Protein 6ZE6 (pdb70)

Solvent-accessible surface area: 39640 Å² total; per-residue (Å²): 146,53,14,0,0,0,1,12,0,12,18,6,0,0,0,0,0,0,22,0,3,70,1,112,182,2,43,0,10,0,2,11,12,1,55,68,9,216,31,49,74,10,2,24,9,1,6,27,33,18,23,161,75,24,64,71,92,67,13,80,8,31,81,0,77,4,0,78,100,52,78,16,104,4,56,33,21,24,0,0,0,9,32,2,0,11,39,33,2,32,1,8,0,0,0,104,38,0,0,60,8,0,16,94,14,44,4,105,50,10,31,13,121,36,0,37,77,42,2,53,75,1,1,30,16,31,72,17,21,32,5,3,15,55,34,9,73,7,69,69,38,39,84,27,3,0,184,111,9,16,0,42,0,3,6,9,16,10,6,2,27,0,5,89,30,0,14,57,0,0,52,87,25,39,0,54,83,18,129,5,2,0,41,3,39,0,18,0,0,5,9,8,0,9,3,0,45,7,145,63,2,16,4,6,1,0,42,93,6,0,35,58,122,9,53,108,56,119,12,9,71,36,45,31,48,44,25,16,11,100,3,32,43,163,61,99,66,3,30,0,0,12,34,15,30,35,113,34,41,165,81,97,52,77,25,78,11,85,73,5,0,0,0,7,35,26,5,14,19,0,0,32,10,0,0,10,7,0,0,0,23,145,151,27,0,96,119,50,61,13,105,54,43,7,48,0,32,4,0,0,31,12,1,6,6,1,7,18,0,68,0,36,9,83,45,130,92,46,46,98,24,19,10,46,9,16,108,116,53,89,87,17,44,58,71,26,61,59,36,5,79,25,0,44,13,4,1,20,1,4,7,46,68,28,3,2,5,12,0,4,0,0,0,47,72,8,8,82,197,37,27,170,124,10,17,57,31,0,120,86,83,61,5,46,109,5,14,66,138,84,19,50,85,11,11,45,116,0,3,87,27,2,6,70,16,2,3,141,0,0,82,45,64,81,2,0,0,0,8,0,5,1,6,0,3,64,35,0,39,0,44,2,8,2,8,0,6,2,1,22,1,31,8,147,31,79,71,36,82,54,22,12,76,1,32,10,40,14,16,38,1,57,0,8,19,72,0,6,9,16,0,0,77,13,0,35,74,0,5,89,4,94,25,0,103,92,8,16,4,60,25,25,88,72,9,8,82,127,32,84,64,86,127,60,0,22,54,25,0,86,87,70,2,58,2,17,48,46,28,10,0,0,0,0,3,0,6,36,109,93,33,5,1,0,0,28,24,84,1,61,2,45,43,7,97,13,1,0,0,2,6,20,0,3,1,0,1,3,1,0,6,18,15,11,2,2,8,0,0,3,0,0,24,0,1,47,38,0,25,166,83,47,218,30,73,143,51,14,0,0,0,1,10,0,11,19,6,0,0,0,0,0,0,20,0,3,74,20,96,185,2,42,0,10,0,2,11,12,1,54,71,9,217,30,53,68,9,1,22,9,1,6,26,32,17,24,157,77,26,64,72,91,66,12,83,7,30,83,0,79,5,0,80,98,52,78,15,102,3,55,33,22,23,0,0,0,10,33,2,0,12,40,32,3,30,1,8,0,0,0,102,40,0,0,59,9,0,17,93,13,42,3,102,48,10,34,13,119,36,0,39,79,41,2,60,76,0,1,28,14,36,71,17,24,33,6,3,16,53,33,9,75,6,65,59,44,32,84,28,3,0,177,115,10,16,0,45,0,3,6,10,13,11,6,1,26,0,4,87,29,0,13,57,0,0,50,86,24,40,0,54,83,18,131,3,1,0,41,4,40,0,18,0,0,4,8,9,0,10,3,0,44,9,144,64,2,17,4,6,1,0,42,92,6,0,36,54,120,8,54,108,57,116,12,10,72,34,48,31,49,45,24,17,10,100,3,34,41,162,65,103,59,3,40,0,0,12,32,15,28,34,114,34,41,162,82,98,52,76,23,77,11,87,76,5,0,0,0,7,36,24,4,14,18,0,0,31,9,0,1,12,5,0,0,0,22,116,140,24,0,82,134,46,64,15,110,55,43,9,66,0,31,3,0,0,33,13,2,5,7,1,6,17,0,68,0,36,8,87,42,130,92,46,46,97,24,19,11,51,10,15,112,115,54,84,88,17,44,60,71,28,61,60,37,5,80,27,0,45,12,4,1,18,1,5,7,48,68,26,4,2,4,11,0,3,0,1,0,46,72,7,8,88,198,39,46,182,124,10,17,59,33,1,116,87,87,62,8,46,110,7,14,63,140,78,17,48,85,12,12,46,119,0,3,91,26,2,6,70,16,2,2,146,0,0,84,46,63,82,2,0,0,0,9,0,4,1,4,0,3,62,35,0,39,0,42,3,7,2,8,0,7,3,2,23,2,30,8,133,30,77,69,37,82,50,26,12,73,1,32,10,39,13,15,42,1,61,1,7,19,76,0,5,8,15,0,1,80,12,0,34,70,0,5,88,5,96,25,0,106,92,8,16,4,63,27,26,87,72,12,10,86,128,32,79,65,89,128,66,0,20,48,24,0,85,94,68,2,54,2,16,47,44,28,10,0,0,0,0,2,0,5,35,108,95,32,5,2,0,0,27,25,85,1,62,1,44,42,6,97,13,0,1,0,2,6,22,0,3,1,0,1,2,1,0,6,18,15,10,1,1,9,0,0,3,0,0,24,1,0,47,35,0,37,179,75,37,219,60

B-factor: mean 16.35, std 8.8, range [7.27, 75.01]

Sequence (1169 aa):
NYTFIIAGGGISGLTLADRLTEDPRVTVLVIEAGPLDRGEDDGILVPGAFSSPWLYFWPGLVVSTPQAGLNNRRTTVDVITAQVVGGGSTINAMMVYLRGDKKDDYDSSWGALGNPGWSWNSMLPYFIKSETFTPPPSSPPELAAAGNITWDGSIRGRRSSGPVNYSYPNYFFPGSENWWNAANEVGLPPVKKDPMAGSKQGVFWIPSAIIDARRTMMTRSHARRRNHYDRVSSSRPNYHIILPSHLVSKILFRGKQAIGVSYIPTSGGNTTTTNVVYASKEITLAAGGLGTPKILQLSGIGPRKLLNEELGIPVISDLPGVGQNLQDQPTLTIPYTFTNNVFPNTDSLTTTNATYNAEQRALYDSSKQGAYTIVNSLLSTNIGVMSLQRAAPKSYRRQIIAAARRARSSASLSLPPGTDPPAVIRGYQQAQRNAILKQFEENPNVGVGTTVHWGTGSSALVYHLKPLSRGTVVNIRRSTNPLDAPEIDYRTGTDPIDAQVYTSSLFRKNREIFNAPSSMRVLGPSSEAAPFGANLTTDEEIYAVMREELLINNPSNAHQCCTAAMMMPKDMMGGVVSSEQKVYGVVQGLRVADISSFWPFQLSGSPMATAYAGAERRLADVIKKEHRLANNYTFIIAGGGISGLTLADRLTEDPRVTVLVIEAGPLDRGEEDGILVPGAFSPWLYFWPGLVVSTPQAGLNNRRTTVDVITAQVVGGGSTINAMMVYLRGDKDDYDSSWGALGNPGWSWNSMLPYFIIKSETFTPPPSSPELAAAGNITWDGSIRGRRSGPVNYSYPNYFFPGSENWWNAANEVGLPPVKKDPMAGSKQGVFWIPSAIIDARTMMTRSHARRRNHYDRVSSSRPNYHIILPSHLVSKILFRRGKQAIGVSYIPTSGGNTTTTNVYASKEITLAAGGLGTPKILQLSGIGPRRKLLNEELGIPVISDLPGVGQNLQDQPTLTIPYTFTNNVFPNTDSLTTNATYNAEQRALYDSSKQGAYTIVNSLSTNIGVMSLQRAAPKSYRRQIIAAARRARSSASLSLPPGTDPAVIRGYQQAQRNAILKQFEENPNVGVGTTVHWGTGSSALVYHLKPLSRGTVVNIRSTNPLDAPEIDYRTGTDPIDAQVYTSSLFRKNREIFNAPSMRVVLGPSSEAAPFGANLTTDEEIYAVMRRELINPSNAHQCCTAAMMMPKDMMGGVVSSEQKVYGVQGLRVADISSFWPFQLSGSPMATAYAGAERRLADVIKKEHRRL

Structure (mmCIF, N/CA/C/O backbone):
data_6ZE6
#
_entry.id   6ZE6
#
_cell.length_a   93.565
_cell.length_b   109.746
_cell.length_c   116.071
_cell.angle_alpha   90.000
_cell.angle_beta   90.000
_cell.angle_gamma   90.000
#
_symmetry.space_group_name_H-M   'P 21 21 21'
#
loop_
_entity.id
_entity.type
_entity.pdbx_description
1 polymer 'FAD-dependent oxidoreductase'
2 branched 2-acetamido-2-deoxy-beta-D-glucopyranose-(1-4)-2-acetamido-2-deoxy-beta-D-glucopyranose
3 non-polymer 'DIHYDROFLAVINE-ADENINE DINUCLEOTIDE'
4 non-polymer 2-acetamido-2-deoxy-beta-D-glucopyranose
5 non-polymer 4-NITROCATECHOL
6 non-polymer 'FORMIC ACID'
7 non-polymer 'MAGNESIUM ION'
8 non-polymer 'CHLORIDE ION'
9 non-polymer 'SODIUM ION'
10 water water
#
loop_
_atom_site.group_PDB
_atom_site.id
_atom_site.type_symbol
_atom_site.label_atom_id
_atom_site.label_alt_id
_atom_site.label_comp_id
_atom_site.label_asym_id
_atom_site.label_entity_id
_atom_site.label_seq_id
_atom_site.pdbx_PDB_ins_code
_atom_site.Cartn_x
_atom_site.Cartn_y
_atom_site.Cartn_z
_atom_site.occupancy
_atom_site.B_iso_or_equiv
_atom_site.auth_seq_id
_atom_site.auth_comp_id
_atom_site.auth_asym_id
_atom_site.auth_atom_id
_atom_site.pdbx_PDB_model_num
ATOM 1 N N . ASN A 1 5 ? -14.164 37.517 44.941 1.000 51.591 46 ASN A N 1
ATOM 2 C CA . ASN A 1 5 ? -14.167 36.122 44.442 1.000 33.375 46 ASN A CA 1
ATOM 3 C C . ASN A 1 5 ? -14.167 36.122 42.889 1.000 29.038 46 ASN A C 1
ATOM 4 O O . ASN A 1 5 ? -14.164 37.170 42.217 1.000 35.414 46 ASN A O 1
ATOM 9 N N . TYR A 1 6 ? -14.059 34.957 42.319 1.000 16.797 47 TYR A N 1
ATOM 10 C CA . TYR A 1 6 ? -14.146 34.668 40.875 1.000 14.376 47 TYR A CA 1
ATOM 11 C C . TYR A 1 6 ? -15.247 33.638 40.698 1.000 14.461 47 TYR A C 1
ATOM 12 O O . TYR A 1 6 ? -15.556 32.961 41.672 1.000 17.603 47 TYR A O 1
ATOM 21 N N . THR A 1 7 ? -15.751 33.463 39.490 1.000 13.281 48 THR A N 1
ATOM 22 C CA . THR A 1 7 ? -16.712 32.390 39.204 1.000 13.780 48 THR A CA 1
ATOM 23 C C . THR A 1 7 ? -15.973 31.040 39.248 1.000 13.625 48 THR A C 1
ATOM 24 O O . THR A 1 7 ? -16.496 30.076 39.796 1.000 13.910 48 THR A O 1
ATOM 28 N N . PHE A 1 8 ? -14.826 30.972 38.575 1.000 12.629 49 PHE A N 1
ATOM 29 C CA . PHE A 1 8 ? -13.981 29.766 38.486 1.000 12.344 49 PHE A CA 1
ATOM 30 C C . PHE A 1 8 ? -12.539 30.140 38.796 1.000 11.956 49 PHE A C 1
ATOM 31 O O . PHE A 1 8 ? -12.088 31.233 38.375 1.000 12.529 49 PHE A O 1
ATOM 39 N N . ILE A 1 9 ? -11.828 29.232 39.436 1.000 11.605 50 ILE A N 1
ATOM 40 C CA . ILE A 1 9 ? -10.360 29.299 39.569 1.000 11.475 50 ILE A CA 1
ATOM 41 C C . ILE A 1 9 ? -9.800 28.036 38.938 1.000 11.472 50 ILE A C 1
ATOM 42 O O . ILE A 1 9 ? -10.263 26.931 39.232 1.000 12.409 50 ILE A O 1
ATOM 47 N N . ILE A 1 10 ? -8.820 28.250 38.080 1.000 10.835 51 ILE A N 1
ATOM 48 C CA . ILE A 1 10 ? -8.146 27.171 37.341 1.000 10.198 51 ILE A CA 1
ATOM 49 C C . ILE A 1 10 ? -6.688 27.122 37.812 1.000 10.511 51 ILE A C 1
ATOM 50 O O . ILE A 1 10 ? -5.974 28.114 37.684 1.000 11.499 51 ILE A O 1
ATOM 55 N N . ALA A 1 11 ? -6.276 25.961 38.280 1.000 10.035 52 ALA A N 1
ATOM 56 C CA . ALA A 1 11 ? -4.908 25.718 38.739 1.000 10.247 52 ALA A CA 1
ATOM 57 C C . ALA A 1 11 ? -4.105 25.167 37.558 1.000 10.145 52 ALA A C 1
ATOM 58 O O . ALA A 1 11 ? -4.245 23.964 37.251 1.000 11.002 52 ALA A O 1
ATOM 60 N N . GLY A 1 12 ? -3.258 26.006 36.974 1.000 10.440 53 GLY A N 1
ATOM 61 C CA . GLY A 1 12 ? -2.421 25.629 35.830 1.000 10.335 53 GLY A CA 1
ATOM 62 C C . GLY A 1 12 ? -2.915 26.284 34.552 1.000 9.775 53 GLY A C 1
ATOM 63 O O . GLY A 1 12 ? -4.087 26.144 34.176 1.000 10.788 53 GLY A O 1
ATOM 64 N N . GLY A 1 13 ? -2.038 27.060 33.955 1.000 9.514 54 GLY A N 1
ATOM 65 C CA . GLY A 1 13 ? -2.320 27.746 32.702 1.000 9.931 54 GLY A CA 1
ATOM 66 C C . GLY A 1 13 ? -1.602 27.100 31.526 1.000 9.654 54 GLY A C 1
ATOM 67 O O . GLY A 1 13 ? -0.987 27.799 30.732 1.000 9.460 54 GLY A O 1
ATOM 68 N N . GLY A 1 14 ? -1.748 25.787 31.388 1.000 8.835 55 GLY A N 1
ATOM 69 C CA . GLY A 1 14 ? -1.243 25.036 30.249 1.000 8.763 55 GLY A CA 1
ATOM 70 C C . GLY A 1 14 ? -2.318 24.881 29.183 1.000 8.261 55 GLY A C 1
ATOM 71 O O . GLY A 1 14 ? -3.227 25.679 29.039 1.000 9.380 55 GLY A O 1
ATOM 72 N N . ILE A 1 15 ? -2.163 23.858 28.348 1.000 8.617 56 ILE A N 1
ATOM 73 C CA . ILE A 1 15 ? -3.063 23.695 27.196 1.000 8.260 56 ILE A CA 1
ATOM 74 C C . ILE A 1 15 ? -4.495 23.632 27.726 1.000 8.821 56 ILE A C 1
ATOM 75 O O . ILE A 1 15 ? -5.370 24.338 27.254 1.000 9.475 56 ILE A O 1
ATOM 80 N N . SER A 1 16 ? -4.728 22.722 28.676 1.000 8.465 57 SER A N 1
ATOM 81 C CA . SER A 1 16 ? -6.112 22.473 29.133 1.000 9.265 57 SER A CA 1
ATOM 82 C C . SER A 1 16 ? -6.645 23.711 29.863 1.000 9.378 57 SER A C 1
ATOM 83 O O . SER A 1 16 ? -7.818 24.093 29.652 1.000 9.552 57 SER A O 1
ATOM 86 N N . GLY A 1 17 ? -5.855 24.297 30.750 1.000 9.376 58 GLY A N 1
ATOM 87 C CA . GLY A 1 17 ? -6.348 25.400 31.570 1.000 9.215 58 GLY A CA 1
ATOM 88 C C . GLY A 1 17 ? -6.676 26.626 30.733 1.000 9.109 58 GLY A C 1
ATOM 89 O O . GLY A 1 17 ? -7.730 27.257 30.951 1.000 9.751 58 GLY A O 1
ATOM 90 N N . LEU A 1 18 ? -5.809 26.983 29.779 1.000 9.192 59 LEU A N 1
ATOM 91 C CA . LEU A 1 18 ? -6.106 28.190 28.976 1.000 9.266 59 LEU A CA 1
ATOM 92 C C . LEU A 1 18 ? -7.270 27.926 28.032 1.000 9.320 59 LEU A C 1
ATOM 93 O O . LEU A 1 18 ? -8.055 28.841 27.777 1.000 9.805 59 LEU A O 1
ATOM 98 N N . THR A 1 19 ? -7.354 26.723 27.446 1.000 8.596 60 THR A N 1
ATOM 99 C CA . THR A 1 19 ? -8.483 26.434 26.562 1.000 8.643 60 THR A CA 1
ATOM 100 C C . THR A 1 19 ? -9.796 26.599 27.327 1.000 8.858 60 THR A C 1
ATOM 101 O O . THR A 1 19 ? -10.739 27.257 26.838 1.000 10.072 60 THR A O 1
ATOM 105 N N . LEU A 1 20 ? -9.858 26.033 28.533 1.000 9.153 61 LEU A N 1
ATOM 106 C CA . LEU A 1 20 ? -11.073 26.147 29.341 1.000 10.090 61 LEU A CA 1
ATOM 107 C C . LEU A 1 20 ? -11.334 27.614 29.715 1.000 10.276 61 LEU A C 1
ATOM 108 O O . LEU A 1 20 ? -12.484 28.056 29.634 1.000 10.569 61 LEU A O 1
ATOM 113 N N . ALA A 1 21 ? -10.324 28.323 30.180 1.000 10.337 62 ALA A N 1
ATOM 114 C CA . ALA A 1 21 ? -10.512 29.724 30.622 1.000 9.855 62 ALA A CA 1
ATOM 115 C C . ALA A 1 21 ? -11.056 30.577 29.479 1.000 9.911 62 ALA A C 1
ATOM 116 O O . ALA A 1 21 ? -11.961 31.426 29.688 1.000 11.286 62 ALA A O 1
ATOM 118 N N . ASP A 1 22 ? -10.486 30.402 28.297 1.000 9.975 63 ASP A N 1
ATOM 119 C CA . ASP A 1 22 ? -10.961 31.092 27.087 1.000 10.003 63 ASP A CA 1
ATOM 120 C C . ASP A 1 22 ? -12.459 30.860 26.929 1.000 10.009 63 ASP A C 1
ATOM 121 O O . ASP A 1 22 ? -13.266 31.797 26.835 1.000 11.279 63 ASP A O 1
ATOM 126 N N . ARG A 1 23 ? -12.821 29.588 26.819 1.000 9.727 64 ARG A N 1
ATOM 127 C CA . ARG A 1 23 ? -14.221 29.303 26.510 1.000 9.979 64 ARG A CA 1
ATOM 128 C C . ARG A 1 23 ? -15.161 29.800 27.626 1.000 9.730 64 ARG A C 1
ATOM 129 O O . ARG A 1 23 ? -16.259 30.293 27.309 1.000 11.396 64 ARG A O 1
ATOM 137 N N . LEU A 1 24 ? -14.810 29.629 28.894 1.000 10.591 65 LEU A N 1
ATOM 138 C CA . LEU A 1 24 ? -15.691 30.085 29.989 1.000 10.782 65 LEU A CA 1
ATOM 139 C C . LEU A 1 24 ? -15.899 31.595 29.972 1.000 11.826 65 LEU A C 1
ATOM 140 O O . LEU A 1 24 ? -17.003 32.076 30.281 1.000 13.026 65 LEU A O 1
ATOM 145 N N . THR A 1 25 ? -14.883 32.346 29.603 1.000 11.134 66 THR A N 1
ATOM 146 C CA . THR A 1 25 ? -14.959 33.817 29.626 1.000 11.334 66 THR A CA 1
ATOM 147 C C . THR A 1 25 ? -15.649 34.359 28.357 1.000 11.165 66 THR A C 1
ATOM 148 O O . THR A 1 25 ? -15.751 35.602 28.221 1.000 12.321 66 THR A O 1
ATOM 152 N N . GLU A 1 26 ? -16.109 33.523 27.432 1.000 12.290 67 GLU A N 1
ATOM 153 C CA . GLU A 1 26 ? -17.014 33.962 26.354 1.000 12.281 67 GLU A CA 1
ATOM 154 C C . GLU A 1 26 ? -18.279 34.570 26.944 1.000 14.344 67 GLU A C 1
ATOM 155 O O . GLU A 1 26 ? -18.927 35.347 26.235 1.000 16.298 67 GLU A O 1
ATOM 161 N N . ASP A 1 27 ? -18.653 34.145 28.150 1.000 13.667 68 ASP A N 1
ATOM 162 C CA . ASP A 1 27 ? -19.792 34.755 28.888 1.000 14.876 68 ASP A CA 1
ATOM 163 C C . ASP A 1 27 ? -19.237 35.883 29.740 1.000 14.017 68 ASP A C 1
ATOM 164 O O . ASP A 1 27 ? -18.488 35.613 30.658 1.000 15.407 68 ASP A O 1
ATOM 169 N N . PRO A 1 28 ? -19.590 37.153 29.469 1.000 15.599 69 PRO A N 1
ATOM 170 C CA . PRO A 1 28 ? -19.062 38.283 30.217 1.000 15.836 69 PRO A CA 1
ATOM 171 C C . PRO A 1 28 ? -19.439 38.245 31.704 1.000 16.436 69 PRO A C 1
ATOM 172 O O . PRO A 1 28 ? -18.820 38.960 32.493 1.000 18.032 69 PRO A O 1
ATOM 176 N N . ARG A 1 29 ? -20.452 37.459 32.059 1.000 16.182 70 ARG A N 1
ATOM 177 C CA . ARG A 1 29 ? -20.869 37.318 33.489 1.000 16.679 70 ARG A CA 1
ATOM 178 C C . ARG A 1 29 ? -19.995 36.312 34.250 1.000 17.699 70 ARG A C 1
ATOM 179 O O . ARG A 1 29 ? -20.184 36.163 35.458 1.000 19.576 70 ARG A O 1
ATOM 187 N N . VAL A 1 30 ? -19.076 35.632 33.565 1.000 13.907 71 VAL A N 1
ATOM 188 C CA . VAL A 1 30 ? -18.228 34.593 34.175 1.000 14.404 71 VAL A CA 1
ATOM 189 C C . VAL A 1 30 ? -16.817 35.117 34.313 1.000 13.744 71 VAL A C 1
ATOM 190 O O . VAL A 1 30 ? -16.227 35.491 33.285 1.000 15.943 71 VAL A O 1
ATOM 194 N N . THR A 1 31 ? -16.322 35.173 35.530 1.000 12.783 72 THR A N 1
ATOM 195 C CA . THR A 1 31 ? -14.931 35.578 35.740 1.000 12.376 72 THR A CA 1
ATOM 196 C C . THR A 1 31 ? -14.105 34.332 36.045 1.000 12.025 72 THR A C 1
ATOM 197 O O . THR A 1 31 ? -14.573 33.418 36.759 1.000 13.451 72 THR A O 1
ATOM 201 N N . VAL A 1 32 ? -12.881 34.307 35.559 1.000 11.952 73 VAL A N 1
ATOM 202 C CA . VAL A 1 32 ? -11.963 33.169 35.747 1.000 12.393 73 VAL A CA 1
ATOM 203 C C . VAL A 1 32 ? -10.625 33.721 36.182 1.000 11.965 73 VAL A C 1
ATOM 204 O O . VAL A 1 32 ? -10.137 34.723 35.589 1.000 12.971 73 VAL A O 1
ATOM 208 N N . LEU A 1 33 ? -10.028 33.078 37.159 1.000 10.634 74 LEU A N 1
ATOM 209 C CA . LEU A 1 33 ? -8.616 33.325 37.502 1.000 10.852 74 LEU A CA 1
ATOM 210 C C . LEU A 1 33 ? -7.828 32.048 37.171 1.000 11.304 74 LEU A C 1
ATOM 211 O O . LEU A 1 33 ? -8.121 30.984 37.750 1.000 11.621 74 LEU A O 1
ATOM 216 N N . VAL A 1 34 ? -6.842 32.177 36.301 1.000 10.556 75 VAL A N 1
ATOM 217 C CA . VAL A 1 34 ? -5.875 31.113 36.002 1.000 9.709 75 VAL A CA 1
ATOM 218 C C . VAL A 1 34 ? -4.624 31.408 36.801 1.000 9.768 75 VAL A C 1
ATOM 219 O O . VAL A 1 34 ? -4.025 32.479 36.617 1.000 11.484 75 VAL A O 1
ATOM 223 N N . ILE A 1 35 ? -4.222 30.488 37.668 1.000 9.987 76 ILE A N 1
ATOM 224 C CA . ILE A 1 35 ? -2.971 30.601 38.459 1.000 9.968 76 ILE A CA 1
ATOM 225 C C . ILE A 1 35 ? -1.966 29.641 37.846 1.000 10.045 76 ILE A C 1
ATOM 226 O O . ILE A 1 35 ? -2.228 28.448 37.825 1.000 10.768 76 ILE A O 1
ATOM 231 N N . GLU A 1 36 ? -0.861 30.184 37.345 1.000 9.564 77 GLU A N 1
ATOM 232 C CA . GLU A 1 36 ? 0.106 29.402 36.567 1.000 9.545 77 GLU A CA 1
ATOM 233 C C . GLU A 1 36 ? 1.480 29.491 37.234 1.000 9.038 77 GLU A C 1
ATOM 234 O O . GLU A 1 36 ? 1.948 30.616 37.488 1.000 10.108 77 GLU A O 1
ATOM 240 N N . ALA A 1 37 ? 2.137 28.355 37.418 1.000 9.153 78 ALA A N 1
ATOM 241 C CA . ALA A 1 37 ? 3.452 28.273 38.083 1.000 10.503 78 ALA A CA 1
ATOM 242 C C . ALA A 1 37 ? 4.543 29.070 37.368 1.000 10.247 78 ALA A C 1
ATOM 243 O O . ALA A 1 37 ? 5.376 29.670 38.062 1.000 11.218 78 ALA A O 1
ATOM 245 N N . GLY A 1 38 ? 4.570 29.053 36.049 1.000 9.929 79 GLY A N 1
ATOM 246 C CA . GLY A 1 38 ? 5.644 29.698 35.317 1.000 9.302 79 GLY A CA 1
ATOM 247 C C . GLY A 1 38 ? 5.264 31.101 34.860 1.000 9.848 79 GLY A C 1
ATOM 248 O O . GLY A 1 38 ? 4.126 31.560 35.046 1.000 10.028 79 GLY A O 1
ATOM 249 N N . PRO A 1 39 ? 6.218 31.769 34.223 1.000 10.090 80 PRO A N 1
ATOM 250 C CA . PRO A 1 39 ? 5.991 33.133 33.730 1.000 9.660 80 PRO A CA 1
ATOM 251 C C . PRO A 1 39 ? 5.343 33.100 32.354 1.000 9.656 80 PRO A C 1
ATOM 252 O O . PRO A 1 39 ? 5.114 32.037 31.759 1.000 9.943 80 PRO A O 1
ATOM 256 N N . LEU A 1 40 ? 5.038 34.275 31.837 1.000 10.503 81 LEU A N 1
ATOM 257 C CA . LEU A 1 40 ? 4.766 34.490 30.407 1.000 9.603 81 LEU A CA 1
ATOM 258 C C . LEU A 1 40 ? 6.052 34.319 29.627 1.000 10.110 81 LEU A C 1
ATOM 259 O O . LEU A 1 40 ? 7.078 34.960 29.986 1.000 11.786 81 LEU A O 1
ATOM 264 N N . ASP A 1 41 ? 6.001 33.595 28.504 1.000 10.078 82 ASP A N 1
ATOM 265 C CA . ASP A 1 4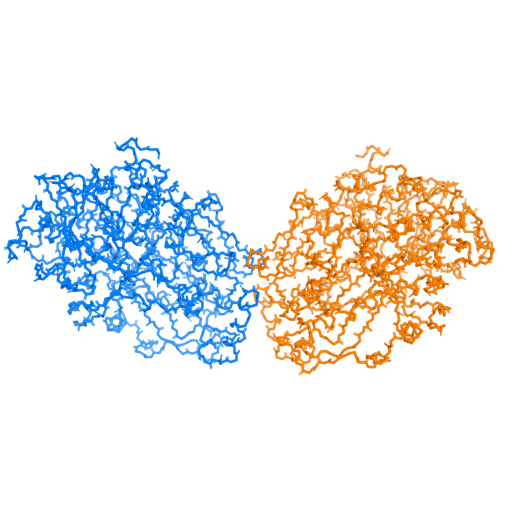1 ? 7.166 33.609 27.600 1.000 10.573 82 ASP A CA 1
ATOM 266 C C . ASP A 1 41 ? 7.330 35.011 27.008 1.000 10.303 82 ASP A C 1
ATOM 267 O O . ASP A 1 41 ? 6.420 35.837 27.021 1.000 11.497 82 ASP A O 1
ATOM 272 N N . ARG A 1 42 ? 8.541 35.271 26.521 1.000 10.816 83 ARG A N 1
ATOM 273 C CA . ARG A 1 42 ? 8.930 36.597 25.993 1.000 12.006 83 ARG A CA 1
ATOM 274 C C . ARG A 1 42 ? 8.950 36.621 24.462 1.000 13.113 83 ARG A C 1
ATOM 275 O O . ARG A 1 42 ? 9.547 37.561 23.879 1.000 16.869 83 ARG A O 1
ATOM 283 N N . GLY A 1 43 ? 8.304 35.673 23.804 1.000 11.376 84 GLY A N 1
ATOM 284 C CA . GLY A 1 43 ? 8.317 35.623 22.330 1.000 12.996 84 GLY A CA 1
ATOM 285 C C . GLY A 1 43 ? 9.724 35.364 21.786 1.000 13.698 84 GLY A C 1
ATOM 286 O O . GLY A 1 43 ? 10.007 35.824 20.654 1.000 16.072 84 GLY A O 1
ATOM 287 N N . GLU A 1 44 ? 10.557 34.679 22.560 1.000 12.905 85 GLU A N 1
ATOM 288 C CA . GLU A 1 44 ? 11.959 34.312 22.229 1.000 14.504 85 GLU A CA 1
ATOM 289 C C . GLU A 1 44 ? 11.932 33.544 20.883 1.000 12.666 85 GLU A C 1
ATOM 290 O O . GLU A 1 44 ? 11.014 32.772 20.613 1.000 11.041 85 GLU A O 1
ATOM 296 N N . ASP A 1 45 ? 12.941 33.689 20.048 1.000 12.889 86 ASP A N 1
ATOM 297 C CA A ASP A 1 45 ? 13.025 32.853 18.818 0.500 12.129 86 ASP A CA 1
ATOM 298 C CA B ASP A 1 45 ? 13.167 32.866 18.850 0.500 13.788 86 ASP A CA 1
ATOM 299 C C . ASP A 1 45 ? 13.023 31.373 19.170 1.000 11.373 86 ASP A C 1
ATOM 300 O O . ASP A 1 45 ? 12.436 30.617 18.391 1.000 12.846 86 ASP A O 1
ATOM 309 N N . GLY A 1 46 ? 13.611 30.976 20.282 1.000 10.976 87 GLY A N 1
ATOM 310 C CA . GLY A 1 46 ? 13.624 29.555 20.659 1.000 11.811 87 GLY A CA 1
ATOM 311 C C . GLY A 1 46 ? 12.257 28.997 20.956 1.000 11.278 87 GLY A C 1
ATOM 312 O O . GLY A 1 46 ? 12.080 27.777 20.996 1.000 13.076 87 GLY A O 1
ATOM 313 N N . ILE A 1 47 ? 11.289 29.865 21.179 1.000 9.835 88 ILE A N 1
ATOM 314 C CA . ILE A 1 47 ? 9.871 29.502 21.282 1.000 10.087 88 ILE A CA 1
ATOM 315 C C . ILE A 1 47 ? 9.192 29.641 19.926 1.000 10.060 88 ILE A C 1
ATOM 316 O O . ILE A 1 47 ? 8.517 28.723 19.476 1.000 10.784 88 ILE A O 1
ATOM 321 N N . LEU A 1 48 ? 9.271 30.798 19.299 1.000 9.083 89 LEU A N 1
ATOM 322 C CA . LEU A 1 48 ? 8.392 31.058 18.143 1.000 9.394 89 LEU A CA 1
ATOM 323 C C . LEU A 1 48 ? 8.856 30.397 16.841 1.000 9.374 89 LEU A C 1
ATOM 324 O O . LEU A 1 48 ? 7.987 30.021 16.037 1.000 9.879 89 LEU A O 1
ATOM 329 N N . VAL A 1 49 ? 10.163 30.283 16.618 1.000 8.789 90 VAL A N 1
ATOM 330 C CA . VAL A 1 49 ? 10.702 29.878 15.288 1.000 9.023 90 VAL A CA 1
ATOM 331 C C . VAL A 1 49 ? 11.001 28.373 15.344 1.000 8.974 90 VAL A C 1
ATOM 332 O O . VAL A 1 49 ? 11.810 27.931 16.157 1.000 9.648 90 VAL A O 1
ATOM 336 N N . PRO A 1 50 ? 10.398 27.549 14.465 1.000 9.165 91 PRO A N 1
ATOM 337 C CA . PRO A 1 50 ? 10.604 26.091 14.563 1.000 8.854 91 PRO A CA 1
ATOM 338 C C . PRO A 1 50 ? 12.093 25.696 14.514 1.000 8.638 91 PRO A C 1
ATOM 339 O O . PRO A 1 50 ? 12.541 24.900 15.361 1.000 9.388 91 PRO A O 1
ATOM 343 N N . GLY A 1 51 ? 12.855 26.266 13.599 1.000 9.244 92 GLY A N 1
ATOM 344 C CA . GLY A 1 51 ? 14.270 25.848 13.463 1.000 9.708 92 GLY A CA 1
ATOM 345 C C . GLY A 1 51 ? 15.137 26.277 14.607 1.000 9.754 92 GLY A C 1
ATOM 346 O O . GLY A 1 51 ? 16.268 25.791 14.678 1.000 11.033 92 GLY A O 1
ATOM 347 N N . ALA A 1 52 ? 14.678 27.220 15.418 1.000 9.773 93 ALA A N 1
ATOM 348 C CA . ALA A 1 52 ? 15.416 27.706 16.592 1.000 9.411 93 ALA A CA 1
ATOM 349 C C . ALA A 1 52 ? 15.013 26.986 17.879 1.000 9.928 93 ALA A C 1
ATOM 350 O O . ALA A 1 52 ? 15.492 27.349 18.958 1.000 11.230 93 ALA A O 1
ATOM 352 N N . PHE A 1 53 ? 14.097 26.029 17.802 1.000 10.006 94 PHE A N 1
ATOM 353 C CA . PHE A 1 53 ? 13.507 25.318 18.944 1.000 10.921 94 PHE A CA 1
ATOM 354 C C . PHE A 1 53 ? 14.450 25.090 20.119 1.000 11.235 94 PHE A C 1
ATOM 355 O O . PHE A 1 53 ? 15.456 24.409 19.970 1.000 12.866 94 PHE A O 1
ATOM 363 N N . SER A 1 54 ? 14.111 25.666 21.268 1.000 11.569 95 SER A N 1
ATOM 364 C CA A SER A 1 54 ? 14.874 25.639 22.536 0.700 13.713 95 SER A CA 1
ATOM 365 C CA B SER A 1 54 ? 14.904 25.531 22.520 0.300 13.395 95 SER A CA 1
ATOM 366 C C . SER A 1 54 ? 13.959 25.268 23.699 1.000 13.219 95 SER A C 1
ATOM 367 O O . SER A 1 54 ? 13.623 26.128 24.483 1.000 17.894 95 SER A O 1
ATOM 372 N N . PRO A 1 55 ? 13.468 24.025 23.824 1.000 13.483 96 PRO A N 1
ATOM 373 C CA . PRO A 1 55 ? 12.423 23.726 24.804 1.000 14.075 96 PRO A CA 1
ATOM 374 C C . PRO A 1 55 ? 12.869 23.970 26.256 1.000 14.632 96 PRO A C 1
ATOM 375 O O . PRO A 1 55 ? 12.024 24.234 27.111 1.000 16.130 96 PRO A O 1
ATOM 379 N N . TRP A 1 56 ? 14.173 23.903 26.531 1.000 16.203 97 TRP A N 1
ATOM 380 C CA . TRP A 1 56 ? 14.749 23.947 27.897 1.000 15.232 97 TRP A CA 1
ATOM 381 C C . TRP A 1 56 ? 14.509 25.303 28.538 1.000 16.366 97 TRP A C 1
ATOM 382 O O . TRP A 1 56 ? 14.661 25.387 29.756 1.000 18.810 97 TRP A O 1
ATOM 393 N N . LEU A 1 57 ? 14.174 26.331 27.729 1.000 15.587 98 LEU A N 1
ATOM 394 C CA . LEU A 1 57 ? 13.863 27.660 28.260 1.000 16.931 98 LEU A CA 1
ATOM 395 C C . LEU A 1 57 ? 12.833 27.601 29.392 1.000 14.685 98 LEU A C 1
ATOM 396 O O . LEU A 1 57 ? 12.905 28.404 30.308 1.000 18.418 98 LEU A O 1
ATOM 401 N N . TYR A 1 58 ? 11.951 26.654 29.419 1.000 13.782 99 TYR A N 1
ATOM 402 C CA . TYR A 1 58 ? 10.837 26.661 30.404 1.000 11.676 99 TYR A CA 1
ATOM 403 C C . TYR A 1 58 ? 10.571 25.262 30.986 1.000 10.739 99 TYR A C 1
ATOM 404 O O . TYR A 1 58 ? 9.442 24.958 31.361 1.000 12.475 99 TYR A O 1
ATOM 413 N N . PHE A 1 59 ? 11.598 24.449 31.127 1.000 11.535 100 PHE A N 1
ATOM 414 C CA . PHE A 1 59 ? 11.445 23.171 31.851 1.000 10.861 100 PHE A CA 1
ATOM 415 C C . PHE A 1 59 ? 11.258 23.439 33.348 1.000 10.761 100 PHE A C 1
ATOM 416 O O . PHE A 1 59 ? 11.912 24.332 33.967 1.000 12.167 100 PHE A O 1
ATOM 424 N N . TRP A 1 60 ? 10.383 22.676 33.971 1.000 10.261 101 TRP A N 1
ATOM 425 C CA . TRP A 1 60 ? 10.197 22.721 35.435 1.000 10.078 101 TRP A CA 1
ATOM 426 C C . TRP A 1 60 ? 11.518 22.307 36.090 1.000 11.452 101 TRP A C 1
ATOM 427 O O . TRP A 1 60 ? 12.033 21.221 35.787 1.000 12.090 101 TRP A O 1
ATOM 438 N N . PRO A 1 61 ? 12.090 23.090 37.004 1.000 11.236 102 PRO A N 1
ATOM 439 C CA . PRO A 1 61 ? 13.406 22.745 37.577 1.000 12.392 102 PRO A CA 1
ATOM 440 C C . PRO A 1 61 ? 13.290 21.694 38.690 1.000 11.588 102 PRO A C 1
ATOM 441 O O . PRO A 1 61 ? 12.286 21.613 39.394 1.000 13.908 102 PRO A O 1
ATOM 445 N N . GLY A 1 62 ? 14.334 20.919 38.841 1.000 14.689 103 GLY A N 1
ATOM 446 C CA . GLY A 1 62 ? 14.521 20.122 40.060 1.000 16.084 103 GLY A CA 1
ATOM 447 C C . GLY A 1 62 ? 13.678 18.856 40.128 1.000 16.970 103 GLY A C 1
ATOM 448 O O . GLY A 1 62 ? 13.430 18.358 41.268 1.000 17.819 103 GLY A O 1
ATOM 449 N N . LEU A 1 63 ? 13.258 18.326 38.994 1.000 14.433 104 LEU A N 1
ATOM 450 C CA . LEU A 1 63 ? 12.529 17.046 38.962 1.000 14.780 104 LEU A CA 1
ATOM 451 C C . LEU A 1 63 ? 13.440 15.940 38.431 1.000 13.382 104 LEU A C 1
ATOM 452 O O . LEU A 1 63 ? 13.951 16.044 37.333 1.000 13.822 104 LEU A O 1
ATOM 457 N N . VAL A 1 64 ? 13.558 14.892 39.219 1.000 15.665 105 VAL A N 1
ATOM 458 C CA A VAL A 1 64 ? 14.414 13.721 38.907 0.500 16.085 105 VAL A CA 1
ATOM 459 C CA B VAL A 1 64 ? 14.379 13.709 38.840 0.500 16.096 105 VAL A CA 1
ATOM 460 C C . VAL A 1 64 ? 13.581 12.486 39.232 1.000 14.801 105 VAL A C 1
ATOM 461 O O . VAL A 1 64 ? 12.855 12.524 40.207 1.000 18.922 105 VAL A O 1
ATOM 468 N N . SER A 1 65 ? 13.738 11.447 38.456 1.000 13.318 106 SER A N 1
ATOM 469 C CA . SER A 1 65 ? 13.018 10.182 38.726 1.000 12.827 106 SER A CA 1
ATOM 470 C C . SER A 1 65 ? 13.690 9.461 39.909 1.000 12.345 106 SER A C 1
ATOM 471 O O . SER A 1 65 ? 14.867 9.683 40.216 1.000 14.592 106 SER A O 1
ATOM 474 N N . THR A 1 66 ? 12.968 8.508 40.456 1.000 12.628 107 THR A N 1
ATOM 475 C CA . THR A 1 66 ? 13.577 7.439 41.254 1.000 12.444 107 THR A CA 1
ATOM 476 C C . THR A 1 66 ? 14.444 6.586 40.347 1.000 12.814 107 THR A C 1
ATOM 477 O O . THR A 1 66 ? 14.315 6.591 39.102 1.000 11.928 107 THR A O 1
ATOM 481 N N . PRO A 1 67 ? 15.315 5.749 40.914 1.000 13.319 108 PRO A N 1
ATOM 482 C CA . PRO A 1 67 ? 15.982 4.752 40.091 1.000 13.025 108 PRO A CA 1
ATOM 483 C C . PRO A 1 67 ? 14.943 3.866 39.383 1.000 12.092 108 PRO A C 1
ATOM 484 O O . PRO A 1 67 ? 13.927 3.457 40.015 1.000 15.246 108 PRO A O 1
ATOM 488 N N . GLN A 1 68 ? 15.157 3.618 38.107 1.000 11.356 109 GLN A N 1
ATOM 489 C CA . GLN A 1 68 ? 14.154 2.939 37.267 1.000 11.182 109 GLN A CA 1
ATOM 490 C C . GLN A 1 68 ? 14.485 1.438 37.166 1.000 12.032 109 GLN A C 1
ATOM 491 O O . GLN A 1 68 ? 15.458 1.071 36.488 1.000 12.666 109 GLN A O 1
ATOM 497 N N . ALA A 1 69 ? 13.770 0.636 37.939 1.000 11.783 110 ALA A N 1
ATOM 498 C CA . ALA A 1 69 ? 14.014 -0.811 38.113 1.000 13.286 110 ALA A CA 1
ATOM 499 C C . ALA A 1 69 ? 14.056 -1.543 36.778 1.000 13.454 110 ALA A C 1
ATOM 500 O O . ALA A 1 69 ? 14.841 -2.484 36.674 1.000 15.003 110 ALA A O 1
ATOM 502 N N . GLY A 1 70 ? 13.289 -1.093 35.793 1.000 12.473 111 GLY A N 1
ATOM 503 C CA . GLY A 1 70 ? 13.193 -1.725 34.481 1.000 11.819 111 GLY A CA 1
ATOM 504 C C . GLY A 1 70 ? 14.264 -1.246 33.512 1.000 11.532 111 GLY A C 1
ATOM 505 O O . GLY A 1 70 ? 14.321 -1.763 32.390 1.000 13.028 111 GLY A O 1
ATOM 506 N N . LEU A 1 71 ? 15.043 -0.251 33.912 1.000 12.248 112 LEU A N 1
ATOM 507 C CA . LEU A 1 71 ? 16.082 0.359 33.060 1.000 11.594 112 LEU A CA 1
ATOM 508 C C . LEU A 1 71 ? 17.417 0.403 33.793 1.000 12.624 112 LEU A C 1
ATOM 509 O O . LEU A 1 71 ? 18.050 1.471 33.881 1.000 13.958 112 LEU A O 1
ATOM 514 N N . ASN A 1 72 ? 17.828 -0.723 34.362 1.000 12.778 113 ASN A N 1
ATOM 515 C CA . ASN A 1 72 ? 19.151 -0.832 35.007 1.000 13.353 113 ASN A CA 1
ATOM 516 C C . ASN A 1 72 ? 19.303 0.160 36.151 1.000 13.131 113 ASN A C 1
ATOM 517 O O . ASN A 1 72 ? 20.468 0.566 36.438 1.000 15.199 113 ASN A O 1
ATOM 522 N N . ASN A 1 73 ? 18.220 0.504 36.818 1.000 13.364 114 ASN A N 1
ATOM 523 C CA . ASN A 1 73 ? 18.249 1.417 37.966 1.000 13.900 114 ASN A CA 1
ATOM 524 C C . ASN A 1 73 ? 18.729 2.812 37.586 1.000 13.964 114 ASN A C 1
ATOM 525 O O . ASN A 1 73 ? 19.053 3.567 38.467 1.000 15.192 114 ASN A O 1
ATOM 530 N N . ARG A 1 74 ? 18.652 3.183 36.332 1.000 12.665 115 ARG A N 1
ATOM 531 C CA A ARG A 1 74 ? 19.000 4.565 35.918 0.500 14.304 115 ARG A CA 1
ATOM 532 C CA B ARG A 1 74 ? 18.989 4.562 35.907 0.500 13.825 115 ARG A CA 1
ATOM 533 C C . ARG A 1 74 ? 18.043 5.581 36.549 1.000 12.603 115 ARG A C 1
ATOM 534 O O . ARG A 1 74 ? 16.816 5.340 36.642 1.000 14.300 115 ARG A O 1
ATOM 549 N N . THR A 1 75 ? 18.580 6.743 36.891 1.000 13.985 116 THR A N 1
ATOM 550 C CA A THR A 1 75 ? 17.737 7.910 37.241 0.500 15.064 116 THR A CA 1
ATOM 551 C CA B THR A 1 75 ? 17.838 7.955 37.296 0.500 15.194 116 THR A CA 1
ATOM 552 C C . THR A 1 75 ? 17.767 8.876 36.069 1.000 16.304 116 THR A C 1
ATOM 553 O O . THR A 1 75 ? 18.819 9.010 35.409 1.000 19.042 116 THR A O 1
ATOM 560 N N . VAL A 1 76 ? 16.611 9.474 35.791 1.000 13.611 117 VAL A N 1
ATOM 561 C CA . VAL A 1 76 ? 16.522 10.414 34.648 1.000 14.423 117 VAL A CA 1
ATOM 562 C C . VAL A 1 76 ? 15.999 11.751 35.135 1.000 13.626 117 VAL A C 1
ATOM 563 O O . VAL A 1 76 ? 15.172 11.834 36.070 1.000 15.238 117 VAL A O 1
ATOM 567 N N . ASP A 1 77 ? 16.436 12.796 34.452 1.000 14.954 118 ASP A N 1
ATOM 568 C CA . ASP A 1 77 ? 15.796 14.102 34.642 1.000 15.743 118 ASP A CA 1
ATOM 569 C C . ASP A 1 77 ? 14.366 14.022 34.086 1.000 13.987 118 ASP A C 1
ATOM 570 O O . ASP A 1 77 ? 14.129 13.429 33.026 1.000 16.054 118 ASP A O 1
ATOM 575 N N . VAL A 1 78 ? 13.454 14.621 34.813 1.000 11.963 119 VAL A N 1
ATOM 576 C CA . VAL A 1 78 ? 12.024 14.643 34.479 1.000 11.779 119 VAL A CA 1
ATOM 577 C C . VAL A 1 78 ? 11.738 15.963 33.775 1.000 11.419 119 VAL A C 1
ATOM 578 O O . VAL A 1 78 ? 12.061 17.043 34.324 1.000 13.419 119 VAL A O 1
ATOM 582 N N . ILE A 1 79 ? 11.110 15.875 32.615 1.000 10.326 120 ILE A N 1
ATOM 583 C CA . ILE A 1 79 ? 10.867 17.033 31.735 1.000 10.523 120 ILE A CA 1
ATOM 584 C C . ILE A 1 79 ? 9.375 17.315 31.656 1.000 9.376 120 ILE A C 1
ATOM 585 O O . ILE A 1 79 ? 8.581 16.439 31.256 1.000 10.354 120 ILE A O 1
ATOM 590 N N . THR A 1 80 ? 9.001 18.524 32.066 1.000 10.487 121 THR A N 1
ATOM 591 C CA . THR A 1 80 ? 7.614 18.996 31.934 1.000 10.522 121 THR A CA 1
ATOM 592 C C . THR A 1 80 ? 7.628 20.521 31.888 1.000 9.670 121 THR A C 1
ATOM 593 O O . THR A 1 80 ? 8.616 21.127 32.342 1.000 10.154 121 THR A O 1
ATOM 597 N N . ALA A 1 81 ? 6.599 21.139 31.347 1.000 9.517 122 ALA A N 1
ATOM 598 C CA . ALA A 1 81 ? 6.623 22.617 31.162 1.000 9.411 122 ALA A CA 1
ATOM 599 C C . ALA A 1 81 ? 6.338 23.339 32.493 1.000 9.360 122 ALA A C 1
ATOM 600 O O . ALA A 1 81 ? 5.483 22.909 33.279 1.000 10.578 122 ALA A O 1
ATOM 602 N N . GLN A 1 82 ? 6.913 24.530 32.608 1.000 9.496 123 GLN A N 1
ATOM 603 C CA . GLN A 1 82 ? 6.588 25.504 33.660 1.000 9.769 123 GLN A CA 1
ATOM 604 C C . GLN A 1 82 ? 6.511 26.899 33.023 1.000 9.164 123 GLN A C 1
ATOM 605 O O . GLN A 1 82 ? 7.459 27.655 33.077 1.000 10.292 123 GLN A O 1
ATOM 611 N N . VAL A 1 83 ? 5.366 27.206 32.422 1.000 8.581 124 VAL A N 1
ATOM 612 C CA . VAL A 1 83 ? 5.236 28.447 31.634 1.000 8.568 124 VAL A CA 1
ATOM 613 C C . VAL A 1 83 ? 3.772 28.601 31.242 1.000 8.302 124 VAL A C 1
ATOM 614 O O . VAL A 1 83 ? 3.084 27.593 31.044 1.000 9.162 124 VAL A O 1
ATOM 618 N N . VAL A 1 84 ? 3.313 29.839 31.079 1.000 8.905 125 VAL A N 1
ATOM 619 C CA . VAL A 1 84 ? 1.985 30.055 30.507 1.000 9.035 125 VAL A CA 1
ATOM 620 C C . VAL A 1 84 ? 1.964 29.381 29.140 1.000 9.378 125 VAL A C 1
ATOM 621 O O . VAL A 1 84 ? 2.862 29.560 28.317 1.000 9.267 125 VAL A O 1
ATOM 625 N N . GLY A 1 85 ? 0.925 28.573 28.904 1.000 8.264 126 GLY A N 1
ATOM 626 C CA . GLY A 1 85 ? 0.804 27.752 27.686 1.000 8.592 126 GLY A CA 1
ATOM 627 C C . GLY A 1 85 ? 1.236 26.313 27.917 1.000 8.071 126 GLY A C 1
ATOM 628 O O . GLY A 1 85 ? 0.928 25.438 27.079 1.000 8.732 126 GLY A O 1
ATOM 629 N N . GLY A 1 86 ? 1.874 26.055 29.036 1.000 8.826 127 GLY A N 1
ATOM 630 C CA . GLY A 1 86 ? 2.284 24.709 29.397 1.000 8.652 127 GLY A CA 1
ATOM 631 C C . GLY A 1 86 ? 3.066 24.049 28.296 1.000 8.445 127 GLY A C 1
ATOM 632 O O . GLY A 1 86 ? 3.971 24.645 27.671 1.000 9.452 127 GLY A O 1
ATOM 633 N N . GLY A 1 87 ? 2.802 22.777 28.074 1.000 8.522 128 GLY A N 1
ATOM 634 C CA . GLY A 1 87 ? 3.602 22.025 27.117 1.000 9.378 128 GLY A CA 1
ATOM 635 C C . GLY A 1 87 ? 3.526 22.598 25.713 1.000 8.238 128 GLY A C 1
ATOM 636 O O . GLY A 1 87 ? 4.481 22.432 24.956 1.000 9.255 128 GLY A O 1
ATOM 637 N N . SER A 1 88 ? 2.416 23.263 25.347 1.000 8.256 129 SER A N 1
ATOM 638 C CA . SER A 1 88 ? 2.334 23.834 23.989 1.000 8.348 129 SER A CA 1
ATOM 639 C C . SER A 1 88 ? 3.413 24.890 23.747 1.000 7.754 129 SER A C 1
ATOM 640 O O . SER A 1 88 ? 3.775 25.088 22.587 1.000 8.254 129 SER A O 1
ATOM 643 N N . THR A 1 89 ? 3.885 25.552 24.789 1.000 8.418 130 THR A N 1
ATOM 644 C CA . THR A 1 89 ? 4.895 26.608 24.630 1.000 8.755 130 THR A CA 1
ATOM 645 C C . THR A 1 89 ? 6.245 26.030 24.217 1.000 10.377 130 THR A C 1
ATOM 646 O O . THR A 1 89 ? 7.003 26.742 23.527 1.000 11.053 130 THR A O 1
ATOM 650 N N . ILE A 1 90 ? 6.550 24.820 24.671 1.000 9.431 131 ILE A N 1
ATOM 651 C CA . ILE A 1 90 ? 7.934 24.267 24.514 1.000 9.724 131 ILE A CA 1
ATOM 652 C C . ILE A 1 90 ? 7.922 22.891 23.837 1.000 9.804 131 ILE A C 1
ATOM 653 O O . ILE A 1 90 ? 8.989 22.269 23.802 1.000 11.053 131 ILE A O 1
ATOM 658 N N . ASN A 1 91 ? 6.790 22.434 23.321 1.000 9.894 132 ASN A N 1
ATOM 659 C CA . ASN A 1 91 ? 6.774 21.091 22.722 1.000 9.543 132 ASN A CA 1
ATOM 660 C C . ASN A 1 91 ? 7.286 21.132 21.270 1.000 8.125 132 ASN A C 1
ATOM 661 O O . ASN A 1 91 ? 7.538 22.217 20.721 1.000 9.035 132 ASN A O 1
ATOM 666 N N . ALA A 1 92 ? 7.438 19.962 20.670 1.000 7.673 133 ALA A N 1
ATOM 667 C CA . ALA A 1 92 ? 7.935 19.864 19.288 1.000 7.795 133 ALA A CA 1
ATOM 668 C C . ALA A 1 92 ? 6.845 20.120 18.271 1.000 7.931 133 ALA A C 1
ATOM 669 O O . ALA A 1 92 ? 7.092 19.878 17.064 1.000 9.469 133 ALA A O 1
ATOM 671 N N . MET A 1 93 ? 5.671 20.586 18.677 1.000 8.279 134 MET A N 1
ATOM 672 C CA A MET A 1 93 ? 4.616 21.102 17.768 0.500 7.901 134 MET A CA 1
ATOM 673 C CA B MET A 1 93 ? 4.557 21.088 17.835 0.500 8.587 134 MET A CA 1
ATOM 674 C C . MET A 1 93 ? 3.919 19.965 17.005 1.000 7.843 134 MET A C 1
ATOM 675 O O . MET A 1 93 ? 3.102 20.244 16.130 1.000 8.656 134 MET A O 1
ATOM 684 N N . VAL A 1 94 ? 4.166 18.713 17.348 1.000 8.069 135 VAL A N 1
ATOM 685 C CA . VAL A 1 94 ? 3.561 17.564 16.639 1.000 8.364 135 VAL A CA 1
ATOM 686 C C . VAL A 1 94 ? 2.085 17.496 17.037 1.000 8.340 135 VAL A C 1
ATOM 687 O O . VAL A 1 94 ? 1.783 17.307 18.239 1.000 9.620 135 VAL A O 1
ATOM 691 N N . TYR A 1 95 ? 1.187 17.611 16.077 1.000 7.414 136 TYR A N 1
ATOM 692 C CA . TYR A 1 95 ? -0.254 17.814 16.316 1.000 7.825 136 TYR A CA 1
ATOM 693 C C . TYR A 1 95 ? -1.023 16.662 15.663 1.000 7.595 136 TYR A C 1
ATOM 694 O O . TYR A 1 95 ? -1.199 16.638 14.427 1.000 8.576 136 TYR A O 1
ATOM 703 N N . LEU A 1 96 ? -1.353 15.663 16.479 1.000 8.261 137 LEU A N 1
ATOM 704 C CA . LEU A 1 96 ? -1.940 14.409 15.992 1.000 8.548 137 LEU A CA 1
ATOM 705 C C . LEU A 1 96 ? -3.031 13.967 16.940 1.000 8.276 137 LEU A C 1
ATOM 706 O O . LEU A 1 96 ? -2.822 13.953 18.157 1.000 8.883 137 LEU A O 1
ATOM 711 N N . ARG A 1 97 ? -4.176 13.593 16.411 1.000 8.245 138 ARG A N 1
ATOM 712 C CA . ARG A 1 97 ? -5.251 12.944 17.168 1.000 8.250 138 ARG A CA 1
ATOM 713 C C . ARG A 1 97 ? -4.857 11.485 17.427 1.000 7.966 138 ARG A C 1
ATOM 714 O O . ARG A 1 97 ? -4.030 10.903 16.715 1.000 9.177 138 ARG A O 1
ATOM 722 N N . GLY A 1 98 ? -5.474 10.886 18.437 1.000 8.042 139 GLY A N 1
ATOM 723 C CA . GLY A 1 98 ? -5.392 9.445 18.653 1.000 7.639 139 GLY A CA 1
ATOM 724 C C . GLY A 1 98 ? -6.231 8.698 17.602 1.000 8.074 139 GLY A C 1
ATOM 725 O O . GLY A 1 98 ? -6.689 9.274 16.616 1.000 9.331 139 GLY A O 1
ATOM 726 N N . ASP A 1 99 ? -6.342 7.397 17.792 1.000 8.059 140 ASP A N 1
ATOM 727 C CA . ASP A 1 99 ? -7.108 6.528 16.889 1.000 9.042 140 ASP A CA 1
ATOM 728 C C . ASP A 1 99 ? -8.514 6.359 17.455 1.000 8.830 140 ASP A C 1
ATOM 729 O O . ASP A 1 99 ? -8.729 6.561 18.669 1.000 9.142 140 ASP A O 1
ATOM 734 N N . LYS A 1 100 ? -9.469 5.948 16.626 1.000 8.973 141 LYS A N 1
ATOM 735 C CA A LYS A 1 100 ? -10.880 5.881 17.073 0.500 9.269 141 LYS A CA 1
ATOM 736 C CA B LYS A 1 100 ? -10.882 5.894 17.071 0.500 9.211 141 LYS A CA 1
ATOM 737 C C . LYS A 1 100 ? -10.997 5.092 18.367 1.000 9.351 141 LYS A C 1
ATOM 738 O O . LYS A 1 100 ? -11.721 5.541 19.285 1.000 9.883 141 LYS A O 1
ATOM 749 N N . ASP A 1 101 ? -10.399 3.915 18.381 1.000 8.974 142 ASP A N 1
ATOM 750 C CA . ASP A 1 101 ? -10.591 3.016 19.540 1.000 9.982 142 ASP A CA 1
ATOM 751 C C . ASP A 1 101 ? -9.999 3.578 20.824 1.000 9.460 142 ASP A C 1
ATOM 752 O O . ASP A 1 101 ? -10.384 3.129 21.906 1.000 10.557 142 ASP A O 1
ATOM 757 N N . ASP A 1 102 ? -9.069 4.542 20.739 1.000 8.980 143 ASP A N 1
ATOM 758 C CA . ASP A 1 102 ? -8.607 5.142 22.004 1.000 9.631 143 ASP A CA 1
ATOM 759 C C . ASP A 1 102 ? -9.817 5.697 22.759 1.000 9.092 143 ASP A C 1
ATOM 760 O O . ASP A 1 102 ? -9.991 5.452 23.989 1.000 10.414 143 ASP A O 1
ATOM 765 N N . TYR A 1 103 ? -10.594 6.530 22.089 1.000 9.117 144 TYR A N 1
ATOM 766 C CA . TYR A 1 103 ? -11.725 7.228 22.743 1.000 9.014 144 TYR A CA 1
ATOM 767 C C . TYR A 1 103 ? -12.871 6.252 23.015 1.000 9.561 144 TYR A C 1
ATOM 768 O O . TYR A 1 103 ? -13.515 6.339 24.049 1.000 10.582 144 TYR A O 1
ATOM 777 N N . ASP A 1 104 ? -13.120 5.362 22.057 1.000 8.977 145 ASP A N 1
ATOM 778 C CA . ASP A 1 104 ? -14.156 4.334 22.276 1.000 9.524 145 ASP A CA 1
ATOM 779 C C . ASP A 1 104 ? -13.818 3.530 23.539 1.000 9.371 145 ASP A C 1
ATOM 780 O O . ASP A 1 104 ? -14.709 3.195 24.337 1.000 10.908 145 ASP A O 1
ATOM 785 N N . SER A 1 105 ? -12.544 3.194 23.703 1.000 9.540 146 SER A N 1
ATOM 786 C CA A SER A 1 105 ? -12.068 2.401 24.859 0.500 9.783 146 SER A CA 1
ATOM 787 C CA B SER A 1 105 ? -12.141 2.364 24.856 0.500 10.560 146 SER A CA 1
ATOM 788 C C . SER A 1 105 ? -12.306 3.167 26.162 1.000 10.700 146 SER A C 1
ATOM 789 O O . SER A 1 105 ? -12.714 2.591 27.167 1.000 11.780 146 SER A O 1
ATOM 794 N N . TRP A 1 106 ? -11.999 4.461 26.164 1.000 11.227 147 TRP A N 1
ATOM 795 C CA . TRP A 1 106 ? -12.218 5.272 27.376 1.000 11.615 147 TRP A CA 1
ATOM 796 C C . TRP A 1 106 ? -13.715 5.189 27.712 1.000 11.953 147 TRP A C 1
ATOM 797 O O . TRP A 1 106 ? -14.069 5.090 28.881 1.000 13.998 147 TRP A O 1
ATOM 808 N N . GLY A 1 107 ? -14.574 5.242 26.726 1.000 11.752 148 GLY A N 1
ATOM 809 C CA . GLY A 1 107 ? -16.017 5.148 26.979 1.000 11.632 148 GLY A CA 1
ATOM 810 C C . GLY A 1 107 ? -16.384 3.784 27.576 1.000 12.745 148 GLY A C 1
ATOM 811 O O . GLY A 1 107 ? -17.166 3.702 28.549 1.000 13.854 148 GLY A O 1
ATOM 812 N N . ALA A 1 108 ? -15.835 2.712 27.015 1.000 12.547 149 ALA A N 1
ATOM 813 C CA . ALA A 1 108 ? -16.116 1.322 27.439 1.000 13.133 149 ALA A CA 1
ATOM 814 C C . ALA A 1 108 ? -15.605 1.006 28.839 1.000 14.722 149 ALA A C 1
ATOM 815 O O . ALA A 1 108 ? -16.105 0.038 29.437 1.000 15.829 149 ALA A O 1
ATOM 817 N N . LEU A 1 109 ? -14.695 1.810 29.395 1.000 12.797 150 LEU A N 1
ATOM 818 C CA . LEU A 1 109 ? -14.223 1.667 30.783 1.000 14.203 150 LEU A CA 1
ATOM 819 C C . LEU A 1 109 ? -15.287 2.123 31.790 1.000 16.803 150 LEU A C 1
ATOM 820 O O . LEU A 1 109 ? -15.048 1.996 32.989 1.000 20.273 150 LEU A O 1
ATOM 825 N N . GLY A 1 110 ? -16.397 2.666 31.334 1.000 15.040 151 GLY A N 1
ATOM 826 C CA . GLY A 1 110 ? -17.488 3.138 32.193 1.000 15.470 151 GLY A CA 1
ATOM 827 C C . GLY A 1 110 ? -17.682 4.648 32.171 1.000 16.680 151 GLY A C 1
ATOM 828 O O . GLY A 1 110 ? -18.084 5.181 33.214 1.000 17.811 151 GLY A O 1
ATOM 829 N N . ASN A 1 111 ? -17.441 5.291 31.029 1.000 14.709 152 ASN A N 1
ATOM 830 C CA . ASN A 1 111 ? -17.548 6.760 30.862 1.000 15.137 152 ASN A CA 1
ATOM 831 C C . ASN A 1 111 ? -18.547 7.101 29.786 1.000 15.313 152 ASN A C 1
ATOM 832 O O . ASN A 1 111 ? -18.203 7.220 28.598 1.000 15.334 152 ASN A O 1
ATOM 837 N N . PRO A 1 112 ? -19.834 7.283 30.166 1.000 15.442 153 PRO A N 1
ATOM 838 C CA . PRO A 1 112 ? -20.819 7.685 29.187 1.000 17.196 153 PRO A CA 1
ATOM 839 C C . PRO A 1 112 ? -20.417 8.988 28.489 1.000 15.993 153 PRO A C 1
ATOM 840 O O . PRO A 1 112 ? -19.834 9.901 29.136 1.000 16.593 153 PRO A O 1
ATOM 844 N N . GLY A 1 113 ? -20.671 9.052 27.179 1.000 17.046 154 GLY A N 1
ATOM 845 C CA . GLY A 1 113 ? -20.484 10.282 26.389 1.000 18.831 154 GLY A CA 1
ATOM 846 C C . GLY A 1 113 ? -19.108 10.371 25.790 1.000 17.103 154 GLY A C 1
ATOM 847 O O . GLY A 1 113 ? -18.841 11.415 25.151 1.000 18.731 154 GLY A O 1
ATOM 848 N N . TRP A 1 114 ? -18.304 9.332 25.952 1.000 13.813 155 TRP A N 1
ATOM 849 C CA . TRP A 1 114 ? -16.897 9.267 25.459 1.000 14.173 155 TRP A CA 1
ATOM 850 C C . TRP A 1 114 ? -16.735 8.271 24.305 1.000 12.691 155 TRP A C 1
ATOM 851 O O . TRP A 1 114 ? -17.004 7.095 24.503 1.000 14.394 155 TRP A O 1
ATOM 862 N N . SER A 1 115 ? -16.327 8.754 23.127 1.000 11.621 156 SER A N 1
ATOM 863 C CA . SER A 1 115 ? -16.194 7.943 21.905 1.000 11.293 156 SER A CA 1
ATOM 864 C C . SER A 1 115 ? -15.451 8.778 20.874 1.000 9.913 156 SER A C 1
ATOM 865 O O . SER A 1 115 ? -15.406 10.014 21.019 1.000 10.768 156 SER A O 1
ATOM 868 N N . TRP A 1 116 ? -14.997 8.151 19.824 1.000 9.893 157 TRP A N 1
ATOM 869 C CA . TRP A 1 116 ? -14.512 8.915 18.658 1.000 10.612 157 TRP A CA 1
ATOM 870 C C . TRP A 1 116 ? -15.590 9.835 18.132 1.000 10.025 157 TRP A C 1
ATOM 871 O O . TRP A 1 116 ? -15.330 11.047 17.900 1.000 10.657 157 TRP A O 1
ATOM 882 N N . ASN A 1 117 ? -16.814 9.326 17.989 1.000 10.255 158 ASN A N 1
ATOM 883 C CA . ASN A 1 117 ? -17.910 10.133 17.420 1.000 11.379 158 ASN A CA 1
ATOM 884 C C . ASN A 1 117 ? -18.141 11.373 18.285 1.000 10.491 158 ASN A C 1
ATOM 885 O O . ASN A 1 117 ? -18.373 12.473 17.728 1.000 12.531 158 ASN A O 1
ATOM 890 N N . SER A 1 118 ? -18.097 11.268 19.609 1.000 11.391 159 SER A N 1
ATOM 891 C CA . SER A 1 118 ? -18.391 12.419 20.474 1.000 11.644 159 SER A CA 1
ATOM 892 C C . SER A 1 118 ? -17.201 13.397 20.483 1.000 10.945 159 SER A C 1
ATOM 893 O O . SER A 1 118 ? -17.419 14.609 20.677 1.000 12.664 159 SER A O 1
ATOM 896 N N . MET A 1 119 ? -15.980 12.898 20.300 1.000 10.363 160 MET A N 1
ATOM 897 C CA . MET A 1 119 ? -14.779 13.762 20.295 1.000 11.001 160 MET A CA 1
ATOM 898 C C . MET A 1 119 ? -14.640 14.511 18.974 1.000 10.476 160 MET A C 1
ATOM 899 O O . MET A 1 119 ? -14.130 15.633 18.988 1.000 10.874 160 MET A O 1
ATOM 904 N N . LEU A 1 120 ? -15.046 13.928 17.846 1.000 10.366 161 LEU A N 1
ATOM 905 C CA . LEU A 1 120 ? -14.775 14.519 16.531 1.000 11.333 161 LEU A CA 1
ATOM 906 C C . LEU A 1 120 ? -15.238 15.971 16.438 1.000 9.803 161 LEU A C 1
ATOM 907 O O . LEU A 1 120 ? -14.473 16.810 15.952 1.000 10.697 161 LEU A O 1
ATOM 912 N N . PRO A 1 121 ? -16.473 16.343 16.839 1.000 10.609 162 PRO A N 1
ATOM 913 C CA . PRO A 1 121 ? -16.893 17.761 16.723 1.000 10.852 162 PRO A CA 1
ATOM 914 C C . PRO A 1 121 ? -15.950 18.676 17.508 1.000 9.754 162 PRO A C 1
ATOM 915 O O . PRO A 1 121 ? -15.802 19.851 17.094 1.000 10.440 162 PRO A O 1
ATOM 919 N N . TYR A 1 122 ? -15.427 18.210 18.620 1.000 10.469 163 TYR A N 1
ATOM 920 C CA . TYR A 1 122 ? -14.502 19.023 19.456 1.000 9.280 163 TYR A CA 1
ATOM 921 C C . TYR A 1 122 ? -13.098 19.099 18.857 1.000 9.021 163 TYR A C 1
ATOM 922 O O . TYR A 1 122 ? -12.492 20.170 18.920 1.000 9.936 163 TYR A O 1
ATOM 931 N N . PHE A 1 123 ? -12.614 18.020 18.243 1.000 9.335 164 PHE A N 1
ATOM 932 C CA . PHE A 1 123 ? -11.376 18.147 17.438 1.000 8.972 164 PHE A CA 1
ATOM 933 C C . PHE A 1 123 ? -11.565 19.230 16.370 1.000 8.968 164 PHE A C 1
ATOM 934 O O . PHE A 1 123 ? -10.698 20.075 16.162 1.000 9.322 164 PHE A O 1
ATOM 942 N N . ILE A 1 124 ? -12.693 19.184 15.658 1.000 9.545 165 ILE A N 1
ATOM 943 C CA . ILE A 1 124 ? -12.955 20.149 14.576 1.000 9.363 165 ILE A CA 1
ATOM 944 C C . ILE A 1 124 ? -13.057 21.553 15.173 1.000 9.810 165 ILE A C 1
ATOM 945 O O . ILE A 1 124 ? -12.459 22.488 14.637 1.000 9.870 165 ILE A O 1
ATOM 950 N N . LYS A 1 125 ? -13.821 21.716 16.242 1.000 9.756 166 LYS A N 1
ATOM 951 C CA . LYS A 1 125 ? -14.034 23.049 16.853 1.000 10.347 166 LYS A CA 1
ATOM 952 C C . LYS A 1 125 ? -12.717 23.666 17.296 1.000 10.308 166 LYS A C 1
ATOM 953 O O . LYS A 1 125 ? -12.569 24.901 17.300 1.000 10.453 166 LYS A O 1
ATOM 959 N N . SER A 1 126 ? -11.767 22.832 17.695 1.000 9.180 167 SER A N 1
ATOM 960 C CA . SER A 1 126 ? -10.540 23.300 18.381 1.000 8.886 167 SER A CA 1
ATOM 961 C C . SER A 1 126 ? -9.597 24.099 17.485 1.000 8.492 167 SER A C 1
ATOM 962 O O . SER A 1 126 ? -8.723 24.768 18.051 1.000 9.113 167 SER A O 1
ATOM 965 N N . GLU A 1 127 ? -9.733 24.016 16.152 1.000 8.354 168 GLU A N 1
ATOM 966 C CA . GLU A 1 127 ? -8.583 24.262 15.286 1.000 8.468 168 GLU A CA 1
ATOM 967 C C . GLU A 1 127 ? -8.958 24.883 13.942 1.000 8.451 168 GLU A C 1
ATOM 968 O O . GLU A 1 127 ? -10.109 24.784 13.501 1.000 9.536 168 GLU A O 1
ATOM 974 N N . THR A 1 128 ? -7.957 25.463 13.311 1.000 8.380 169 THR A N 1
ATOM 975 C CA . THR A 1 128 ? -7.975 25.887 11.911 1.000 8.640 169 THR A CA 1
ATOM 976 C C . THR A 1 128 ? -6.775 25.272 11.220 1.000 8.147 169 THR A C 1
ATOM 977 O O . THR A 1 128 ? -5.625 25.644 11.526 1.000 8.717 169 THR A O 1
ATOM 981 N N . PHE A 1 129 ? -7.038 24.361 10.290 1.000 8.653 170 PHE A N 1
ATOM 982 C CA . PHE A 1 129 ? -5.993 23.781 9.418 1.000 8.302 170 PHE A CA 1
ATOM 983 C C . PHE A 1 129 ? -5.782 24.716 8.232 1.000 8.820 170 PHE A C 1
ATOM 984 O O . PHE A 1 129 ? -6.765 25.049 7.548 1.000 11.284 170 PHE A O 1
ATOM 992 N N . THR A 1 130 ? -4.526 25.047 7.961 1.000 8.436 171 THR A N 1
ATOM 993 C CA . THR A 1 130 ? -4.155 25.771 6.738 1.000 9.307 171 THR A CA 1
ATOM 994 C C . THR A 1 130 ? -3.467 24.807 5.803 1.000 8.937 171 THR A C 1
ATOM 995 O O . THR A 1 130 ? -2.408 24.263 6.126 1.000 9.242 171 THR A O 1
ATOM 999 N N . PRO A 1 131 ? -4.016 24.541 4.605 1.000 9.361 172 PRO A N 1
ATOM 1000 C CA A PRO A 1 131 ? -3.378 23.663 3.639 0.500 9.059 172 PRO A CA 1
ATOM 1001 C CA B PRO A 1 131 ? -3.346 23.617 3.707 0.500 9.743 172 PRO A CA 1
ATOM 1002 C C . PRO A 1 131 ? -1.993 24.127 3.216 1.000 8.822 172 PRO A C 1
ATOM 1003 O O . PRO A 1 131 ? -1.766 25.339 3.090 1.000 9.906 172 PRO A O 1
ATOM 1010 N N . PRO A 1 132 ? -1.083 23.196 2.932 1.000 9.364 173 PRO A N 1
ATOM 1011 C CA . PRO A 1 132 ? 0.190 23.529 2.304 1.000 9.739 173 PRO A CA 1
ATOM 1012 C C . PRO A 1 132 ? -0.059 24.008 0.866 1.000 9.909 173 PRO A C 1
ATOM 1013 O O . PRO A 1 132 ? -1.123 23.848 0.324 1.000 10.926 173 PRO A O 1
ATOM 1017 N N . SER A 1 133 ? 0.958 24.581 0.269 1.000 10.472 174 SER A N 1
ATOM 1018 C CA A SER A 1 133 ? 0.932 24.983 -1.137 0.700 10.404 174 SER A CA 1
ATOM 1019 C CA B SER A 1 133 ? 0.917 24.991 -1.147 0.300 10.909 174 SER A CA 1
ATOM 1020 C C . SER A 1 133 ? 0.741 23.752 -2.013 1.000 10.177 174 SER A C 1
ATOM 1021 O O . SER A 1 133 ? 1.206 22.655 -1.673 1.000 10.126 174 SER A O 1
ATOM 1026 N N . PRO A 1 134 ? 0.082 23.877 -3.160 1.000 9.702 175 PRO A N 1
ATOM 1027 C CA A PRO A 1 134 ? -0.149 22.692 -3.984 0.500 9.927 175 PRO A CA 1
ATOM 1028 C CA B PRO A 1 134 ? -0.148 22.742 -4.054 0.500 10.350 175 PRO A CA 1
ATOM 1029 C C . PRO A 1 134 ? 1.131 22.041 -4.510 1.000 9.505 175 PRO A C 1
ATOM 1030 O O . PRO A 1 134 ? 1.159 20.817 -4.620 1.000 9.765 175 PRO A O 1
ATOM 1037 N N . GLU A 1 135 ? 2.168 22.826 -4.768 1.000 9.142 176 GLU A N 1
ATOM 1038 C CA . GLU A 1 135 ? 3.410 22.220 -5.279 1.000 9.814 176 GLU A CA 1
ATOM 1039 C C . GLU A 1 135 ? 4.069 21.391 -4.185 1.000 8.865 176 GLU A C 1
ATOM 1040 O O . GLU A 1 135 ? 4.686 20.340 -4.482 1.000 10.204 176 GLU A O 1
ATOM 1046 N N . LEU A 1 136 ? 4.004 21.863 -2.945 1.000 9.458 177 LEU A N 1
ATOM 1047 C CA . LEU A 1 136 ? 4.612 21.113 -1.842 1.000 9.460 177 LEU A CA 1
ATOM 1048 C C . LEU A 1 136 ? 3.778 19.860 -1.583 1.000 9.281 177 LEU A C 1
ATOM 1049 O O . LEU A 1 136 ? 4.336 18.786 -1.274 1.000 10.187 177 LEU A O 1
ATOM 1054 N N . ALA A 1 137 ? 2.454 19.980 -1.630 1.000 9.342 178 ALA A N 1
ATOM 1055 C CA . ALA A 1 137 ? 1.622 18.784 -1.389 1.000 10.098 178 ALA A CA 1
ATOM 1056 C C . ALA A 1 137 ? 1.939 17.718 -2.429 1.000 8.661 178 ALA A C 1
ATOM 1057 O O . ALA A 1 137 ? 2.091 16.542 -2.076 1.000 9.945 178 ALA A O 1
ATOM 1059 N N . ALA A 1 138 ? 2.041 18.107 -3.681 1.000 8.711 179 ALA A N 1
ATOM 1060 C CA . ALA A 1 138 ? 2.319 17.144 -4.761 1.000 9.466 179 ALA A CA 1
ATOM 1061 C C . ALA A 1 138 ? 3.744 16.562 -4.600 1.000 9.959 179 ALA A C 1
ATOM 1062 O O . ALA A 1 138 ? 3.930 15.338 -4.694 1.000 11.385 179 ALA A O 1
ATOM 1064 N N . ALA A 1 139 ? 4.761 17.395 -4.441 1.000 9.740 180 ALA A N 1
ATOM 1065 C CA . ALA A 1 139 ? 6.160 16.939 -4.363 1.000 10.435 180 ALA A CA 1
ATOM 1066 C C . ALA A 1 139 ? 6.352 16.120 -3.088 1.000 10.083 180 ALA A C 1
ATOM 1067 O O . ALA A 1 139 ? 7.161 15.188 -3.115 1.000 11.706 180 ALA A O 1
ATOM 1069 N N . GLY A 1 140 ? 5.707 16.506 -2.010 1.000 10.005 181 GLY A N 1
ATOM 1070 C CA . GLY A 1 140 ? 5.960 15.911 -0.704 1.000 10.275 181 GLY A CA 1
ATOM 1071 C C . GLY A 1 140 ? 5.118 14.727 -0.343 1.000 9.315 181 GLY A C 1
ATOM 1072 O O . GLY A 1 140 ? 5.407 14.073 0.662 1.000 9.896 181 GLY A O 1
ATOM 1073 N N . ASN A 1 141 ? 4.084 14.448 -1.120 1.000 10.132 182 ASN A N 1
ATOM 1074 C CA . ASN A 1 141 ? 3.057 13.423 -0.778 1.000 9.887 182 ASN A CA 1
ATOM 1075 C C . ASN A 1 141 ? 2.292 13.840 0.480 1.000 9.517 182 ASN A C 1
ATOM 1076 O O . ASN A 1 141 ? 2.070 13.018 1.355 1.000 10.945 182 ASN A O 1
ATOM 1081 N N . ILE A 1 142 ? 1.903 15.104 0.541 1.000 9.464 183 ILE A N 1
ATOM 1082 C CA . ILE A 1 142 ? 1.092 15.615 1.652 1.000 9.371 183 ILE A CA 1
ATOM 1083 C C . ILE A 1 142 ? -0.374 15.449 1.256 1.000 9.673 183 ILE A C 1
ATOM 1084 O O . ILE A 1 142 ? -0.792 15.996 0.235 1.000 11.643 183 ILE A O 1
ATOM 1089 N N . THR A 1 143 ? -1.128 14.718 2.054 1.000 9.758 184 THR A N 1
ATOM 1090 C CA . THR A 1 143 ? -2.566 14.496 1.847 1.000 9.269 184 THR A CA 1
ATOM 1091 C C . THR A 1 143 ? -3.317 14.749 3.125 1.000 9.627 184 THR A C 1
ATOM 1092 O O . THR A 1 143 ? -2.770 14.619 4.212 1.000 9.621 184 THR A O 1
ATOM 1096 N N . TRP A 1 144 ? -4.613 15.028 2.966 1.000 10.022 185 TRP A N 1
ATOM 1097 C CA . TRP A 1 144 ? -5.488 15.264 4.121 1.000 10.153 185 TRP A CA 1
ATOM 1098 C C . TRP A 1 144 ? -6.944 15.094 3.671 1.000 10.713 185 TRP A C 1
ATOM 1099 O O . TRP A 1 144 ? -7.228 15.141 2.452 1.000 12.749 185 TRP A O 1
ATOM 1110 N N . ASP A 1 145 ? -7.833 14.980 4.628 1.000 11.117 186 ASP A N 1
ATOM 1111 C CA . ASP A 1 145 ? -9.292 14.916 4.411 1.000 13.055 186 ASP A CA 1
ATOM 1112 C C . ASP A 1 145 ? -9.845 16.203 5.008 1.000 12.501 186 ASP A C 1
ATOM 1113 O O . ASP A 1 145 ? -10.005 16.299 6.232 1.000 12.827 186 ASP A O 1
ATOM 1118 N N . GLY A 1 146 ? -10.115 17.182 4.165 1.000 15.053 187 GLY A N 1
ATOM 1119 C CA . GLY A 1 146 ? -10.593 18.479 4.634 1.000 17.753 187 GLY A CA 1
ATOM 1120 C C . GLY A 1 146 ? -11.891 18.376 5.437 1.000 18.427 187 GLY A C 1
ATOM 1121 O O . GLY A 1 146 ? -12.113 19.301 6.301 1.000 21.929 187 GLY A O 1
ATOM 1122 N N . SER A 1 147 ? -12.697 17.320 5.199 1.000 16.849 188 SER A N 1
ATOM 1123 C CA . SER A 1 147 ? -14.017 17.116 5.846 1.000 17.870 188 SER A CA 1
ATOM 1124 C C . SER A 1 147 ? -13.876 16.955 7.360 1.000 15.833 188 SER A C 1
ATOM 1125 O O . SER A 1 147 ? -14.836 17.187 8.097 1.000 17.467 188 SER A O 1
ATOM 1128 N N . ILE A 1 148 ? -12.723 16.508 7.822 1.000 11.045 189 ILE A N 1
ATOM 1129 C CA . ILE A 1 148 ? -12.557 16.188 9.255 1.000 10.721 189 ILE A CA 1
ATOM 1130 C C . ILE A 1 148 ? -11.464 17.036 9.913 1.000 10.039 189 ILE A C 1
ATOM 1131 O O . ILE A 1 148 ? -11.182 16.769 11.099 1.000 10.741 189 ILE A O 1
ATOM 1136 N N . ARG A 1 149 ? -10.968 18.074 9.264 1.000 10.330 190 ARG A N 1
ATOM 1137 C CA . ARG A 1 149 ? -10.049 19.057 9.874 1.000 10.407 190 ARG A CA 1
ATOM 1138 C C . ARG A 1 149 ? -10.804 20.360 10.074 1.000 10.156 190 ARG A C 1
ATOM 1139 O O . ARG A 1 149 ? -11.545 20.794 9.169 1.000 12.662 190 ARG A O 1
ATOM 1147 N N . GLY A 1 150 ? -10.613 20.994 11.203 1.000 10.363 191 GLY A N 1
ATOM 1148 C CA . GLY A 1 150 ? -11.322 22.249 11.496 1.000 10.667 191 GLY A CA 1
ATOM 1149 C C . GLY A 1 150 ? -10.878 23.398 10.595 1.000 10.571 191 GLY A C 1
ATOM 1150 O O . GLY A 1 150 ? -9.704 23.423 10.173 1.000 11.317 191 GLY A O 1
ATOM 1151 N N . ARG A 1 151 ? -11.783 24.335 10.418 1.000 11.164 192 ARG A N 1
ATOM 1152 C CA A ARG A 1 151 ? -11.624 25.517 9.544 0.500 12.602 192 ARG A CA 1
ATOM 1153 C CA B ARG A 1 151 ? -11.492 25.520 9.581 0.500 12.746 192 ARG A CA 1
ATOM 1154 C C . ARG A 1 151 ? -11.741 26.828 10.331 1.000 12.075 192 ARG A C 1
ATOM 1155 O O . ARG A 1 151 ? -11.425 27.852 9.736 1.000 14.167 192 ARG A O 1
ATOM 1170 N N . SER A 1 152 ? -12.285 26.804 11.545 1.000 11.738 193 SER A N 1
ATOM 1171 C CA A SER A 1 152 ? -12.742 28.027 12.243 0.500 11.848 193 SER A CA 1
ATOM 1172 C CA B SER A 1 152 ? -12.604 28.095 12.182 0.500 11.565 193 SER A CA 1
ATOM 1173 C C . SER A 1 152 ? -12.202 28.177 13.659 1.000 10.894 193 SER A C 1
ATOM 1174 O O . SER A 1 152 ? -12.467 29.211 14.273 1.000 12.131 193 SER A O 1
ATOM 1179 N N . GLY A 1 153 ? -11.508 27.171 14.173 1.000 10.672 194 GLY A N 1
ATOM 1180 C CA . GLY A 1 153 ? -11.160 27.183 15.594 1.000 9.844 194 GLY A CA 1
ATOM 1181 C C . GLY A 1 153 ? -9.803 27.835 15.840 1.000 9.443 194 GLY A C 1
ATOM 1182 O O . GLY A 1 153 ? -9.047 28.191 14.924 1.000 10.797 194 GLY A O 1
ATOM 1183 N N . PRO A 1 154 ? -9.477 28.041 17.122 1.000 10.150 195 PRO A N 1
ATOM 1184 C CA . PRO A 1 154 ? -8.352 28.878 17.433 1.000 10.715 195 PRO A CA 1
ATOM 1185 C C . PRO A 1 154 ? -6.941 28.341 17.247 1.000 9.287 195 PRO A C 1
ATOM 1186 O O . PRO A 1 154 ? -6.036 29.128 17.027 1.000 10.294 195 PRO A O 1
ATOM 1190 N N . VAL A 1 155 ? -6.752 27.041 17.383 1.000 8.768 196 VAL A N 1
ATOM 1191 C CA . VAL A 1 155 ? -5.393 26.462 17.255 1.000 8.165 196 VAL A CA 1
ATOM 1192 C C . VAL A 1 155 ? -5.055 26.400 15.767 1.000 8.295 196 VAL A C 1
ATOM 1193 O O . VAL A 1 155 ? -5.701 25.668 15.015 1.000 8.827 196 VAL A O 1
ATOM 1197 N N . ASN A 1 156 ? -4.056 27.158 15.350 1.000 8.568 197 ASN A N 1
ATOM 1198 C CA . ASN A 1 156 ? -3.604 27.056 13.962 1.000 9.035 197 ASN A CA 1
ATOM 1199 C C . ASN A 1 156 ? -2.702 25.832 13.807 1.000 8.802 197 ASN A C 1
ATOM 1200 O O . ASN A 1 156 ? -1.797 25.647 14.625 1.000 10.542 197 ASN A O 1
ATOM 1205 N N . TYR A 1 157 ? -2.862 25.083 12.722 1.000 7.929 198 TYR A N 1
ATOM 1206 C CA . TYR A 1 157 ? -1.876 24.048 12.369 1.000 7.795 198 TYR A CA 1
ATOM 1207 C C . TYR A 1 157 ? -1.789 23.936 10.862 1.000 8.125 198 TYR A C 1
ATOM 1208 O O . TYR A 1 157 ? -2.737 24.263 10.141 1.000 8.294 198 TYR A O 1
ATOM 1217 N N . SER A 1 158 ? -0.632 23.445 10.440 1.000 8.108 199 SER A N 1
ATOM 1218 C CA . SER A 1 158 ? -0.293 23.341 9.021 1.000 7.428 199 SER A CA 1
ATOM 1219 C C . SER A 1 158 ? 0.884 22.372 8.893 1.000 7.652 199 SER A C 1
ATOM 1220 O O . SER A 1 158 ? 0.972 21.423 9.672 1.000 8.254 199 SER A O 1
ATOM 1223 N N . TYR A 1 159 ? 1.770 22.672 7.984 1.000 8.270 200 TYR A N 1
ATOM 1224 C CA . TYR A 1 159 ? 3.015 21.934 7.791 1.000 7.907 200 TYR A CA 1
ATOM 1225 C C . TYR A 1 159 ? 4.143 22.901 7.585 1.000 8.526 200 TYR A C 1
ATOM 1226 O O . TYR A 1 159 ? 3.947 24.028 7.127 1.000 9.255 200 TYR A O 1
ATOM 1235 N N . PRO A 1 160 ? 5.397 22.480 7.813 1.000 8.410 201 PRO A N 1
ATOM 1236 C CA . PRO A 1 160 ? 6.532 23.226 7.262 1.000 8.241 201 PRO A CA 1
ATOM 1237 C C . PRO A 1 160 ? 6.341 23.409 5.753 1.000 8.515 201 PRO A C 1
ATOM 1238 O O . PRO A 1 160 ? 5.633 22.630 5.101 1.000 9.480 201 PRO A O 1
ATOM 1242 N N . ASN A 1 161 ? 7.080 24.366 5.185 1.000 8.544 202 ASN A N 1
ATOM 1243 C CA . ASN A 1 161 ? 6.961 24.666 3.752 1.000 8.679 202 ASN A CA 1
ATOM 1244 C C . ASN A 1 161 ? 8.185 24.173 2.965 1.000 8.174 202 ASN A C 1
ATOM 1245 O O . ASN A 1 161 ? 8.418 24.641 1.831 1.000 9.719 202 ASN A O 1
ATOM 1250 N N . TYR A 1 162 ? 8.849 23.179 3.492 1.000 8.261 203 TYR A N 1
ATOM 1251 C CA . TYR A 1 162 ? 10.109 22.654 2.962 1.000 8.093 203 TYR A CA 1
ATOM 1252 C C . TYR A 1 162 ? 10.228 21.224 3.468 1.000 8.426 203 TYR A C 1
ATOM 1253 O O . TYR A 1 162 ? 9.755 20.924 4.565 1.000 9.490 203 TYR A O 1
ATOM 1262 N N . PHE A 1 163 ? 10.966 20.384 2.741 1.000 8.179 204 PHE A N 1
ATOM 1263 C CA . PHE A 1 163 ? 11.391 19.080 3.274 1.000 8.534 204 PHE A CA 1
ATOM 1264 C C . PHE A 1 163 ? 12.838 18.856 2.833 1.000 8.934 204 PHE A C 1
ATOM 1265 O O . PHE A 1 163 ? 13.205 19.222 1.691 1.000 9.727 204 PHE A O 1
ATOM 1273 N N . PHE A 1 164 ? 13.593 18.157 3.649 1.000 9.273 205 PHE A N 1
ATOM 1274 C CA . PHE A 1 164 ? 14.957 17.733 3.318 1.000 8.950 205 PHE A CA 1
ATOM 1275 C C . PHE A 1 164 ? 14.882 16.598 2.303 1.000 10.067 205 PHE A C 1
ATOM 1276 O O . PHE A 1 164 ? 13.997 15.736 2.398 1.000 10.018 205 PHE A O 1
ATOM 1284 N N . PRO A 1 165 ? 15.797 16.511 1.327 1.000 10.949 206 PRO A N 1
ATOM 1285 C CA . PRO A 1 165 ? 15.689 15.468 0.321 1.000 11.443 206 PRO A CA 1
ATOM 1286 C C . PRO A 1 165 ? 15.699 14.038 0.878 1.000 10.533 206 PRO A C 1
ATOM 1287 O O . PRO A 1 165 ? 15.073 13.159 0.278 1.000 12.819 206 PRO A O 1
ATOM 1291 N N . GLY A 1 166 ? 16.477 13.776 1.923 1.000 10.260 207 GLY A N 1
ATOM 1292 C CA . GLY A 1 166 ? 16.542 12.414 2.491 1.000 10.587 207 GLY A CA 1
ATOM 1293 C C . GLY A 1 166 ? 15.200 11.930 2.994 1.000 9.641 207 GLY A C 1
ATOM 1294 O O . GLY A 1 166 ? 15.019 10.710 3.127 1.000 11.046 207 GLY A O 1
ATOM 1295 N N . SER A 1 167 ? 14.268 12.837 3.279 1.000 9.373 208 SER A N 1
ATOM 1296 C CA . SER A 1 167 ? 12.927 12.421 3.719 1.000 9.041 208 SER A CA 1
ATOM 1297 C C . SER A 1 167 ? 12.253 11.574 2.618 1.000 9.629 208 SER A C 1
ATOM 1298 O O . SER A 1 167 ? 11.337 10.801 2.933 1.000 9.871 208 SER A O 1
ATOM 1301 N N . GLU A 1 168 ? 12.590 11.822 1.350 1.000 9.922 209 GLU A N 1
ATOM 1302 C CA . GLU A 1 168 ? 12.057 11.068 0.205 1.000 10.914 209 GLU A CA 1
ATOM 1303 C C . GLU A 1 168 ? 12.578 9.629 0.277 1.000 9.877 209 GLU A C 1
ATOM 1304 O O . GLU A 1 168 ? 11.803 8.689 0.122 1.000 11.317 209 GLU A O 1
ATOM 1310 N N . ASN A 1 169 ? 13.887 9.478 0.461 1.000 10.957 210 ASN A N 1
ATOM 1311 C CA . ASN A 1 169 ? 14.474 8.135 0.591 1.000 10.642 210 ASN A CA 1
ATOM 1312 C C . ASN A 1 169 ? 13.744 7.368 1.695 1.000 10.226 210 ASN A C 1
ATOM 1313 O O . ASN A 1 169 ? 13.450 6.171 1.559 1.000 11.464 210 ASN A O 1
ATOM 1318 N N . TRP A 1 170 ? 13.519 8.029 2.817 1.000 10.126 211 TRP A N 1
ATOM 1319 C CA . TRP A 1 170 ? 12.945 7.342 3.984 1.000 10.004 211 TRP A CA 1
ATOM 1320 C C . TRP A 1 170 ? 11.481 6.961 3.703 1.000 9.129 211 TRP A C 1
ATOM 1321 O O . TRP A 1 170 ? 11.064 5.840 4.043 1.000 10.073 211 TRP A O 1
ATOM 1332 N N . TRP A 1 171 ? 10.716 7.841 3.100 1.000 9.347 212 TRP A N 1
ATOM 1333 C CA . TRP A 1 171 ? 9.306 7.573 2.743 1.000 8.915 212 TRP A CA 1
ATOM 1334 C C . TRP A 1 171 ? 9.253 6.311 1.869 1.000 9.422 212 TRP A C 1
ATOM 1335 O O . TRP A 1 171 ? 8.458 5.393 2.098 1.000 10.145 212 TRP A O 1
ATOM 1346 N N . ASN A 1 172 ? 10.096 6.281 0.826 1.000 10.095 213 ASN A N 1
ATOM 1347 C CA . ASN A 1 172 ? 10.038 5.155 -0.116 1.000 11.052 213 ASN A CA 1
ATOM 1348 C C . ASN A 1 172 ? 10.494 3.873 0.559 1.000 9.412 213 ASN A C 1
ATOM 1349 O O . ASN A 1 172 ? 9.908 2.831 0.277 1.000 11.668 213 ASN A O 1
ATOM 1354 N N . ALA A 1 173 ? 11.485 3.938 1.441 1.000 9.980 214 ALA A N 1
ATOM 1355 C CA . ALA A 1 173 ? 11.956 2.761 2.194 1.000 10.550 214 ALA A CA 1
ATOM 1356 C C . ALA A 1 173 ? 10.848 2.251 3.104 1.000 10.499 214 ALA A C 1
ATOM 1357 O O . ALA A 1 173 ? 10.601 1.041 3.173 1.000 10.528 214 ALA A O 1
ATOM 1359 N N . ALA A 1 174 ? 10.182 3.161 3.791 1.000 9.785 215 ALA A N 1
ATOM 1360 C CA . ALA A 1 174 ? 9.057 2.763 4.668 1.000 9.698 215 ALA A CA 1
ATOM 1361 C C . ALA A 1 174 ? 7.986 2.045 3.847 1.000 10.052 215 ALA A C 1
ATOM 1362 O O . ALA A 1 174 ? 7.463 0.997 4.270 1.000 10.543 215 ALA A O 1
ATOM 1364 N N . ASN A 1 175 ? 7.634 2.590 2.676 1.000 10.243 216 ASN A N 1
ATOM 1365 C CA . ASN A 1 175 ? 6.640 1.937 1.825 1.000 11.033 216 ASN A CA 1
ATOM 1366 C C . ASN A 1 175 ? 7.116 0.529 1.424 1.000 11.263 216 ASN A C 1
ATOM 1367 O O . ASN A 1 175 ? 6.313 -0.386 1.344 1.000 13.433 216 ASN A O 1
ATOM 1372 N N . GLU A 1 176 ? 8.398 0.374 1.141 1.000 11.312 217 GLU A N 1
ATOM 1373 C CA . GLU A 1 176 ? 9.016 -0.907 0.724 1.000 11.712 217 GLU A CA 1
ATOM 1374 C C . GLU A 1 176 ? 8.891 -1.971 1.831 1.000 12.890 217 GLU A C 1
ATOM 1375 O O . GLU A 1 176 ? 8.826 -3.163 1.490 1.000 16.028 217 GLU A O 1
ATOM 1381 N N . VAL A 1 177 ? 8.775 -1.561 3.091 1.000 11.762 218 VAL A N 1
ATOM 1382 C CA . VAL A 1 177 ? 8.704 -2.507 4.228 1.000 11.473 218 VAL A CA 1
ATOM 1383 C C . VAL A 1 177 ? 7.366 -2.423 4.947 1.000 11.366 218 VAL A C 1
ATOM 1384 O O . VAL A 1 177 ? 7.301 -2.682 6.176 1.000 14.372 218 VAL A O 1
ATOM 1388 N N . GLY A 1 178 ? 6.278 -2.093 4.251 1.000 12.011 219 GLY A N 1
ATOM 1389 C CA . GLY A 1 178 ? 4.920 -2.325 4.752 1.000 12.194 219 GLY A CA 1
ATOM 1390 C C . GLY A 1 178 ? 4.322 -1.173 5.508 1.000 11.215 219 GLY A C 1
ATOM 1391 O O . GLY A 1 178 ? 3.336 -1.406 6.233 1.000 11.028 219 GLY A O 1
ATOM 1392 N N . LEU A 1 179 ? 4.835 0.035 5.305 1.000 9.391 220 LEU A N 1
ATOM 1393 C CA . LEU A 1 179 ? 4.269 1.244 5.934 1.000 9.168 220 LEU A CA 1
ATOM 1394 C C . LEU A 1 179 ? 3.806 2.142 4.783 1.000 9.267 220 LEU A C 1
ATOM 1395 O O . LEU A 1 179 ? 4.594 2.922 4.231 1.000 9.999 220 LEU A O 1
ATOM 1400 N N . PRO A 1 180 ? 2.530 2.011 4.373 1.000 9.501 221 PRO A N 1
ATOM 1401 C CA . PRO A 1 180 ? 2.056 2.707 3.165 1.000 9.650 221 PRO A CA 1
ATOM 1402 C C . PRO A 1 180 ? 1.663 4.142 3.464 1.000 9.501 221 PRO A C 1
ATOM 1403 O O . PRO A 1 180 ? 1.485 4.518 4.631 1.000 9.759 221 PRO A O 1
ATOM 1407 N N . PRO A 1 181 ? 1.431 4.974 2.452 1.000 9.895 222 PRO A N 1
ATOM 1408 C CA . PRO A 1 181 ? 0.942 6.323 2.710 1.000 10.064 222 PRO A CA 1
ATOM 1409 C C . PRO A 1 181 ? -0.428 6.249 3.389 1.000 9.548 222 PRO A C 1
ATOM 1410 O O . PRO A 1 181 ? -1.312 5.487 2.983 1.000 11.995 222 PRO A O 1
ATOM 1414 N N . VAL A 1 182 ? -0.591 7.105 4.398 1.000 9.147 223 VAL A N 1
ATOM 1415 C CA . VAL A 1 182 ? -1.860 7.322 5.124 1.000 9.762 223 VAL A CA 1
ATOM 1416 C C . VAL A 1 182 ? -2.556 8.563 4.587 1.000 9.140 223 VAL A C 1
ATOM 1417 O O . VAL A 1 182 ? -1.977 9.638 4.595 1.000 11.238 223 VAL A O 1
ATOM 1421 N N . LYS A 1 183 ? -3.808 8.424 4.173 1.000 10.182 224 LYS A N 1
ATOM 1422 C CA A LYS A 1 183 ? -4.519 9.564 3.552 0.500 11.236 224 LYS A CA 1
ATOM 1423 C CA B LYS A 1 183 ? -4.550 9.555 3.562 0.500 11.214 224 LYS A CA 1
ATOM 1424 C C . LYS A 1 183 ? -4.578 10.716 4.555 1.000 9.840 224 LYS A C 1
ATOM 1425 O O . LYS A 1 183 ? -4.301 11.857 4.191 1.000 10.584 224 LYS A O 1
ATOM 1436 N N . ASP A 1 184 ? -5.007 10.443 5.778 1.000 9.364 225 ASP A N 1
ATOM 1437 C CA . ASP A 1 184 ? -5.102 11.499 6.801 1.000 8.780 225 ASP A CA 1
ATOM 1438 C C . ASP A 1 184 ? -4.948 10.883 8.175 1.000 9.014 225 ASP A C 1
ATOM 1439 O O . ASP A 1 184 ? -5.869 10.203 8.629 1.000 8.585 225 ASP A O 1
ATOM 1444 N N . PRO A 1 185 ? -3.845 11.112 8.887 1.000 8.870 226 PRO A N 1
ATOM 1445 C CA . PRO A 1 185 ? -3.671 10.527 10.219 1.000 8.153 226 PRO A CA 1
ATOM 1446 C C . PRO A 1 185 ? -4.590 11.132 11.279 1.000 8.485 226 PRO A C 1
ATOM 1447 O O . PRO A 1 185 ? -4.568 10.650 12.407 1.000 9.549 226 PRO A O 1
ATOM 1451 N N . MET A 1 186 ? -5.355 12.158 10.907 1.000 7.816 227 MET A N 1
ATOM 1452 C CA . MET A 1 186 ? -6.352 12.802 11.770 1.000 8.155 227 MET A CA 1
ATOM 1453 C C . MET A 1 186 ? -7.736 12.140 11.616 1.000 8.391 227 MET A C 1
ATOM 1454 O O . MET A 1 186 ? -8.669 12.555 12.299 1.000 9.456 227 MET A O 1
ATOM 1459 N N . ALA A 1 187 ? -7.870 11.150 10.750 1.000 8.773 228 ALA A N 1
ATOM 1460 C CA . ALA A 1 187 ? -9.183 10.552 10.434 1.000 9.235 228 ALA A CA 1
ATOM 1461 C C . ALA A 1 187 ? -9.507 9.375 11.337 1.000 9.900 228 ALA A C 1
ATOM 1462 O O . ALA A 1 187 ? -10.529 8.715 11.081 1.000 12.775 228 ALA A O 1
ATOM 1464 N N . GLY A 1 188 ? -8.710 9.099 12.365 1.000 9.962 229 GLY A N 1
ATOM 1465 C CA . GLY A 1 188 ? -8.984 8.035 13.313 1.000 10.182 229 GLY A CA 1
ATOM 1466 C C . GLY A 1 188 ? -8.210 6.757 13.118 1.000 9.231 229 GLY A C 1
ATOM 1467 O O . GLY A 1 188 ? -8.407 5.839 13.919 1.000 9.815 229 GLY A O 1
ATOM 1468 N N . SER A 1 189 ? -7.284 6.765 12.176 1.000 9.179 230 SER A N 1
ATOM 1469 C CA . SER A 1 189 ? -6.341 5.657 11.955 1.000 9.413 230 SER A CA 1
ATOM 1470 C C . SER A 1 189 ? -5.106 6.260 11.292 1.000 8.830 230 SER A C 1
ATOM 1471 O O . SER A 1 189 ? -5.235 7.315 10.624 1.000 10.196 230 SER A O 1
ATOM 1474 N N . LYS A 1 190 ? -3.969 5.617 11.469 1.000 8.864 231 LYS A N 1
ATOM 1475 C CA . LYS A 1 190 ? -2.705 6.186 10.948 1.000 8.516 231 LYS A CA 1
ATOM 1476 C C . LYS A 1 190 ? -1.697 5.085 10.683 1.000 8.706 231 LYS A C 1
ATOM 1477 O O . LYS A 1 190 ? -0.514 5.214 11.042 1.000 9.029 231 LYS A O 1
ATOM 1483 N N . GLN A 1 191 ? -2.109 4.028 9.993 1.000 8.244 232 GLN A N 1
ATOM 1484 C CA . GLN A 1 191 ? -1.254 2.875 9.717 1.000 8.258 232 GLN A CA 1
ATOM 1485 C C . GLN A 1 191 ? -0.350 3.125 8.518 1.000 8.275 232 GLN A C 1
ATOM 1486 O O . GLN A 1 191 ? -0.708 2.841 7.371 1.000 10.008 232 GLN A O 1
ATOM 1492 N N . GLY A 1 192 ? 0.867 3.566 8.777 1.000 8.900 233 GLY A N 1
ATOM 1493 C CA . GLY A 1 192 ? 1.832 3.841 7.717 1.000 8.497 233 GLY A CA 1
ATOM 1494 C C . GLY A 1 192 ? 2.516 5.178 7.900 1.000 8.558 233 GLY A C 1
ATOM 1495 O O . GLY A 1 192 ? 2.725 5.598 9.043 1.000 8.564 233 GLY A O 1
ATOM 1496 N N . VAL A 1 193 ? 2.840 5.822 6.779 1.000 8.310 234 VAL A N 1
ATOM 1497 C CA . VAL A 1 193 ? 3.628 7.075 6.799 1.000 8.601 234 VAL A CA 1
ATOM 1498 C C . VAL A 1 193 ? 2.769 8.253 6.331 1.000 7.778 234 VAL A C 1
ATOM 1499 O O . VAL A 1 193 ? 1.835 8.120 5.548 1.000 8.706 234 VAL A O 1
ATOM 1503 N N . PHE A 1 194 ? 3.100 9.407 6.869 1.000 8.067 235 PHE A N 1
ATOM 1504 C CA . PHE A 1 194 ? 2.374 10.639 6.608 1.000 7.874 235 PHE A CA 1
ATOM 1505 C C . PHE A 1 194 ? 3.220 11.824 7.031 1.000 7.434 235 PHE A C 1
ATOM 1506 O O . PHE A 1 194 ? 4.139 11.732 7.844 1.000 8.279 235 PHE A O 1
ATOM 1514 N N . TRP A 1 195 ? 2.908 12.981 6.453 1.000 7.833 236 TRP A N 1
ATOM 1515 C CA . TRP A 1 195 ? 3.441 14.249 6.975 1.000 8.158 236 TRP A CA 1
ATOM 1516 C C . TRP A 1 195 ? 2.924 14.524 8.397 1.000 7.935 236 TRP A C 1
ATOM 1517 O O . TRP A 1 195 ? 1.724 14.372 8.681 1.000 8.398 236 TRP A O 1
ATOM 1528 N N . ILE A 1 196 ? 3.841 15.005 9.221 1.000 8.523 237 ILE A N 1
ATOM 1529 C CA . ILE A 1 196 ? 3.516 15.413 10.607 1.000 8.183 237 ILE A CA 1
ATOM 1530 C C . ILE A 1 196 ? 2.792 16.742 10.557 1.000 7.723 237 ILE A C 1
ATOM 1531 O O . ILE A 1 196 ? 3.366 17.763 10.179 1.000 8.625 237 ILE A O 1
ATOM 1536 N N . PRO A 1 197 ? 1.515 16.830 10.990 1.000 8.267 238 PRO A N 1
ATOM 1537 C CA . PRO A 1 197 ? 0.900 18.132 11.178 1.000 7.807 238 PRO A CA 1
ATOM 1538 C C . PRO A 1 197 ? 1.615 18.875 12.298 1.000 7.519 238 PRO A C 1
ATOM 1539 O O . PRO A 1 197 ? 1.922 18.265 13.305 1.000 8.311 238 PRO A O 1
ATOM 1543 N N . SER A 1 198 ? 1.809 20.186 12.111 1.000 7.806 239 SER A N 1
ATOM 1544 C CA . SER A 1 198 ? 2.573 21.009 13.047 1.000 7.571 239 SER A CA 1
ATOM 1545 C C . SER A 1 198 ? 1.725 22.176 13.515 1.000 7.465 239 SER A C 1
ATOM 1546 O O . SER A 1 198 ? 1.095 22.844 12.663 1.000 8.144 239 SER A O 1
ATOM 1549 N N . ALA A 1 199 ? 1.724 22.440 14.807 1.000 7.563 240 ALA A N 1
ATOM 1550 C CA . ALA A 1 199 ? 0.941 23.531 15.430 1.000 7.739 240 ALA A CA 1
ATOM 1551 C C . ALA A 1 199 ? 1.625 24.885 15.207 1.000 7.554 240 ALA A C 1
ATOM 1552 O O . ALA A 1 199 ? 2.052 25.544 16.164 1.000 8.959 240 ALA A O 1
ATOM 1554 N N . ILE A 1 200 ? 1.700 25.244 13.933 1.000 7.991 241 ILE A N 1
ATOM 1555 C CA A ILE A 1 200 ? 2.310 26.482 13.408 0.500 8.022 241 ILE A CA 1
ATOM 1556 C CA B ILE A 1 200 ? 2.263 26.554 13.538 0.500 8.134 241 ILE A CA 1
ATOM 1557 C C . ILE A 1 200 ? 1.195 27.352 12.812 1.000 8.666 241 ILE A C 1
ATOM 1558 O O . ILE A 1 200 ? 0.313 26.798 12.145 1.000 8.986 241 ILE A O 1
ATOM 1567 N N . ASP A 1 201 ? 1.318 28.656 12.993 1.000 8.186 242 ASP A N 1
ATOM 1568 C CA . ASP A 1 201 ? 0.526 29.644 12.272 1.000 8.650 242 ASP A CA 1
ATOM 1569 C C . ASP A 1 201 ? 1.235 29.972 10.955 1.000 7.909 242 ASP A C 1
ATOM 1570 O O . ASP A 1 201 ? 2.299 30.551 10.997 1.000 9.666 242 ASP A O 1
ATOM 1575 N N . ALA A 1 202 ? 0.663 29.559 9.841 1.000 8.576 243 ALA A N 1
ATOM 1576 C CA . ALA A 1 202 ? 1.305 29.697 8.528 1.000 10.143 243 ALA A CA 1
ATOM 1577 C C . ALA A 1 202 ? 1.359 31.154 8.077 1.000 11.359 243 ALA A C 1
ATOM 1578 O O . ALA A 1 202 ? 2.060 31.430 7.121 1.000 15.804 243 ALA A O 1
ATOM 1580 N N . ARG A 1 203 ? 0.683 32.067 8.743 1.000 10.613 244 ARG A N 1
ATOM 1581 C CA A ARG A 1 203 ? 0.907 33.400 8.197 0.500 11.288 244 ARG A CA 1
ATOM 1582 C CA B ARG A 1 203 ? 0.783 33.550 8.496 0.500 12.019 244 ARG A CA 1
ATOM 1583 C C . ARG A 1 203 ? 2.262 33.958 8.614 1.000 10.709 244 ARG A C 1
ATOM 1584 O O . ARG A 1 203 ? 2.762 34.808 7.872 1.000 13.048 244 ARG A O 1
ATOM 1599 N N . THR A 1 204 ? 2.815 33.505 9.708 1.000 9.581 245 THR A N 1
ATOM 1600 C CA . THR A 1 204 ? 4.133 33.966 10.167 1.000 10.579 245 THR A CA 1
ATOM 1601 C C . THR A 1 204 ? 5.133 32.833 10.277 1.000 9.587 245 THR A C 1
ATOM 1602 O O . THR A 1 204 ? 6.299 33.090 10.599 1.000 11.502 245 THR A O 1
ATOM 1606 N N . MET A 1 205 ? 4.727 31.592 10.053 1.000 8.980 246 MET A N 1
ATOM 1607 C CA A MET A 1 205 ? 5.540 30.377 10.318 0.500 9.013 246 MET A CA 1
ATOM 1608 C CA B MET A 1 205 ? 5.610 30.435 10.296 0.500 9.456 246 MET A CA 1
ATOM 1609 C C . MET A 1 205 ? 6.164 30.452 11.728 1.000 8.822 246 MET A C 1
ATOM 1610 O O . MET A 1 205 ? 7.381 30.231 11.931 1.000 10.290 246 MET A O 1
ATOM 1619 N N . THR A 1 206 ? 5.277 30.652 12.689 1.000 9.076 247 THR A N 1
ATOM 1620 C CA . THR A 1 206 ? 5.610 30.650 14.099 1.000 8.467 247 THR A CA 1
ATOM 1621 C C . THR A 1 206 ? 4.666 29.746 14.871 1.000 8.408 247 THR A C 1
ATOM 1622 O O . THR A 1 206 ? 3.507 29.545 14.490 1.000 8.702 247 THR A O 1
ATOM 1626 N N . ARG A 1 207 ? 5.133 29.297 16.036 1.000 8.480 248 ARG A N 1
ATOM 1627 C CA . ARG A 1 207 ? 4.381 28.439 16.953 1.000 8.493 248 ARG A CA 1
ATOM 1628 C C . ARG A 1 207 ? 3.004 29.035 17.253 1.000 8.329 248 ARG A C 1
ATOM 1629 O O . ARG A 1 207 ? 2.934 30.201 17.653 1.000 9.183 248 ARG A O 1
ATOM 1637 N N . SER A 1 208 ? 1.982 28.224 17.179 1.000 7.972 249 SER A N 1
ATOM 1638 C CA . SER A 1 208 ? 0.618 28.561 17.666 1.000 8.128 249 SER A CA 1
ATOM 1639 C C . SER A 1 208 ? 0.408 27.837 18.994 1.000 7.675 249 SER A C 1
ATOM 1640 O O . SER A 1 208 ? -0.265 26.815 19.025 1.000 9.221 249 SER A O 1
ATOM 1643 N N . HIS A 1 209 ? 0.965 28.368 20.066 1.000 7.846 250 HIS A N 1
ATOM 1644 C CA . HIS A 1 209 ? 0.834 27.774 21.404 1.000 7.879 250 HIS A CA 1
ATOM 1645 C C . HIS A 1 209 ? -0.412 28.353 22.114 1.000 7.781 250 HIS A C 1
ATOM 1646 O O . HIS A 1 209 ? -0.948 29.379 21.710 1.000 8.855 250 HIS A O 1
ATOM 1653 N N . ALA A 1 210 ? -0.780 27.722 23.207 1.000 8.283 251 ALA A N 1
ATOM 1654 C CA . ALA A 1 210 ? -2.018 28.061 23.906 1.000 8.764 251 ALA A CA 1
ATOM 1655 C C . ALA A 1 210 ? -1.971 29.470 24.503 1.000 8.129 251 ALA A C 1
ATOM 1656 O O . ALA A 1 210 ? -3.018 30.101 24.610 1.000 9.527 251 ALA A O 1
ATOM 1658 N N . ARG A 1 211 ? -0.790 29.933 24.859 1.000 8.426 252 ARG A N 1
ATOM 1659 C CA A ARG A 1 211 ? -0.555 31.337 25.261 0.500 8.387 252 ARG A CA 1
ATOM 1660 C CA B ARG A 1 211 ? -0.670 31.324 25.312 0.500 8.352 252 ARG A CA 1
ATOM 1661 C C . ARG A 1 211 ? -1.159 32.276 24.218 1.000 8.947 252 ARG A C 1
ATOM 1662 O O . ARG A 1 211 ? -1.702 33.336 24.568 1.000 9.340 252 ARG A O 1
ATOM 1677 N N . ARG A 1 212 ? -0.926 31.980 22.951 1.000 8.649 253 ARG A N 1
ATOM 1678 C CA . ARG A 1 212 ? -1.369 32.827 21.836 1.000 8.925 253 ARG A CA 1
ATOM 1679 C C . ARG A 1 212 ? -2.833 32.521 21.527 1.000 9.595 253 ARG A C 1
ATOM 1680 O O . ARG A 1 212 ? -3.659 33.437 21.509 1.000 11.710 253 ARG A O 1
ATOM 1688 N N . ASN A 1 213 ? -3.150 31.266 21.240 1.000 8.447 254 ASN A N 1
ATOM 1689 C CA . ASN A 1 213 ? -4.449 30.951 20.634 1.000 8.875 254 ASN A CA 1
ATOM 1690 C C . ASN A 1 213 ? -5.580 30.855 21.660 1.000 9.526 254 ASN A C 1
ATOM 1691 O O . ASN A 1 213 ? -6.739 30.916 21.240 1.000 10.238 254 ASN A O 1
ATOM 1696 N N . HIS A 1 214 ? -5.291 30.803 22.954 1.000 8.617 255 HIS A N 1
ATOM 1697 C CA . HIS A 1 214 ? -6.327 30.724 23.992 1.000 8.915 255 HIS A CA 1
ATOM 1698 C C . HIS A 1 214 ? -6.076 31.724 25.125 1.000 9.593 255 HIS A C 1
ATOM 1699 O O . HIS A 1 214 ? -6.775 31.636 26.142 1.000 9.923 255 HIS A O 1
ATOM 1706 N N . TYR A 1 215 ? -5.170 32.670 24.936 1.000 9.163 256 TYR A N 1
ATOM 1707 C CA . TYR A 1 215 ? -5.032 33.780 25.892 1.000 9.750 256 TYR A CA 1
ATOM 1708 C C . TYR A 1 215 ? -4.832 35.085 25.123 1.000 9.634 256 TYR A C 1
ATOM 1709 O O . TYR A 1 215 ? -5.748 35.933 25.151 1.000 10.377 256 TYR A O 1
ATOM 1718 N N . ASP A 1 216 ? -3.717 35.238 24.420 1.000 9.967 257 ASP A N 1
ATOM 1719 C CA . ASP A 1 216 ? -3.487 36.537 23.746 1.000 9.805 257 ASP A CA 1
ATOM 1720 C C . ASP A 1 216 ? -4.688 36.917 22.878 1.000 10.412 257 ASP A C 1
ATOM 1721 O O . ASP A 1 216 ? -5.063 38.113 22.825 1.000 12.579 257 ASP A O 1
ATOM 1726 N N . ARG A 1 217 ? -5.221 35.964 22.130 1.000 11.117 258 ARG A N 1
ATOM 1727 C CA . ARG A 1 217 ? -6.339 36.149 21.190 1.000 13.027 258 ARG A CA 1
ATOM 1728 C C . ARG A 1 217 ? -7.534 36.832 21.856 1.000 11.507 258 ARG A C 1
ATOM 1729 O O . ARG A 1 217 ? -8.310 37.516 21.160 1.000 13.874 258 ARG A O 1
ATOM 1737 N N . VAL A 1 218 ? -7.700 36.591 23.158 1.000 11.015 259 VAL A N 1
ATOM 1738 C CA . VAL A 1 218 ? -8.896 37.015 23.902 1.000 11.139 259 VAL A CA 1
ATOM 1739 C C . VAL A 1 218 ? -8.522 37.859 25.132 1.000 10.832 259 VAL A C 1
ATOM 1740 O O . VAL A 1 218 ? -9.344 38.042 26.035 1.000 11.919 259 VAL A O 1
ATOM 1744 N N . SER A 1 219 ? -7.293 38.381 25.183 1.000 10.667 260 SER A N 1
ATOM 1745 C CA . SER A 1 219 ? -6.768 39.027 26.407 1.000 11.313 260 SER A CA 1
ATOM 1746 C C . SER A 1 219 ? -7.290 40.438 26.614 1.000 10.799 260 SER A C 1
ATOM 1747 O O . SER A 1 219 ? -6.997 41.021 27.670 1.000 13.267 260 SER A O 1
ATOM 1750 N N . SER A 1 220 ? -8.104 40.936 25.711 1.000 12.144 261 SER A N 1
ATOM 1751 C CA A SER A 1 220 ? -8.847 42.191 25.988 0.700 12.574 261 SER A CA 1
ATOM 1752 C CA B SER A 1 220 ? -8.877 42.184 25.953 0.300 13.290 261 SER A CA 1
ATOM 1753 C C . SER A 1 220 ? -9.975 41.952 27.007 1.000 13.565 261 SER A C 1
ATOM 1754 O O . SER A 1 220 ? -10.492 42.905 27.550 1.000 15.203 261 SER A O 1
ATOM 1759 N N . ARG A 1 221 ? -10.328 40.701 27.274 1.000 11.839 262 ARG A N 1
ATOM 1760 C CA . ARG A 1 221 ? -11.449 40.398 28.179 1.000 11.336 262 ARG A CA 1
ATOM 1761 C C . ARG A 1 221 ? -11.050 40.682 29.623 1.000 11.967 262 ARG A C 1
ATOM 1762 O O . ARG A 1 221 ? -10.111 40.088 30.161 1.000 12.691 262 ARG A O 1
ATOM 1770 N N . PRO A 1 222 ? -11.768 41.597 30.328 1.000 11.706 263 PRO A N 1
ATOM 1771 C CA . PRO A 1 222 ? -11.437 41.882 31.720 1.000 12.031 263 PRO A CA 1
ATOM 1772 C C . PRO A 1 222 ? -11.806 40.775 32.698 1.000 12.028 263 PRO A C 1
ATOM 1773 O O . PRO A 1 222 ? -11.287 40.726 33.796 1.000 14.822 263 PRO A O 1
ATOM 1777 N N . ASN A 1 223 ? -12.631 39.848 32.219 1.000 12.622 264 ASN A N 1
ATOM 1778 C CA . ASN A 1 223 ? -13.091 38.715 33.039 1.000 11.404 264 ASN A CA 1
ATOM 1779 C C . ASN A 1 223 ? -12.151 37.515 32.969 1.000 11.883 264 ASN A C 1
ATOM 1780 O O . ASN A 1 223 ? -12.382 36.549 33.731 1.000 12.101 264 ASN A O 1
ATOM 1785 N N . TYR A 1 224 ? -11.127 37.571 32.139 1.000 10.802 265 TYR A N 1
ATOM 1786 C CA . TYR A 1 224 ? -10.151 36.495 31.970 1.000 9.676 265 TYR A CA 1
ATOM 1787 C C . TYR A 1 224 ? -8.880 36.941 32.689 1.000 10.191 265 TYR A C 1
ATOM 1788 O O . TYR A 1 224 ? -8.084 37.647 32.095 1.000 12.629 265 TYR A O 1
ATOM 1797 N N . HIS A 1 225 ? -8.749 36.554 33.927 1.000 10.755 266 HIS A N 1
ATOM 1798 C CA . HIS A 1 225 ? -7.607 36.958 34.764 1.000 10.787 266 HIS A CA 1
ATOM 1799 C C . HIS A 1 225 ? -6.527 35.884 34.756 1.000 10.120 266 HIS A C 1
ATOM 1800 O O . HIS A 1 225 ? -6.871 34.698 34.828 1.000 11.029 266 HIS A O 1
ATOM 1807 N N . ILE A 1 226 ? -5.288 36.306 34.755 1.000 9.938 267 ILE A N 1
ATOM 1808 C CA A ILE A 1 226 ? -4.156 35.366 34.905 0.400 9.960 267 ILE A CA 1
ATOM 1809 C CA B ILE A 1 226 ? -4.101 35.405 34.835 0.600 9.897 267 ILE A CA 1
ATOM 1810 C C . ILE A 1 226 ? -3.156 35.871 35.938 1.000 9.587 267 ILE A C 1
ATOM 1811 O O . ILE A 1 226 ? -2.932 37.082 36.070 1.000 11.206 267 ILE A O 1
ATOM 1820 N N . LEU A 1 227 ? -2.601 34.919 36.650 1.000 9.732 268 LEU A N 1
ATOM 1821 C CA . LEU A 1 227 ? -1.556 35.175 37.652 1.000 10.491 268 LEU A CA 1
ATOM 1822 C C . LEU A 1 227 ? -0.410 34.207 37.395 1.000 9.943 268 LEU A C 1
ATOM 1823 O O . LEU A 1 227 ? -0.381 33.077 37.908 1.000 10.474 268 LEU A O 1
ATOM 1828 N N . PRO A 1 228 ? 0.566 34.634 36.586 1.000 9.818 269 PRO A N 1
ATOM 1829 C CA . PRO A 1 228 ? 1.778 33.852 36.363 1.000 10.151 269 PRO A CA 1
ATOM 1830 C C . PRO A 1 228 ? 2.668 33.817 37.604 1.000 9.663 269 PRO A C 1
ATOM 1831 O O . PRO A 1 228 ? 2.493 34.616 38.533 1.000 11.182 269 PRO A O 1
ATOM 1835 N N . SER A 1 229 ? 3.601 32.886 37.591 1.000 9.911 270 SER A N 1
ATOM 1836 C CA . SER A 1 229 ? 4.660 32.751 38.598 1.000 10.590 270 SER A CA 1
ATOM 1837 C C . SER A 1 229 ? 4.097 32.486 40.008 1.000 10.726 270 SER A C 1
ATOM 1838 O O . SER A 1 229 ? 4.758 32.832 40.978 1.000 11.785 270 SER A O 1
ATOM 1841 N N . HIS A 1 230 ? 2.945 31.814 40.098 1.000 10.696 271 HIS A N 1
ATOM 1842 C CA . HIS A 1 230 ? 2.376 31.382 41.388 1.000 11.570 271 HIS A CA 1
ATOM 1843 C C . HIS A 1 230 ? 1.894 29.942 41.300 1.000 10.934 271 HIS A C 1
ATOM 1844 O O . HIS A 1 230 ? 1.412 29.468 40.248 1.000 11.467 271 HIS A O 1
ATOM 1851 N N . LEU A 1 231 ? 2.027 29.261 42.448 1.000 11.677 272 LEU A N 1
ATOM 1852 C CA . LEU A 1 231 ? 1.638 27.852 42.611 1.000 12.544 272 LEU A CA 1
ATOM 1853 C C . LEU A 1 231 ? 0.378 27.728 43.417 1.000 11.881 272 LEU A C 1
ATOM 1854 O O . LEU A 1 231 ? 0.324 28.289 44.521 1.000 14.188 272 LEU A O 1
ATOM 1859 N N . VAL A 1 232 ? -0.570 26.955 42.934 1.000 11.791 273 VAL A N 1
ATOM 1860 C CA . VAL A 1 232 ? -1.693 26.504 43.782 1.000 11.264 273 VAL A CA 1
ATOM 1861 C C . VAL A 1 232 ? -1.160 25.411 44.720 1.000 11.333 273 VAL A C 1
ATOM 1862 O O . VAL A 1 232 ? -0.685 24.369 44.237 1.000 13.046 273 VAL A O 1
ATOM 1866 N N . SER A 1 233 ? -1.205 25.703 46.022 1.000 12.703 274 SER A N 1
ATOM 1867 C CA . SER A 1 233 ? -0.601 24.844 47.062 1.000 12.795 274 SER A CA 1
ATOM 1868 C C . SER A 1 233 ? -1.655 23.976 47.760 1.000 13.308 274 SER A C 1
ATOM 1869 O O . SER A 1 233 ? -1.284 22.998 48.421 1.000 14.246 274 SER A O 1
ATOM 1872 N N . LYS A 1 234 ? -2.920 24.328 47.646 1.000 12.888 275 LYS A N 1
ATOM 1873 C CA . LYS A 1 234 ? -3.972 23.591 48.370 1.000 14.696 275 LYS A CA 1
ATOM 1874 C C . LYS A 1 234 ? -5.327 24.005 47.819 1.000 12.689 275 LYS A C 1
ATOM 1875 O O . LYS A 1 234 ? -5.507 25.209 47.461 1.000 15.093 275 LYS A O 1
ATOM 1881 N N . ILE A 1 235 ? -6.274 23.093 47.821 1.000 13.866 276 ILE A N 1
ATOM 1882 C CA . ILE A 1 235 ? -7.704 23.375 47.617 1.000 14.067 276 ILE A CA 1
ATOM 1883 C C . ILE A 1 235 ? -8.342 23.630 48.985 1.000 14.811 276 ILE A C 1
ATOM 1884 O O . ILE A 1 235 ? -7.996 22.919 49.953 1.000 17.186 276 ILE A O 1
ATOM 1889 N N . LEU A 1 236 ? -9.204 24.636 49.051 1.000 15.316 277 LEU A N 1
ATOM 1890 C CA . LEU A 1 236 ? -9.953 24.980 50.276 1.000 15.027 277 LEU A CA 1
ATOM 1891 C C . LEU A 1 236 ? -11.375 24.442 50.160 1.000 15.174 277 LEU A C 1
ATOM 1892 O O . LEU A 1 236 ? -11.967 24.534 49.095 1.000 15.701 277 LEU A O 1
ATOM 1897 N N . PHE A 1 237 ? -11.922 23.954 51.290 1.000 17.358 278 PHE A N 1
ATOM 1898 C CA . PHE A 1 237 ? -13.249 23.322 51.334 1.000 17.102 278 PHE A CA 1
ATOM 1899 C C . PHE A 1 237 ? -14.132 23.938 52.417 1.000 18.955 278 PHE A C 1
ATOM 1900 O O . PHE A 1 237 ? -13.628 24.478 53.420 1.000 21.793 278 PHE A O 1
ATOM 1908 N N . ARG A 1 238 ? -15.429 23.881 52.163 1.000 18.927 279 ARG A N 1
ATOM 1909 C CA . ARG A 1 238 ? -16.467 23.996 53.210 1.000 20.697 279 ARG A CA 1
ATOM 1910 C C . ARG A 1 238 ? -17.182 22.643 53.168 1.000 18.836 279 ARG A C 1
ATOM 1911 O O . ARG A 1 238 ? -17.907 22.362 52.210 1.000 19.514 279 ARG A O 1
ATOM 1919 N N . GLY A 1 239 ? -16.931 21.832 54.178 1.000 20.372 280 GLY A N 1
ATOM 1920 C CA . GLY A 1 239 ? -17.322 20.417 54.150 1.000 21.097 280 GLY A CA 1
ATOM 1921 C C . GLY A 1 239 ? -16.690 19.715 52.967 1.000 19.722 280 GLY A C 1
ATOM 1922 O O . GLY A 1 239 ? -15.441 19.741 52.866 1.000 21.474 280 GLY A O 1
ATOM 1923 N N . LYS A 1 240 ? -17.504 19.173 52.079 1.000 19.834 281 LYS A N 1
ATOM 1924 C CA . LYS A 1 240 ? -16.982 18.469 50.874 1.000 19.512 281 LYS A CA 1
ATOM 1925 C C . LYS A 1 240 ? -17.047 19.374 49.653 1.000 17.667 281 LYS A C 1
ATOM 1926 O O . LYS A 1 240 ? -16.782 18.896 48.555 1.000 18.145 281 LYS A O 1
ATOM 1932 N N . GLN A 1 241 ? -17.387 20.652 49.820 1.000 18.115 282 GLN A N 1
ATOM 1933 C CA . GLN A 1 241 ? -17.461 21.593 48.677 1.000 17.880 282 GLN A CA 1
ATOM 1934 C C . GLN A 1 241 ? -16.119 22.299 48.512 1.000 16.423 282 GLN A C 1
ATOM 1935 O O . GLN A 1 241 ? -15.641 22.955 49.453 1.000 18.051 282 GLN A O 1
ATOM 1941 N N . ALA A 1 242 ? -15.544 22.189 47.329 1.000 15.386 283 ALA A N 1
ATOM 1942 C CA . ALA A 1 242 ? -14.342 22.965 46.989 1.000 15.832 283 ALA A CA 1
ATOM 1943 C C . ALA A 1 242 ? -14.734 24.429 46.768 1.000 15.994 283 ALA A C 1
ATOM 1944 O O . ALA A 1 242 ? -15.557 24.690 45.871 1.000 18.156 283 ALA A O 1
ATOM 1946 N N . ILE A 1 243 ? -14.188 25.349 47.559 1.000 15.873 284 ILE A N 1
ATOM 1947 C CA . ILE A 1 243 ? -14.625 26.773 47.546 1.000 17.257 284 ILE A CA 1
ATOM 1948 C C . ILE A 1 243 ? -13.499 27.704 47.134 1.000 15.053 284 ILE A C 1
ATOM 1949 O O . ILE A 1 243 ? -13.809 28.879 46.859 1.000 15.878 284 ILE A O 1
ATOM 1954 N N . GLY A 1 244 ? -12.265 27.235 47.069 1.000 14.156 285 GLY A N 1
ATOM 1955 C CA . GLY A 1 244 ? -11.138 28.136 46.812 1.000 14.447 285 GLY A CA 1
ATOM 1956 C C . GLY A 1 244 ? -9.828 27.419 46.763 1.000 13.629 285 GLY A C 1
ATOM 1957 O O . GLY A 1 244 ? -9.809 26.170 46.793 1.000 14.288 285 GLY A O 1
ATOM 1958 N N . VAL A 1 245 ? -8.762 28.179 46.636 1.000 13.837 286 VAL A N 1
ATOM 1959 C CA . VAL A 1 245 ? -7.406 27.635 46.718 1.000 13.938 286 VAL A CA 1
ATOM 1960 C C . VAL A 1 245 ? -6.546 28.572 47.535 1.000 13.661 286 VAL A C 1
ATOM 1961 O O . VAL A 1 245 ? -6.828 29.789 47.611 1.000 15.137 286 VAL A O 1
ATOM 1965 N N . SER A 1 246 ? -5.443 28.024 47.997 1.000 14.658 287 SER A N 1
ATOM 1966 C CA . SER A 1 246 ? -4.277 28.766 48.492 1.000 14.433 287 SER A CA 1
ATOM 1967 C C . SER A 1 246 ? -3.240 28.786 47.381 1.000 12.880 287 SER A C 1
ATOM 1968 O O . SER A 1 246 ? -3.097 27.802 46.645 1.000 13.823 287 SER A O 1
ATOM 1971 N N . TYR A 1 247 ? -2.528 29.905 47.280 1.000 13.973 288 TYR A N 1
ATOM 1972 C CA . TYR A 1 247 ? -1.399 29.992 46.339 1.000 12.763 288 TYR A CA 1
ATOM 1973 C C . TYR A 1 247 ? -0.232 30.718 46.988 1.000 12.134 288 TYR A C 1
ATOM 1974 O O . TYR A 1 247 ? -0.395 31.533 47.918 1.000 14.015 288 TYR A O 1
ATOM 1983 N N . ILE A 1 248 ? 0.927 30.443 46.447 1.000 12.037 289 ILE A N 1
ATOM 1984 C CA . ILE A 1 248 ? 2.239 30.905 46.919 1.000 12.579 289 ILE A CA 1
ATOM 1985 C C . ILE A 1 248 ? 3.055 31.338 45.718 1.000 13.397 289 ILE A C 1
ATOM 1986 O O . ILE A 1 248 ? 2.816 30.855 44.589 1.000 12.842 289 ILE A O 1
ATOM 1991 N N . PRO A 1 249 ? 4.062 32.201 45.904 1.000 14.375 290 PRO A N 1
ATOM 1992 C CA . PRO A 1 249 ? 4.969 32.478 44.802 1.000 13.916 290 PRO A CA 1
ATOM 1993 C C . PRO A 1 249 ? 5.779 31.218 44.454 1.000 13.631 290 PRO A C 1
ATOM 1994 O O . PRO A 1 249 ? 6.254 30.487 45.319 1.000 14.029 290 PRO A O 1
ATOM 1998 N N . THR A 1 250 ? 5.942 30.977 43.165 1.000 13.048 291 THR A N 1
ATOM 1999 C CA . THR A 1 250 ? 6.738 29.821 42.696 1.000 12.406 291 THR A CA 1
ATOM 2000 C C . THR A 1 250 ? 8.164 29.892 43.248 1.000 13.273 291 THR A C 1
ATOM 2001 O O . THR A 1 250 ? 8.735 28.853 43.508 1.000 15.587 291 THR A O 1
ATOM 2005 N N . SER A 1 251 ? 8.704 31.106 43.390 1.000 14.601 292 SER A N 1
ATOM 2006 C CA . SER A 1 251 ? 10.104 31.329 43.806 1.000 18.811 292 SER A CA 1
ATOM 2007 C C . SER A 1 251 ? 10.290 31.085 45.296 1.000 20.779 292 SER A C 1
ATOM 2008 O O . SER A 1 251 ? 11.466 31.186 45.724 1.000 23.455 292 SER A O 1
ATOM 2011 N N . GLY A 1 252 ? 9.228 30.742 46.047 1.000 18.885 293 GLY A N 1
ATOM 2012 C CA . GLY A 1 252 ? 9.422 30.183 47.394 1.000 21.696 293 GLY A CA 1
ATOM 2013 C C . GLY A 1 252 ? 9.381 31.199 48.522 1.000 23.816 293 GLY A C 1
ATOM 2014 O O . GLY A 1 252 ? 9.750 30.809 49.681 1.000 25.892 293 GLY A O 1
ATOM 2015 N N . GLY A 1 253 ? 8.852 32.404 48.282 1.000 23.853 294 GLY A N 1
ATOM 2016 C CA . GLY A 1 253 ? 8.706 33.369 49.383 1.000 29.517 294 GLY A CA 1
ATOM 2017 C C . GLY A 1 253 ? 7.654 32.891 50.361 1.000 31.908 294 GLY A C 1
ATOM 2018 O O . GLY A 1 253 ? 6.758 32.159 49.943 1.000 30.032 294 GLY A O 1
ATOM 2019 N N . ASN A 1 254 ? 7.847 33.154 51.637 1.000 30.234 295 ASN A N 1
ATOM 2020 C CA . ASN A 1 254 ? 6.977 32.714 52.750 1.000 27.805 295 ASN A CA 1
ATOM 2021 C C . ASN A 1 254 ? 5.717 33.590 52.768 1.000 32.495 295 ASN A C 1
ATOM 2022 O O . ASN A 1 254 ? 5.483 34.379 53.709 1.000 35.996 295 ASN A O 1
ATOM 2027 N N . THR A 1 255 ? 4.973 33.545 51.691 1.000 22.467 296 THR A N 1
ATOM 2028 C CA . THR A 1 255 ? 3.675 34.216 51.565 1.000 20.926 296 THR A CA 1
ATOM 2029 C C . THR A 1 255 ? 2.692 33.141 51.141 1.000 20.864 296 THR A C 1
ATOM 2030 O O . THR A 1 255 ? 3.067 32.300 50.298 1.000 23.682 296 THR A O 1
ATOM 2034 N N . THR A 1 256 ? 1.491 33.167 51.689 1.000 19.051 297 THR A N 1
ATOM 2035 C CA A THR A 1 256 ? 0.370 32.315 51.212 0.500 16.694 297 THR A CA 1
ATOM 2036 C CA B THR A 1 256 ? 0.361 32.306 51.235 0.500 18.212 297 THR A CA 1
ATOM 2037 C C . THR A 1 256 ? -0.897 33.178 51.163 1.000 18.280 297 THR A C 1
ATOM 2038 O O . THR A 1 256 ? -1.091 33.990 52.055 1.000 22.861 297 THR A O 1
ATOM 2045 N N . THR A 1 257 ? -1.709 32.971 50.129 1.000 15.688 298 THR A N 1
ATOM 2046 C CA . THR A 1 257 ? -2.911 33.771 49.872 1.000 16.563 298 THR A CA 1
ATOM 2047 C C . THR A 1 257 ? -4.065 32.859 49.512 1.000 16.509 298 THR A C 1
ATOM 2048 O O . THR A 1 257 ? -3.869 31.914 48.725 1.000 16.804 298 THR A O 1
ATOM 2052 N N . ASN A 1 258 ? -5.226 33.117 50.072 1.000 16.508 299 ASN A N 1
ATOM 2053 C CA . ASN A 1 258 ? -6.467 32.386 49.736 1.000 15.488 299 ASN A CA 1
ATOM 2054 C C . ASN A 1 258 ? -7.322 33.210 48.773 1.000 15.818 299 ASN A C 1
ATOM 2055 O O . ASN A 1 258 ? -7.482 34.429 48.972 1.000 17.678 299 ASN A O 1
ATOM 2060 N N . VAL A 1 259 ? -7.864 32.520 47.774 1.000 16.551 300 VAL A N 1
ATOM 2061 C CA A VAL A 1 259 ? -8.806 33.096 46.767 0.500 15.534 300 VAL A CA 1
ATOM 2062 C CA B VAL A 1 259 ? -8.818 33.115 46.815 0.500 15.820 300 VAL A CA 1
ATOM 2063 C C . VAL A 1 259 ? -9.953 32.117 46.578 1.000 15.520 300 VAL A C 1
ATOM 2064 O O . VAL A 1 259 ? -9.722 30.919 46.697 1.000 15.712 300 VAL A O 1
ATOM 2071 N N . TYR A 1 260 ? -11.136 32.623 46.291 1.000 15.087 301 TYR A N 1
ATOM 2072 C CA . TYR A 1 260 ? -12.368 31.816 46.351 1.000 15.017 301 TYR A CA 1
ATOM 2073 C C . TYR A 1 260 ? -13.142 31.891 45.047 1.000 15.020 301 TYR A C 1
ATOM 2074 O O . TYR A 1 260 ? -13.087 32.904 44.306 1.000 16.373 301 TYR A O 1
ATOM 2083 N N . ALA A 1 261 ? -13.825 30.804 44.730 1.000 16.092 302 ALA A N 1
ATOM 2084 C CA . ALA A 1 261 ? -14.653 30.685 43.515 1.000 15.717 302 ALA A CA 1
ATOM 2085 C C . ALA A 1 261 ? -16.101 30.428 43.887 1.000 16.539 302 ALA A C 1
ATOM 2086 O O . ALA A 1 261 ? -16.356 29.567 44.774 1.000 17.477 302 ALA A O 1
ATOM 2088 N N . SER A 1 262 ? -17.018 31.087 43.180 1.000 14.716 303 SER A N 1
ATOM 2089 C CA . SER A 1 262 ? -18.457 30.906 43.465 1.000 15.895 303 SER A CA 1
ATOM 2090 C C . SER A 1 262 ? -19.000 29.612 42.853 1.000 16.874 303 SER A C 1
ATOM 2091 O O . SER A 1 262 ? -20.004 29.086 43.385 1.000 19.976 303 SER A O 1
ATOM 2094 N N . LYS A 1 263 ? -18.397 29.126 41.756 1.000 15.166 304 LYS A N 1
ATOM 2095 C CA . LYS A 1 263 ? -18.937 27.923 41.081 1.000 15.050 304 LYS A CA 1
ATOM 2096 C C . LYS A 1 263 ? -17.994 26.735 41.249 1.000 14.669 304 LYS A C 1
ATOM 2097 O O . LYS A 1 263 ? -18.400 25.753 41.944 1.000 16.348 304 LYS A O 1
ATOM 2103 N N . GLU A 1 264 ? -16.796 26.750 40.662 1.000 13.912 305 GLU A N 1
ATOM 2104 C CA . GLU A 1 264 ? -15.922 25.548 40.721 1.000 13.200 305 GLU A CA 1
ATOM 2105 C C . GLU A 1 264 ? -14.441 25.919 40.753 1.000 13.713 305 GLU A C 1
ATOM 2106 O O . GLU A 1 264 ? -14.039 27.020 40.278 1.000 13.789 305 GLU A O 1
ATOM 2112 N N . ILE A 1 265 ? -13.670 24.965 41.248 1.000 12.828 306 ILE A N 1
ATOM 2113 C CA . ILE A 1 265 ? -12.205 24.879 41.110 1.000 11.238 306 ILE A CA 1
ATOM 2114 C C . ILE A 1 265 ? -11.930 23.839 40.027 1.000 12.150 306 ILE A C 1
ATOM 2115 O O . ILE A 1 265 ? -12.497 22.742 40.075 1.000 12.700 306 ILE A O 1
ATOM 2120 N N . THR A 1 266 ? -11.088 24.190 39.068 1.000 12.322 307 THR A N 1
ATOM 2121 C CA . THR A 1 266 ? -10.642 23.252 38.027 1.000 11.426 307 THR A CA 1
ATOM 2122 C C . THR A 1 266 ? -9.137 23.022 38.175 1.000 10.962 307 THR A C 1
ATOM 2123 O O . THR A 1 266 ? -8.383 23.996 38.169 1.000 12.032 307 THR A O 1
ATOM 2127 N N . LEU A 1 267 ? -8.713 21.774 38.300 1.000 9.858 308 LEU A N 1
ATOM 2128 C CA . LEU A 1 267 ? -7.289 21.431 38.260 1.000 10.189 308 LEU A CA 1
ATOM 2129 C C . LEU A 1 267 ? -6.870 21.236 36.806 1.000 10.117 308 LEU A C 1
ATOM 2130 O O . LEU A 1 267 ? -7.520 20.486 36.076 1.000 11.051 308 LEU A O 1
ATOM 2135 N N . ALA A 1 268 ? -5.771 21.886 36.430 1.000 10.369 309 ALA A N 1
ATOM 2136 C CA . ALA A 1 268 ? -5.222 21.803 35.047 1.000 9.961 309 ALA A CA 1
ATOM 2137 C C . ALA A 1 268 ? -3.698 21.821 35.155 1.000 9.171 309 ALA A C 1
ATOM 2138 O O . ALA A 1 268 ? -3.036 22.441 34.297 1.000 10.079 309 ALA A O 1
ATOM 2140 N N . ALA A 1 269 ? -3.163 21.202 36.201 1.000 9.332 310 ALA A N 1
ATOM 2141 C CA . ALA A 1 269 ? -1.739 21.316 36.573 1.000 9.605 310 ALA A CA 1
ATOM 2142 C C . ALA A 1 269 ? -0.863 20.216 36.007 1.000 9.284 310 ALA A C 1
ATOM 2143 O O . ALA A 1 269 ? 0.326 20.130 36.322 1.000 10.316 310 ALA A O 1
ATOM 2145 N N . GLY A 1 270 ? -1.442 19.396 35.124 1.000 10.582 311 GLY A N 1
ATOM 2146 C CA . GLY A 1 270 ? -0.688 18.389 34.394 1.000 11.508 311 GLY A CA 1
ATOM 2147 C C . GLY A 1 270 ? -0.562 17.074 35.127 1.000 9.961 311 GLY A C 1
ATOM 2148 O O . GLY A 1 270 ? -0.813 16.971 36.346 1.000 11.019 311 GLY A O 1
ATOM 2149 N N . GLY A 1 271 ? -0.068 16.086 34.397 1.000 9.832 312 GLY A N 1
ATOM 2150 C CA . GLY A 1 271 ? 0.120 14.747 34.961 1.000 9.762 312 GLY A CA 1
ATOM 2151 C C . GLY A 1 271 ? 0.959 14.726 36.240 1.000 10.245 312 GLY A C 1
ATOM 2152 O O . GLY A 1 271 ? 0.746 13.862 37.103 1.000 11.176 312 GLY A O 1
ATOM 2153 N N . LEU A 1 272 ? 1.947 15.617 36.336 1.000 9.973 313 LEU A N 1
ATOM 2154 C CA . LEU A 1 272 ? 2.861 15.658 37.493 1.000 10.731 313 LEU A CA 1
ATOM 2155 C C . LEU A 1 272 ? 2.496 16.758 38.497 1.000 10.362 313 LEU A C 1
ATOM 2156 O O . LEU A 1 272 ? 3.142 16.799 39.534 1.000 11.877 313 LEU A O 1
ATOM 2161 N N . GLY A 1 273 ? 1.482 17.557 38.222 1.000 9.919 314 GLY A N 1
ATOM 2162 C CA . GLY A 1 273 ? 1.099 18.647 39.113 1.000 10.001 314 GLY A CA 1
ATOM 2163 C C . GLY A 1 273 ? -0.269 18.433 39.749 1.000 10.257 314 GLY A C 1
ATOM 2164 O O . GLY A 1 273 ? -0.436 18.789 40.947 1.000 11.156 314 GLY A O 1
ATOM 2165 N N . THR A 1 274 ? -1.260 17.952 39.021 1.000 10.106 315 THR A N 1
ATOM 2166 C CA . THR A 1 274 ? -2.611 17.748 39.546 1.000 10.357 315 THR A CA 1
ATOM 2167 C C . THR A 1 274 ? -2.629 16.790 40.723 1.000 10.124 315 THR A C 1
ATOM 2168 O O . THR A 1 274 ? -3.260 17.103 41.764 1.000 11.402 315 THR A O 1
ATOM 2172 N N . PRO A 1 275 ? -1.984 15.596 40.642 1.000 10.180 316 PRO A N 1
ATOM 2173 C CA . PRO A 1 275 ? -2.047 14.701 41.775 1.000 10.841 316 PRO A CA 1
ATOM 2174 C C . PRO A 1 275 ? -1.479 15.308 43.053 1.000 10.806 316 PRO A C 1
ATOM 2175 O O . PRO A 1 275 ? -1.955 15.008 44.161 1.000 12.629 316 PRO A O 1
ATOM 2179 N N . LYS A 1 276 ? -0.438 16.130 42.910 1.000 10.824 317 LYS A N 1
ATOM 2180 C CA . LYS A 1 276 ? 0.186 16.799 44.077 1.000 12.352 317 LYS A CA 1
ATOM 2181 C C . LYS A 1 276 ? -0.799 17.771 44.713 1.000 10.997 317 LYS A C 1
ATOM 2182 O O . LYS A 1 276 ? -0.894 17.789 45.964 1.000 12.433 317 LYS A O 1
ATOM 2188 N N . ILE A 1 277 ? -1.517 18.555 43.926 1.000 11.375 318 ILE A N 1
ATOM 2189 C CA . ILE A 1 277 ? -2.506 19.480 44.539 1.000 11.533 318 ILE A CA 1
ATOM 2190 C C . ILE A 1 277 ? -3.539 18.621 45.271 1.000 11.792 318 ILE A C 1
ATOM 2191 O O . ILE A 1 277 ? -3.888 18.920 46.424 1.000 12.881 318 ILE A O 1
ATOM 2196 N N . LEU A 1 278 ? -4.010 17.554 44.639 1.000 11.342 319 LEU A N 1
ATOM 2197 C CA . LEU A 1 278 ? -5.057 16.724 45.278 1.000 11.939 319 LEU A CA 1
ATOM 2198 C C . LEU A 1 278 ? -4.516 16.132 46.587 1.000 11.584 319 LEU A C 1
ATOM 2199 O O . LEU A 1 278 ? -5.186 16.286 47.632 1.000 13.100 319 LEU A O 1
ATOM 2204 N N . GLN A 1 279 ? -3.324 15.532 46.579 1.000 11.816 320 GLN A N 1
ATOM 2205 C CA . GLN A 1 279 ? -2.792 14.839 47.775 1.000 12.903 320 GLN A CA 1
ATOM 2206 C C . GLN A 1 279 ? -2.549 15.876 48.894 1.000 12.917 320 GLN A C 1
ATOM 2207 O O . GLN A 1 279 ? -2.923 15.588 50.056 1.000 13.907 320 GLN A O 1
ATOM 2213 N N . LEU A 1 280 ? -1.999 17.049 48.578 1.000 12.908 321 LEU A N 1
ATOM 2214 C CA . LEU A 1 280 ? -1.755 18.065 49.621 1.000 13.769 321 LEU A CA 1
ATOM 2215 C C . LEU A 1 280 ? -3.083 18.520 50.223 1.000 13.812 321 LEU A C 1
ATOM 2216 O O . LEU A 1 280 ? -3.097 18.994 51.387 1.000 15.436 321 LEU A O 1
ATOM 2221 N N . SER A 1 281 ? -4.149 18.425 49.467 1.000 12.540 322 SER A N 1
ATOM 2222 C CA . SER A 1 281 ? -5.511 18.864 49.838 1.000 13.462 322 SER A CA 1
ATOM 2223 C C . SER A 1 281 ? -6.290 17.785 50.601 1.000 14.271 322 SER A C 1
ATOM 2224 O O . SER A 1 281 ? -7.501 17.998 50.850 1.000 17.086 322 SER A O 1
ATOM 2227 N N . GLY A 1 282 ? -5.711 16.616 50.797 1.000 13.615 323 GLY A N 1
ATOM 2228 C CA . GLY A 1 282 ? -6.428 15.522 51.481 1.000 14.539 323 GLY A CA 1
ATOM 2229 C C . GLY A 1 282 ? -7.276 14.673 50.545 1.000 15.046 323 GLY A C 1
ATOM 2230 O O . GLY A 1 282 ? -8.198 13.959 51.012 1.000 15.349 323 GLY A O 1
ATOM 2231 N N . ILE A 1 283 ? -6.991 14.722 49.242 1.000 13.740 324 ILE A N 1
ATOM 2232 C CA . ILE A 1 283 ? -7.703 13.874 48.254 1.000 14.322 324 ILE A CA 1
ATOM 2233 C C . ILE A 1 283 ? -6.660 12.918 47.691 1.000 13.327 324 ILE A C 1
ATOM 2234 O O . ILE A 1 283 ? -5.809 13.319 46.890 1.000 13.528 324 ILE A O 1
ATOM 2239 N N . GLY A 1 284 ? -6.728 11.673 48.093 1.000 13.810 325 GLY A N 1
ATOM 2240 C CA . GLY A 1 284 ? -5.670 10.746 47.722 1.000 13.840 325 GLY A CA 1
ATOM 2241 C C . GLY A 1 284 ? -5.741 9.506 48.591 1.000 13.387 325 GLY A C 1
ATOM 2242 O O . GLY A 1 284 ? -6.690 9.316 49.351 1.000 14.963 325 GLY A O 1
ATOM 2243 N N . PRO A 1 285 ? -4.720 8.643 48.503 1.000 13.963 326 PRO A N 1
ATOM 2244 C CA . PRO A 1 285 ? -4.724 7.386 49.233 1.000 14.602 326 PRO A CA 1
ATOM 2245 C C . PRO A 1 285 ? -4.586 7.665 50.739 1.000 15.719 326 PRO A C 1
ATOM 2246 O O . PRO A 1 285 ? -3.650 8.295 51.146 1.000 16.300 326 PRO A O 1
ATOM 2250 N N . ARG A 1 286 ? -5.492 7.124 51.536 1.000 16.349 327 ARG A N 1
ATOM 2251 C CA . ARG A 1 286 ? -5.415 7.394 52.994 1.000 17.876 327 ARG A CA 1
ATOM 2252 C C . ARG A 1 286 ? -4.063 6.922 53.556 1.000 16.984 327 ARG A C 1
ATOM 2253 O O . ARG A 1 286 ? -3.579 7.544 54.514 1.000 18.639 327 ARG A O 1
ATOM 2261 N N . LYS A 1 287 ? -3.448 5.862 53.030 1.000 17.423 328 LYS A N 1
ATOM 2262 C CA . LYS A 1 287 ? -2.141 5.413 53.573 1.000 17.866 328 LYS A CA 1
ATOM 2263 C C . LYS A 1 287 ? -1.117 6.545 53.497 1.000 18.214 328 LYS A C 1
ATOM 2264 O O . LYS A 1 287 ? -0.488 6.876 54.482 1.000 20.306 328 LYS A O 1
ATOM 2270 N N . LEU A 1 288 ? -0.946 7.118 52.322 1.000 18.394 329 LEU A N 1
ATOM 2271 C CA . LEU A 1 288 ? 0.012 8.236 52.131 1.000 17.977 329 LEU A CA 1
ATOM 2272 C C . LEU A 1 288 ? -0.410 9.455 52.975 1.000 17.282 329 LEU A C 1
ATOM 2273 O O . LEU A 1 288 ? 0.454 10.091 53.642 1.000 19.298 329 LEU A O 1
ATOM 2278 N N . LEU A 1 289 ? -1.685 9.803 52.950 1.000 17.275 330 LEU A N 1
ATOM 2279 C CA . LEU A 1 289 ? -2.153 11.037 53.635 1.000 16.755 330 LEU A CA 1
ATOM 2280 C C . LEU A 1 289 ? -1.989 10.863 55.149 1.000 18.345 330 LEU A C 1
ATOM 2281 O O . LEU A 1 289 ? -1.428 11.754 55.820 1.000 18.721 330 LEU A O 1
ATOM 2286 N N . ASN A 1 290 ? -2.280 9.670 55.651 1.000 19.104 331 ASN A N 1
ATOM 2287 C CA . ASN A 1 290 ? -2.096 9.377 57.097 1.000 20.570 331 ASN A CA 1
ATOM 2288 C C . ASN A 1 290 ? -0.620 9.460 57.478 1.000 21.682 331 ASN A C 1
ATOM 2289 O O . ASN A 1 290 ? -0.308 10.085 58.528 1.000 23.194 331 ASN A O 1
ATOM 2294 N N . GLU A 1 291 ? 0.279 8.913 56.652 1.000 20.469 332 GLU A N 1
ATOM 2295 C CA A GLU A 1 291 ? 1.750 8.923 56.926 0.700 21.632 332 GLU A CA 1
ATOM 2296 C CA B GLU A 1 291 ? 1.732 8.920 56.986 0.300 22.505 332 GLU A CA 1
ATOM 2297 C C . GLU A 1 291 ? 2.217 10.378 57.083 1.000 20.048 332 GLU A C 1
ATOM 2298 O O . GLU A 1 291 ? 3.125 10.653 57.886 1.000 25.376 332 GLU A O 1
ATOM 2309 N N . LEU A 1 292 ? 1.646 11.275 56.292 1.000 20.125 333 LEU A N 1
ATOM 2310 C CA . LEU A 1 292 ? 2.108 12.685 56.247 1.000 20.893 333 LEU A CA 1
ATOM 2311 C C . LEU A 1 292 ? 1.267 13.569 57.173 1.000 20.456 333 LEU A C 1
ATOM 2312 O O . LEU A 1 292 ? 1.559 14.753 57.273 1.000 21.913 333 LEU A O 1
ATOM 2317 N N . GLY A 1 293 ? 0.266 13.015 57.847 1.000 20.958 334 GLY A N 1
ATOM 2318 C CA . GLY A 1 293 ? -0.596 13.792 58.751 1.000 23.747 334 GLY A CA 1
ATOM 2319 C C . GLY A 1 293 ? -1.574 14.709 58.052 1.000 21.242 334 GLY A C 1
ATOM 2320 O O . GLY A 1 293 ? -2.030 15.694 58.639 1.000 29.151 334 GLY A O 1
ATOM 2321 N N . ILE A 1 294 ? -1.887 14.416 56.807 1.000 19.424 335 ILE A N 1
ATOM 2322 C CA . ILE A 1 294 ? -2.837 15.254 56.047 1.000 17.936 335 ILE A CA 1
ATOM 2323 C C . ILE A 1 294 ? -4.237 14.723 56.300 1.000 17.660 335 ILE A C 1
ATOM 2324 O O . ILE A 1 294 ? -4.496 13.535 55.999 1.000 19.328 335 ILE A O 1
ATOM 2329 N N . PRO A 1 295 ? -5.184 15.531 56.804 1.000 20.904 336 PRO A N 1
ATOM 2330 C CA . PRO A 1 295 ? -6.541 15.057 56.998 1.000 20.798 336 PRO A CA 1
ATOM 2331 C C . PRO A 1 295 ? -7.163 14.594 55.680 1.000 21.203 336 PRO A C 1
ATOM 2332 O O . PRO A 1 295 ? -7.008 15.245 54.650 1.000 20.258 336 PRO A O 1
ATOM 2336 N N . VAL A 1 296 ? -7.872 13.480 55.740 1.000 21.391 337 VAL A N 1
ATOM 2337 C CA . VAL A 1 296 ? -8.461 12.873 54.531 1.000 18.306 337 VAL A CA 1
ATOM 2338 C C . VAL A 1 296 ? -9.824 13.497 54.263 1.000 18.429 337 VAL A C 1
ATOM 2339 O O . VAL A 1 296 ? -10.729 13.356 55.084 1.000 23.159 337 VAL A O 1
ATOM 2343 N N . ILE A 1 297 ? -9.938 14.209 53.143 1.000 17.958 338 ILE A N 1
ATOM 2344 C CA . ILE A 1 297 ? -11.214 14.757 52.611 1.000 19.492 338 ILE A CA 1
ATOM 2345 C C . ILE A 1 297 ? -11.898 13.713 51.719 1.000 17.860 338 ILE A C 1
ATOM 2346 O O . ILE A 1 297 ? -13.138 13.578 51.782 1.000 18.740 338 ILE A O 1
ATOM 2351 N N . SER A 1 298 ? -11.141 13.055 50.848 1.000 16.924 339 SER A N 1
ATOM 2352 C CA . SER A 1 298 ? -11.692 11.995 49.971 1.000 15.658 339 SER A CA 1
ATOM 2353 C C . SER A 1 298 ? -10.614 10.942 49.765 1.000 14.633 339 SER A C 1
ATOM 2354 O O . SER A 1 298 ? -9.546 11.251 49.224 1.000 14.951 339 SER A O 1
ATOM 2357 N N . ASP A 1 299 ? -10.898 9.742 50.252 1.000 16.574 340 ASP A N 1
ATOM 2358 C CA . ASP A 1 299 ? -9.959 8.617 50.195 1.000 15.641 340 ASP A CA 1
ATOM 2359 C C . ASP A 1 299 ? -10.027 7.991 48.808 1.000 15.544 340 ASP A C 1
ATOM 2360 O O . ASP A 1 299 ? -10.957 7.207 48.534 1.000 16.139 340 ASP A O 1
ATOM 2365 N N . LEU A 1 300 ? -9.105 8.376 47.947 1.000 13.732 341 LEU A N 1
ATOM 2366 C CA . LEU A 1 300 ? -9.060 7.955 46.529 1.000 13.275 341 LEU A CA 1
ATOM 2367 C C . LEU A 1 300 ? -7.697 7.357 46.236 1.000 13.034 341 LEU A C 1
ATOM 2368 O O . LEU A 1 300 ? -6.705 8.063 45.990 1.000 13.875 341 LEU A O 1
ATOM 2373 N N . PRO A 1 301 ? -7.577 6.019 46.320 1.000 13.396 342 PRO A N 1
ATOM 2374 C CA . PRO A 1 301 ? -6.283 5.406 46.113 1.000 12.487 342 PRO A CA 1
ATOM 2375 C C . PRO A 1 301 ? -5.695 5.597 44.706 1.000 11.295 342 PRO A C 1
ATOM 2376 O O . PRO A 1 301 ? -4.494 5.395 44.581 1.000 12.907 342 PRO A O 1
ATOM 2380 N N . GLY A 1 302 ? -6.492 5.985 43.731 1.000 12.363 343 GLY A N 1
ATOM 2381 C CA . GLY A 1 302 ? -5.999 6.194 42.352 1.000 12.599 343 GLY A CA 1
ATOM 2382 C C . GLY A 1 302 ? -5.186 7.467 42.211 1.000 10.960 343 GLY A C 1
ATOM 2383 O O . GLY A 1 302 ? -4.529 7.623 41.158 1.000 11.550 343 GLY A O 1
ATOM 2384 N N . VAL A 1 303 ? -5.218 8.398 43.168 1.000 11.432 344 VAL A N 1
ATOM 2385 C CA . VAL A 1 303 ? -4.518 9.675 42.928 1.000 11.097 344 VAL A CA 1
ATOM 2386 C C . VAL A 1 303 ? -3.010 9.437 42.980 1.000 11.473 344 VAL A C 1
ATOM 2387 O O . VAL A 1 303 ? -2.495 9.030 44.019 1.000 11.371 344 VAL A O 1
ATOM 2391 N N . GLY A 1 304 ? -2.347 9.709 41.869 1.000 10.643 345 GLY A N 1
ATOM 2392 C CA . GLY A 1 304 ? -0.898 9.485 41.783 1.000 10.907 345 GLY A CA 1
ATOM 2393 C C . GLY A 1 304 ? -0.537 8.098 41.261 1.000 9.956 345 GLY A C 1
ATOM 2394 O O . GLY A 1 304 ? 0.672 7.843 41.045 1.000 11.549 345 GLY A O 1
ATOM 2395 N N . GLN A 1 305 ? -1.520 7.239 41.136 1.000 10.556 346 GLN A N 1
ATOM 2396 C CA . GLN A 1 305 ? -1.323 5.923 40.510 1.000 10.010 346 GLN A CA 1
ATOM 2397 C C . GLN A 1 305 ? -1.446 6.069 38.996 1.000 9.255 346 GLN A C 1
ATOM 2398 O O . GLN A 1 305 ? -1.865 7.125 38.503 1.000 10.569 346 GLN A O 1
ATOM 2404 N N . ASN A 1 306 ? -1.078 5.025 38.273 1.000 9.327 347 ASN A N 1
ATOM 2405 C CA . ASN A 1 306 ? -1.437 4.907 36.848 1.000 8.836 347 ASN A CA 1
ATOM 2406 C C . ASN A 1 306 ? -0.630 5.857 35.963 1.000 9.170 347 ASN A C 1
ATOM 2407 O O . ASN A 1 306 ? -1.027 6.021 34.806 1.000 9.459 347 ASN A O 1
ATOM 2412 N N . LEU A 1 307 ? 0.515 6.348 36.442 1.000 9.492 348 LEU A N 1
ATOM 2413 C CA . LEU A 1 307 ? 1.318 7.251 35.604 1.000 9.476 348 LEU A CA 1
ATOM 2414 C C . LEU A 1 307 ? 1.765 6.515 34.346 1.000 8.995 348 LEU A C 1
ATOM 2415 O O . LEU A 1 307 ? 2.246 5.377 34.396 1.000 9.317 348 LEU A O 1
ATOM 2420 N N . GLN A 1 308 ? 1.632 7.188 33.228 1.000 8.832 349 GLN A N 1
ATOM 2421 C CA . GLN A 1 308 ? 2.122 6.711 31.938 1.000 8.562 349 GLN A CA 1
ATOM 2422 C C . GLN A 1 308 ? 2.839 7.809 31.193 1.000 8.173 349 GLN A C 1
ATOM 2423 O O . GLN A 1 308 ? 2.595 8.982 31.389 1.000 9.549 349 GLN A O 1
ATOM 2429 N N . ASP A 1 309 ? 3.715 7.368 30.298 1.000 8.776 350 ASP A N 1
ATOM 2430 C CA . ASP A 1 309 ? 4.373 8.242 29.320 1.000 8.548 350 ASP A CA 1
ATOM 2431 C C . ASP A 1 309 ? 4.544 7.415 28.058 1.000 8.164 350 ASP A C 1
ATOM 2432 O O . ASP A 1 309 ? 4.002 6.315 27.981 1.000 9.543 350 ASP A O 1
ATOM 2437 N N . GLN A 1 310 ? 5.293 7.950 27.107 1.000 8.303 351 GLN A N 1
ATOM 2438 C CA . GLN A 1 310 ? 5.519 7.240 25.825 1.000 8.768 351 GLN A CA 1
ATOM 2439 C C . GLN A 1 310 ? 7.018 7.241 25.602 1.000 8.484 351 GLN A C 1
ATOM 2440 O O . GLN A 1 310 ? 7.598 8.217 25.095 1.000 9.533 351 GLN A O 1
ATOM 2446 N N . PRO A 1 311 ? 7.700 6.157 26.020 1.000 8.166 352 PRO A N 1
ATOM 2447 C CA . PRO A 1 311 ? 9.156 6.079 25.952 1.000 7.842 352 PRO A CA 1
ATOM 2448 C C . PRO A 1 311 ? 9.707 6.354 24.568 1.000 7.764 352 PRO A C 1
ATOM 2449 O O . PRO A 1 311 ? 9.092 6.109 23.548 1.000 8.480 352 PRO A O 1
ATOM 2453 N N . THR A 1 312 ? 10.976 6.798 24.595 1.000 8.963 353 THR A N 1
ATOM 2454 C CA . THR A 1 312 ? 11.731 7.075 23.373 1.000 9.048 353 THR A CA 1
ATOM 2455 C C . THR A 1 312 ? 13.066 6.355 23.318 1.000 8.978 353 THR A C 1
ATOM 2456 O O . THR A 1 312 ? 13.656 6.046 24.344 1.000 9.305 353 THR A O 1
ATOM 2460 N N . LEU A 1 313 ? 13.495 6.124 22.085 1.000 8.391 354 LEU A N 1
ATOM 2461 C CA . LEU A 1 313 ? 14.798 5.523 21.818 1.000 9.210 354 LEU A CA 1
ATOM 2462 C C . LEU A 1 313 ? 15.409 6.273 20.654 1.000 8.609 354 LEU A C 1
ATOM 2463 O O . LEU A 1 313 ? 14.794 6.393 19.587 1.000 9.672 354 LEU A O 1
ATOM 2468 N N . THR A 1 314 ? 16.658 6.695 20.839 1.000 9.142 355 THR A N 1
ATOM 2469 C CA . THR A 1 314 ? 17.447 7.368 19.808 1.000 9.759 355 THR A CA 1
ATOM 2470 C C . THR A 1 314 ? 18.527 6.406 19.318 1.000 9.643 355 THR A C 1
ATOM 2471 O O . THR A 1 314 ? 19.358 5.948 20.129 1.000 11.802 355 THR A O 1
ATOM 2475 N N . ILE A 1 315 ? 18.466 6.047 18.052 1.000 9.064 356 ILE A N 1
ATOM 2476 C CA . ILE A 1 315 ? 19.399 5.064 17.437 1.000 9.670 356 ILE A CA 1
ATOM 2477 C C . ILE A 1 315 ? 20.403 5.846 16.605 1.000 9.619 356 ILE A C 1
ATOM 2478 O O . ILE A 1 315 ? 19.998 6.554 15.680 1.000 10.839 356 ILE A O 1
ATOM 2483 N N . PRO A 1 316 ? 21.712 5.766 16.921 1.000 10.028 357 PRO A N 1
ATOM 2484 C CA . PRO A 1 316 ? 22.728 6.498 16.171 1.000 10.421 357 PRO A CA 1
ATOM 2485 C C . PRO A 1 316 ? 23.157 5.768 14.900 1.000 10.902 357 PRO A C 1
ATOM 2486 O O . PRO A 1 316 ? 23.237 4.538 14.900 1.000 11.993 357 PRO A O 1
ATOM 2490 N N . TYR A 1 317 ? 23.472 6.558 13.868 1.000 11.550 358 TYR A N 1
ATOM 2491 C CA . TYR A 1 317 ? 23.882 6.055 12.550 1.000 12.832 358 TYR A CA 1
ATOM 2492 C C . TYR A 1 317 ? 25.133 6.781 12.069 1.000 13.302 358 TYR A C 1
ATOM 2493 O O . TYR A 1 317 ? 25.337 7.950 12.437 1.000 13.702 358 TYR A O 1
ATOM 2502 N N . THR A 1 318 ? 25.870 6.095 11.222 1.000 15.391 359 THR A N 1
ATOM 2503 C CA . THR A 1 318 ? 26.848 6.766 10.334 1.000 15.903 359 THR A CA 1
ATOM 2504 C C . THR A 1 318 ? 26.392 6.499 8.912 1.000 15.285 359 THR A C 1
ATOM 2505 O O . THR A 1 318 ? 25.699 5.521 8.656 1.000 15.874 359 THR A O 1
ATOM 2509 N N . PHE A 1 319 ? 26.811 7.316 7.985 1.000 14.748 360 PHE A N 1
ATOM 2510 C CA . PHE A 1 319 ? 26.414 7.164 6.567 1.000 14.222 360 PHE A CA 1
ATOM 2511 C C . PHE A 1 319 ? 27.681 7.309 5.720 1.000 14.498 360 PHE A C 1
ATOM 2512 O O . PHE A 1 319 ? 28.490 8.217 5.976 1.000 16.545 360 PHE A O 1
ATOM 2520 N N . THR A 1 320 ? 27.773 6.507 4.659 1.000 15.602 361 THR A N 1
ATOM 2521 C CA . THR A 1 320 ? 28.833 6.701 3.639 1.000 15.358 361 THR A CA 1
ATOM 2522 C C . THR A 1 320 ? 28.410 7.692 2.558 1.000 16.764 361 THR A C 1
ATOM 2523 O O . THR A 1 320 ? 29.306 8.198 1.859 1.000 18.987 361 THR A O 1
ATOM 2527 N N . ASN A 1 321 ? 27.107 7.940 2.436 1.000 14.858 362 ASN A N 1
ATOM 2528 C CA . ASN A 1 321 ? 26.611 8.706 1.261 1.000 16.065 362 ASN A CA 1
ATOM 2529 C C . ASN A 1 321 ? 25.319 9.434 1.592 1.000 15.140 362 ASN A C 1
ATOM 2530 O O . ASN A 1 321 ? 24.402 9.397 0.767 1.000 16.441 362 ASN A O 1
ATOM 2535 N N . ASN A 1 322 ? 25.256 10.104 2.743 1.000 13.452 363 ASN A N 1
ATOM 2536 C CA . ASN A 1 322 ? 24.025 10.850 3.058 1.000 13.404 363 ASN A CA 1
ATOM 2537 C C . ASN A 1 322 ? 23.919 12.014 2.072 1.000 15.147 363 ASN A C 1
ATOM 2538 O O . ASN A 1 322 ? 24.959 12.512 1.616 1.000 17.834 363 ASN A O 1
ATOM 2543 N N . VAL A 1 323 ? 22.687 12.439 1.817 1.000 14.171 364 VAL A N 1
ATOM 2544 C CA . VAL A 1 323 ? 22.374 13.520 0.858 1.000 13.997 364 VAL A CA 1
ATOM 2545 C C . VAL A 1 323 ? 22.441 14.869 1.592 1.000 13.470 364 VAL A C 1
ATOM 2546 O O . VAL A 1 323 ? 22.020 14.994 2.738 1.000 15.876 364 VAL A O 1
ATOM 2550 N N . PHE A 1 324 ? 22.869 15.873 0.850 1.000 14.812 365 PHE A N 1
ATOM 2551 C CA . PHE A 1 324 ? 22.917 17.282 1.268 1.000 14.640 365 PHE A CA 1
ATOM 2552 C C . PHE A 1 324 ? 21.786 18.033 0.604 1.000 12.533 365 PHE A C 1
ATOM 2553 O O . PHE A 1 324 ? 21.528 17.827 -0.561 1.000 14.058 365 PHE A O 1
ATOM 2561 N N . PRO A 1 325 ? 21.127 18.971 1.286 1.000 11.698 366 PRO A N 1
ATOM 2562 C CA . PRO A 1 325 ? 21.269 19.241 2.712 1.000 9.963 366 PRO A CA 1
ATOM 2563 C C . PRO A 1 325 ? 20.424 18.288 3.569 1.000 10.981 366 PRO A C 1
ATOM 2564 O O . PRO A 1 325 ? 19.527 17.610 3.041 1.000 10.539 366 PRO A O 1
ATOM 2568 N N . ASN A 1 326 ? 20.719 18.265 4.853 1.000 10.249 367 ASN A N 1
ATOM 2569 C CA . ASN A 1 326 ? 19.952 17.460 5.822 1.000 9.892 367 ASN A CA 1
ATOM 2570 C C . ASN A 1 326 ? 19.913 18.229 7.130 1.000 9.493 367 ASN A C 1
ATOM 2571 O O . ASN A 1 326 ? 20.519 19.332 7.252 1.000 10.946 367 ASN A O 1
ATOM 2576 N N . THR A 1 327 ? 19.202 17.718 8.121 1.000 10.385 368 THR A N 1
ATOM 2577 C CA . THR A 1 327 ? 19.026 18.478 9.358 1.000 10.332 368 THR A CA 1
ATOM 2578 C C . THR A 1 327 ? 20.380 18.781 9.984 1.000 10.835 368 THR A C 1
ATOM 2579 O O . THR A 1 327 ? 20.523 19.864 10.616 1.000 11.662 368 THR A O 1
ATOM 2583 N N . ASP A 1 328 ? 21.341 17.886 9.871 1.000 10.441 369 ASP A N 1
ATOM 2584 C CA . ASP A 1 328 ? 22.656 18.110 10.506 1.000 11.744 369 ASP A CA 1
ATOM 2585 C C . ASP A 1 328 ? 23.457 19.175 9.774 1.000 11.482 369 ASP A C 1
ATOM 2586 O O . ASP A 1 328 ? 24.396 19.706 10.355 1.000 13.537 369 ASP A O 1
ATOM 2591 N N . SER A 1 329 ? 23.101 19.496 8.556 1.000 12.112 370 SER A N 1
ATOM 2592 C CA . SER A 1 329 ? 23.739 20.626 7.846 1.000 11.746 370 SER A CA 1
ATOM 2593 C C . SER A 1 329 ? 23.564 21.918 8.635 1.000 11.431 370 SER A C 1
ATOM 2594 O O . SER A 1 329 ? 24.428 22.798 8.556 1.000 13.334 370 SER A O 1
ATOM 2597 N N . LEU A 1 330 ? 22.429 22.079 9.318 1.000 11.591 371 LEU A N 1
ATOM 2598 C CA . LEU A 1 330 ? 22.198 23.288 10.138 1.000 12.834 371 LEU A CA 1
ATOM 2599 C C . LEU A 1 330 ? 23.251 23.432 11.246 1.000 13.087 371 LEU A C 1
ATOM 2600 O O . LEU A 1 330 ? 23.564 24.561 11.621 1.000 14.741 371 LEU A O 1
ATOM 2605 N N . THR A 1 331 ? 23.724 22.323 11.788 1.000 12.754 372 THR A N 1
ATOM 2606 C CA A THR A 1 331 ? 24.679 22.393 12.921 0.500 14.122 372 THR A CA 1
ATOM 2607 C CA B THR A 1 331 ? 24.692 22.282 12.911 0.500 13.508 372 THR A CA 1
ATOM 2608 C C . THR A 1 331 ? 26.129 22.312 12.426 1.000 14.626 372 THR A C 1
ATOM 2609 O O . THR A 1 331 ? 26.939 22.925 13.084 1.000 21.679 372 THR A O 1
ATOM 2616 N N . THR A 1 332 ? 26.410 21.666 11.309 1.000 13.170 373 THR A N 1
ATOM 2617 C CA . THR A 1 332 ? 27.820 21.479 10.910 1.000 13.483 373 THR A CA 1
ATOM 2618 C C . THR A 1 332 ? 28.233 22.333 9.725 1.000 12.791 373 THR A C 1
ATOM 2619 O O . THR A 1 332 ? 29.417 22.316 9.413 1.000 16.712 373 THR A O 1
ATOM 2623 N N . ASN A 1 333 ? 27.318 23.086 9.141 1.000 11.770 374 ASN A N 1
ATOM 2624 C CA . ASN A 1 333 ? 27.638 23.947 7.972 1.000 11.981 374 ASN A CA 1
ATOM 2625 C C . ASN A 1 333 ? 27.139 25.358 8.273 1.000 11.128 374 ASN A C 1
ATOM 2626 O O . ASN A 1 333 ? 25.923 25.637 8.119 1.000 11.476 374 ASN A O 1
ATOM 2631 N N . ALA A 1 334 ? 28.026 26.212 8.756 1.000 13.248 375 ALA A N 1
ATOM 2632 C CA . ALA A 1 334 ? 27.651 27.584 9.183 1.000 12.498 375 ALA A CA 1
ATOM 2633 C C . ALA A 1 334 ? 27.072 28.376 8.015 1.000 11.709 375 ALA A C 1
ATOM 2634 O O . ALA A 1 334 ? 26.177 29.190 8.232 1.000 13.160 375 ALA A O 1
ATOM 2636 N N . THR A 1 335 ? 27.546 28.136 6.819 1.000 11.821 376 THR A N 1
ATOM 2637 C CA . THR A 1 335 ? 27.094 28.849 5.616 1.000 12.583 376 THR A CA 1
ATOM 2638 C C . THR A 1 335 ? 25.636 28.444 5.362 1.000 11.722 376 THR A C 1
ATOM 2639 O O . THR A 1 335 ? 24.785 29.326 5.099 1.000 12.399 376 THR A O 1
ATOM 2643 N N . TYR A 1 336 ? 25.396 27.163 5.329 1.000 11.317 377 TYR A N 1
ATOM 2644 C CA . TYR A 1 336 ? 24.029 26.670 5.102 1.000 11.026 377 TYR A CA 1
ATOM 2645 C C . TYR A 1 336 ? 23.097 27.210 6.198 1.000 10.826 377 TYR A C 1
ATOM 2646 O O . TYR A 1 336 ? 21.979 27.675 5.895 1.000 10.852 377 TYR A O 1
ATOM 2655 N N . ASN A 1 337 ? 23.478 27.121 7.450 1.000 10.319 378 ASN A N 1
ATOM 2656 C CA . ASN A 1 337 ? 22.658 27.609 8.558 1.000 10.551 378 ASN A CA 1
ATOM 2657 C C . ASN A 1 337 ? 22.337 29.093 8.331 1.000 10.805 378 ASN A C 1
ATOM 2658 O O . ASN A 1 337 ? 21.173 29.507 8.448 1.000 10.495 378 ASN A O 1
ATOM 2663 N N . ALA A 1 338 ? 23.349 29.889 8.043 1.000 11.092 379 ALA A N 1
ATOM 2664 C CA . ALA A 1 338 ? 23.142 31.343 7.858 1.000 11.501 379 ALA A CA 1
ATOM 2665 C C . ALA A 1 338 ? 22.217 31.588 6.664 1.000 10.665 379 ALA A C 1
ATOM 2666 O O . ALA A 1 338 ? 21.362 32.484 6.741 1.000 11.314 379 ALA A O 1
ATOM 2668 N N . GLU A 1 339 ? 22.410 30.872 5.586 1.000 10.171 380 GLU A N 1
ATOM 2669 C CA . GLU A 1 339 ? 21.584 31.086 4.378 1.000 10.369 380 GLU A CA 1
ATOM 2670 C C . GLU A 1 339 ? 20.140 30.673 4.654 1.000 10.133 380 GLU A C 1
ATOM 2671 O O . GLU A 1 339 ? 19.225 31.375 4.239 1.000 10.347 380 GLU A O 1
ATOM 2677 N N . GLN A 1 340 ? 19.923 29.566 5.352 1.000 9.993 381 GLN A N 1
ATOM 2678 C CA . GLN A 1 340 ? 18.560 29.163 5.658 1.000 9.535 381 GLN A CA 1
ATOM 2679 C C . GLN A 1 340 ? 17.942 30.163 6.636 1.000 8.746 381 GLN A C 1
ATOM 2680 O O . GLN A 1 340 ? 16.741 30.440 6.541 1.000 9.628 381 GLN A O 1
ATOM 2686 N N . ARG A 1 341 ? 18.677 30.681 7.604 1.000 10.174 382 ARG A N 1
ATOM 2687 C CA . ARG A 1 341 ? 18.104 31.657 8.533 1.000 9.865 382 ARG A CA 1
ATOM 2688 C C . ARG A 1 341 ? 17.772 32.943 7.777 1.000 9.893 382 ARG A C 1
ATOM 2689 O O . ARG A 1 341 ? 16.677 33.516 8.026 1.000 10.211 382 ARG A O 1
ATOM 2697 N N . ALA A 1 342 ? 18.641 33.385 6.870 1.000 9.658 383 ALA A N 1
ATOM 2698 C CA . ALA A 1 342 ? 18.388 34.612 6.088 1.000 9.777 383 ALA A CA 1
ATOM 2699 C C . ALA A 1 342 ? 17.119 34.386 5.242 1.000 9.312 383 ALA A C 1
ATOM 2700 O O . ALA A 1 342 ? 16.317 35.318 5.080 1.000 9.454 383 ALA A O 1
ATOM 2702 N N . LEU A 1 343 ? 16.983 33.214 4.642 1.000 9.340 384 LEU A N 1
ATOM 2703 C CA . LEU A 1 343 ? 15.830 32.850 3.814 1.000 8.845 384 LEU A CA 1
ATOM 2704 C C . LEU A 1 343 ? 14.551 32.951 4.644 1.000 8.677 384 LEU A C 1
ATOM 2705 O O . LEU A 1 343 ? 13.548 33.533 4.194 1.000 9.930 384 LEU A O 1
ATOM 2710 N N . TYR A 1 344 ? 14.566 32.367 5.832 1.000 8.680 385 TYR A N 1
ATOM 2711 C CA . TYR A 1 344 ? 13.397 32.442 6.732 1.000 9.455 385 TYR A CA 1
ATOM 2712 C C . TYR A 1 344 ? 13.068 33.897 7.081 1.000 8.493 385 TYR A C 1
ATOM 2713 O O . TYR A 1 344 ? 11.923 34.311 7.031 1.000 9.621 385 TYR A O 1
ATOM 2722 N N . ASP A 1 345 ? 14.093 34.642 7.447 1.000 8.956 386 ASP A N 1
ATOM 2723 C CA . ASP A 1 345 ? 13.906 36.043 7.893 1.000 9.338 386 ASP A CA 1
ATOM 2724 C C . ASP A 1 345 ? 13.296 36.876 6.760 1.000 9.713 386 ASP A C 1
ATOM 2725 O O . ASP A 1 345 ? 12.537 37.809 7.062 1.000 11.991 386 ASP A O 1
ATOM 2730 N N . SER A 1 346 ? 13.656 36.600 5.514 1.000 8.726 387 SER A N 1
ATOM 2731 C CA . SER A 1 346 ? 13.197 37.367 4.331 1.000 9.041 387 SER A CA 1
ATOM 2732 C C . SER A 1 346 ? 11.809 36.910 3.896 1.000 9.363 387 SER A C 1
ATOM 2733 O O . SER A 1 346 ? 10.883 37.724 3.930 1.000 10.590 387 SER A O 1
ATOM 2736 N N . SER A 1 347 ? 11.677 35.663 3.442 1.000 9.348 388 SER A N 1
ATOM 2737 C CA . SER A 1 347 ? 10.454 35.169 2.791 1.000 9.325 388 SER A CA 1
ATOM 2738 C C . SER A 1 347 ? 9.779 34.026 3.554 1.000 9.451 388 SER A C 1
ATOM 2739 O O . SER A 1 347 ? 8.791 33.470 3.043 1.000 10.117 388 SER A O 1
ATOM 2742 N N . LYS A 1 348 ? 10.242 33.702 4.750 1.000 9.096 389 LYS A N 1
ATOM 2743 C CA . LYS A 1 348 ? 9.646 32.694 5.644 1.000 8.973 389 LYS A CA 1
ATOM 2744 C C . LYS A 1 348 ? 9.650 31.308 4.990 1.000 9.360 389 LYS A C 1
ATOM 2745 O O . LYS A 1 348 ? 8.795 30.497 5.323 1.000 9.850 389 LYS A O 1
ATOM 2751 N N . GLN A 1 349 ? 10.653 31.056 4.151 1.000 8.819 390 GLN A N 1
ATOM 2752 C CA . GLN A 1 349 ? 10.834 29.760 3.470 1.000 9.136 390 GLN A CA 1
ATOM 2753 C C . GLN A 1 349 ? 11.927 28.936 4.174 1.000 8.837 390 GLN A C 1
ATOM 2754 O O . GLN A 1 349 ? 12.779 29.503 4.849 1.000 8.983 390 GLN A O 1
ATOM 2760 N N . GLY A 1 350 ? 11.886 27.627 3.924 1.000 8.344 391 GLY A N 1
ATOM 2761 C CA . GLY A 1 350 ? 13.065 26.764 4.095 1.000 8.799 391 GLY A CA 1
ATOM 2762 C C . GLY A 1 350 ? 13.144 26.011 5.425 1.000 8.081 391 GLY A C 1
ATOM 2763 O O . GLY A 1 350 ? 12.131 25.760 6.108 1.000 9.028 391 GLY A O 1
ATOM 2764 N N . ALA A 1 351 ? 14.367 25.595 5.742 1.000 8.524 392 ALA A N 1
ATOM 2765 C CA . ALA A 1 351 ? 14.593 24.632 6.825 1.000 8.403 392 ALA A CA 1
ATOM 2766 C C . ALA A 1 351 ? 14.166 25.143 8.179 1.000 7.722 392 ALA A C 1
ATOM 2767 O O . ALA A 1 351 ? 13.883 24.319 9.064 1.000 8.753 392 ALA A O 1
ATOM 2769 N N . TYR A 1 352 ? 14.164 26.463 8.400 1.000 8.267 393 TYR A N 1
ATOM 2770 C CA . TYR A 1 352 ? 13.765 26.995 9.705 1.000 8.784 393 TYR A CA 1
ATOM 2771 C C . TYR A 1 352 ? 12.255 26.864 9.938 1.000 8.565 393 TYR A C 1
ATOM 2772 O O . TYR A 1 352 ? 11.835 27.178 11.074 1.000 9.593 393 TYR A O 1
ATOM 2781 N N . THR A 1 353 ? 11.451 26.407 8.987 1.000 8.322 394 THR A N 1
ATOM 2782 C CA . THR A 1 353 ? 10.018 26.134 9.240 1.000 8.272 394 THR A CA 1
ATOM 2783 C C . THR A 1 353 ? 9.781 24.730 9.845 1.000 8.521 394 THR A C 1
ATOM 2784 O O . THR A 1 353 ? 8.621 24.443 10.194 1.000 9.200 394 THR A O 1
ATOM 2788 N N . ILE A 1 354 ? 10.825 23.919 9.913 1.000 8.188 395 ILE A N 1
ATOM 2789 C CA . ILE A 1 354 ? 10.763 22.563 10.484 1.000 8.396 395 ILE A CA 1
ATOM 2790 C C . ILE A 1 354 ? 11.304 22.675 11.896 1.000 8.375 395 ILE A C 1
ATOM 2791 O O . ILE A 1 354 ? 12.333 23.330 12.146 1.000 9.260 395 ILE A O 1
ATOM 2796 N N . VAL A 1 355 ? 10.657 22.013 12.856 1.000 9.161 396 VAL A N 1
ATOM 2797 C CA . VAL A 1 355 ? 11.217 21.999 14.227 1.000 9.116 396 VAL A CA 1
ATOM 2798 C C . VAL A 1 355 ? 12.619 21.385 14.188 1.000 9.008 396 VAL A C 1
ATOM 2799 O O . VAL A 1 355 ? 12.855 20.335 13.588 1.000 10.341 396 VAL A O 1
ATOM 2803 N N . ASN A 1 356 ? 13.562 22.061 14.846 1.000 10.238 397 ASN A N 1
ATOM 2804 C CA . ASN A 1 356 ? 14.987 21.680 14.824 1.000 11.434 397 ASN A CA 1
ATOM 2805 C C . ASN A 1 356 ? 15.184 20.201 15.186 1.000 11.397 397 ASN A C 1
ATOM 2806 O O . ASN A 1 356 ? 14.688 19.735 16.193 1.000 15.503 397 ASN A O 1
ATOM 2811 N N . SER A 1 357 ? 15.946 19.528 14.353 1.000 12.501 398 SER A N 1
ATOM 2812 C CA . SER A 1 357 ? 16.333 18.107 14.473 1.000 14.828 398 SER A CA 1
ATOM 2813 C C . SER A 1 357 ? 15.262 17.162 13.960 1.000 14.853 398 SER A C 1
ATOM 2814 O O . SER A 1 357 ? 15.638 15.972 13.808 1.000 17.110 398 SER A O 1
ATOM 2817 N N . LEU A 1 358 ? 14.042 17.621 13.670 1.000 14.524 399 LEU A N 1
ATOM 2818 C CA A LEU A 1 358 ? 12.904 16.802 13.154 0.500 14.749 399 LEU A CA 1
ATOM 2819 C CA B LEU A 1 358 ? 13.049 16.666 13.145 0.500 14.204 399 LEU A CA 1
ATOM 2820 C C . LEU A 1 358 ? 12.970 16.809 11.630 1.000 10.829 399 LEU A C 1
ATOM 2821 O O . LEU A 1 358 ? 13.485 17.797 11.042 1.000 11.924 399 LEU A O 1
ATOM 2830 N N . SER A 1 359 ? 12.317 15.840 11.021 1.000 9.921 400 SER A N 1
ATOM 2831 C CA . SER A 1 359 ? 11.987 15.870 9.597 1.000 9.484 400 SER A CA 1
ATOM 2832 C C . SER A 1 359 ? 10.465 16.098 9.470 1.000 8.476 400 SER A C 1
ATOM 2833 O O . SER A 1 359 ? 9.812 16.502 10.431 1.000 10.177 400 SER A O 1
ATOM 2836 N N . THR A 1 360 ? 9.949 15.844 8.287 1.000 8.068 401 THR A N 1
ATOM 2837 C CA . THR A 1 360 ? 8.599 16.237 7.927 1.000 8.441 401 THR A CA 1
ATOM 2838 C C . THR A 1 360 ? 7.620 15.065 7.911 1.000 8.512 401 THR A C 1
ATOM 2839 O O . THR A 1 360 ? 6.412 15.329 7.877 1.000 8.303 401 THR A O 1
ATOM 2843 N N . ASN A 1 361 ? 8.089 13.822 7.855 1.000 8.081 402 ASN A N 1
ATOM 2844 C CA . ASN A 1 361 ? 7.219 12.633 7.769 1.000 8.033 402 ASN A CA 1
ATOM 2845 C C . ASN A 1 361 ? 7.510 11.733 8.965 1.000 8.316 402 ASN A C 1
ATOM 2846 O O . ASN A 1 361 ? 8.512 11.905 9.679 1.000 8.670 402 ASN A O 1
ATOM 2851 N N . ILE A 1 362 ? 6.635 10.762 9.164 1.000 8.180 403 ILE A N 1
ATOM 2852 C CA . ILE A 1 362 ? 6.730 9.855 10.308 1.000 7.765 403 ILE A CA 1
ATOM 2853 C C . ILE A 1 362 ? 5.944 8.606 9.934 1.000 8.662 403 ILE A C 1
ATOM 2854 O O . ILE A 1 362 ? 5.096 8.646 9.036 1.000 8.691 403 ILE A O 1
ATOM 2859 N N . GLY A 1 363 ? 6.163 7.555 10.705 1.000 8.739 404 GLY A N 1
ATOM 2860 C CA . GLY A 1 363 ? 5.406 6.321 10.555 1.000 8.851 404 GLY A CA 1
ATOM 2861 C C . GLY A 1 363 ? 4.852 5.815 11.870 1.000 8.066 404 GLY A C 1
ATOM 2862 O O . GLY A 1 363 ? 5.507 5.933 12.893 1.000 8.899 404 GLY A O 1
ATOM 2863 N N . VAL A 1 364 ? 3.664 5.233 11.793 1.000 8.231 405 VAL A N 1
ATOM 2864 C CA . VAL A 1 364 ? 3.010 4.620 12.961 1.000 8.138 405 VAL A CA 1
ATOM 2865 C C . VAL A 1 364 ? 2.581 3.219 12.552 1.000 8.062 405 VAL A C 1
ATOM 2866 O O . VAL A 1 364 ? 2.155 3.010 11.420 1.000 8.505 405 VAL A O 1
ATOM 2870 N N . MET A 1 365 ? 2.654 2.299 13.504 1.000 8.453 406 MET A N 1
ATOM 2871 C CA . MET A 1 365 ? 2.304 0.912 13.184 1.000 8.944 406 MET A CA 1
ATOM 2872 C C . MET A 1 365 ? 1.591 0.224 14.342 1.000 8.144 406 MET A C 1
ATOM 2873 O O . MET A 1 365 ? 1.913 0.417 15.523 1.000 8.599 406 MET A O 1
ATOM 2878 N N . SER A 1 366 ? 0.613 -0.589 13.966 1.000 8.229 407 SER A N 1
ATOM 2879 C CA . SER A 1 366 ? -0.016 -1.558 14.885 1.000 8.668 407 SER A CA 1
ATOM 2880 C C . SER A 1 366 ? 0.975 -2.652 15.262 1.000 8.627 407 SER A C 1
ATOM 2881 O O . SER A 1 366 ? 2.043 -2.780 14.685 1.000 9.292 407 SER A O 1
ATOM 2884 N N . LEU A 1 367 ? 0.598 -3.443 16.271 1.000 8.481 408 LEU A N 1
ATOM 2885 C CA . LEU A 1 367 ? 1.463 -4.565 16.668 1.000 8.436 408 LEU A CA 1
ATOM 2886 C C . LEU A 1 367 ? 1.616 -5.584 15.527 1.000 8.818 408 LEU A C 1
ATOM 2887 O O . LEU A 1 367 ? 2.740 -6.066 15.307 1.000 9.784 408 LEU A O 1
ATOM 2892 N N . GLN A 1 368 ? 0.516 -5.874 14.831 1.000 9.050 409 GLN A N 1
ATOM 2893 C CA . GLN A 1 368 ? 0.640 -6.850 13.719 1.000 9.705 409 GLN A CA 1
ATOM 2894 C C . GLN A 1 368 ? 1.447 -6.274 12.559 1.000 10.286 409 GLN A C 1
ATOM 2895 O O . GLN A 1 368 ? 2.023 -7.054 11.819 1.000 11.148 409 GLN A O 1
ATOM 2901 N N . ARG A 1 369 ? 1.423 -4.958 12.338 1.000 9.780 410 ARG A N 1
ATOM 2902 C CA . ARG A 1 369 ? 2.222 -4.367 11.280 1.000 9.532 410 ARG A CA 1
ATOM 2903 C C . ARG A 1 369 ? 3.703 -4.383 11.679 1.000 9.888 410 ARG A C 1
ATOM 2904 O O . ARG A 1 369 ? 4.574 -4.602 10.805 1.000 12.109 410 ARG A O 1
ATOM 2912 N N . ALA A 1 370 ? 4.013 -4.154 12.964 1.000 9.581 411 ALA A N 1
ATOM 2913 C CA . ALA A 1 370 ? 5.406 -4.236 13.421 1.000 10.352 411 ALA A CA 1
ATOM 2914 C C . ALA A 1 370 ? 5.909 -5.677 13.320 1.000 11.220 411 ALA A C 1
ATOM 2915 O O . ALA A 1 370 ? 7.070 -5.856 12.974 1.000 13.776 411 ALA A O 1
ATOM 2917 N N . ALA A 1 371 ? 5.106 -6.622 13.771 1.000 10.858 412 ALA A N 1
ATOM 2918 C CA . ALA A 1 371 ? 5.510 -8.002 14.090 1.000 11.700 412 ALA A CA 1
ATOM 2919 C C . ALA A 1 371 ? 4.548 -8.968 13.445 1.000 10.808 412 ALA A C 1
ATOM 2920 O O . ALA A 1 371 ? 3.867 -9.731 14.132 1.000 11.298 412 ALA A O 1
ATOM 2922 N N . PRO A 1 372 ? 4.460 -9.005 12.100 1.000 12.597 413 PRO A N 1
ATOM 2923 C CA . PRO A 1 372 ? 3.444 -9.841 11.491 1.000 14.086 413 PRO A CA 1
ATOM 2924 C C . PRO A 1 372 ? 3.610 -11.329 11.783 1.000 14.605 413 PRO A C 1
ATOM 2925 O O . PRO A 1 372 ? 2.612 -11.989 11.742 1.000 18.110 413 PRO A O 1
ATOM 2929 N N . LYS A 1 373 ? 4.838 -11.769 12.047 1.000 14.532 414 LYS A N 1
ATOM 2930 C CA . LYS A 1 373 ? 5.141 -13.195 12.257 1.000 15.554 414 LYS A CA 1
ATOM 2931 C C . LYS A 1 373 ? 5.054 -13.582 13.729 1.000 14.835 414 LYS A C 1
ATOM 2932 O O . LYS A 1 373 ? 5.122 -14.785 14.033 1.000 17.728 414 LYS A O 1
ATOM 2938 N N . SER A 1 374 ? 4.948 -12.636 14.659 1.000 13.300 415 SER A N 1
ATOM 2939 C CA . SER A 1 374 ? 5.038 -12.984 16.093 1.000 12.829 415 SER A CA 1
ATOM 2940 C C . SER A 1 374 ? 4.042 -12.220 16.974 1.000 12.424 415 SER A C 1
ATOM 2941 O O . SER A 1 374 ? 4.022 -12.523 18.172 1.000 12.455 415 SER A O 1
ATOM 2944 N N . TYR A 1 375 ? 3.208 -11.305 16.451 1.000 11.241 416 TYR A N 1
ATOM 2945 C CA . TYR A 1 375 ? 2.360 -10.502 17.371 1.000 11.184 416 TYR A CA 1
ATOM 2946 C C . TYR A 1 375 ? 1.436 -11.390 18.220 1.000 10.794 416 TYR A C 1
ATOM 2947 O O . TYR A 1 375 ? 1.117 -11.032 19.339 1.000 11.382 416 TYR A O 1
ATOM 2956 N N . ARG A 1 376 ? 0.991 -12.537 17.709 1.000 11.328 417 ARG A N 1
ATOM 2957 C CA A ARG A 1 376 ? 0.111 -13.461 18.450 0.500 12.887 417 ARG A CA 1
ATOM 2958 C CA B ARG A 1 376 ? 0.082 -13.375 18.512 0.500 12.320 417 ARG A CA 1
ATOM 2959 C C . ARG A 1 376 ? 0.845 -14.024 19.675 1.000 10.066 417 ARG A C 1
ATOM 2960 O O . ARG A 1 376 ? 0.188 -14.316 20.689 1.000 11.010 417 ARG A O 1
ATOM 2975 N N . GLN A 1 377 ? 2.149 -14.204 19.550 1.000 10.205 418 GLN A N 1
ATOM 2976 C CA . GLN A 1 377 ? 2.976 -14.707 20.676 1.000 10.384 418 GLN A CA 1
ATOM 2977 C C . GLN A 1 377 ? 3.080 -13.648 21.784 1.000 9.846 418 GLN A C 1
ATOM 2978 O O . GLN A 1 377 ? 2.990 -13.973 22.967 1.000 10.556 418 GLN A O 1
ATOM 2984 N N . ILE A 1 378 ? 3.232 -12.390 21.396 1.000 9.869 419 ILE A N 1
ATOM 2985 C CA . ILE A 1 378 ? 3.277 -11.274 22.367 1.000 9.576 419 ILE A CA 1
ATOM 2986 C C . ILE A 1 378 ? 1.915 -11.156 23.060 1.000 9.448 419 ILE A C 1
ATOM 2987 O O . ILE A 1 378 ? 1.845 -11.033 24.290 1.000 9.861 419 ILE A O 1
ATOM 2992 N N . ILE A 1 379 ? 0.834 -11.200 22.285 1.000 10.153 420 ILE A N 1
ATOM 2993 C CA . ILE A 1 379 ? -0.529 -11.119 22.844 1.000 10.578 420 ILE A CA 1
ATOM 2994 C C . ILE A 1 379 ? -0.738 -12.288 23.824 1.000 10.018 420 ILE A C 1
ATOM 2995 O O . ILE A 1 379 ? -1.272 -12.074 24.910 1.000 10.343 420 ILE A O 1
ATOM 3000 N N . ALA A 1 380 ? -0.314 -13.497 23.466 1.000 10.070 421 ALA A N 1
ATOM 3001 C CA . ALA A 1 380 ? -0.502 -14.662 24.358 1.000 10.347 421 ALA A CA 1
ATOM 3002 C C . ALA A 1 380 ? 0.243 -14.432 25.666 1.000 9.386 421 ALA A C 1
ATOM 3003 O O . ALA A 1 380 ? -0.298 -14.717 26.741 1.000 10.717 421 ALA A O 1
ATOM 3005 N N . ALA A 1 381 ? 1.492 -13.972 25.619 1.000 10.306 422 ALA A N 1
ATOM 3006 C CA . ALA A 1 381 ? 2.235 -13.724 26.866 1.000 10.742 422 ALA A CA 1
ATOM 3007 C C . ALA A 1 381 ? 1.492 -12.709 27.696 1.000 10.400 422 ALA A C 1
ATOM 3008 O O . ALA A 1 381 ? 1.411 -12.849 28.935 1.000 10.990 422 ALA A O 1
ATOM 3010 N N . ALA A 1 382 ? 1.012 -11.647 27.057 1.000 9.623 423 ALA A N 1
ATOM 3011 C CA . ALA A 1 382 ? 0.337 -10.586 27.833 1.000 10.481 423 ALA A CA 1
ATOM 3012 C C . ALA A 1 382 ? -0.981 -11.100 28.423 1.000 10.681 423 ALA A C 1
ATOM 3013 O O . ALA A 1 382 ? -1.306 -10.765 29.565 1.000 12.270 423 ALA A O 1
ATOM 3015 N N . ARG A 1 383 ? -1.731 -11.908 27.665 1.000 10.028 424 ARG A N 1
ATOM 3016 C CA A ARG A 1 383 ? -3.006 -12.498 28.105 0.500 10.845 424 ARG A CA 1
ATOM 3017 C CA B ARG A 1 383 ? -3.022 -12.450 28.151 0.500 11.354 424 ARG A CA 1
ATOM 3018 C C . ARG A 1 383 ? -2.758 -13.443 29.287 1.000 10.681 424 ARG A C 1
ATOM 3019 O O . ARG A 1 383 ? -3.579 -13.524 30.199 1.000 11.839 424 ARG A O 1
ATOM 3034 N N . ALA A 1 384 ? -1.647 -14.164 29.248 1.000 9.929 425 ALA A N 1
ATOM 3035 C CA . ALA A 1 384 ? -1.377 -15.194 30.261 1.000 10.408 425 ALA A CA 1
ATOM 3036 C C . ALA A 1 384 ? -1.067 -14.562 31.623 1.000 10.768 425 ALA A C 1
ATOM 3037 O O . ALA A 1 384 ? -1.339 -15.183 32.659 1.000 12.425 425 ALA A O 1
ATOM 3039 N N . ARG A 1 385 ? -0.439 -13.398 31.628 1.000 11.489 426 ARG A N 1
ATOM 3040 C CA . ARG A 1 385 ? 0.065 -12.760 32.830 1.000 11.456 426 ARG A CA 1
ATOM 3041 C C . ARG A 1 385 ? -1.020 -11.971 33.531 1.000 13.059 426 ARG A C 1
ATOM 3042 O O . ARG A 1 385 ? -1.617 -11.046 32.958 1.000 14.678 426 ARG A O 1
ATOM 3050 N N . SER A 1 386 ? -1.237 -12.305 34.793 1.000 14.897 427 SER A N 1
ATOM 3051 C CA A SER A 1 386 ? -2.168 -11.554 35.652 0.700 15.455 427 SER A CA 1
ATOM 3052 C CA B SER A 1 386 ? -2.208 -11.553 35.622 0.300 15.430 427 SER A CA 1
ATOM 3053 C C . SER A 1 386 ? -1.852 -10.066 35.633 1.000 13.293 427 SER A C 1
ATOM 3054 O O . SER A 1 386 ? -0.658 -9.699 35.777 1.000 13.564 427 SER A O 1
ATOM 3059 N N . ALA A 1 387 ? -2.861 -9.246 35.468 1.000 14.723 428 ALA A N 1
ATOM 3060 C CA . ALA A 1 387 ? -2.638 -7.791 35.473 1.000 14.682 428 ALA A CA 1
ATOM 3061 C C . ALA A 1 387 ? -1.892 -7.381 36.754 1.000 13.840 428 ALA A C 1
ATOM 3062 O O . ALA A 1 387 ? -1.114 -6.440 36.725 1.000 13.761 428 ALA A O 1
ATOM 3064 N N . SER A 1 388 ? -2.184 -8.006 37.887 1.000 14.882 429 SER A N 1
ATOM 3065 C CA . SER A 1 388 ? -1.617 -7.612 39.183 1.000 14.848 429 SER A CA 1
ATOM 3066 C C . SER A 1 388 ? -0.084 -7.664 39.180 1.000 13.705 429 SER A C 1
ATOM 3067 O O . SER A 1 388 ? 0.526 -6.953 39.977 1.000 15.857 429 SER A O 1
ATOM 3070 N N . LEU A 1 389 ? 0.541 -8.483 38.330 1.000 13.211 430 LEU A N 1
ATOM 3071 C CA . LEU A 1 389 ? 2.006 -8.623 38.304 1.000 15.087 430 LEU A CA 1
ATOM 3072 C C . LEU A 1 389 ? 2.648 -7.302 37.854 1.000 13.841 430 LEU A C 1
ATOM 3073 O O . LEU A 1 389 ? 3.783 -7.106 38.162 1.000 16.437 430 LEU A O 1
ATOM 3078 N N . SER A 1 390 ? 1.909 -6.416 37.207 1.000 13.441 431 SER A N 1
ATOM 3079 C CA . SER A 1 390 ? 2.495 -5.147 36.697 1.000 14.280 431 SER A CA 1
ATOM 3080 C C . SER A 1 390 ? 2.542 -4.079 37.780 1.000 14.081 431 SER A C 1
ATOM 3081 O O . SER A 1 390 ? 3.093 -2.992 37.527 1.000 14.680 431 SER A O 1
ATOM 3084 N N . LEU A 1 391 ? 1.948 -4.337 38.932 1.000 15.491 432 LEU A N 1
ATOM 3085 C CA . LEU A 1 391 ? 1.836 -3.355 40.020 1.000 15.190 432 LEU A CA 1
ATOM 3086 C C . LEU A 1 391 ? 2.466 -3.992 41.261 1.000 17.551 432 LEU A C 1
ATOM 3087 O O . LEU A 1 391 ? 2.482 -5.201 41.427 1.000 19.288 432 LEU A O 1
ATOM 3092 N N . PRO A 1 392 ? 2.982 -3.209 42.213 1.000 21.886 433 PRO A N 1
ATOM 3093 C CA . PRO A 1 392 ? 3.560 -3.785 43.432 1.000 22.609 433 PRO A CA 1
ATOM 3094 C C . PRO A 1 392 ? 2.527 -4.552 44.230 1.000 26.349 433 PRO A C 1
ATOM 3095 O O . PRO A 1 392 ? 1.347 -4.176 44.216 1.000 23.519 433 PRO A O 1
ATOM 3099 N N . PRO A 1 393 ? 2.938 -5.620 44.975 1.000 28.796 434 PRO A N 1
ATOM 3100 C CA . PRO A 1 393 ? 2.031 -6.286 45.898 1.000 32.119 434 PRO A CA 1
ATOM 3101 C C . PRO A 1 393 ? 1.501 -5.217 46.856 1.000 23.764 434 PRO A C 1
ATOM 3102 O O . PRO A 1 393 ? 2.243 -4.248 47.160 1.000 28.558 434 PRO A O 1
ATOM 3106 N N . GLY A 1 394 ? 0.252 -5.376 47.278 1.000 26.608 435 GLY A N 1
ATOM 3107 C CA . GLY A 1 394 ? -0.360 -4.409 48.191 1.000 27.547 435 GLY A CA 1
ATOM 3108 C C . GLY A 1 394 ? -0.881 -3.192 47.473 1.000 21.716 435 GLY A C 1
ATOM 3109 O O . GLY A 1 394 ? -1.458 -2.350 48.153 1.000 22.439 435 GLY A O 1
ATOM 3110 N N . THR A 1 395 ? -0.758 -3.091 46.143 1.000 18.997 436 THR A N 1
ATOM 3111 C CA . THR A 1 395 ? -1.487 -2.052 45.406 1.000 17.002 436 THR A CA 1
ATOM 3112 C C . THR A 1 395 ? -2.974 -2.206 45.735 1.000 15.836 436 THR A C 1
ATOM 3113 O O . THR A 1 395 ? -3.515 -3.317 45.858 1.000 17.707 436 THR A O 1
ATOM 3117 N N . ASP A 1 396 ? -3.652 -1.084 45.913 1.000 16.145 437 ASP A N 1
ATOM 3118 C CA . ASP A 1 396 ? -5.084 -1.100 46.255 1.000 16.421 437 ASP A CA 1
ATOM 3119 C C . ASP A 1 396 ? -5.857 -1.962 45.264 1.000 15.615 437 ASP A C 1
ATOM 3120 O O . ASP A 1 396 ? -5.658 -1.814 44.060 1.000 15.268 437 ASP A O 1
ATOM 3125 N N . PRO A 1 397 ? -6.744 -2.865 45.734 1.000 16.000 438 PRO A N 1
ATOM 3126 C CA A PRO A 1 397 ? -7.483 -3.715 44.799 0.500 15.744 438 PRO A CA 1
ATOM 3127 C CA B PRO A 1 397 ? -7.522 -3.714 44.832 0.500 16.286 438 PRO A CA 1
ATOM 3128 C C . PRO A 1 397 ? -8.353 -2.977 43.776 1.000 13.425 438 PRO A C 1
ATOM 3129 O O . PRO A 1 397 ? -8.497 -3.493 42.675 1.000 14.222 438 PRO A O 1
ATOM 3136 N N . ALA A 1 398 ? -8.858 -1.781 44.101 1.000 14.322 439 ALA A N 1
ATOM 3137 C CA . ALA A 1 398 ? -9.622 -1.010 43.103 1.000 14.430 439 ALA A CA 1
ATOM 3138 C C . ALA A 1 398 ? -8.668 -0.545 41.981 1.000 12.777 439 ALA A C 1
ATOM 3139 O O . ALA A 1 398 ? -9.059 -0.614 40.801 1.000 13.228 439 ALA A O 1
ATOM 3141 N N . VAL A 1 399 ? -7.477 -0.102 42.343 1.000 12.514 440 VAL A N 1
ATOM 3142 C CA . VAL A 1 399 ? -6.458 0.339 41.354 1.000 12.266 440 VAL A CA 1
ATOM 3143 C C . VAL A 1 399 ? -6.108 -0.865 40.475 1.000 12.380 440 VAL A C 1
ATOM 3144 O O . VAL A 1 399 ? -6.034 -0.721 39.246 1.000 13.024 440 VAL A O 1
ATOM 3148 N N . ILE A 1 400 ? -5.962 -2.053 41.040 1.000 12.022 441 ILE A N 1
ATOM 3149 C CA . ILE A 1 400 ? -5.667 -3.259 40.231 1.000 12.394 441 ILE A CA 1
ATOM 3150 C C . ILE A 1 400 ? -6.828 -3.521 39.263 1.000 11.411 441 ILE A C 1
ATOM 3151 O O . ILE A 1 400 ? -6.567 -3.819 38.100 1.000 12.794 441 ILE A O 1
ATOM 3156 N N . ARG A 1 401 ? -8.074 -3.442 39.728 1.000 13.234 442 ARG A N 1
ATOM 3157 C CA . ARG A 1 401 ? -9.228 -3.697 38.846 1.000 13.445 442 ARG A CA 1
ATOM 3158 C C . ARG A 1 401 ? -9.247 -2.724 37.662 1.000 13.351 442 ARG A C 1
ATOM 3159 O O . ARG A 1 401 ? -9.517 -3.130 36.524 1.000 14.895 442 ARG A O 1
ATOM 3167 N N . GLY A 1 402 ? -8.963 -1.453 37.890 1.000 12.683 443 GLY A N 1
ATOM 3168 C CA . GLY A 1 402 ? -8.911 -0.478 36.795 1.000 13.110 443 GLY A CA 1
ATOM 3169 C C . GLY A 1 402 ? -7.763 -0.745 35.848 1.000 11.440 443 GLY A C 1
ATOM 3170 O O . GLY A 1 402 ? -7.956 -0.591 34.634 1.000 12.287 443 GLY A O 1
ATOM 3171 N N . TYR A 1 403 ? -6.622 -1.132 36.383 1.000 11.488 444 TYR A N 1
ATOM 3172 C CA . TYR A 1 403 ? -5.473 -1.509 35.547 1.000 11.160 444 TYR A CA 1
ATOM 3173 C C . TYR A 1 403 ? -5.838 -2.725 34.688 1.000 11.766 444 TYR A C 1
ATOM 3174 O O . TYR A 1 403 ? -5.577 -2.759 33.476 1.000 12.005 444 TYR A O 1
ATOM 3183 N N . GLN A 1 404 ? -6.469 -3.718 35.283 1.000 12.187 445 GLN A N 1
ATOM 3184 C CA A GLN A 1 404 ? -6.884 -4.895 34.501 0.700 12.216 445 GLN A CA 1
ATOM 3185 C CA B GLN A 1 404 ? -6.923 -4.921 34.526 0.300 12.095 445 GLN A CA 1
ATOM 3186 C C . GLN A 1 404 ? -7.829 -4.497 33.364 1.000 11.857 445 GLN A C 1
ATOM 3187 O O . GLN A 1 404 ? -7.703 -5.018 32.235 1.000 12.220 445 GLN A O 1
ATOM 3198 N N . ALA A 1 405 ? -8.750 -3.577 33.624 1.000 11.552 446 ALA A N 1
ATOM 3199 C CA . ALA A 1 405 ? -9.690 -3.115 32.590 1.000 11.698 446 ALA A CA 1
ATOM 3200 C C . ALA A 1 405 ? -8.914 -2.393 31.480 1.000 10.614 446 ALA A C 1
ATOM 3201 O O . ALA A 1 405 ? -9.158 -2.643 30.279 1.000 11.391 446 ALA A O 1
ATOM 3203 N N . GLN A 1 406 ? -7.985 -1.522 31.847 1.000 10.562 447 GLN A N 1
ATOM 3204 C CA . GLN A 1 406 ? -7.148 -0.869 30.821 1.000 10.652 447 GLN A CA 1
ATOM 3205 C C . GLN A 1 406 ? -6.355 -1.889 29.997 1.000 10.047 447 GLN A C 1
ATOM 3206 O O . GLN A 1 406 ? -6.326 -1.821 28.769 1.000 10.753 447 GLN A O 1
ATOM 3212 N N . ARG A 1 407 ? -5.769 -2.827 30.699 1.000 10.545 448 ARG A N 1
ATOM 3213 C CA . ARG A 1 407 ? -4.922 -3.854 30.076 1.000 10.269 448 ARG A CA 1
ATOM 3214 C C . ARG A 1 407 ? -5.753 -4.655 29.077 1.000 10.254 448 ARG A C 1
ATOM 3215 O O . ARG A 1 407 ? -5.291 -4.906 27.953 1.000 11.729 448 ARG A O 1
ATOM 3223 N N . ASN A 1 408 ? -6.965 -5.046 29.454 1.000 10.562 449 ASN A N 1
ATOM 3224 C CA . ASN A 1 408 ? -7.806 -5.806 28.527 1.000 11.649 449 ASN A CA 1
ATOM 3225 C C . ASN A 1 408 ? -8.144 -4.956 27.293 1.000 9.759 449 ASN A C 1
ATOM 3226 O O . ASN A 1 408 ? -8.129 -5.480 26.178 1.000 11.507 449 ASN A O 1
ATOM 3231 N N . ALA A 1 409 ? -8.391 -3.676 27.482 1.000 10.197 450 ALA A N 1
ATOM 3232 C CA . ALA A 1 409 ? -8.657 -2.804 26.329 1.000 10.384 450 ALA A CA 1
ATOM 3233 C C . ALA A 1 409 ? -7.419 -2.697 25.441 1.000 8.977 450 ALA A C 1
ATOM 3234 O O . ALA A 1 409 ? -7.541 -2.741 24.208 1.000 10.166 450 ALA A O 1
ATOM 3236 N N . ILE A 1 410 ? -6.232 -2.607 26.029 1.000 9.520 451 ILE A N 1
ATOM 3237 C CA . ILE A 1 410 ? -4.970 -2.476 25.264 1.000 9.858 451 ILE A CA 1
ATOM 3238 C C . ILE A 1 410 ? -4.674 -3.797 24.553 1.000 9.339 451 ILE A C 1
ATOM 3239 O O . ILE A 1 410 ? -4.189 -3.749 23.400 1.000 10.357 451 ILE A O 1
ATOM 3244 N N . LEU A 1 411 ? -4.980 -4.934 25.145 1.000 10.024 452 LEU A N 1
ATOM 3245 C CA . LEU A 1 411 ? -4.755 -6.194 24.425 1.000 10.880 452 LEU A CA 1
ATOM 3246 C C . LEU A 1 411 ? -5.702 -6.281 23.230 1.000 10.955 452 LEU A C 1
ATOM 3247 O O . LEU A 1 411 ? -5.271 -6.819 22.190 1.000 11.037 452 LEU A O 1
ATOM 3252 N N . LYS A 1 412 ? -6.938 -5.805 23.321 1.000 9.964 453 LYS A N 1
ATOM 3253 C CA . LYS A 1 412 ? -7.777 -5.711 22.113 1.000 10.669 453 LYS A CA 1
ATOM 3254 C C . LYS A 1 412 ? -7.130 -4.772 21.098 1.000 9.723 453 LYS A C 1
ATOM 3255 O O . LYS A 1 412 ? -7.158 -5.071 19.908 1.000 10.955 453 LYS A O 1
ATOM 3261 N N . GLN A 1 413 ? -6.525 -3.668 21.552 1.000 9.116 454 GLN A N 1
ATOM 3262 C CA . GLN A 1 413 ? -5.800 -2.811 20.606 1.000 9.307 454 GLN A CA 1
ATOM 3263 C C . GLN A 1 413 ? -4.628 -3.536 19.952 1.000 8.406 454 GLN A C 1
ATOM 3264 O O . GLN A 1 413 ? -4.385 -3.314 18.765 1.000 9.563 454 GLN A O 1
ATOM 3270 N N . PHE A 1 414 ? -3.909 -4.377 20.690 1.000 9.278 455 PHE A N 1
ATOM 3271 C CA . PHE A 1 414 ? -2.807 -5.154 20.120 1.000 9.422 455 PHE A CA 1
ATOM 3272 C C . PHE A 1 414 ? -3.282 -6.062 18.976 1.000 9.353 455 PHE A C 1
ATOM 3273 O O . PHE A 1 414 ? -2.518 -6.365 18.070 1.000 10.842 455 PHE A O 1
ATOM 3281 N N . GLU A 1 415 ? -4.546 -6.520 19.075 1.000 10.722 456 GLU A N 1
ATOM 3282 C CA A GLU A 1 415 ? -5.159 -7.405 18.054 0.700 11.560 456 GLU A CA 1
ATOM 3283 C CA B GLU A 1 415 ? -5.088 -7.413 18.018 0.300 11.696 456 GLU A CA 1
ATOM 3284 C C . GLU A 1 415 ? -5.676 -6.584 16.866 1.000 11.604 456 GLU A C 1
ATOM 3285 O O . GLU A 1 415 ? -5.976 -7.161 15.822 1.000 15.288 456 GLU A O 1
ATOM 3296 N N . ASN A 1 416 ? -5.853 -5.290 17.025 1.000 10.094 457 ASN A N 1
ATOM 3297 C CA . ASN A 1 416 ? -6.542 -4.413 16.067 1.000 10.936 457 ASN A CA 1
ATOM 3298 C C . ASN A 1 416 ? -5.544 -3.921 15.032 1.000 10.068 457 ASN A C 1
ATOM 3299 O O . ASN A 1 416 ? -4.555 -3.287 15.380 1.000 10.865 457 ASN A O 1
ATOM 3304 N N . PRO A 1 417 ? -5.770 -4.178 13.730 1.000 10.915 458 PRO A N 1
ATOM 3305 C CA . PRO A 1 417 ? -4.825 -3.725 12.723 1.000 11.129 458 PRO A CA 1
ATOM 3306 C C . PRO A 1 417 ? -4.830 -2.193 12.584 1.000 11.021 458 PRO A C 1
ATOM 3307 O O . PRO A 1 417 ? -3.928 -1.651 11.942 1.000 12.350 458 PRO A O 1
ATOM 3311 N N . ASN A 1 418 ? -5.809 -1.509 13.166 1.000 10.447 459 ASN A N 1
ATOM 3312 C CA . ASN A 1 418 ? -6.008 -0.070 12.960 1.000 11.630 459 ASN A CA 1
ATOM 3313 C C . ASN A 1 418 ? -5.716 0.749 14.210 1.000 10.250 459 ASN A C 1
ATOM 3314 O O . ASN A 1 418 ? -6.083 1.899 14.229 1.000 12.136 459 ASN A O 1
ATOM 3319 N N . VAL A 1 419 ? -4.952 0.217 15.165 1.000 9.776 460 VAL A N 1
ATOM 3320 C CA . VAL A 1 419 ? -4.476 0.995 16.318 1.000 9.003 460 VAL A CA 1
ATOM 3321 C C . VAL A 1 419 ? -2.943 0.931 16.383 1.000 8.145 460 VAL A C 1
ATOM 3322 O O . VAL A 1 419 ? -2.396 -0.139 16.334 1.000 8.906 460 VAL A O 1
ATOM 3326 N N . GLY A 1 420 ? -2.311 2.093 16.514 1.000 8.296 461 GLY A N 1
ATOM 3327 C CA . GLY A 1 420 ? -0.861 2.168 16.625 1.000 8.896 461 GLY A CA 1
ATOM 3328 C C . GLY A 1 420 ? -0.350 1.792 17.990 1.000 8.022 461 GLY A C 1
ATOM 3329 O O . GLY A 1 420 ? -0.966 2.183 19.023 1.000 9.804 461 GLY A O 1
ATOM 3330 N N . VAL A 1 421 ? 0.842 1.194 18.035 1.000 8.237 462 VAL A N 1
ATOM 3331 C CA . VAL A 1 421 ? 1.583 0.924 19.277 1.000 8.328 462 VAL A CA 1
ATOM 3332 C C . VAL A 1 421 ? 2.980 1.557 19.283 1.000 7.766 462 VAL A C 1
ATOM 3333 O O . VAL A 1 421 ? 3.589 1.564 20.350 1.000 8.356 462 VAL A O 1
ATOM 3337 N N . GLY A 1 422 ? 3.460 2.049 18.138 1.000 7.395 463 GLY A N 1
ATOM 3338 C CA . GLY A 1 422 ? 4.808 2.598 18.080 1.000 8.677 463 GLY A CA 1
ATOM 3339 C C . GLY A 1 422 ? 4.970 3.482 16.864 1.000 8.125 463 GLY A C 1
ATOM 3340 O O . GLY A 1 422 ? 4.183 3.373 15.914 1.000 8.601 463 GLY A O 1
ATOM 3341 N N . THR A 1 423 ? 6.034 4.270 16.909 1.000 9.449 464 THR A N 1
ATOM 3342 C CA A THR A 1 423 ? 6.356 5.311 15.907 0.500 10.534 464 THR A CA 1
ATOM 3343 C CA B THR A 1 423 ? 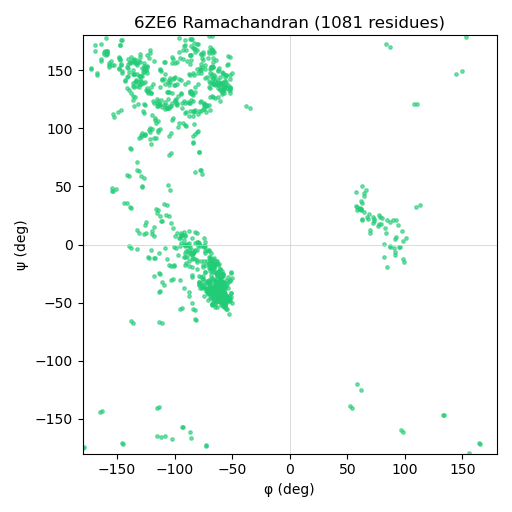6.345 5.188 15.817 0.500 9.353 464 THR A CA 1
ATOM 3344 C C . THR A 1 423 ? 7.791 5.053 15.410 1.000 10.142 464 THR A C 1
ATOM 3345 O O . THR A 1 423 ? 8.619 4.666 16.236 1.000 13.464 464 THR A O 1
ATOM 3352 N N . VAL A 1 424 ? 8.043 5.381 14.162 1.000 8.394 465 VAL A N 1
ATOM 3353 C CA . VAL A 1 424 ? 9.405 5.464 13.597 1.000 9.486 465 VAL A CA 1
ATOM 3354 C C . VAL A 1 424 ? 9.544 6.849 12.931 1.000 9.913 465 VAL A C 1
ATOM 3355 O O . VAL A 1 424 ? 8.638 7.294 12.209 1.000 10.146 465 VAL A O 1
ATOM 3359 N N . HIS A 1 425 ? 10.708 7.462 13.126 1.000 9.542 466 HIS A N 1
ATOM 3360 C CA . HIS A 1 425 ? 11.031 8.773 12.536 1.000 8.905 466 HIS A CA 1
ATOM 3361 C C . HIS A 1 425 ? 12.515 8.794 12.206 1.000 8.763 466 HIS A C 1
ATOM 3362 O O . HIS A 1 425 ? 13.330 8.182 12.929 1.000 9.949 466 HIS A O 1
ATOM 3369 N N . TRP A 1 426 ? 12.854 9.513 11.156 1.000 8.344 467 TRP A N 1
ATOM 3370 C CA . TRP A 1 426 ? 14.260 9.833 10.875 1.000 8.411 467 TRP A CA 1
ATOM 3371 C C . TRP A 1 426 ? 14.347 11.335 10.582 1.000 8.404 467 TRP A C 1
ATOM 3372 O O . TRP A 1 426 ? 13.827 11.771 9.566 1.000 9.604 467 TRP A O 1
ATOM 3383 N N . GLY A 1 427 ? 15.137 12.036 11.385 1.000 9.156 468 GLY A N 1
ATOM 3384 C CA . GLY A 1 427 ? 15.302 13.472 11.185 1.000 8.668 468 GLY A CA 1
ATOM 3385 C C . GLY A 1 427 ? 16.064 13.881 9.937 1.000 8.929 468 GLY A C 1
ATOM 3386 O O . GLY A 1 427 ? 16.056 15.072 9.653 1.000 10.850 468 GLY A O 1
ATOM 3387 N N . THR A 1 428 ? 16.694 12.928 9.277 1.000 9.202 469 THR A N 1
ATOM 3388 C CA . THR A 1 428 ? 17.557 13.062 8.055 1.000 8.997 469 THR A CA 1
ATOM 3389 C C . THR A 1 428 ? 19.039 13.147 8.414 1.000 9.421 469 THR A C 1
ATOM 3390 O O . THR A 1 428 ? 19.854 13.245 7.465 1.000 10.721 469 THR A O 1
ATOM 3394 N N . GLY A 1 429 ? 19.383 13.135 9.693 1.000 9.994 470 GLY A N 1
ATOM 3395 C CA . GLY A 1 429 ? 20.767 13.214 10.158 1.000 10.302 470 GLY A CA 1
ATOM 3396 C C . GLY A 1 429 ? 21.197 11.954 10.883 1.000 9.616 470 GLY A C 1
ATOM 3397 O O . GLY A 1 429 ? 20.905 10.832 10.430 1.000 10.880 470 GLY A O 1
ATOM 3398 N N . SER A 1 430 ? 21.954 12.131 11.945 1.000 10.667 471 SER A N 1
ATOM 3399 C CA . SER A 1 430 ? 22.718 11.050 12.581 1.000 10.971 471 SER A CA 1
ATOM 3400 C C . SER A 1 430 ? 21.907 10.146 13.482 1.000 11.333 471 SER A C 1
ATOM 3401 O O . SER A 1 430 ? 22.526 9.290 14.141 1.000 14.470 471 SER A O 1
ATOM 3404 N N . SER A 1 431 ? 20.614 10.343 13.597 1.000 10.504 472 SER A N 1
ATOM 3405 C CA . SER A 1 431 ? 19.865 9.436 14.489 1.000 11.365 472 SER A CA 1
ATOM 3406 C C . SER A 1 431 ? 18.437 9.219 14.009 1.000 10.143 472 SER A C 1
ATOM 3407 O O . SER A 1 431 ? 17.847 10.041 13.309 1.000 11.299 472 SER A O 1
ATOM 3410 N N . ALA A 1 432 ? 17.926 8.059 14.367 1.000 9.895 473 ALA A N 1
ATOM 3411 C CA . ALA A 1 432 ? 16.509 7.715 14.171 1.000 9.106 473 ALA A CA 1
ATOM 3412 C C . ALA A 1 432 ? 15.833 7.706 15.547 1.000 8.618 473 ALA A C 1
ATOM 3413 O O . ALA A 1 432 ? 16.493 7.477 16.575 1.000 9.569 473 ALA A O 1
ATOM 3415 N N . LEU A 1 433 ? 14.520 7.888 15.552 1.000 8.032 474 LEU A N 1
ATOM 3416 C CA . LEU A 1 433 ? 13.724 7.885 16.798 1.000 8.791 474 LEU A CA 1
ATOM 3417 C C . LEU A 1 433 ? 12.639 6.824 16.692 1.000 9.451 474 LEU A C 1
ATOM 3418 O O . LEU A 1 433 ? 11.911 6.785 15.712 1.000 10.963 474 LEU A O 1
ATOM 3423 N N . VAL A 1 434 ? 12.532 6.018 17.737 1.000 8.798 475 VAL A N 1
ATOM 3424 C CA . VAL A 1 434 ? 11.501 4.981 17.840 1.000 8.961 475 VAL A CA 1
ATOM 3425 C C . VAL A 1 434 ? 10.776 5.198 19.154 1.000 8.052 475 VAL A C 1
ATOM 3426 O O . VAL A 1 434 ? 11.404 5.179 20.214 1.000 8.293 475 VAL A O 1
ATOM 3430 N N . TYR A 1 435 ? 9.456 5.421 19.077 1.000 8.232 476 TYR A N 1
ATOM 3431 C CA . TYR A 1 435 ? 8.639 5.700 20.275 1.000 8.761 476 TYR A CA 1
ATOM 3432 C C . TYR A 1 435 ? 7.703 4.533 20.571 1.000 7.534 476 TYR A C 1
ATOM 3433 O O . TYR A 1 435 ? 7.156 3.936 19.638 1.000 8.929 476 TYR A O 1
ATOM 3442 N N . HIS A 1 436 ? 7.547 4.256 21.845 1.000 8.216 477 HIS A N 1
ATOM 3443 C CA . HIS A 1 436 ? 6.622 3.201 22.326 1.000 8.094 477 HIS A CA 1
ATOM 3444 C C . HIS A 1 436 ? 5.358 3.893 22.832 1.000 7.895 477 HIS A C 1
ATOM 3445 O O . HIS A 1 436 ? 5.406 4.599 23.847 1.000 8.351 477 HIS A O 1
ATOM 3452 N N . LEU A 1 437 ? 4.262 3.747 22.106 1.000 8.129 478 LEU A N 1
ATOM 3453 C CA . LEU A 1 437 ? 3.050 4.549 22.369 1.000 8.384 478 LEU A CA 1
ATOM 3454 C C . LEU A 1 437 ? 2.151 3.954 23.452 1.000 8.641 478 LEU A C 1
ATOM 3455 O O . LEU A 1 437 ? 1.361 4.704 24.023 1.000 9.807 478 LEU A O 1
ATOM 3460 N N . LYS A 1 438 ? 2.186 2.632 23.615 1.000 8.300 479 LYS A N 1
ATOM 3461 C CA . LYS A 1 438 ? 1.172 1.864 24.366 1.000 9.718 479 LYS A CA 1
ATOM 3462 C C . LYS A 1 438 ? 1.813 0.994 25.424 1.000 8.828 479 LYS A C 1
ATOM 3463 O O . LYS A 1 438 ? 1.636 -0.217 25.441 1.000 9.291 479 LYS A O 1
ATOM 3469 N N . PRO A 1 439 ? 2.593 1.583 26.352 1.000 8.978 480 PRO A N 1
ATOM 3470 C CA . PRO A 1 439 ? 3.131 0.755 27.399 1.000 9.103 480 PRO A CA 1
ATOM 3471 C C . PRO A 1 439 ? 2.067 0.158 28.320 1.000 9.504 480 PRO A C 1
ATOM 3472 O O . PRO A 1 439 ? 1.046 0.789 28.605 1.000 9.832 480 PRO A O 1
ATOM 3476 N N . LEU A 1 440 ? 2.344 -1.079 28.758 1.000 8.886 481 LEU A N 1
ATOM 3477 C CA . LEU A 1 440 ? 1.536 -1.743 29.778 1.000 8.557 481 LEU A CA 1
ATOM 3478 C C . LEU A 1 440 ? 2.097 -1.416 31.174 1.000 9.424 481 LEU A C 1
ATOM 3479 O O . LEU A 1 440 ? 1.402 -1.659 32.176 1.000 10.226 481 LEU A O 1
ATOM 3484 N N . SER A 1 441 ? 3.327 -0.908 31.256 1.000 8.915 482 SER A N 1
ATOM 3485 C CA . SER A 1 441 ? 3.881 -0.521 32.565 1.000 9.136 482 SER A CA 1
ATOM 3486 C C . SER A 1 441 ? 3.127 0.705 33.104 1.000 8.496 482 SER A C 1
ATOM 3487 O O . SER A 1 441 ? 2.663 1.535 32.342 1.000 9.258 482 SER A O 1
ATOM 3490 N N . ARG A 1 442 ? 3.094 0.802 34.438 1.000 9.069 483 ARG A N 1
ATOM 3491 C CA . ARG A 1 442 ? 2.438 1.909 35.133 1.000 8.851 483 ARG A CA 1
ATOM 3492 C C . ARG A 1 442 ? 3.318 2.403 36.262 1.000 9.262 483 ARG A C 1
ATOM 3493 O O . ARG A 1 442 ? 3.882 1.601 37.011 1.000 10.661 483 ARG A O 1
ATOM 3501 N N . GLY A 1 443 ? 3.423 3.714 36.390 1.000 9.648 484 GLY A N 1
ATOM 3502 C CA . GLY A 1 443 ? 4.244 4.345 37.430 1.000 10.017 484 GLY A CA 1
ATOM 3503 C C . GLY A 1 443 ? 3.441 5.080 38.487 1.000 9.385 484 GLY A C 1
ATOM 3504 O O . GLY A 1 443 ? 2.196 4.961 38.560 1.000 10.045 484 GLY A O 1
ATOM 3505 N N . THR A 1 444 ? 4.122 5.899 39.266 1.000 10.412 485 THR A N 1
ATOM 3506 C CA . THR A 1 444 ? 3.527 6.647 40.385 1.000 10.560 485 THR A CA 1
ATOM 3507 C C . THR A 1 444 ? 4.103 8.048 40.457 1.000 10.284 485 THR A C 1
ATOM 3508 O O . THR A 1 444 ? 5.285 8.262 40.140 1.000 11.088 485 THR A O 1
ATOM 3512 N N . VAL A 1 445 ? 3.285 8.953 40.984 1.000 11.074 486 VAL A N 1
ATOM 3513 C CA A VAL A 1 445 ? 3.784 10.279 41.397 0.500 10.717 486 VAL A CA 1
ATOM 3514 C CA B VAL A 1 445 ? 3.670 10.347 41.334 0.500 11.097 486 VAL A CA 1
ATOM 3515 C C . VAL A 1 445 ? 3.083 10.650 42.707 1.000 11.328 486 VAL A C 1
ATOM 3516 O O . VAL A 1 445 ? 1.865 10.788 42.750 1.000 12.483 486 VAL A O 1
ATOM 3523 N N . ASN A 1 446 ? 3.890 10.714 43.758 1.000 11.302 487 ASN A N 1
ATOM 3524 C CA . ASN A 1 446 ? 3.386 10.896 45.140 1.000 11.515 487 ASN A CA 1
ATOM 3525 C C . ASN A 1 446 ? 4.161 12.029 45.810 1.000 11.623 487 ASN A C 1
ATOM 3526 O O . ASN A 1 446 ? 5.401 12.047 45.762 1.000 12.682 487 ASN A O 1
ATOM 3531 N N . ILE A 1 447 ? 3.439 12.859 46.531 1.000 12.073 488 ILE A N 1
ATOM 3532 C CA . ILE A 1 447 ? 4.125 13.820 47.436 1.000 12.246 488 ILE A CA 1
ATOM 3533 C C . ILE A 1 447 ? 4.995 13.078 48.461 1.000 13.518 488 ILE A C 1
ATOM 3534 O O . ILE A 1 447 ? 4.633 11.952 48.871 1.000 14.484 488 ILE A O 1
ATOM 3539 N N . ARG A 1 448 ? 6.095 13.735 48.840 1.000 14.911 489 ARG A N 1
ATOM 3540 C CA A ARG A 1 448 ? 7.081 13.258 49.848 0.500 16.523 489 ARG A CA 1
ATOM 3541 C CA B ARG A 1 448 ? 7.025 13.198 49.873 0.500 17.363 489 ARG A CA 1
ATOM 3542 C C . ARG A 1 448 ? 6.887 13.960 51.186 1.000 17.694 489 ARG A C 1
ATOM 3543 O O . ARG A 1 448 ? 7.483 13.529 52.172 1.000 18.584 489 ARG A O 1
ATOM 3558 N N . SER A 1 449 ? 6.160 15.059 51.171 1.000 16.000 490 SER A N 1
ATOM 3559 C CA . SER A 1 449 ? 6.030 15.945 52.344 1.000 15.629 490 SER A CA 1
ATOM 3560 C C . SER A 1 449 ? 4.783 16.805 52.182 1.000 15.178 490 SER A C 1
ATOM 3561 O O . SER A 1 449 ? 4.194 16.852 51.091 1.000 15.523 490 SER A O 1
ATOM 3564 N N . THR A 1 450 ? 4.517 17.613 53.196 1.000 16.102 491 THR A N 1
ATOM 3565 C CA . THR A 1 450 ? 3.427 18.589 53.171 1.000 15.730 491 THR A CA 1
ATOM 3566 C C . THR A 1 450 ? 3.932 19.945 52.639 1.000 15.635 491 THR A C 1
ATOM 3567 O O . THR A 1 450 ? 3.136 20.882 52.581 1.000 16.280 491 THR A O 1
ATOM 3571 N N . ASN A 1 451 ? 5.209 20.047 52.300 1.000 14.813 492 ASN A N 1
ATOM 3572 C CA . ASN A 1 451 ? 5.805 21.311 51.813 1.000 14.313 492 ASN A CA 1
ATOM 3573 C C . ASN A 1 451 ? 5.448 21.475 50.345 1.000 13.327 492 ASN A C 1
ATOM 3574 O O . ASN A 1 451 ? 5.927 20.688 49.525 1.000 14.625 492 ASN A O 1
ATOM 3579 N N . PRO A 1 452 ? 4.608 22.464 49.956 1.000 14.258 493 PRO A N 1
ATOM 3580 C CA . PRO A 1 452 ? 4.191 22.570 48.556 1.000 14.964 493 PRO A CA 1
ATOM 3581 C C . PRO A 1 452 ? 5.331 22.877 47.587 1.000 13.168 493 PRO A C 1
ATOM 3582 O O . PRO A 1 452 ? 5.109 22.756 46.383 1.000 15.190 493 PRO A O 1
ATOM 3586 N N . LEU A 1 453 ? 6.495 23.291 48.078 1.000 12.995 494 LEU A N 1
ATOM 3587 C CA . LEU A 1 453 ? 7.677 23.576 47.230 1.000 14.644 494 LEU A CA 1
ATOM 3588 C C . LEU A 1 453 ? 8.479 22.302 46.934 1.000 13.400 494 LEU A C 1
ATOM 3589 O O . LEU A 1 453 ? 9.415 22.355 46.120 1.000 15.264 494 LEU A O 1
ATOM 3594 N N . ASP A 1 454 ? 8.207 21.189 47.633 1.000 13.775 495 ASP A N 1
ATOM 3595 C CA . ASP A 1 454 ? 9.008 19.964 47.480 1.000 14.175 495 ASP A CA 1
ATOM 3596 C C . ASP A 1 454 ? 8.497 19.206 46.243 1.000 12.753 495 ASP A C 1
ATOM 3597 O O . ASP A 1 454 ? 7.276 18.973 46.110 1.000 12.879 495 ASP A O 1
ATOM 3602 N N . ALA A 1 455 ? 9.404 18.800 45.395 1.000 14.711 496 ALA A N 1
ATOM 3603 C CA . ALA A 1 455 ? 9.061 17.922 44.251 1.000 14.867 496 ALA A CA 1
ATOM 3604 C C . ALA A 1 455 ? 8.426 16.638 44.767 1.000 13.069 496 ALA A C 1
ATOM 3605 O O . ALA A 1 455 ? 8.830 16.108 45.808 1.000 14.007 496 ALA A O 1
ATOM 3607 N N . PRO A 1 456 ? 7.477 16.073 44.005 1.000 12.866 497 PRO A N 1
ATOM 3608 C CA . PRO A 1 456 ? 6.971 14.760 44.328 1.000 12.676 497 PRO A CA 1
ATOM 3609 C C . PRO A 1 456 ? 7.975 13.690 43.895 1.000 12.722 497 PRO A C 1
ATOM 3610 O O . PRO A 1 456 ? 8.915 13.949 43.131 1.000 14.029 497 PRO A O 1
ATOM 3614 N N . GLU A 1 457 ? 7.763 12.492 44.437 1.000 12.222 498 GLU A N 1
ATOM 3615 C CA . GLU A 1 457 ? 8.517 11.297 44.017 1.000 12.581 498 GLU A CA 1
ATOM 3616 C C . GLU A 1 457 ? 7.928 10.825 42.688 1.000 10.493 498 GLU A C 1
ATOM 3617 O O . GLU A 1 457 ? 6.726 10.587 42.637 1.000 12.030 498 GLU A O 1
ATOM 3623 N N . ILE A 1 458 ? 8.735 10.718 41.657 1.000 11.123 499 ILE A N 1
ATOM 3624 C CA . ILE A 1 458 ? 8.263 10.377 40.290 1.000 10.793 499 ILE A CA 1
ATOM 3625 C C . ILE A 1 458 ? 8.955 9.090 39.900 1.000 9.841 499 ILE A C 1
ATOM 3626 O O . ILE A 1 458 ? 10.190 9.056 39.739 1.000 11.104 499 ILE A O 1
ATOM 3631 N N . ASP A 1 459 ? 8.174 8.025 39.806 1.000 10.237 500 ASP A N 1
ATOM 3632 C CA . ASP A 1 459 ? 8.683 6.675 39.426 1.000 10.777 500 ASP A CA 1
ATOM 3633 C C . ASP A 1 459 ? 7.978 6.227 38.150 1.000 9.548 500 ASP A C 1
ATOM 3634 O O . ASP A 1 459 ? 6.830 5.790 38.226 1.000 10.262 500 ASP A O 1
ATOM 3639 N N . TYR A 1 460 ? 8.604 6.363 36.979 1.000 9.713 501 TYR A N 1
ATOM 3640 C CA . TYR A 1 460 ? 7.937 5.957 35.721 1.000 10.244 501 TYR A CA 1
ATOM 3641 C C . TYR A 1 460 ? 7.613 4.463 35.690 1.000 9.600 501 TYR A C 1
ATOM 3642 O O . TYR A 1 460 ? 6.628 4.079 35.064 1.000 9.377 501 TYR A O 1
ATOM 3651 N N . ARG A 1 461 ? 8.474 3.652 36.269 1.000 9.311 502 ARG A N 1
ATOM 3652 C CA . ARG A 1 461 ? 8.349 2.170 36.231 1.000 10.048 502 ARG A CA 1
ATOM 3653 C C . ARG A 1 461 ? 8.422 1.684 34.792 1.000 9.516 502 ARG A C 1
ATOM 3654 O O . ARG A 1 461 ? 7.875 0.619 34.467 1.000 9.927 502 ARG A O 1
ATOM 3662 N N . THR A 1 462 ? 9.148 2.405 33.939 1.000 9.233 503 THR A N 1
ATOM 3663 C CA . THR A 1 462 ? 9.320 1.991 32.545 1.000 9.606 503 THR A CA 1
ATOM 3664 C C . THR A 1 462 ? 9.888 0.579 32.505 1.000 9.700 503 THR A C 1
ATOM 3665 O O . THR A 1 462 ? 10.875 0.288 33.195 1.000 10.355 503 THR A O 1
ATOM 3669 N N . GLY A 1 463 ? 9.358 -0.256 31.629 1.000 10.408 504 GLY A N 1
ATOM 3670 C CA . GLY A 1 463 ? 9.934 -1.585 31.413 1.000 11.281 504 GLY A CA 1
ATOM 3671 C C . GLY A 1 463 ? 9.748 -2.539 32.566 1.000 11.099 504 GLY A C 1
ATOM 3672 O O . GLY A 1 463 ? 10.269 -3.642 32.536 1.000 14.134 504 GLY A O 1
ATOM 3673 N N . THR A 1 464 ? 8.942 -2.204 33.565 1.000 10.637 505 THR A N 1
ATOM 3674 C CA . THR A 1 464 ? 8.681 -3.145 34.659 1.000 10.575 505 THR A CA 1
ATOM 3675 C C . THR A 1 464 ? 7.751 -4.259 34.186 1.000 11.377 505 THR A C 1
ATOM 3676 O O . THR A 1 464 ? 7.888 -5.396 34.678 1.000 13.916 505 THR A O 1
ATOM 3680 N N . ASP A 1 465 ? 6.838 -3.950 33.283 1.000 9.288 506 ASP A N 1
ATOM 3681 C CA . ASP A 1 465 ? 5.997 -4.991 32.659 1.000 10.199 506 ASP A CA 1
ATOM 3682 C C . ASP A 1 465 ? 6.802 -5.575 31.509 1.000 9.455 506 ASP A C 1
ATOM 3683 O O . ASP A 1 465 ? 7.128 -4.826 30.578 1.000 10.105 506 ASP A O 1
ATOM 3688 N N . PRO A 1 466 ? 7.200 -6.851 31.542 1.000 9.970 507 PRO A N 1
ATOM 3689 C CA . PRO A 1 466 ? 8.111 -7.402 30.557 1.000 10.549 507 PRO A CA 1
ATOM 3690 C C . PRO A 1 466 ? 7.528 -7.440 29.134 1.000 10.653 507 PRO A C 1
ATOM 3691 O O . PRO A 1 466 ? 8.259 -7.639 28.192 1.000 12.301 507 PRO A O 1
ATOM 3695 N N . ILE A 1 467 ? 6.210 -7.304 28.992 1.000 9.561 508 ILE A N 1
ATOM 3696 C CA . ILE A 1 467 ? 5.623 -7.281 27.633 1.000 9.475 508 ILE A CA 1
ATOM 3697 C C . ILE A 1 467 ? 6.134 -6.070 26.876 1.000 9.372 508 ILE A C 1
ATOM 3698 O O . ILE A 1 467 ? 6.294 -6.099 25.644 1.000 9.924 508 ILE A O 1
ATOM 3703 N N . ASP A 1 468 ? 6.387 -4.970 27.587 1.000 9.873 509 ASP A N 1
ATOM 3704 C CA . ASP A 1 468 ? 6.803 -3.745 26.906 1.000 9.489 509 ASP A CA 1
ATOM 3705 C C . ASP A 1 468 ? 8.075 -3.965 26.089 1.000 10.571 509 ASP A C 1
ATOM 3706 O O . ASP A 1 468 ? 8.155 -3.451 24.962 1.000 10.565 509 ASP A O 1
ATOM 3711 N N . ALA A 1 469 ? 9.038 -4.692 26.626 1.000 9.405 510 ALA A N 1
ATOM 3712 C CA . ALA A 1 469 ? 10.294 -4.931 25.904 1.000 9.568 510 ALA A CA 1
ATOM 3713 C C . ALA A 1 469 ? 10.038 -5.746 24.643 1.000 9.413 510 ALA A C 1
ATOM 3714 O O . ALA A 1 469 ? 10.755 -5.571 23.652 1.000 9.652 510 ALA A O 1
ATOM 3716 N N . GLN A 1 470 ? 9.078 -6.674 24.705 1.000 8.809 511 GLN A N 1
ATOM 3717 C CA . GLN A 1 470 ? 8.763 -7.481 23.509 1.000 9.993 511 GLN A CA 1
ATOM 3718 C C . GLN A 1 470 ? 8.210 -6.579 22.387 1.000 9.431 511 GLN A C 1
ATOM 3719 O O . GLN A 1 470 ? 8.622 -6.652 21.224 1.000 10.392 511 GLN A O 1
ATOM 3725 N N . VAL A 1 471 ? 7.286 -5.705 22.744 1.000 8.941 512 VAL A N 1
ATOM 3726 C CA . VAL A 1 471 ? 6.740 -4.750 21.768 1.000 8.695 512 VAL A CA 1
ATOM 3727 C C . VAL A 1 471 ? 7.862 -3.847 21.262 1.000 8.613 512 VAL A C 1
ATOM 3728 O O . VAL A 1 471 ? 7.997 -3.630 20.056 1.000 9.294 512 VAL A O 1
ATOM 3732 N N . TYR A 1 472 ? 8.640 -3.302 22.181 1.000 8.825 513 TYR A N 1
ATOM 3733 C CA . TYR A 1 472 ? 9.659 -2.309 21.791 1.000 8.936 513 TYR A CA 1
ATOM 3734 C C . TYR A 1 472 ? 10.718 -2.944 20.880 1.000 9.502 513 TYR A C 1
ATOM 3735 O O . TYR A 1 472 ? 11.186 -2.314 19.927 1.000 9.360 513 TYR A O 1
ATOM 3744 N N . THR A 1 473 ? 11.099 -4.179 21.176 1.000 9.498 514 THR A N 1
ATOM 3745 C CA . THR A 1 473 ? 12.088 -4.883 20.336 1.000 10.069 514 THR A CA 1
ATOM 3746 C C . THR A 1 473 ? 11.530 -5.003 18.906 1.000 8.971 514 THR A C 1
ATOM 3747 O O . THR A 1 473 ? 12.283 -4.833 17.926 1.000 9.846 514 THR A O 1
ATOM 3751 N N . SER A 1 474 ? 10.241 -5.332 18.790 1.000 9.411 515 SER A N 1
ATOM 3752 C CA A SER A 1 474 ? 9.629 -5.455 17.451 0.500 9.659 515 SER A CA 1
ATOM 3753 C CA B SER A 1 474 ? 9.645 -5.459 17.437 0.500 10.118 515 SER A CA 1
ATOM 3754 C C . SER A 1 474 ? 9.720 -4.102 16.723 1.000 9.039 515 SER A C 1
ATOM 3755 O O . SER A 1 474 ? 9.932 -4.070 15.494 1.000 10.499 515 SER A O 1
ATOM 3760 N N . LEU A 1 475 ? 9.479 -3.003 17.429 1.000 9.620 516 LEU A N 1
ATOM 3761 C CA . LEU A 1 475 ? 9.513 -1.679 16.798 1.000 8.682 516 LEU A CA 1
ATOM 3762 C C . LEU A 1 475 ? 10.929 -1.381 16.328 1.000 9.355 516 LEU A C 1
ATOM 3763 O O . LEU A 1 475 ? 11.146 -0.860 15.210 1.000 9.544 516 LEU A O 1
ATOM 3768 N N . PHE A 1 476 ? 11.917 -1.692 17.153 1.000 9.191 517 PHE A N 1
ATOM 3769 C CA . PHE A 1 476 ? 13.323 -1.555 16.747 1.000 8.459 517 PHE A CA 1
ATOM 3770 C C . PHE A 1 476 ? 13.609 -2.304 15.450 1.000 8.912 517 PHE A C 1
ATOM 3771 O O . PHE A 1 476 ? 14.283 -1.774 14.547 1.000 9.527 517 PHE A O 1
ATOM 3779 N N . ARG A 1 477 ? 13.157 -3.553 15.399 1.000 9.520 518 ARG A N 1
ATOM 3780 C CA . ARG A 1 477 ? 13.426 -4.344 14.193 1.000 9.920 518 ARG A CA 1
ATOM 3781 C C . ARG A 1 477 ? 12.747 -3.736 12.960 1.000 10.167 518 ARG A C 1
ATOM 3782 O O . ARG A 1 477 ? 13.305 -3.835 11.836 1.000 10.835 518 ARG A O 1
ATOM 3790 N N . LYS A 1 478 ? 11.542 -3.185 13.078 1.000 10.231 519 LYS A N 1
ATOM 3791 C CA . LYS A 1 478 ? 10.923 -2.552 11.918 1.000 10.313 519 LYS A CA 1
ATOM 3792 C C . LYS A 1 478 ? 11.737 -1.345 11.474 1.000 9.580 519 LYS A C 1
ATOM 3793 O O . LYS A 1 478 ? 11.888 -1.103 10.276 1.000 10.208 519 LYS A O 1
ATOM 3799 N N . ASN A 1 479 ? 12.228 -0.553 12.420 1.000 9.353 520 ASN A N 1
ATOM 3800 C CA . ASN A 1 479 ? 13.116 0.568 12.049 1.000 10.306 520 ASN A CA 1
ATOM 3801 C C . ASN A 1 479 ? 14.314 0.039 11.245 1.000 10.284 520 ASN A C 1
ATOM 3802 O O . ASN A 1 479 ? 14.683 0.621 10.225 1.000 10.607 520 ASN A O 1
ATOM 3807 N N . ARG A 1 480 ? 14.903 -1.055 11.699 1.000 10.034 521 ARG A N 1
ATOM 3808 C CA . ARG A 1 480 ? 16.079 -1.606 11.005 1.000 10.110 521 ARG A CA 1
ATOM 3809 C C . ARG A 1 480 ? 15.686 -2.017 9.580 1.000 11.103 521 ARG A C 1
ATOM 3810 O O . ARG A 1 480 ? 16.473 -1.804 8.639 1.000 11.501 521 ARG A O 1
ATOM 3818 N N . GLU A 1 481 ? 14.487 -2.554 9.394 1.000 10.872 522 GLU A N 1
ATOM 3819 C CA . GLU A 1 481 ? 14.019 -2.874 8.028 1.000 10.613 522 GLU A CA 1
ATOM 3820 C C . GLU A 1 481 ? 14.017 -1.618 7.146 1.000 10.877 522 GLU A C 1
ATOM 3821 O O . GLU A 1 481 ? 14.355 -1.713 5.936 1.000 11.385 522 GLU A O 1
ATOM 3827 N N . ILE A 1 482 ? 13.560 -0.493 7.664 1.000 10.377 523 ILE A N 1
ATOM 3828 C CA . ILE A 1 482 ? 13.509 0.752 6.838 1.000 10.538 523 ILE A CA 1
ATOM 3829 C C . ILE A 1 482 ? 14.924 1.093 6.388 1.000 10.164 523 ILE A C 1
ATOM 3830 O O . ILE A 1 482 ? 15.132 1.373 5.194 1.000 11.272 523 ILE A O 1
ATOM 3835 N N . PHE A 1 483 ? 15.874 1.091 7.322 1.000 10.859 524 PHE A N 1
ATOM 3836 C CA . PHE A 1 483 ? 17.246 1.523 7.005 1.000 12.137 524 PHE A CA 1
ATOM 3837 C C . PHE A 1 483 ? 17.921 0.542 6.048 1.000 12.103 524 PHE A C 1
ATOM 3838 O O . PHE A 1 483 ? 18.879 0.922 5.379 1.000 14.698 524 PHE A O 1
ATOM 3846 N N . ASN A 1 484 ? 17.441 -0.697 6.016 1.000 11.420 525 ASN A N 1
ATOM 3847 C CA . ASN A 1 484 ? 17.983 -1.744 5.135 1.000 13.025 525 ASN A CA 1
ATOM 3848 C C . ASN A 1 484 ? 17.290 -1.815 3.772 1.000 12.947 525 ASN A C 1
ATOM 3849 O O . ASN A 1 484 ? 17.748 -2.598 2.907 1.000 15.022 525 ASN A O 1
ATOM 3854 N N . ALA A 1 485 ? 16.221 -1.068 3.567 1.000 12.590 526 ALA A N 1
ATOM 3855 C CA . ALA A 1 485 ? 15.420 -1.105 2.333 1.000 12.816 526 ALA A CA 1
ATOM 3856 C C . ALA A 1 485 ? 16.200 -0.407 1.229 1.000 13.740 526 ALA A C 1
ATOM 3857 O O . ALA A 1 485 ? 17.043 0.446 1.470 1.000 13.680 526 ALA A O 1
ATOM 3859 N N . PRO A 1 486 ? 15.927 -0.776 -0.025 1.000 15.632 527 PRO A N 1
ATOM 3860 C CA . PRO A 1 486 ? 16.709 -0.229 -1.126 1.000 17.312 527 PRO A CA 1
ATOM 3861 C C . PRO A 1 486 ? 16.864 1.284 -1.188 1.000 17.728 527 PRO A C 1
ATOM 3862 O O . PRO A 1 486 ? 18.008 1.752 -1.344 1.000 19.577 527 PRO A O 1
ATOM 3866 N N . SER A 1 487 ? 15.788 2.015 -0.910 1.000 17.878 528 SER A N 1
ATOM 3867 C CA A SER A 1 487 ? 15.759 3.496 -1.036 0.500 17.626 528 SER A CA 1
ATOM 3868 C CA B SER A 1 487 ? 15.937 3.479 -1.122 0.500 18.972 528 SER A CA 1
ATOM 3869 C C . SER A 1 487 ? 16.671 4.138 0.042 1.000 17.532 528 SER A C 1
ATOM 3870 O O . SER A 1 487 ? 17.101 5.282 -0.145 1.000 21.234 528 SER A O 1
ATOM 3875 N N . MET A 1 488 ? 16.887 3.472 1.175 1.000 15.437 529 MET A N 1
ATOM 3876 C CA . MET A 1 488 ? 17.819 3.997 2.222 1.000 16.733 529 MET A CA 1
ATOM 3877 C C . MET A 1 488 ? 19.246 3.471 2.038 1.000 18.873 529 MET A C 1
ATOM 3878 O O . MET A 1 488 ? 20.206 4.132 2.369 1.000 17.634 529 MET A O 1
ATOM 3883 N N . ARG A 1 489 ? 19.384 2.228 1.625 1.000 20.017 530 ARG A N 1
ATOM 3884 C CA . ARG A 1 489 ? 20.746 1.654 1.396 1.000 20.373 530 ARG A CA 1
ATOM 3885 C C . ARG A 1 489 ? 21.578 2.570 0.468 1.000 19.646 530 ARG A C 1
ATOM 3886 O O . ARG A 1 489 ? 22.838 2.636 0.636 1.000 21.049 530 ARG A O 1
ATOM 3894 N N . VAL A 1 490 ? 20.980 3.296 -0.481 1.000 22.300 531 VAL A N 1
ATOM 3895 C CA . VAL A 1 490 ? 21.764 4.186 -1.390 1.000 20.690 531 VAL A CA 1
ATOM 3896 C C . VAL A 1 490 ? 22.500 5.288 -0.585 1.000 21.005 531 VAL A C 1
ATOM 3897 O O . VAL A 1 490 ? 23.527 5.842 -1.050 1.000 21.326 531 VAL A O 1
ATOM 3901 N N . LEU A 1 491 ? 22.035 5.622 0.604 1.000 17.738 532 LEU A N 1
ATOM 3902 C CA . LEU A 1 491 ? 22.690 6.645 1.445 1.000 14.396 532 LEU A CA 1
ATOM 3903 C C . LEU A 1 491 ? 23.821 6.020 2.273 1.000 14.996 532 LEU A C 1
ATOM 3904 O O . LEU A 1 491 ? 24.504 6.753 2.992 1.000 14.891 532 LEU A O 1
ATOM 3909 N N . GLY A 1 492 ? 23.935 4.692 2.264 1.000 14.914 533 GLY A N 1
ATOM 3910 C CA . GLY A 1 492 ? 24.969 3.967 3.006 1.000 17.240 533 GLY A CA 1
ATOM 3911 C C . GLY A 1 492 ? 24.874 4.044 4.523 1.000 13.511 533 GLY A C 1
ATOM 3912 O O . GLY A 1 492 ? 25.888 4.274 5.173 1.000 15.671 533 GLY A O 1
ATOM 3913 N N . PRO A 1 493 ? 23.693 3.843 5.149 1.000 15.445 534 PRO A N 1
ATOM 3914 C CA . PRO A 1 493 ? 23.580 3.891 6.592 1.000 15.344 534 PRO A CA 1
ATOM 3915 C C . PRO A 1 493 ? 24.197 2.642 7.232 1.000 13.898 534 PRO A C 1
ATOM 3916 O O . PRO A 1 493 ? 24.101 1.526 6.719 1.000 17.903 534 PRO A O 1
ATOM 3920 N N . SER A 1 494 ? 24.673 2.842 8.448 1.000 15.376 535 SER A N 1
ATOM 3921 C CA A SER A 1 494 ? 24.912 1.728 9.375 0.500 14.753 535 SER A CA 1
ATOM 3922 C CA B SER A 1 494 ? 25.116 1.783 9.389 0.500 15.167 535 SER A CA 1
ATOM 3923 C C . SER A 1 494 ? 24.695 2.203 10.811 1.000 13.173 535 SER A C 1
ATOM 3924 O O . SER A 1 494 ? 24.999 3.309 11.173 1.000 14.050 535 SER A O 1
ATOM 3929 N N . GLU A 1 495 ? 24.082 1.314 11.583 1.000 13.719 536 GLU A N 1
ATOM 3930 C CA . GLU A 1 495 ? 23.927 1.596 13.011 1.000 13.455 536 GLU A CA 1
ATOM 3931 C C . GLU A 1 495 ? 25.304 1.756 13.617 1.000 12.948 536 GLU A C 1
ATOM 3932 O O . GLU A 1 495 ? 26.227 0.929 13.348 1.000 15.929 536 GLU A O 1
ATOM 3938 N N . ALA A 1 496 ? 25.449 2.728 14.503 1.000 12.316 537 ALA A N 1
ATOM 3939 C CA . ALA A 1 496 ? 26.665 3.001 15.243 1.000 12.513 537 ALA A CA 1
ATOM 3940 C C . ALA A 1 496 ? 26.584 2.373 16.625 1.000 11.602 537 ALA A C 1
ATOM 3941 O O . ALA A 1 496 ? 25.473 2.168 17.164 1.000 12.657 537 ALA A O 1
ATOM 3943 N N . ALA A 1 497 ? 27.731 2.133 17.227 1.000 13.549 538 ALA A N 1
ATOM 3944 C CA . ALA A 1 497 ? 27.756 1.680 18.630 1.000 12.781 538 ALA A CA 1
ATOM 3945 C C . ALA A 1 497 ? 27.004 2.688 19.485 1.000 12.068 538 ALA A C 1
ATOM 3946 O O . ALA A 1 497 ? 27.135 3.913 19.245 1.000 12.890 538 ALA A O 1
ATOM 3948 N N . PRO A 1 498 ? 26.282 2.261 20.527 1.000 12.055 539 PRO A N 1
ATOM 3949 C CA . PRO A 1 498 ? 26.236 0.872 21.012 1.000 13.099 539 PRO A CA 1
ATOM 3950 C C . PRO A 1 498 ? 25.247 -0.066 20.316 1.000 13.284 539 PRO A C 1
ATOM 3951 O O . PRO A 1 498 ? 25.148 -1.232 20.718 1.000 14.221 539 PRO A O 1
ATOM 3955 N N . PHE A 1 499 ? 24.588 0.396 19.255 1.000 12.025 540 PHE A N 1
ATOM 3956 C CA . PHE A 1 499 ? 23.813 -0.522 18.402 1.000 12.441 540 PHE A CA 1
ATOM 3957 C C . PHE A 1 499 ? 24.767 -1.093 17.358 1.000 12.072 540 PHE A C 1
ATOM 3958 O O . PHE A 1 499 ? 26.018 -1.098 17.564 1.000 14.954 540 PHE A O 1
ATOM 3966 N N . GLY A 1 500 ? 24.249 -1.637 16.268 1.000 12.860 541 GLY A N 1
ATOM 3967 C CA . GLY A 1 500 ? 25.086 -2.294 15.269 1.000 13.090 541 GLY A CA 1
ATOM 3968 C C . GLY A 1 500 ? 24.419 -3.502 14.633 1.000 14.427 541 GLY A C 1
ATOM 3969 O O . GLY A 1 500 ? 23.680 -4.241 15.292 1.000 14.170 541 GLY A O 1
ATOM 3970 N N . ALA A 1 501 ? 24.722 -3.706 13.370 1.000 15.079 542 ALA A N 1
ATOM 3971 C CA . ALA A 1 501 ? 24.223 -4.860 12.598 1.000 15.238 542 ALA A CA 1
ATOM 3972 C C . ALA A 1 501 ? 24.653 -6.173 13.257 1.000 16.472 542 ALA A C 1
ATOM 3973 O O . ALA A 1 501 ? 23.994 -7.182 13.005 1.000 19.530 542 ALA A O 1
ATOM 3975 N N . ASN A 1 502 ? 25.744 -6.181 14.024 1.000 15.725 543 ASN A N 1
ATOM 3976 C CA . ASN A 1 502 ? 26.206 -7.386 14.730 1.000 17.763 543 ASN A CA 1
ATOM 3977 C C . ASN A 1 502 ? 25.337 -7.736 15.945 1.000 17.966 543 ASN A C 1
ATOM 3978 O O . ASN A 1 502 ? 25.600 -8.819 16.517 1.000 21.406 543 ASN A O 1
ATOM 3983 N N . LEU A 1 503 ? 24.382 -6.901 16.335 1.000 14.908 544 LEU A N 1
ATOM 3984 C CA . LEU A 1 503 ? 23.361 -7.253 17.346 1.000 15.013 544 LEU A CA 1
ATOM 3985 C C . LEU A 1 503 ? 22.166 -7.837 16.603 1.000 14.211 544 LEU A C 1
ATOM 3986 O O . LEU A 1 503 ? 21.454 -7.073 15.939 1.000 15.947 544 LEU A O 1
ATOM 3991 N N . THR A 1 504 ? 22.009 -9.152 16.617 1.000 15.285 545 THR A N 1
ATOM 3992 C CA . THR A 1 504 ? 20.993 -9.840 15.807 1.000 15.744 545 THR A CA 1
ATOM 3993 C C . THR A 1 504 ? 19.920 -10.498 16.669 1.000 15.545 545 THR A C 1
ATOM 3994 O O . THR A 1 504 ? 18.825 -10.727 16.124 1.000 18.045 545 THR A O 1
ATOM 3998 N N . THR A 1 505 ? 20.206 -10.833 17.922 1.000 14.704 546 THR A N 1
ATOM 3999 C CA . THR A 1 505 ? 19.196 -11.505 18.770 1.000 13.834 546 THR A CA 1
ATOM 4000 C C . THR A 1 505 ? 18.352 -10.468 19.509 1.000 12.757 546 THR A C 1
ATOM 4001 O O . THR A 1 505 ? 18.850 -9.363 19.817 1.000 13.969 546 THR A O 1
ATOM 4005 N N . ASP A 1 506 ? 17.153 -10.860 19.932 1.000 13.375 547 ASP A N 1
ATOM 4006 C CA . ASP A 1 506 ? 16.325 -9.993 20.801 1.000 14.123 547 ASP A CA 1
ATOM 4007 C C . ASP A 1 506 ? 17.080 -9.634 22.072 1.000 12.789 547 ASP A C 1
ATOM 4008 O O . ASP A 1 506 ? 17.028 -8.467 22.514 1.000 14.433 547 ASP A O 1
ATOM 4013 N N . GLU A 1 507 ? 17.792 -10.587 22.648 1.000 14.451 548 GLU A N 1
ATOM 4014 C CA . GLU A 1 507 ? 18.496 -10.353 23.913 1.000 14.930 548 GLU A CA 1
ATOM 4015 C C . GLU A 1 507 ? 19.606 -9.285 23.697 1.000 13.428 548 GLU A C 1
ATOM 4016 O O . GLU A 1 507 ? 19.803 -8.383 24.526 1.000 15.567 548 GLU A O 1
ATOM 4022 N N . GLU A 1 508 ? 20.367 -9.409 22.612 1.000 14.534 549 GLU A N 1
ATOM 4023 C CA . GLU A 1 508 ? 21.500 -8.486 22.333 1.000 14.698 549 GLU A CA 1
ATOM 4024 C C . GLU A 1 508 ? 20.947 -7.076 22.106 1.000 13.269 549 GLU A C 1
ATOM 4025 O O . GLU A 1 508 ? 21.474 -6.099 22.657 1.000 14.377 549 GLU A O 1
ATOM 4031 N N . ILE A 1 509 ? 19.874 -6.970 21.346 1.000 12.304 550 ILE A N 1
ATOM 4032 C CA . ILE A 1 509 ? 19.250 -5.673 21.008 1.000 11.963 550 ILE A CA 1
ATOM 4033 C C . ILE A 1 509 ? 18.707 -5.052 22.285 1.000 10.824 550 ILE A C 1
ATOM 4034 O O . ILE A 1 509 ? 18.945 -3.852 22.601 1.000 11.954 550 ILE A O 1
ATOM 4039 N N . TYR A 1 510 ? 17.889 -5.815 23.004 1.000 11.830 551 TYR A N 1
ATOM 4040 C CA . TYR A 1 510 ? 17.189 -5.201 24.149 1.000 11.878 551 TYR A CA 1
ATOM 4041 C C . TYR A 1 510 ? 18.153 -4.847 25.272 1.000 12.319 551 TYR A C 1
ATOM 4042 O O . TYR A 1 510 ? 17.891 -3.893 26.029 1.000 12.681 551 TYR A O 1
ATOM 4051 N N . ALA A 1 511 ? 19.284 -5.534 25.390 1.000 12.189 552 ALA A N 1
ATOM 4052 C CA . ALA A 1 511 ? 20.255 -5.163 26.448 1.000 13.545 552 ALA A CA 1
ATOM 4053 C C . ALA A 1 511 ? 20.710 -3.724 26.208 1.000 13.429 552 ALA A C 1
ATOM 4054 O O . ALA A 1 511 ? 20.878 -2.978 27.189 1.000 14.577 552 ALA A O 1
ATOM 4056 N N . VAL A 1 512 ? 20.940 -3.353 24.955 1.000 11.932 553 VAL A N 1
ATOM 4057 C CA . VAL A 1 512 ? 21.330 -1.955 24.656 1.000 11.078 553 VAL A CA 1
ATOM 4058 C C . VAL A 1 512 ? 20.146 -1.017 24.866 1.000 11.386 553 VAL A C 1
ATOM 4059 O O . VAL A 1 512 ? 20.282 0.078 25.457 1.000 12.261 553 VAL A O 1
ATOM 4063 N N . MET A 1 513 ? 18.963 -1.419 24.418 1.000 11.994 554 MET A N 1
ATOM 4064 C CA . MET A 1 513 ? 17.751 -0.597 24.614 1.000 12.573 554 MET A CA 1
ATOM 4065 C C . MET A 1 513 ? 17.533 -0.306 26.100 1.000 12.209 554 MET A C 1
ATOM 4066 O O . MET A 1 513 ? 17.153 0.815 26.482 1.000 12.676 554 MET A O 1
ATOM 4071 N N . ARG A 1 514 ? 17.740 -1.282 26.961 1.000 13.511 555 ARG A N 1
ATOM 4072 C CA . ARG A 1 514 ? 17.504 -1.069 28.394 1.000 14.480 555 ARG A CA 1
ATOM 4073 C C . ARG A 1 514 ? 18.413 0.046 28.927 1.000 14.034 555 ARG A C 1
ATOM 4074 O O . ARG A 1 514 ? 18.021 0.741 29.895 1.000 16.328 555 ARG A O 1
ATOM 4082 N N . GLU A 1 515 ? 19.600 0.206 28.344 1.000 13.834 556 GLU A N 1
ATOM 4083 C CA A GLU A 1 515 ? 20.516 1.279 28.786 0.700 14.334 556 GLU A CA 1
ATOM 4084 C CA B GLU A 1 515 ? 20.602 1.265 28.672 0.300 13.185 556 GLU A CA 1
ATOM 4085 C C . GLU A 1 515 ? 20.200 2.639 28.116 1.000 13.563 556 GLU A C 1
ATOM 4086 O O . GLU A 1 515 ? 20.596 3.661 28.689 1.000 15.301 556 GLU A O 1
ATOM 4097 N N . LEU A 1 516 ? 19.520 2.671 26.982 1.000 12.183 557 LEU A N 1
ATOM 4098 C CA A LEU A 1 516 ? 19.302 3.924 26.209 0.500 12.250 557 LEU A CA 1
ATOM 4099 C CA B LEU A 1 516 ? 19.306 3.917 26.197 0.500 11.541 557 LEU A CA 1
ATOM 4100 C C . LEU A 1 516 ? 17.860 4.441 26.261 1.000 10.949 557 LEU A C 1
ATOM 4101 O O . LEU A 1 516 ? 17.688 5.616 26.012 1.000 11.359 557 LEU A O 1
ATOM 4110 N N . ILE A 1 517 ? 16.868 3.607 26.480 1.000 10.574 558 ILE A N 1
ATOM 4111 C CA . ILE A 1 517 ? 15.473 4.104 26.438 1.000 10.359 558 ILE A CA 1
ATOM 4112 C C . ILE A 1 517 ? 15.321 5.246 27.415 1.000 9.691 558 ILE A C 1
ATOM 4113 O O . ILE A 1 517 ? 15.778 5.156 28.583 1.000 11.160 558 ILE A O 1
ATOM 4118 N N . ASN A 1 518 ? 14.657 6.309 26.996 1.000 9.478 559 ASN A N 1
ATOM 4119 C CA A ASN A 1 518 ? 14.207 7.342 27.952 0.500 10.350 559 ASN A CA 1
ATOM 4120 C CA B ASN A 1 518 ? 14.182 7.397 27.864 0.500 10.031 559 ASN A CA 1
ATOM 4121 C C . ASN A 1 518 ? 12.777 7.020 28.316 1.000 9.950 559 ASN A C 1
ATOM 4122 O O . ASN A 1 518 ? 11.938 6.808 27.451 1.000 10.280 559 ASN A O 1
ATOM 4131 N N . PRO A 1 519 ? 12.470 6.953 29.635 1.000 10.592 560 PRO A N 1
ATOM 4132 C CA . PRO A 1 519 ? 11.080 6.727 30.064 1.000 10.443 560 PRO A CA 1
ATOM 4133 C C . PRO A 1 519 ? 10.023 7.640 29.452 1.000 9.807 560 PRO A C 1
ATOM 4134 O O . PRO A 1 519 ? 8.848 7.300 29.476 1.000 10.486 560 PRO A O 1
ATOM 4138 N N . SER A 1 520 ? 10.432 8.835 28.992 1.000 9.658 561 SER A N 1
ATOM 4139 C CA . SER A 1 520 ? 9.465 9.913 28.784 1.000 9.925 561 SER A CA 1
ATOM 4140 C C . SER A 1 520 ? 9.758 10.700 27.516 1.000 9.746 561 SER A C 1
ATOM 4141 O O . SER A 1 520 ? 10.917 10.988 27.223 1.000 12.091 561 SER A O 1
ATOM 4144 N N . ASN A 1 521 ? 8.696 11.127 26.890 1.000 9.752 562 ASN A N 1
ATOM 4145 C CA . ASN A 1 521 ? 8.753 12.191 25.853 1.000 10.693 562 ASN A CA 1
ATOM 4146 C C . ASN A 1 521 ? 7.984 13.407 26.378 1.000 9.974 562 ASN A C 1
ATOM 4147 O O . ASN A 1 521 ? 7.452 14.163 25.558 1.000 12.395 562 ASN A O 1
ATOM 4152 N N . ALA A 1 522 ? 7.903 13.577 27.701 1.000 9.817 563 ALA A N 1
ATOM 4153 C CA . ALA A 1 522 ? 7.149 14.654 28.374 1.000 10.517 563 ALA A CA 1
ATOM 4154 C C . ALA A 1 522 ? 5.656 14.518 28.020 1.000 9.621 563 ALA A C 1
ATOM 4155 O O . ALA A 1 522 ? 4.927 15.524 27.924 1.000 10.921 563 ALA A O 1
ATOM 4157 N N . HIS A 1 523 ? 5.163 13.281 27.932 1.000 8.900 564 HIS A N 1
ATOM 4158 C CA . HIS A 1 523 ? 3.750 12.973 27.658 1.000 9.081 564 HIS A CA 1
ATOM 4159 C C . HIS A 1 523 ? 3.088 12.415 28.932 1.000 9.543 564 HIS A C 1
ATOM 4160 O O . HIS A 1 523 ? 2.148 11.617 28.825 1.000 10.555 564 HIS A O 1
ATOM 4167 N N . GLN A 1 524 ? 3.490 12.896 30.094 1.000 9.498 565 GLN A N 1
ATOM 4168 C CA . GLN A 1 524 ? 2.989 12.326 31.358 1.000 9.021 565 GLN A CA 1
ATOM 4169 C C . GLN A 1 524 ? 1.465 12.478 31.426 1.000 9.627 565 GLN A C 1
ATOM 4170 O O . GLN A 1 524 ? 0.930 13.576 31.227 1.000 11.189 565 GLN A O 1
ATOM 4176 N N . CYS A 1 525 ? 0.779 11.395 31.804 1.000 8.735 566 CYS A N 1
ATOM 4177 C CA . CYS A 1 525 ? -0.682 11.370 31.879 1.000 8.728 566 CYS A CA 1
ATOM 4178 C C . CYS A 1 525 ? -1.164 10.454 32.996 1.000 8.634 566 CYS A C 1
ATOM 4179 O O . CYS A 1 525 ? -0.399 9.674 33.564 1.000 9.557 566 CYS A O 1
ATOM 4182 N N . CYS A 1 526 ? -2.472 10.546 33.211 1.000 8.881 567 CYS A N 1
ATOM 4183 C CA . CYS A 1 526 ? -3.297 9.407 33.658 1.000 9.234 567 CYS A CA 1
ATOM 4184 C C . CYS A 1 526 ? -3.246 9.175 35.169 1.000 9.505 567 CYS A C 1
ATOM 4185 O O . CYS A 1 526 ? -3.762 8.143 35.644 1.000 10.244 567 CYS A O 1
ATOM 4188 N N . THR A 1 527 ? -2.747 10.150 35.900 1.000 9.471 568 THR A N 1
ATOM 4189 C CA . THR A 1 527 ? -2.522 10.100 37.364 1.000 9.931 568 THR A CA 1
ATOM 4190 C C . THR A 1 527 ? -3.733 10.563 38.190 1.000 9.515 568 THR A C 1
ATOM 4191 O O . THR A 1 527 ? -3.646 10.507 39.441 1.000 10.925 568 THR A O 1
ATOM 4195 N N . ALA A 1 528 ? -4.827 10.931 37.541 1.000 9.401 569 ALA A N 1
ATOM 4196 C CA . ALA A 1 528 ? -6.108 11.246 38.196 1.000 9.893 569 ALA A CA 1
ATOM 4197 C C . ALA A 1 528 ? -7.212 10.697 37.311 1.000 10.425 569 ALA A C 1
ATOM 4198 O O . ALA A 1 528 ? -8.052 11.424 36.814 1.000 11.115 569 ALA A O 1
ATOM 4200 N N . ALA A 1 529 ? -7.165 9.376 37.093 1.000 10.524 570 ALA A N 1
ATOM 4201 C CA . ALA A 1 529 ? -7.838 8.798 35.921 1.000 11.136 570 ALA A CA 1
ATOM 4202 C C . ALA A 1 529 ? -9.367 8.899 35.978 1.000 10.749 570 ALA A C 1
ATOM 4203 O O . ALA A 1 529 ? -9.990 8.682 37.038 1.000 11.633 570 ALA A O 1
ATOM 4205 N N . MET A 1 530 ? -9.939 9.051 34.803 1.000 10.242 571 MET A N 1
ATOM 4206 C CA . MET A 1 530 ? -11.375 8.990 34.567 1.000 10.656 571 MET A CA 1
ATOM 4207 C C . MET A 1 530 ? -11.775 7.527 34.410 1.000 11.008 571 MET A C 1
ATOM 4208 O O . MET A 1 530 ? -11.849 6.997 33.308 1.000 11.797 571 MET A O 1
ATOM 4213 N N . MET A 1 531 ? -12.047 6.920 35.555 1.000 11.728 572 MET A N 1
ATOM 4214 C CA A MET A 1 531 ? -12.641 5.561 35.587 0.600 12.030 572 MET A CA 1
ATOM 4215 C CA B MET A 1 531 ? -12.522 5.518 35.685 0.400 12.935 572 MET A CA 1
ATOM 4216 C C . MET A 1 531 ? -13.568 5.509 36.794 1.000 12.153 572 MET A C 1
ATOM 4217 O O . MET A 1 531 ? -13.496 6.346 37.700 1.000 12.130 572 MET A O 1
ATOM 4226 N N . PRO A 1 532 ? -14.489 4.536 36.833 1.000 13.354 573 PRO A N 1
ATOM 4227 C CA . PRO A 1 532 ? -15.310 4.372 38.025 1.000 13.032 573 PRO A CA 1
ATOM 4228 C C . PRO A 1 532 ? -14.444 4.331 39.275 1.000 12.510 573 PRO A C 1
ATOM 4229 O O . PRO A 1 532 ? -13.325 3.802 39.295 1.000 12.507 573 PRO A O 1
ATOM 4233 N N . LYS A 1 533 ? -15.001 4.836 40.370 1.000 13.368 574 LYS A N 1
ATOM 4234 C CA . LYS A 1 533 ? -14.290 4.835 41.666 1.000 13.582 574 LYS A CA 1
ATOM 4235 C C . LYS A 1 533 ? -13.895 3.397 42.043 1.000 13.277 574 LYS A C 1
ATOM 4236 O O . LYS A 1 533 ? -12.790 3.208 42.535 1.000 13.756 574 LYS A O 1
ATOM 4242 N N . ASP A 1 534 ? -14.771 2.413 41.790 1.000 14.277 575 ASP A N 1
ATOM 4243 C CA . ASP A 1 534 ? -14.449 1.040 42.211 1.000 15.153 575 ASP A CA 1
ATOM 4244 C C . ASP A 1 534 ? -13.395 0.394 41.315 1.000 13.987 575 ASP A C 1
ATOM 4245 O O . ASP A 1 534 ? -12.986 -0.744 41.596 1.000 16.162 575 ASP A O 1
ATOM 4250 N N . MET A 1 535 ? -12.946 1.129 40.294 1.000 13.844 576 MET A N 1
ATOM 4251 C CA A MET A 1 535 ? -11.840 0.732 39.410 0.500 13.272 576 MET A CA 1
ATOM 4252 C CA B MET A 1 535 ? -11.834 0.713 39.416 0.500 13.915 576 MET A CA 1
ATOM 4253 C C . MET A 1 535 ? -10.621 1.618 39.682 1.000 13.525 576 MET A C 1
ATOM 4254 O O . MET A 1 535 ? -9.698 1.670 38.824 1.000 14.011 576 MET A O 1
ATOM 4263 N N . GLY A 1 536 ? -10.583 2.271 40.817 1.000 13.126 577 GLY A N 1
ATOM 4264 C CA . GLY A 1 536 ? -9.422 3.104 41.162 1.000 14.227 577 GLY A CA 1
ATOM 4265 C C . GLY A 1 536 ? -9.419 4.436 40.431 1.000 12.841 577 GLY A C 1
ATOM 4266 O O . GLY A 1 536 ? -8.396 5.107 40.422 1.000 13.021 577 GLY A O 1
ATOM 4267 N N . GLY A 1 537 ? -10.542 4.847 39.902 1.000 11.590 578 GLY A N 1
ATOM 4268 C CA . GLY A 1 537 ? -10.642 6.179 39.299 1.000 11.227 578 GLY A CA 1
ATOM 4269 C C . GLY A 1 537 ? -10.623 7.289 40.326 1.000 12.356 578 GLY A C 1
ATOM 4270 O O . GLY A 1 537 ? -10.975 7.096 41.503 1.000 13.489 578 GLY A O 1
ATOM 4271 N N . VAL A 1 538 ? -10.303 8.469 39.803 1.000 11.340 579 VAL A N 1
ATOM 4272 C CA . VAL A 1 538 ? -10.319 9.722 40.576 1.000 11.858 579 VAL A CA 1
ATOM 4273 C C . VAL A 1 538 ? -11.469 10.601 40.137 1.000 10.933 579 VAL A C 1
ATOM 4274 O O . VAL A 1 538 ? -11.953 11.390 40.978 1.000 12.165 579 VAL A O 1
ATOM 4278 N N . VAL A 1 539 ? -11.804 10.584 38.857 1.000 11.212 580 VAL A N 1
ATOM 4279 C CA . VAL A 1 539 ? -12.886 11.457 38.351 1.000 11.285 580 VAL A CA 1
ATOM 4280 C C . VAL A 1 539 ? -13.929 10.654 37.586 1.000 11.610 580 VAL A C 1
ATOM 4281 O O . VAL A 1 539 ? -13.642 9.596 36.984 1.000 12.189 580 VAL A O 1
ATOM 4285 N N . SER A 1 540 ? -15.145 11.198 37.644 1.000 12.247 581 SER A N 1
ATOM 4286 C CA . SER A 1 540 ? -16.325 10.713 36.927 1.000 12.532 581 SER A CA 1
ATOM 4287 C C . SER A 1 540 ? -16.200 10.977 35.414 1.000 12.870 581 SER A C 1
ATOM 4288 O O . SER A 1 540 ? -15.293 11.695 34.984 1.000 12.918 581 SER A O 1
ATOM 4291 N N . SER A 1 541 ? -17.217 10.575 34.642 1.000 13.493 582 SER A N 1
ATOM 4292 C CA . SER A 1 541 ? -17.258 10.848 33.185 1.000 14.710 582 SER A CA 1
ATOM 4293 C C . SER A 1 541 ? -17.409 12.341 32.910 1.000 13.883 582 SER A C 1
ATOM 4294 O O . SER A 1 541 ? -17.114 12.748 31.766 1.000 14.878 582 SER A O 1
ATOM 4297 N N . GLU A 1 542 ? -17.894 13.082 33.881 1.000 13.630 583 GLU A N 1
ATOM 4298 C CA . GLU A 1 542 ? -17.990 14.562 33.858 1.000 13.957 583 GLU A CA 1
ATOM 4299 C C . GLU A 1 542 ? -16.750 15.228 34.453 1.000 12.153 583 GLU A C 1
ATOM 4300 O O . GLU A 1 542 ? -16.754 16.475 34.574 1.000 12.973 583 GLU A O 1
ATOM 4306 N N . GLN A 1 543 ? -15.727 14.445 34.736 1.000 12.062 584 GLN A N 1
ATOM 4307 C CA . GLN A 1 543 ? -14.392 14.903 35.212 1.000 12.212 584 GLN A CA 1
ATOM 4308 C C . GLN A 1 543 ? -14.500 15.501 36.615 1.000 11.775 584 GLN A C 1
ATOM 4309 O O . GLN A 1 543 ? -13.566 16.185 37.050 1.000 11.930 584 GLN A O 1
ATOM 4315 N N . LYS A 1 544 ? -15.539 15.110 37.374 1.000 11.979 585 LYS A N 1
ATOM 4316 C CA . LYS A 1 544 ? -15.692 15.541 38.774 1.000 11.773 585 LYS A CA 1
ATOM 4317 C C . LYS A 1 544 ? -14.940 14.596 39.697 1.000 11.939 585 LYS A C 1
ATOM 4318 O O . LYS A 1 544 ? -15.117 13.341 39.622 1.000 13.246 585 LYS A O 1
ATOM 4324 N N . VAL A 1 545 ? -14.146 15.148 40.592 1.000 12.442 586 VAL A N 1
ATOM 4325 C CA . VAL A 1 545 ? -13.420 14.359 41.605 1.000 12.327 586 VAL A CA 1
ATOM 4326 C C . VAL A 1 545 ? -14.405 13.691 42.571 1.000 13.609 586 VAL A C 1
ATOM 4327 O O . VAL A 1 545 ? -15.308 14.353 43.130 1.000 14.864 586 VAL A O 1
ATOM 4331 N N . TYR A 1 546 ? -14.285 12.377 42.709 1.000 14.187 587 TYR A N 1
ATOM 4332 C CA . TYR A 1 546 ? -15.185 11.619 43.599 1.000 14.263 587 TYR A CA 1
ATOM 4333 C C . TYR A 1 546 ? -15.081 12.145 45.037 1.000 13.362 587 TYR A C 1
ATOM 4334 O O . TYR A 1 546 ? -13.974 12.343 45.574 1.000 13.834 587 TYR A O 1
ATOM 4343 N N . GLY A 1 547 ? -16.232 12.232 45.686 1.000 15.206 588 GLY A N 1
ATOM 4344 C CA . GLY A 1 547 ? -16.304 12.498 47.124 1.000 16.232 588 GLY A CA 1
ATOM 4345 C C . GLY A 1 547 ? -16.293 13.972 47.453 1.000 16.622 588 GLY A C 1
ATOM 4346 O O . GLY A 1 547 ? -16.449 14.298 48.644 1.000 20.885 588 GLY A O 1
ATOM 4347 N N . VAL A 1 548 ? -16.188 14.834 46.441 1.000 16.848 589 VAL A N 1
ATOM 4348 C CA A VAL A 1 548 ? -16.276 16.293 46.686 0.700 16.981 589 VAL A CA 1
ATOM 4349 C CA B VAL A 1 548 ? -16.041 16.321 46.516 0.300 16.240 589 VAL A CA 1
ATOM 4350 C C . VAL A 1 548 ? -17.057 16.945 45.552 1.000 16.873 589 VAL A C 1
ATOM 4351 O O . VAL A 1 548 ? -17.202 16.379 44.438 1.000 17.616 589 VAL A O 1
ATOM 4358 N N . GLN A 1 549 ? -17.590 18.105 45.876 1.000 16.062 590 GLN A N 1
ATOM 4359 C CA . GLN A 1 549 ? -18.387 18.890 44.929 1.000 14.773 590 GLN A CA 1
ATOM 4360 C C . GLN A 1 549 ? -17.593 20.132 44.495 1.000 14.103 590 GLN A C 1
ATOM 4361 O O . GLN A 1 549 ? -16.798 20.645 45.269 1.000 15.916 590 GLN A O 1
ATOM 4367 N N . GLY A 1 550 ? -17.790 20.532 43.262 1.000 14.912 591 GLY A N 1
ATOM 4368 C CA . GLY A 1 550 ? -17.242 21.776 42.729 1.000 14.770 591 GLY A CA 1
ATOM 4369 C C . GLY A 1 550 ? -15.779 21.652 42.317 1.000 14.080 591 GLY A C 1
ATOM 4370 O O . GLY A 1 550 ? -15.096 22.685 42.264 1.000 16.335 591 GLY A O 1
ATOM 4371 N N . LEU A 1 551 ? -15.325 20.440 42.037 1.000 13.196 592 LEU A N 1
ATOM 4372 C CA . LEU A 1 551 ? -13.906 20.199 41.723 1.000 12.262 592 LEU A CA 1
ATOM 4373 C C . LEU A 1 551 ? -13.774 19.257 40.523 1.000 12.183 592 LEU A C 1
ATOM 4374 O O . LEU A 1 551 ? -14.282 18.104 40.605 1.000 13.302 592 LEU A O 1
ATOM 4379 N N . ARG A 1 552 ? -13.066 19.677 39.494 1.000 12.567 593 ARG A N 1
ATOM 4380 C CA . ARG A 1 552 ? -12.861 18.852 38.295 1.000 11.678 593 ARG A CA 1
ATOM 4381 C C . ARG A 1 552 ? -11.372 18.818 37.949 1.000 10.749 593 ARG A C 1
ATOM 4382 O O . ARG A 1 552 ? -10.606 19.676 38.406 1.000 11.983 593 ARG A O 1
ATOM 4390 N N . VAL A 1 553 ? -11.004 17.825 37.141 1.000 10.581 594 VAL A N 1
ATOM 4391 C CA . VAL A 1 553 ? -9.650 17.700 36.541 1.000 10.366 594 VAL A CA 1
ATOM 4392 C C . VAL A 1 553 ? -9.799 17.839 35.037 1.000 9.801 594 VAL A C 1
ATOM 4393 O O . VAL A 1 553 ? -10.528 17.053 34.393 1.000 11.475 594 VAL A O 1
ATOM 4397 N N . ALA A 1 554 ? -9.137 18.863 34.477 1.000 9.937 595 ALA A N 1
ATOM 4398 C CA . ALA A 1 554 ? -9.192 19.185 33.046 1.000 10.102 595 ALA A CA 1
ATOM 4399 C C . ALA A 1 554 ? -7.955 18.692 32.283 1.000 9.238 595 ALA A C 1
ATOM 4400 O O . ALA A 1 554 ? -8.051 18.546 31.043 1.000 10.549 595 ALA A O 1
ATOM 4402 N N . ASP A 1 555 ? -6.804 18.607 32.920 1.000 9.922 596 ASP A N 1
ATOM 4403 C CA . ASP A 1 555 ? -5.558 18.250 32.249 1.000 10.111 596 ASP A CA 1
ATOM 4404 C C . ASP A 1 555 ? -5.457 16.731 32.060 1.000 9.256 596 ASP A C 1
ATOM 4405 O O . ASP A 1 555 ? -6.290 15.993 32.562 1.000 10.712 596 ASP A O 1
ATOM 4410 N N . ILE A 1 556 ? -4.429 16.294 31.327 1.000 9.088 597 ILE A N 1
ATOM 4411 C CA . ILE A 1 556 ? -4.410 14.890 30.852 1.000 9.079 597 ILE A CA 1
ATOM 4412 C C . ILE A 1 556 ? -4.109 13.919 31.973 1.000 8.614 597 ILE A C 1
ATOM 4413 O O . ILE A 1 556 ? -4.076 12.698 31.702 1.000 8.961 597 ILE A O 1
ATOM 4418 N N . SER A 1 557 ? -3.948 14.381 33.211 1.000 8.938 598 SER A N 1
ATOM 4419 C CA A SER A 1 557 ? -4.117 13.506 34.381 0.500 8.576 598 SER A CA 1
ATOM 4420 C CA B SER A 1 557 ? -4.047 13.427 34.320 0.500 8.987 598 SER A CA 1
ATOM 4421 C C . SER A 1 557 ? -5.384 12.658 34.263 1.000 9.004 598 SER A C 1
ATOM 4422 O O . SER A 1 557 ? -5.396 11.534 34.821 1.000 9.810 598 SER A O 1
ATOM 4427 N N . PHE A 1 558 ? -6.442 13.168 33.658 1.000 9.182 599 PHE A N 1
ATOM 4428 C CA . PHE A 1 558 ? -7.732 12.427 33.658 1.000 9.461 599 PHE A CA 1
ATOM 4429 C C . PHE A 1 558 ? -7.724 11.241 32.689 1.000 9.360 599 PHE A C 1
ATOM 4430 O O . PHE A 1 558 ? -8.593 10.381 32.783 1.000 10.643 599 PHE A O 1
ATOM 4438 N N . TRP A 1 559 ? -6.805 11.189 31.729 1.000 9.321 600 TRP A N 1
ATOM 4439 C CA . TRP A 1 559 ? -6.896 10.125 30.728 1.000 9.299 600 TRP A CA 1
ATOM 4440 C C . TRP A 1 559 ? -6.735 8.750 31.367 1.000 9.333 600 TRP A C 1
ATOM 4441 O O . TRP A 1 559 ? -5.865 8.564 32.205 1.000 9.767 600 TRP A O 1
ATOM 4452 N N . PRO A 1 560 ? -7.518 7.729 30.930 1.000 9.159 601 PRO A N 1
ATOM 4453 C CA . PRO A 1 560 ? -7.270 6.367 31.429 1.000 9.553 601 PRO A CA 1
ATOM 4454 C C . PRO A 1 560 ? -5.896 5.844 30.997 1.000 9.564 601 PRO A C 1
ATOM 4455 O O . PRO A 1 560 ? -5.163 5.220 31.796 1.000 10.388 601 PRO A O 1
ATOM 4459 N N . PHE A 1 561 ? -5.577 6.024 29.717 1.000 9.246 602 PHE A N 1
ATOM 4460 C CA . PHE A 1 561 ? -4.333 5.489 29.155 1.000 9.377 602 PHE A CA 1
ATOM 4461 C C . PHE A 1 561 ? -3.946 6.243 27.890 1.000 10.305 602 PHE A C 1
ATOM 4462 O O . PHE A 1 561 ? -4.726 7.019 27.337 1.000 9.827 602 PHE A O 1
ATOM 4470 N N . GLN A 1 562 ? -2.688 6.001 27.484 1.000 9.789 603 GLN A N 1
ATOM 4471 C CA . GLN A 1 562 ? -2.068 6.731 26.358 1.000 9.267 603 GLN A CA 1
ATOM 4472 C C . GLN A 1 562 ? -2.729 6.428 25.025 1.000 8.948 603 GLN A C 1
ATOM 4473 O O . GLN A 1 562 ? -3.242 5.337 24.763 1.000 10.094 603 GLN A O 1
ATOM 4479 N N . LEU A 1 563 ? -2.610 7.420 24.151 1.000 8.096 604 LEU A N 1
ATOM 4480 C CA . LEU A 1 563 ? -3.156 7.339 22.774 1.000 8.291 604 LEU A CA 1
ATOM 4481 C C . LEU A 1 563 ? -2.194 6.690 21.787 1.000 7.977 604 LEU A C 1
ATOM 4482 O O . LEU A 1 563 ? -0.974 6.701 21.956 1.000 8.716 604 LEU A O 1
ATOM 4487 N N . SER A 1 564 ? -2.764 6.289 20.666 1.000 8.122 605 SER A N 1
ATOM 4488 C CA . SER A 1 564 ? -1.996 6.080 19.421 1.000 8.424 605 SER A CA 1
ATOM 4489 C C . SER A 1 564 ? -1.782 7.467 18.829 1.000 8.936 605 SER A C 1
ATOM 4490 O O . SER A 1 564 ? -2.506 7.887 17.936 1.000 10.435 605 SER A O 1
ATOM 4493 N N . GLY A 1 565 ? -0.804 8.182 19.366 1.000 9.000 606 GLY A N 1
ATOM 4494 C CA . GLY A 1 565 ? -0.601 9.591 19.021 1.000 11.433 606 GLY A CA 1
ATOM 4495 C C . GLY A 1 565 ? 0.127 10.269 20.145 1.000 9.843 606 GLY A C 1
ATOM 4496 O O . GLY A 1 565 ? 0.330 9.705 21.159 1.000 15.234 606 GLY A O 1
ATOM 4497 N N . SER A 1 566 ? 0.383 11.538 19.999 1.000 10.961 607 SER A N 1
ATOM 4498 C CA . SER A 1 566 ? 0.951 12.399 21.033 1.000 10.131 607 SER A CA 1
ATOM 4499 C C . SER A 1 566 ? -0.175 13.236 21.635 1.000 8.735 607 SER A C 1
ATOM 4500 O O . SER A 1 566 ? -1.233 13.404 21.026 1.000 10.207 607 SER A O 1
ATOM 4503 N N . PRO A 1 567 ? -0.040 13.738 22.879 1.000 9.119 608 PRO A N 1
ATOM 4504 C CA . PRO A 1 567 ? -1.217 14.267 23.589 1.000 8.270 608 PRO A CA 1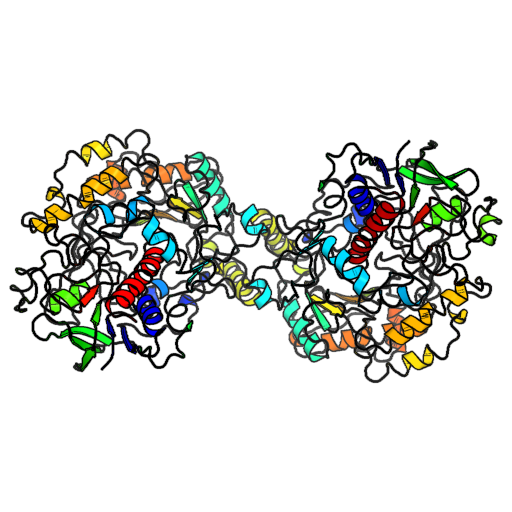
ATOM 4505 C C . PRO A 1 567 ? -1.817 15.606 23.171 1.000 7.950 608 PRO A C 1
ATOM 4506 O O . PRO A 1 567 ? -3.006 15.801 23.471 1.000 8.785 608 PRO A O 1
ATOM 4510 N N . MET A 1 568 ? -1.042 16.472 22.535 1.000 7.991 609 MET A N 1
ATOM 4511 C CA . MET A 1 568 ? -1.463 17.878 22.451 1.000 8.397 609 MET A CA 1
ATOM 4512 C C . MET A 1 568 ? -2.849 18.059 21.807 1.000 8.245 609 MET A C 1
ATOM 4513 O O . MET A 1 568 ? -3.668 18.819 22.343 1.000 8.952 609 MET A O 1
ATOM 4518 N N . ALA A 1 569 ? -3.116 17.483 20.637 1.000 8.318 610 ALA A N 1
ATOM 4519 C CA . ALA A 1 569 ? -4.395 17.762 19.959 1.000 8.464 610 ALA A CA 1
ATOM 4520 C C . ALA A 1 569 ? -5.552 17.378 20.870 1.000 8.523 610 ALA A C 1
ATOM 4521 O O . ALA A 1 569 ? -6.552 18.089 20.945 1.000 8.599 610 ALA A O 1
ATOM 4523 N N . THR A 1 570 ? -5.448 16.233 21.532 1.000 8.217 611 THR A N 1
ATOM 4524 C CA . THR A 1 570 ? -6.507 15.787 22.453 1.000 8.606 611 THR A CA 1
ATOM 4525 C C . THR A 1 570 ? -6.559 16.633 23.736 1.000 8.641 611 THR A C 1
ATOM 4526 O O . THR A 1 570 ? -7.650 16.815 24.275 1.000 9.002 611 THR A O 1
ATOM 4530 N N . ALA A 1 571 ? -5.432 17.148 24.191 1.000 8.140 612 ALA A N 1
ATOM 4531 C CA . ALA A 1 571 ? -5.454 18.075 25.343 1.000 8.619 612 ALA A CA 1
ATOM 4532 C C . ALA A 1 571 ? -6.335 19.293 25.005 1.000 8.794 612 ALA A C 1
ATOM 4533 O O . ALA A 1 571 ? -7.178 19.690 25.805 1.000 9.678 612 ALA A O 1
ATOM 4535 N N . TYR A 1 572 ? -6.189 19.847 23.808 1.000 8.518 613 TYR A N 1
ATOM 4536 C CA . TYR A 1 572 ? -7.049 20.981 23.386 1.000 8.770 613 TYR A CA 1
ATOM 4537 C C . TYR A 1 572 ? -8.502 20.511 23.287 1.000 9.029 613 TYR A C 1
ATOM 4538 O O . TYR A 1 572 ? -9.417 21.146 23.845 1.000 9.702 613 TYR A O 1
ATOM 4547 N N . ALA A 1 573 ? -8.741 19.410 22.559 1.000 9.008 614 ALA A N 1
ATOM 4548 C CA . ALA A 1 573 ? -10.121 19.031 22.244 1.000 8.800 614 ALA A CA 1
ATOM 4549 C C . ALA A 1 573 ? -10.882 18.616 23.499 1.000 9.539 614 ALA A C 1
ATOM 4550 O O . ALA A 1 573 ? -12.066 18.886 23.645 1.000 9.936 614 ALA A O 1
ATOM 4552 N N . GLY A 1 574 ? -10.211 17.932 24.411 1.000 10.050 615 GLY A N 1
ATOM 4553 C CA . GLY A 1 574 ? -10.826 17.536 25.678 1.000 9.920 615 GLY A CA 1
ATOM 4554 C C . GLY A 1 574 ? -11.206 18.728 26.530 1.000 10.563 615 GLY A C 1
ATOM 4555 O O . GLY A 1 574 ? -12.181 18.646 27.262 1.000 10.815 615 GLY A O 1
ATOM 4556 N N . ALA A 1 575 ? -10.420 19.794 26.488 1.000 9.623 616 ALA A N 1
ATOM 4557 C CA . ALA A 1 575 ? -10.769 21.009 27.234 1.000 10.017 616 ALA A CA 1
ATOM 4558 C C . ALA A 1 575 ? -11.895 21.740 26.518 1.000 10.086 616 ALA A C 1
ATOM 4559 O O . ALA A 1 575 ? -12.744 22.301 27.204 1.000 11.316 616 ALA A O 1
ATOM 4561 N N . GLU A 1 576 ? -11.943 21.716 25.186 1.000 9.873 617 GLU A N 1
ATOM 4562 C CA . GLU A 1 576 ? -13.116 22.263 24.450 1.000 10.196 617 GLU A CA 1
ATOM 4563 C C . GLU A 1 576 ? -14.386 21.524 24.916 1.000 11.154 617 GLU A C 1
ATOM 4564 O O . GLU A 1 576 ? -15.427 22.138 25.144 1.000 12.055 617 GLU A O 1
ATOM 4570 N N . ARG A 1 577 ? -14.297 20.201 25.036 1.000 11.390 618 ARG A N 1
ATOM 4571 C CA A ARG A 1 577 ? -15.485 19.413 25.412 0.500 11.531 618 ARG A CA 1
ATOM 4572 C CA B ARG A 1 577 ? -15.459 19.365 25.435 0.500 12.076 618 ARG A CA 1
ATOM 4573 C C . ARG A 1 577 ? -15.870 19.743 26.867 1.000 11.640 618 ARG A C 1
ATOM 4574 O O . ARG A 1 577 ? -17.071 19.984 27.103 1.000 13.105 618 ARG A O 1
ATOM 4589 N N . LEU A 1 578 ? -14.907 19.796 27.782 1.000 11.519 619 LEU A N 1
ATOM 4590 C CA . LEU A 1 578 ? -15.199 20.081 29.195 1.000 11.647 619 LEU A CA 1
ATOM 4591 C C . LEU A 1 578 ? -15.819 21.464 29.342 1.000 11.786 619 LEU A C 1
ATOM 4592 O O . LEU A 1 578 ? -16.750 21.631 30.151 1.000 12.360 619 LEU A O 1
ATOM 4597 N N . ALA A 1 579 ? -15.377 22.435 28.578 1.000 11.121 620 ALA A N 1
ATOM 4598 C CA . ALA A 1 579 ? -15.958 23.784 28.655 1.000 12.157 620 ALA A CA 1
ATOM 4599 C C . ALA A 1 579 ? -17.469 23.680 28.420 1.000 12.144 620 ALA A C 1
ATOM 4600 O O . ALA A 1 579 ? -18.266 24.318 29.132 1.000 13.355 620 ALA A O 1
ATOM 4602 N N . ASP A 1 580 ? -17.886 22.931 27.392 1.000 12.451 621 ASP A N 1
ATOM 4603 C CA . ASP A 1 580 ? -19.321 22.798 27.104 1.000 13.757 621 ASP A CA 1
ATOM 4604 C C . ASP A 1 580 ? -20.042 22.078 28.242 1.000 14.940 621 ASP A C 1
ATOM 4605 O O . ASP A 1 580 ? -21.181 22.465 28.582 1.000 16.281 621 ASP A O 1
ATOM 4610 N N . VAL A 1 581 ? -19.419 21.060 28.800 1.000 13.761 622 VAL A N 1
ATOM 4611 C CA . VAL A 1 581 ? -20.001 20.314 29.939 1.000 15.868 622 VAL A CA 1
ATOM 4612 C C . VAL A 1 581 ? -20.255 21.276 31.112 1.000 15.992 622 VAL A C 1
ATOM 4613 O O . VAL A 1 581 ? -21.343 21.258 31.736 1.000 16.682 622 VAL A O 1
ATOM 4617 N N . ILE A 1 582 ? -19.280 22.108 31.430 1.000 13.877 623 ILE A N 1
ATOM 4618 C CA . ILE A 1 582 ? -19.409 23.051 32.573 1.000 14.430 623 ILE A CA 1
ATOM 4619 C C . ILE A 1 582 ? -20.458 24.110 32.259 1.000 14.817 623 ILE A C 1
ATOM 4620 O O . ILE A 1 582 ? -21.281 24.411 33.141 1.000 16.937 623 ILE A O 1
ATOM 4625 N N . LYS A 1 583 ? -20.482 24.614 31.043 1.000 14.337 624 LYS A N 1
ATOM 4626 C CA . LYS A 1 583 ? -21.438 25.645 30.643 1.000 15.549 624 LYS A CA 1
ATOM 4627 C C . LYS A 1 583 ? -22.850 25.048 30.794 1.000 17.822 624 LYS A C 1
ATOM 4628 O O . LYS A 1 583 ? -23.775 25.755 31.233 1.000 19.968 624 LYS A O 1
ATOM 4634 N N . LYS A 1 584 ? -23.032 23.793 30.402 1.000 18.368 625 LYS A N 1
ATOM 4635 C CA . LYS A 1 584 ? -24.393 23.193 30.417 1.000 22.857 625 LYS A CA 1
ATOM 4636 C C . LYS A 1 584 ? -24.863 23.077 31.876 1.000 20.541 625 LYS A C 1
ATOM 4637 O O . LYS A 1 584 ? -26.018 23.474 32.185 1.000 25.931 625 LYS A O 1
ATOM 4643 N N . GLU A 1 585 ? -23.991 22.608 32.759 1.000 20.030 626 GLU A N 1
ATOM 4644 C CA . GLU A 1 585 ? -24.374 22.377 34.166 1.000 22.826 626 GLU A CA 1
ATOM 4645 C C . GLU A 1 585 ? -24.764 23.713 34.800 1.000 23.826 626 GLU A C 1
ATOM 4646 O O . GLU A 1 585 ? -25.807 23.773 35.468 1.000 23.780 626 GLU A O 1
ATOM 4652 N N . HIS A 1 586 ? -23.973 24.749 34.574 1.000 20.885 627 HIS A N 1
ATOM 4653 C CA . HIS A 1 586 ? -24.133 26.062 35.254 1.000 21.866 627 HIS A CA 1
ATOM 4654 C C . HIS A 1 586 ? -24.965 27.051 34.428 1.000 25.283 627 HIS A C 1
ATOM 4655 O O . HIS A 1 586 ? -25.120 28.205 34.891 1.000 25.845 627 HIS A O 1
ATOM 4662 N N . ARG A 1 587 ? -25.562 26.593 33.327 1.000 22.842 628 ARG A N 1
ATOM 4663 C CA . ARG A 1 587 ? -26.509 27.387 32.511 1.000 27.554 628 ARG A CA 1
ATOM 4664 C C . ARG A 1 587 ? -25.806 28.677 32.053 1.000 24.929 628 ARG A C 1
ATOM 4665 O O . ARG A 1 587 ? -26.403 29.784 32.143 1.000 27.925 628 ARG A O 1
ATOM 4673 N N . LEU A 1 588 ? -24.574 28.555 31.593 1.000 22.456 629 LEU A N 1
ATOM 4674 C CA . LEU A 1 588 ? -23.763 29.723 31.148 1.000 23.797 629 LEU A CA 1
ATOM 4675 C C . LEU A 1 588 ? -24.068 30.028 29.672 1.000 30.819 629 LEU A C 1
ATOM 4676 O O . LEU A 1 588 ? -24.622 29.142 28.989 1.000 35.495 629 LEU A O 1
ATOM 4681 N N . ALA A 1 589 ? -23.707 31.231 29.191 1.000 32.362 630 ALA A N 1
ATOM 4682 C CA . ALA A 1 589 ? -23.831 31.620 27.761 1.000 40.867 630 ALA A CA 1
ATOM 4683 C C . ALA A 1 589 ? -22.837 30.794 26.928 1.000 51.563 630 ALA A C 1
ATOM 4684 O O . ALA A 1 589 ? -21.609 30.949 27.128 1.000 59.245 630 ALA A O 1
ATOM 4686 N N A ASN B 1 5 ? -13.305 18.735 -45.275 0.500 36.600 46 ASN B N 1
ATOM 4687 N N B ASN B 1 5 ? -15.749 19.058 -45.365 0.500 32.268 46 ASN B N 1
ATOM 4688 C CA A ASN B 1 5 ? -13.962 20.023 -44.902 0.500 30.400 46 ASN B CA 1
ATOM 4689 C CA B ASN B 1 5 ? -15.071 20.300 -44.927 0.500 31.920 46 ASN B CA 1
ATOM 4690 C C A ASN B 1 5 ? -14.081 20.065 -43.368 0.500 22.220 46 ASN B C 1
ATOM 4691 C C B ASN B 1 5 ? -15.028 20.338 -43.394 0.500 23.397 46 ASN B C 1
ATOM 4692 O O A ASN B 1 5 ? -13.871 19.048 -42.694 0.500 21.814 46 ASN B O 1
ATOM 4693 O O B ASN B 1 5 ? -15.795 19.601 -42.741 0.500 30.467 46 ASN B O 1
ATOM 4702 N N . TYR B 1 6 ? -14.247 21.265 -42.850 1.000 19.932 47 TYR B N 1
ATOM 4703 C CA . TYR B 1 6 ? -14.323 21.568 -41.408 1.000 17.219 47 TYR B CA 1
ATOM 4704 C C . TYR B 1 6 ? -15.418 22.600 -41.236 1.000 15.190 47 TYR B C 1
ATOM 4705 O O . TYR B 1 6 ? -15.758 23.241 -42.215 1.000 18.941 47 TYR B O 1
ATOM 4714 N N . THR B 1 7 ? -15.903 22.807 -40.017 1.000 14.317 48 THR B N 1
ATOM 4715 C CA . THR B 1 7 ? -16.842 23.907 -39.752 1.000 14.781 48 THR B CA 1
ATOM 4716 C C . THR B 1 7 ? -16.092 25.239 -39.749 1.000 14.749 48 THR B C 1
ATOM 4717 O O . THR B 1 7 ? -16.596 26.229 -40.343 1.000 15.238 48 THR B O 1
ATOM 4721 N N . PHE B 1 8 ? -14.931 25.266 -39.092 1.000 13.900 49 PHE B N 1
ATOM 4722 C CA . PHE B 1 8 ? -14.077 26.469 -39.011 1.000 13.637 49 PHE B CA 1
ATOM 4723 C C . PHE B 1 8 ? -12.633 26.074 -39.320 1.000 13.353 49 PHE B C 1
ATOM 4724 O O . PHE B 1 8 ? -12.224 24.993 -38.902 1.000 14.407 49 PHE B O 1
ATOM 4732 N N . ILE B 1 9 ? -11.915 26.984 -39.947 1.000 13.887 50 ILE B N 1
ATOM 4733 C CA . ILE B 1 9 ? -10.453 26.881 -40.105 1.000 12.674 50 ILE B CA 1
ATOM 4734 C C . ILE B 1 9 ? -9.881 28.127 -39.433 1.000 13.251 50 ILE B C 1
ATOM 4735 O O . ILE B 1 9 ? -10.307 29.262 -39.731 1.000 13.544 50 ILE B O 1
ATOM 4740 N N . ILE B 1 10 ? -8.890 27.917 -38.575 1.000 11.945 51 ILE B N 1
ATOM 4741 C CA . ILE B 1 10 ? -8.216 28.997 -37.830 1.000 11.399 51 ILE B CA 1
ATOM 4742 C C . ILE B 1 10 ? -6.747 29.034 -38.228 1.000 10.538 51 ILE B C 1
ATOM 4743 O O . ILE B 1 10 ? -6.072 28.007 -38.164 1.000 11.930 51 ILE B O 1
ATOM 4748 N N . ALA B 1 11 ? -6.304 30.185 -38.745 1.000 11.450 52 ALA B N 1
ATOM 4749 C CA . ALA B 1 11 ? -4.943 30.421 -39.231 1.000 10.465 52 ALA B CA 1
ATOM 4750 C C . ALA B 1 11 ? -4.128 30.952 -38.050 1.000 11.538 52 ALA B C 1
ATOM 4751 O O . ALA B 1 11 ? -4.273 32.144 -37.691 1.000 12.067 52 ALA B O 1
ATOM 4753 N N . GLY B 1 12 ? -3.329 30.084 -37.451 1.000 11.373 53 GLY B N 1
ATOM 4754 C CA . GLY B 1 12 ? -2.505 30.444 -36.309 1.000 11.942 53 GLY B CA 1
ATOM 4755 C C . GLY B 1 12 ? -2.989 29.779 -35.024 1.000 10.376 53 GLY B C 1
ATOM 4756 O O . GLY B 1 12 ? -4.150 29.957 -34.643 1.000 11.520 53 GLY B O 1
ATOM 4757 N N . GLY B 1 13 ? -2.104 28.986 -34.409 1.000 10.788 54 GLY B N 1
ATOM 4758 C CA . GLY B 1 13 ? -2.351 28.270 -33.170 1.000 9.609 54 GLY B CA 1
ATOM 4759 C C . GLY B 1 13 ? -1.682 28.913 -31.975 1.000 10.234 54 GLY B C 1
ATOM 4760 O O . GLY B 1 13 ? -1.043 28.193 -31.202 1.000 11.515 54 GLY B O 1
ATOM 4761 N N . GLY B 1 14 ? -1.834 30.223 -31.849 1.000 10.228 55 GLY B N 1
ATOM 4762 C CA . GLY B 1 14 ? -1.317 30.973 -30.710 1.000 9.514 55 GLY B CA 1
ATOM 4763 C C . GLY B 1 14 ? -2.346 31.123 -29.618 1.000 9.748 55 GLY B C 1
ATOM 4764 O O . GLY B 1 14 ? -3.313 30.342 -29.529 1.000 10.528 55 GLY B O 1
ATOM 4765 N N . ILE B 1 15 ? -2.177 32.157 -28.779 1.000 9.555 56 ILE B N 1
ATOM 4766 C CA . ILE B 1 15 ? -3.111 32.330 -27.655 1.000 9.482 56 ILE B CA 1
ATOM 4767 C C . ILE B 1 15 ? -4.540 32.385 -28.203 1.000 8.691 56 ILE B C 1
ATOM 4768 O O . ILE B 1 15 ? -5.433 31.715 -27.681 1.000 10.248 56 ILE B O 1
ATOM 4773 N N . SER B 1 16 ? -4.755 33.309 -29.129 1.000 8.995 57 SER B N 1
ATOM 4774 C CA . SER B 1 16 ? -6.130 33.601 -29.592 1.000 9.639 57 SER B CA 1
ATOM 4775 C C . SER B 1 16 ? -6.690 32.362 -30.303 1.000 9.545 57 SER B C 1
ATOM 4776 O O . SER B 1 16 ? -7.883 31.994 -30.105 1.000 10.650 57 SER B O 1
ATOM 4779 N N . GLY B 1 17 ? -5.898 31.799 -31.218 1.000 9.956 58 GLY B N 1
ATOM 4780 C CA . GLY B 1 17 ? -6.395 30.707 -32.055 1.000 10.574 58 GLY B CA 1
ATOM 4781 C C . GLY B 1 17 ? -6.734 29.471 -31.245 1.000 9.653 58 GLY B C 1
ATOM 4782 O O . GLY B 1 17 ? -7.807 28.880 -31.460 1.000 11.495 58 GLY B O 1
ATOM 4783 N N . LEU B 1 18 ? -5.905 29.085 -30.266 1.000 9.638 59 LEU B N 1
ATOM 4784 C CA . LEU B 1 18 ? -6.199 27.865 -29.469 1.000 9.824 59 LEU B CA 1
ATOM 4785 C C . LEU B 1 18 ? -7.361 28.139 -28.518 1.000 9.825 59 LEU B C 1
ATOM 4786 O O . LEU B 1 18 ? -8.158 27.236 -28.282 1.000 10.878 59 LEU B O 1
ATOM 4791 N N . THR B 1 19 ? -7.421 29.339 -27.929 1.000 9.437 60 THR B N 1
ATOM 4792 C CA . THR B 1 19 ? -8.545 29.640 -27.034 1.000 10.542 60 THR B CA 1
ATOM 4793 C C . THR B 1 19 ? -9.856 29.472 -27.826 1.000 9.721 60 THR B C 1
ATOM 4794 O O . THR B 1 19 ? -10.844 28.848 -27.327 1.000 11.354 60 THR B O 1
ATOM 4798 N N . LEU B 1 20 ? -9.924 30.069 -29.006 1.000 9.899 61 LEU B N 1
ATOM 4799 C CA . LEU B 1 20 ? -11.142 29.996 -29.831 1.000 10.328 61 LEU B CA 1
ATOM 4800 C C . LEU B 1 20 ? -11.436 28.545 -30.228 1.000 10.166 61 LEU B C 1
ATOM 4801 O O . LEU B 1 20 ? -12.595 28.110 -30.130 1.000 11.216 61 LEU B O 1
ATOM 4806 N N . ALA B 1 21 ? -10.430 27.813 -30.681 1.000 10.658 62 ALA B N 1
ATOM 4807 C CA . ALA B 1 21 ? -10.630 26.419 -31.143 1.000 11.172 62 ALA B CA 1
ATOM 4808 C C . ALA B 1 21 ? -11.179 25.577 -30.001 1.000 11.939 62 ALA B C 1
ATOM 4809 O O . ALA B 1 21 ? -12.101 24.771 -30.237 1.000 12.856 62 ALA B O 1
ATOM 4811 N N . ASP B 1 22 ? -10.613 25.710 -28.817 1.000 11.033 63 ASP B N 1
ATOM 4812 C CA . ASP B 1 22 ? -11.091 24.991 -27.615 1.000 9.865 63 ASP B CA 1
ATOM 4813 C C . ASP B 1 22 ? -12.602 25.273 -27.420 1.000 10.770 63 ASP B C 1
ATOM 4814 O O . ASP B 1 22 ? -13.430 24.372 -27.413 1.000 11.604 63 ASP B O 1
ATOM 4819 N N . ARG B 1 23 ? -12.957 26.550 -27.344 1.000 10.402 64 ARG B N 1
ATOM 4820 C CA . ARG B 1 23 ? -14.352 26.885 -27.062 1.000 11.064 64 ARG B CA 1
ATOM 4821 C C . ARG B 1 23 ? -15.273 26.398 -28.173 1.000 10.853 64 ARG B C 1
ATOM 4822 O O . ARG B 1 23 ? -16.384 25.895 -27.840 1.000 12.994 64 ARG B O 1
ATOM 4830 N N . LEU B 1 24 ? -14.902 26.575 -29.436 1.000 11.161 65 LEU B N 1
ATOM 4831 C CA . LEU B 1 24 ? -15.810 26.159 -30.525 1.000 12.535 65 LEU B CA 1
ATOM 4832 C C . LEU B 1 24 ? -16.050 24.656 -30.468 1.000 12.937 65 LEU B C 1
ATOM 4833 O O . LEU B 1 24 ? -17.161 24.219 -30.813 1.000 14.456 65 LEU B O 1
ATOM 4838 N N . THR B 1 25 ? -15.033 23.870 -30.130 1.000 13.082 66 THR B N 1
ATOM 4839 C CA . THR B 1 25 ? -15.130 22.396 -30.151 1.000 12.279 66 THR B CA 1
ATOM 4840 C C . THR B 1 25 ? -15.820 21.848 -28.910 1.000 13.389 66 THR B C 1
ATOM 4841 O O . THR B 1 25 ? -16.008 20.621 -28.834 1.000 14.499 66 THR B O 1
ATOM 4845 N N . GLU B 1 26 ? -16.287 22.691 -27.987 1.000 13.035 67 GLU B N 1
ATOM 4846 C CA . GLU B 1 26 ? -17.192 22.237 -26.901 1.000 14.056 67 GLU B CA 1
ATOM 4847 C C . GLU B 1 26 ? -18.469 21.644 -27.481 1.000 14.849 67 GLU B C 1
ATOM 4848 O O . GLU B 1 26 ? -19.090 20.856 -26.785 1.000 19.018 67 GLU B O 1
ATOM 4854 N N . ASP B 1 27 ? -18.874 22.060 -28.680 1.000 14.860 68 ASP B N 1
ATOM 4855 C CA . ASP B 1 27 ? -20.017 21.480 -29.422 1.000 17.154 68 ASP B CA 1
ATOM 4856 C C . ASP B 1 27 ? -19.461 20.360 -30.293 1.000 15.663 68 ASP B C 1
ATOM 4857 O O . ASP B 1 27 ? -18.675 20.641 -31.204 1.000 14.499 68 ASP B O 1
ATOM 4862 N N . PRO B 1 28 ? -19.819 19.084 -30.016 1.000 16.599 69 PRO B N 1
ATOM 4863 C CA . PRO B 1 28 ? -19.266 17.958 -30.768 1.000 16.945 69 PRO B CA 1
ATOM 4864 C C . PRO B 1 28 ? -19.657 17.991 -32.251 1.000 17.096 69 PRO B C 1
ATOM 4865 O O . PRO B 1 28 ? -19.000 17.303 -33.003 1.000 19.385 69 PRO B O 1
ATOM 4869 N N . ARG B 1 29 ? -20.646 18.804 -32.632 1.000 17.425 70 ARG B N 1
ATOM 4870 C CA . ARG B 1 29 ? -21.049 18.959 -34.057 1.000 18.452 70 ARG B CA 1
ATOM 4871 C C . ARG B 1 29 ? -20.134 19.911 -34.810 1.000 16.287 70 ARG B C 1
ATOM 4872 O O . ARG B 1 29 ? -20.250 19.978 -36.013 1.000 18.990 70 ARG B O 1
ATOM 4880 N N . VAL B 1 30 ? -19.292 20.678 -34.105 1.000 15.791 71 VAL B N 1
ATOM 4881 C CA . VAL B 1 30 ? -18.403 21.688 -34.723 1.000 15.748 71 VAL B CA 1
ATOM 4882 C C . VAL B 1 30 ? -17.011 21.108 -34.854 1.000 14.777 71 VAL B C 1
ATOM 4883 O O . VAL B 1 30 ? -16.422 20.746 -33.808 1.000 16.982 71 VAL B O 1
ATOM 4887 N N . THR B 1 31 ? -16.490 21.085 -36.072 1.000 13.857 72 THR B N 1
ATOM 4888 C CA . THR B 1 31 ? -15.103 20.663 -36.322 1.000 15.052 72 THR B CA 1
ATOM 4889 C C . THR B 1 31 ? -14.259 21.872 -36.631 1.000 14.110 72 THR B C 1
ATOM 4890 O O . THR B 1 31 ? -14.697 22.785 -37.359 1.000 15.823 72 THR B O 1
ATOM 4894 N N . VAL B 1 32 ? -13.050 21.869 -36.105 1.000 13.979 73 VAL B N 1
ATOM 4895 C CA . VAL B 1 32 ? -12.104 22.966 -36.288 1.000 13.286 73 VAL B CA 1
ATOM 4896 C C . VAL B 1 32 ? -10.771 22.420 -36.714 1.000 13.276 73 VAL B C 1
ATOM 4897 O O . VAL B 1 32 ? -10.349 21.419 -36.116 1.000 14.210 73 VAL B O 1
ATOM 4901 N N . LEU B 1 33 ? -10.178 23.073 -37.703 1.000 12.107 74 LEU B N 1
ATOM 4902 C CA . LEU B 1 33 ? -8.771 22.835 -38.012 1.000 12.459 74 LEU B CA 1
ATOM 4903 C C . LEU B 1 33 ? -8.002 24.091 -37.658 1.000 12.046 74 LEU B C 1
ATOM 4904 O O . LEU B 1 33 ? -8.249 25.158 -38.242 1.000 12.810 74 LEU B O 1
ATOM 4909 N N . VAL B 1 34 ? -6.990 23.918 -36.809 1.000 11.999 75 VAL B N 1
ATOM 4910 C CA . VAL B 1 34 ? -6.020 25.004 -36.519 1.000 11.486 75 VAL B CA 1
ATOM 4911 C C . VAL B 1 34 ? -4.757 24.690 -37.318 1.000 11.281 75 VAL B C 1
ATOM 4912 O O . VAL B 1 34 ? -4.206 23.613 -37.140 1.000 12.519 75 VAL B O 1
ATOM 4916 N N . ILE B 1 35 ? -4.335 25.594 -38.180 1.000 11.034 76 ILE B N 1
ATOM 4917 C CA . ILE B 1 35 ? -3.105 25.484 -38.970 1.000 11.737 76 ILE B CA 1
ATOM 4918 C C . ILE B 1 35 ? -2.101 26.423 -38.321 1.000 11.491 76 ILE B C 1
ATOM 4919 O O . ILE B 1 35 ? -2.342 27.639 -38.320 1.000 12.096 76 ILE B O 1
ATOM 4924 N N . GLU B 1 36 ? -0.988 25.878 -37.807 1.000 11.400 77 GLU B N 1
ATOM 4925 C CA . GLU B 1 36 ? 0.004 26.641 -37.061 1.000 10.804 77 GLU B CA 1
ATOM 4926 C C . GLU B 1 36 ? 1.380 26.516 -37.686 1.000 10.737 77 GLU B C 1
ATOM 4927 O O . GLU B 1 36 ? 1.829 25.423 -37.957 1.000 10.977 77 GLU B O 1
ATOM 4933 N N . ALA B 1 37 ? 2.039 27.658 -37.858 1.000 10.712 78 ALA B N 1
ATOM 4934 C CA . ALA B 1 37 ? 3.325 27.737 -38.540 1.000 11.216 78 ALA B CA 1
ATOM 4935 C C . ALA B 1 37 ? 4.401 26.906 -37.854 1.000 11.861 78 ALA B C 1
ATOM 4936 O O . ALA B 1 37 ? 5.251 26.309 -38.550 1.000 12.732 78 ALA B O 1
ATOM 4938 N N . GLY B 1 38 ? 4.452 26.948 -36.531 1.000 11.336 79 GLY B N 1
ATOM 4939 C CA . GLY B 1 38 ? 5.492 26.285 -35.763 1.000 11.463 79 GLY B CA 1
ATOM 4940 C C . GLY B 1 38 ? 5.104 24.875 -35.361 1.000 10.983 79 GLY B C 1
ATOM 4941 O O . GLY B 1 38 ? 3.968 24.432 -35.546 1.000 11.263 79 GLY B O 1
ATOM 4942 N N . PRO B 1 39 ? 6.040 24.177 -34.734 1.000 11.878 80 PRO B N 1
ATOM 4943 C CA . PRO B 1 39 ? 5.798 22.823 -34.255 1.000 11.329 80 PRO B CA 1
ATOM 4944 C C . PRO B 1 39 ? 5.149 22.854 -32.869 1.000 10.841 80 PRO B C 1
ATOM 4945 O O . PRO B 1 39 ? 5.011 23.919 -32.243 1.000 11.331 80 PRO B O 1
ATOM 4949 N N . LEU B 1 40 ? 4.828 21.667 -32.365 1.000 11.586 81 LEU B N 1
ATOM 4950 C CA . LEU B 1 40 ? 4.578 21.479 -30.922 1.000 10.879 81 LEU B CA 1
ATOM 4951 C C . LEU B 1 40 ? 5.885 21.606 -30.157 1.000 11.119 81 LEU B C 1
ATOM 4952 O O . LEU B 1 40 ? 6.893 20.980 -30.543 1.000 13.280 81 LEU B O 1
ATOM 4957 N N . ASP B 1 41 ? 5.893 22.323 -29.037 1.000 11.072 82 ASP B N 1
ATOM 4958 C CA . ASP B 1 41 ? 7.046 22.272 -28.117 1.000 11.339 82 ASP B CA 1
ATOM 4959 C C . ASP B 1 41 ? 7.178 20.861 -27.542 1.000 10.842 82 ASP B C 1
ATOM 4960 O O . ASP B 1 41 ? 6.237 20.073 -27.579 1.000 12.346 82 ASP B O 1
ATOM 4965 N N . ARG B 1 42 ? 8.379 20.566 -27.082 1.000 12.238 83 ARG B N 1
ATOM 4966 C CA . ARG B 1 42 ? 8.739 19.216 -26.611 1.000 13.458 83 ARG B CA 1
ATOM 4967 C C . ARG B 1 42 ? 8.715 19.136 -25.092 1.000 14.773 83 ARG B C 1
ATOM 4968 O O . ARG B 1 42 ? 9.233 18.155 -24.525 1.000 18.309 83 ARG B O 1
ATOM 4976 N N . GLY B 1 43 ? 8.132 20.104 -24.406 1.000 12.692 84 GLY B N 1
ATOM 4977 C CA . GLY B 1 43 ? 8.096 20.121 -22.942 1.000 14.553 84 GLY B CA 1
ATOM 4978 C C . GLY B 1 43 ? 9.483 20.348 -22.360 1.000 14.019 84 GLY B C 1
ATOM 4979 O O . GLY B 1 43 ? 9.729 19.895 -21.225 1.000 15.776 84 GLY B O 1
ATOM 4980 N N . GLU B 1 44 ? 10.358 21.008 -23.110 1.000 14.032 85 GLU B N 1
ATOM 4981 C CA A GLU B 1 44 ? 11.727 21.132 -22.582 0.500 14.374 85 GLU B CA 1
ATOM 4982 C CA B GLU B 1 44 ? 11.763 21.356 -22.737 0.500 14.625 85 GLU B CA 1
ATOM 4983 C C . GLU B 1 44 ? 11.750 22.135 -21.420 1.000 12.544 85 GLU B C 1
ATOM 4984 O O . GLU B 1 44 ? 10.826 22.950 -21.257 1.000 11.569 85 GLU B O 1
ATOM 4995 N N . ASP B 1 45 ? 12.791 21.998 -20.590 1.000 13.043 86 ASP B N 1
ATOM 4996 C CA . ASP B 1 45 ? 12.891 22.871 -19.398 1.000 12.965 86 ASP B CA 1
ATOM 4997 C C . ASP B 1 45 ? 12.851 24.357 -19.788 1.000 12.150 86 ASP B C 1
ATOM 4998 O O . ASP B 1 45 ? 12.286 25.149 -19.032 1.000 12.791 86 ASP B O 1
ATOM 5003 N N . GLY B 1 46 ? 13.457 24.739 -20.895 1.000 11.968 87 GLY B N 1
ATOM 5004 C CA . GLY B 1 46 ? 13.470 26.139 -21.312 1.000 12.228 87 GLY B CA 1
ATOM 5005 C C . GLY B 1 46 ? 12.082 26.702 -21.545 1.000 11.798 87 GLY B C 1
ATOM 5006 O O . GLY B 1 46 ? 11.919 27.939 -21.589 1.000 12.797 87 GLY B O 1
ATOM 5007 N N . ILE B 1 47 ? 11.096 25.841 -21.767 1.000 10.976 88 ILE B N 1
ATOM 5008 C CA . ILE B 1 47 ? 9.682 26.236 -21.886 1.000 11.250 88 ILE B CA 1
ATOM 5009 C C . ILE B 1 47 ? 8.997 26.079 -20.524 1.000 10.359 88 ILE B C 1
ATOM 5010 O O . ILE B 1 47 ? 8.383 27.036 -20.018 1.000 11.252 88 ILE B O 1
ATOM 5015 N N . LEU B 1 48 ? 9.049 24.905 -19.917 1.000 9.808 89 LEU B N 1
ATOM 5016 C CA . LEU B 1 48 ? 8.182 24.659 -18.769 1.000 11.275 89 LEU B CA 1
ATOM 5017 C C . LEU B 1 48 ? 8.667 25.281 -17.465 1.000 9.413 89 LEU B C 1
ATOM 5018 O O . LEU B 1 48 ? 7.804 25.617 -16.625 1.000 10.582 89 LEU B O 1
ATOM 5023 N N . VAL B 1 49 ? 9.973 25.343 -17.246 1.000 9.025 90 VAL B N 1
ATOM 5024 C CA . VAL B 1 49 ? 10.492 25.720 -15.920 1.000 9.334 90 VAL B CA 1
ATOM 5025 C C . VAL B 1 49 ? 10.858 27.201 -15.911 1.000 9.794 90 VAL B C 1
ATOM 5026 O O . VAL B 1 49 ? 11.675 27.634 -16.736 1.000 9.920 90 VAL B O 1
ATOM 5030 N N . PRO B 1 50 ? 10.256 28.027 -15.047 1.000 9.362 91 PRO B N 1
ATOM 5031 C CA . PRO B 1 50 ? 10.522 29.470 -15.126 1.000 9.344 91 PRO B CA 1
ATOM 5032 C C . PRO B 1 50 ? 12.013 29.811 -15.068 1.000 9.572 91 PRO B C 1
ATOM 5033 O O . PRO B 1 50 ? 12.488 30.619 -15.887 1.000 10.551 91 PRO B O 1
ATOM 5037 N N . GLY B 1 51 ? 12.762 29.195 -14.155 1.000 9.281 92 GLY B N 1
ATOM 5038 C CA . GLY B 1 51 ? 14.177 29.542 -13.998 1.000 10.104 92 GLY B CA 1
ATOM 5039 C C . GLY B 1 51 ? 15.035 29.175 -15.184 1.000 10.131 92 GLY B C 1
ATOM 5040 O O . GLY B 1 51 ? 16.188 29.648 -15.258 1.000 11.812 92 GLY B O 1
ATOM 5041 N N . ALA B 1 52 ? 14.561 28.277 -16.037 1.000 9.757 93 ALA B N 1
ATOM 5042 C CA . ALA B 1 52 ? 15.295 27.824 -17.230 1.000 10.835 93 ALA B CA 1
ATOM 5043 C C . ALA B 1 52 ? 14.874 28.582 -18.491 1.000 11.594 93 ALA B C 1
ATOM 5044 O O . ALA B 1 52 ? 15.342 28.243 -19.563 1.000 12.305 93 ALA B O 1
ATOM 5046 N N . PHE B 1 53 ? 14.022 29.601 -18.363 1.000 10.418 94 PHE B N 1
ATOM 5047 C CA . PHE B 1 53 ? 13.421 30.360 -19.483 1.000 12.332 94 PHE B CA 1
ATOM 5048 C C . PHE B 1 53 ? 14.397 30.581 -20.631 1.000 13.049 94 PHE B C 1
ATOM 5049 O O . PHE B 1 53 ? 15.402 31.269 -20.460 1.000 13.583 94 PHE B O 1
ATOM 5057 N N . SER B 1 54 ? 14.033 30.057 -21.793 1.000 12.155 95 SER B N 1
ATOM 5058 C CA . SER B 1 54 ? 14.794 30.104 -23.071 1.000 13.656 95 SER B CA 1
ATOM 5059 C C . SER B 1 54 ? 13.865 30.514 -24.217 1.000 14.057 95 SER B C 1
ATOM 5060 O O . SER B 1 54 ? 13.487 29.688 -25.033 1.000 17.785 95 SER B O 1
ATOM 5063 N N . PRO B 1 55 ? 13.419 31.787 -24.283 1.000 13.649 96 PRO B N 1
ATOM 5064 C CA . PRO B 1 55 ? 12.382 32.149 -25.261 1.000 15.170 96 PRO B CA 1
ATOM 5065 C C . PRO B 1 55 ? 12.807 31.980 -26.731 1.000 14.455 96 PRO B C 1
ATOM 5066 O O . PRO B 1 55 ? 11.955 31.702 -27.610 1.000 17.138 96 PRO B O 1
ATOM 5070 N N . TRP B 1 56 ? 14.115 32.019 -26.989 1.000 16.774 97 TRP B N 1
ATOM 5071 C CA . TRP B 1 56 ? 14.705 31.982 -28.353 1.000 16.248 97 TRP B CA 1
ATOM 5072 C C . TRP B 1 56 ? 14.460 30.623 -29.001 1.000 17.587 97 TRP B C 1
ATOM 5073 O O . TRP B 1 56 ? 14.582 30.526 -30.227 1.000 17.949 97 TRP B O 1
ATOM 5084 N N . LEU B 1 57 ? 14.066 29.604 -28.201 1.000 17.521 98 LEU B N 1
ATOM 5085 C CA . LEU B 1 57 ? 13.773 28.262 -28.754 1.000 18.111 98 LEU B CA 1
ATOM 5086 C C . LEU B 1 57 ? 12.745 28.311 -29.908 1.000 16.873 98 LEU B C 1
ATOM 5087 O O . LEU B 1 57 ? 12.817 27.493 -30.824 1.000 19.688 98 LEU B O 1
ATOM 5092 N N . TYR B 1 58 ? 11.876 29.261 -29.938 1.000 15.627 99 TYR B N 1
ATOM 5093 C CA . TYR B 1 58 ? 10.766 29.287 -30.928 1.000 13.106 99 TYR B CA 1
ATOM 5094 C C . TYR B 1 58 ? 10.564 30.695 -31.476 1.000 12.246 99 TYR B C 1
ATOM 5095 O O . TYR B 1 58 ? 9.427 31.032 -31.875 1.000 13.276 99 TYR B O 1
ATOM 5104 N N . PHE B 1 59 ? 11.601 31.502 -31.591 1.000 12.183 100 PHE B N 1
ATOM 5105 C CA . PHE B 1 59 ? 11.459 32.792 -32.304 1.000 12.424 100 PHE B CA 1
ATOM 5106 C C . PHE B 1 59 ? 11.250 32.517 -33.794 1.000 12.062 100 PHE B C 1
ATOM 5107 O O . PHE B 1 59 ? 11.939 31.693 -34.414 1.000 12.769 100 PHE B O 1
ATOM 5115 N N . TRP B 1 60 ? 10.355 33.255 -34.402 1.000 11.216 101 TRP B N 1
ATOM 5116 C CA . TRP B 1 60 ? 10.150 33.238 -35.860 1.000 11.457 101 TRP B CA 1
ATOM 5117 C C . TRP B 1 60 ? 11.455 33.671 -36.513 1.000 10.641 101 TRP B C 1
ATOM 5118 O O . TRP B 1 60 ? 11.971 34.749 -36.227 1.000 12.190 101 TRP B O 1
ATOM 5129 N N . PRO B 1 61 ? 12.042 32.863 -37.418 1.000 11.829 102 PRO B N 1
ATOM 5130 C CA . PRO B 1 61 ? 13.330 33.217 -37.987 1.000 12.945 102 PRO B CA 1
ATOM 5131 C C . PRO B 1 61 ? 13.263 34.296 -39.083 1.000 12.806 102 PRO B C 1
ATOM 5132 O O . PRO B 1 61 ? 12.316 34.428 -39.798 1.000 13.916 102 PRO B O 1
ATOM 5136 N N . GLY B 1 62 ? 14.337 35.051 -39.221 1.000 14.867 103 GLY B N 1
ATOM 5137 C CA . GLY B 1 62 ? 14.547 35.871 -40.429 1.000 15.445 103 GLY B CA 1
ATOM 5138 C C . GLY B 1 62 ? 13.722 37.147 -40.466 1.000 15.675 103 GLY B C 1
ATOM 5139 O O . GLY B 1 62 ? 13.502 37.697 -41.584 1.000 17.250 103 GLY B O 1
ATOM 5140 N N . LEU B 1 63 ? 13.343 37.668 -39.301 1.000 14.144 104 LEU B N 1
ATOM 5141 C CA . LEU B 1 63 ? 12.602 38.935 -39.247 1.000 14.199 104 LEU B CA 1
ATOM 5142 C C . LEU B 1 63 ? 13.510 40.017 -38.700 1.000 13.019 104 LEU B C 1
ATOM 5143 O O . LEU B 1 63 ? 14.021 39.907 -37.562 1.000 13.330 104 LEU B O 1
ATOM 5148 N N . VAL B 1 64 ? 13.681 41.066 -39.475 1.000 13.786 105 VAL B N 1
ATOM 5149 C CA A VAL B 1 64 ? 14.501 42.253 -39.117 0.500 14.243 105 VAL B CA 1
ATOM 5150 C CA B VAL B 1 64 ? 14.449 42.255 -39.034 0.500 14.223 105 VAL B CA 1
ATOM 5151 C C . VAL B 1 64 ? 13.666 43.497 -39.428 1.000 14.014 105 VAL B C 1
ATOM 5152 O O . VAL B 1 64 ? 12.910 43.471 -40.398 1.000 18.287 105 VAL B O 1
ATOM 5159 N N . SER B 1 65 ? 13.821 44.531 -38.659 1.000 13.885 106 SER B N 1
ATOM 5160 C CA . SER B 1 65 ? 13.118 45.802 -38.935 1.000 13.558 106 SER B CA 1
ATOM 5161 C C . SER B 1 65 ? 13.790 46.502 -40.111 1.000 13.846 106 SER B C 1
ATOM 5162 O O . SER B 1 65 ? 14.955 46.274 -40.381 1.000 14.158 106 SER B O 1
ATOM 5165 N N . THR B 1 66 ? 13.091 47.484 -40.631 1.000 12.765 107 THR B N 1
ATOM 5166 C CA . THR B 1 66 ? 13.716 48.542 -41.427 1.000 13.367 107 THR B CA 1
ATOM 5167 C C . THR B 1 66 ? 14.594 49.377 -40.518 1.000 13.301 107 THR B C 1
ATOM 5168 O O . THR B 1 66 ? 14.461 49.367 -39.278 1.000 13.047 107 THR B O 1
ATOM 5172 N N . PRO B 1 67 ? 15.497 50.195 -41.085 1.000 13.448 108 PRO B N 1
ATOM 5173 C CA . PRO B 1 67 ? 16.175 51.209 -40.272 1.000 13.310 108 PRO B CA 1
ATOM 5174 C C . PRO B 1 67 ? 15.137 52.085 -39.565 1.000 14.031 108 PRO B C 1
ATOM 5175 O O . PRO B 1 67 ? 14.092 52.475 -40.149 1.000 16.185 108 PRO B O 1
ATOM 5179 N N . GLN B 1 68 ? 15.371 52.333 -38.268 1.000 12.207 109 GLN B N 1
ATOM 5180 C CA . GLN B 1 68 ? 14.365 53.018 -37.423 1.000 11.794 109 GLN B CA 1
ATOM 5181 C C . GLN B 1 68 ? 14.699 54.503 -37.356 1.000 11.857 109 GLN B C 1
ATOM 5182 O O . GLN B 1 68 ? 15.670 54.882 -36.651 1.000 12.290 109 GLN B O 1
ATOM 5188 N N . ALA B 1 69 ? 13.951 55.326 -38.077 1.000 11.729 110 ALA B N 1
ATOM 5189 C CA . ALA B 1 69 ? 14.246 56.762 -38.232 1.000 13.685 110 ALA B CA 1
ATOM 5190 C C . ALA B 1 69 ? 14.302 57.454 -36.878 1.000 13.415 110 ALA B C 1
ATOM 5191 O O . ALA B 1 69 ? 15.055 58.411 -36.766 1.000 14.563 110 ALA B O 1
ATOM 5193 N N . GLY B 1 70 ? 13.491 57.026 -35.911 1.000 12.772 111 GLY B N 1
ATOM 5194 C CA . GLY B 1 70 ? 13.443 57.646 -34.585 1.000 12.083 111 GLY B CA 1
ATOM 5195 C C . GLY B 1 70 ? 14.489 57.119 -33.618 1.000 12.250 111 GLY B C 1
ATOM 5196 O O . GLY B 1 70 ? 14.610 57.654 -32.494 1.000 13.084 111 GLY B O 1
ATOM 5197 N N . LEU B 1 71 ? 15.250 56.109 -34.046 1.000 11.745 112 LEU B N 1
ATOM 5198 C CA . LEU B 1 71 ? 16.263 55.449 -33.193 1.000 12.299 112 LEU B CA 1
ATOM 5199 C C . LEU B 1 71 ? 17.606 55.407 -33.924 1.000 11.550 112 LEU B C 1
ATOM 5200 O O . LEU B 1 71 ? 18.242 54.353 -34.039 1.000 13.373 112 LEU B O 1
ATOM 5205 N N . ASN B 1 72 ? 18.048 56.552 -34.444 1.000 13.216 113 ASN B N 1
ATOM 5206 C CA . ASN B 1 72 ? 19.368 56.677 -35.085 1.000 13.276 113 ASN B CA 1
ATOM 5207 C C . ASN B 1 72 ? 19.530 55.711 -36.267 1.000 13.910 113 ASN B C 1
ATOM 5208 O O . ASN B 1 72 ? 20.661 55.301 -36.573 1.000 15.852 113 ASN B O 1
ATOM 5213 N N . ASN B 1 73 ? 18.433 55.378 -36.945 1.000 13.292 114 ASN B N 1
ATOM 5214 C CA . ASN B 1 73 ? 18.439 54.508 -38.118 1.000 13.774 114 ASN B CA 1
ATOM 5215 C C . ASN B 1 73 ? 18.922 53.100 -37.770 1.000 14.122 114 ASN B C 1
ATOM 5216 O O . ASN B 1 73 ? 19.270 52.353 -38.665 1.000 16.538 114 ASN B O 1
ATOM 5221 N N . ARG B 1 74 ? 18.846 52.703 -36.513 1.000 13.860 115 ARG B N 1
ATOM 5222 C CA A ARG B 1 74 ? 19.167 51.318 -36.100 0.500 13.737 115 ARG B CA 1
ATOM 5223 C CA B ARG B 1 74 ? 19.185 51.314 -36.145 0.500 13.881 115 ARG B CA 1
ATOM 5224 C C . ARG B 1 74 ? 18.199 50.318 -36.735 1.000 12.644 115 ARG B C 1
ATOM 5225 O O . ARG B 1 74 ? 16.992 50.599 -36.833 1.000 13.908 115 ARG B O 1
ATOM 5240 N N . THR B 1 75 ? 18.711 49.125 -37.035 1.000 15.073 116 THR B N 1
ATOM 5241 C CA A THR B 1 75 ? 17.860 47.968 -37.359 0.500 15.744 116 THR B CA 1
ATOM 5242 C CA B THR B 1 75 ? 17.933 47.933 -37.406 0.500 16.516 116 THR B CA 1
ATOM 5243 C C . THR B 1 75 ? 17.891 47.010 -36.183 1.000 17.384 116 THR B C 1
ATOM 5244 O O . THR B 1 75 ? 18.927 46.898 -35.519 1.000 20.078 116 THR B O 1
ATOM 5251 N N . VAL B 1 76 ? 16.744 46.407 -35.920 1.000 14.727 117 VAL B N 1
ATOM 5252 C CA . VAL B 1 76 ? 16.648 45.450 -34.793 1.000 14.667 117 VAL B CA 1
ATOM 5253 C C . VAL B 1 76 ? 16.112 44.127 -35.331 1.000 13.116 117 VAL B C 1
ATOM 5254 O O . VAL B 1 76 ? 15.299 44.081 -36.254 1.000 14.725 117 VAL B O 1
ATOM 5258 N N . ASP B 1 77 ? 16.517 43.052 -34.681 1.000 14.513 118 ASP B N 1
ATOM 5259 C CA . ASP B 1 77 ? 15.833 41.762 -34.861 1.000 13.811 118 ASP B CA 1
ATOM 5260 C C . ASP B 1 77 ? 14.401 41.893 -34.319 1.000 12.722 118 ASP B C 1
ATOM 5261 O O . ASP B 1 77 ? 14.154 42.476 -33.256 1.000 14.258 118 ASP B O 1
ATOM 5266 N N . VAL B 1 78 ? 13.482 41.335 -35.072 1.000 11.476 119 VAL B N 1
ATOM 5267 C CA . VAL B 1 78 ? 12.047 41.283 -34.739 1.000 11.477 119 VAL B CA 1
ATOM 5268 C C . VAL B 1 78 ? 11.777 39.950 -34.047 1.000 11.673 119 VAL B C 1
ATOM 5269 O O . VAL B 1 78 ? 12.146 38.880 -34.575 1.000 14.118 119 VAL B O 1
ATOM 5273 N N . ILE B 1 79 ? 11.109 40.029 -32.910 1.000 11.156 120 ILE B N 1
ATOM 5274 C CA . ILE B 1 79 ? 10.822 38.880 -32.026 1.000 10.524 120 ILE B CA 1
ATOM 5275 C C . ILE B 1 79 ? 9.323 38.624 -32.031 1.000 10.438 120 ILE B C 1
ATOM 5276 O O . ILE B 1 79 ? 8.540 39.488 -31.620 1.000 10.626 120 ILE B O 1
ATOM 5281 N N . THR B 1 80 ? 8.960 37.409 -32.435 1.000 10.303 121 THR B N 1
ATOM 5282 C CA . THR B 1 80 ? 7.556 36.944 -32.335 1.000 10.585 121 THR B CA 1
ATOM 5283 C C . THR B 1 80 ? 7.589 35.417 -32.313 1.000 9.967 121 THR B C 1
ATOM 5284 O O . THR B 1 80 ? 8.590 34.839 -32.752 1.000 11.500 121 THR B O 1
ATOM 5288 N N . ALA B 1 81 ? 6.572 34.779 -31.769 1.000 10.250 122 ALA B N 1
ATOM 5289 C CA . ALA B 1 81 ? 6.572 33.313 -31.611 1.000 9.505 122 ALA B CA 1
ATOM 5290 C C . ALA B 1 81 ? 6.272 32.599 -32.938 1.000 10.265 122 ALA B C 1
ATOM 5291 O O . ALA B 1 81 ? 5.438 33.047 -33.723 1.000 11.191 122 ALA B O 1
ATOM 5293 N N . GLN B 1 82 ? 6.833 31.405 -33.043 1.000 10.230 123 GLN B N 1
ATOM 5294 C CA . GLN B 1 82 ? 6.507 30.444 -34.129 1.000 10.451 123 GLN B CA 1
ATOM 5295 C C . GLN B 1 82 ? 6.427 29.054 -33.484 1.000 9.491 123 GLN B C 1
ATOM 5296 O O . GLN B 1 82 ? 7.369 28.279 -33.566 1.000 11.119 123 GLN B O 1
ATOM 5302 N N . VAL B 1 83 ? 5.282 28.737 -32.897 1.000 10.807 124 VAL B N 1
ATOM 5303 C CA . VAL B 1 83 ? 5.125 27.502 -32.110 1.000 9.938 124 VAL B CA 1
ATOM 5304 C C . VAL B 1 83 ? 3.658 27.371 -31.738 1.000 9.652 124 VAL B C 1
ATOM 5305 O O . VAL B 1 83 ? 2.972 28.366 -31.499 1.000 10.065 124 VAL B O 1
ATOM 5309 N N . VAL B 1 84 ? 3.208 26.139 -31.567 1.000 9.842 125 VAL B N 1
ATOM 5310 C CA . VAL B 1 84 ? 1.858 25.931 -30.983 1.000 10.211 125 VAL B CA 1
ATOM 5311 C C . VAL B 1 84 ? 1.823 26.583 -29.613 1.000 10.323 125 VAL B C 1
ATOM 5312 O O . VAL B 1 84 ? 2.745 26.373 -28.814 1.000 9.795 125 VAL B O 1
ATOM 5316 N N . GLY B 1 85 ? 0.807 27.396 -29.363 1.000 10.092 126 GLY B N 1
ATOM 5317 C CA . GLY B 1 85 ? 0.741 28.210 -28.150 1.000 10.154 126 GLY B CA 1
ATOM 5318 C C . GLY B 1 85 ? 1.175 29.650 -28.384 1.000 10.046 126 GLY B C 1
ATOM 5319 O O . GLY B 1 85 ? 0.871 30.503 -27.538 1.000 9.538 126 GLY B O 1
ATOM 5320 N N . GLY B 1 86 ? 1.838 29.911 -29.513 1.000 9.948 127 GLY B N 1
ATOM 5321 C CA . GLY B 1 86 ? 2.233 31.284 -29.838 1.000 9.653 127 GLY B CA 1
ATOM 5322 C C . GLY B 1 86 ? 3.031 31.921 -28.727 1.000 9.089 127 GLY B C 1
ATOM 5323 O O . GLY B 1 86 ? 3.922 31.279 -28.103 1.000 10.480 127 GLY B O 1
ATOM 5324 N N . GLY B 1 87 ? 2.739 33.199 -28.504 1.000 9.039 128 GLY B N 1
ATOM 5325 C CA . GLY B 1 87 ? 3.575 33.932 -27.534 1.000 9.944 128 GLY B CA 1
ATOM 5326 C C . GLY B 1 87 ? 3.470 33.340 -26.143 1.000 9.314 128 GLY B C 1
ATOM 5327 O O . GLY B 1 87 ? 4.440 33.465 -25.379 1.000 10.732 128 GLY B O 1
ATOM 5328 N N . SER B 1 88 ? 2.371 32.656 -25.791 1.000 9.197 129 SER B N 1
ATOM 5329 C CA . SER B 1 88 ? 2.285 32.081 -24.448 1.000 8.811 129 SER B CA 1
ATOM 5330 C C . SER B 1 88 ? 3.357 31.017 -24.197 1.000 8.930 129 SER B C 1
ATOM 5331 O O . SER B 1 88 ? 3.709 30.761 -23.030 1.000 8.916 129 SER B O 1
ATOM 5334 N N . THR B 1 89 ? 3.839 30.372 -25.248 1.000 9.339 130 THR B N 1
ATOM 5335 C CA . THR B 1 89 ? 4.798 29.267 -25.113 1.000 9.896 130 THR B CA 1
ATOM 5336 C C . THR B 1 89 ? 6.150 29.837 -24.704 1.000 10.146 130 THR B C 1
ATOM 5337 O O . THR B 1 89 ? 6.884 29.155 -23.994 1.000 11.654 130 THR B O 1
ATOM 5341 N N . ILE B 1 90 ? 6.485 31.045 -25.171 1.000 10.064 131 ILE B N 1
ATOM 5342 C CA . ILE B 1 90 ? 7.867 31.587 -25.008 1.000 10.321 131 ILE B CA 1
ATOM 5343 C C . ILE B 1 90 ? 7.871 32.948 -24.311 1.000 10.276 131 ILE B C 1
ATOM 5344 O O . ILE B 1 90 ? 8.939 33.557 -24.257 1.000 11.196 131 ILE B O 1
ATOM 5349 N N . ASN B 1 91 ? 6.766 33.421 -23.759 1.000 10.465 132 ASN B N 1
ATOM 5350 C CA . ASN B 1 91 ? 6.796 34.768 -23.143 1.000 9.991 132 ASN B CA 1
ATOM 5351 C C . ASN B 1 91 ? 7.274 34.677 -21.678 1.000 8.758 132 ASN B C 1
ATOM 5352 O O . ASN B 1 91 ? 7.499 33.589 -21.153 1.000 9.311 132 ASN B O 1
ATOM 5357 N N . ALA B 1 92 ? 7.410 35.825 -21.031 1.000 8.869 133 ALA B N 1
ATOM 5358 C CA . ALA B 1 92 ? 7.896 35.908 -19.656 1.000 9.039 133 ALA B CA 1
ATOM 5359 C C . ALA B 1 92 ? 6.797 35.649 -18.637 1.000 8.815 133 ALA B C 1
ATOM 5360 O O . ALA B 1 92 ? 7.042 35.872 -17.448 1.000 9.649 133 ALA B O 1
ATOM 5362 N N . MET B 1 93 ? 5.638 35.170 -19.068 1.000 8.641 134 MET B N 1
ATOM 5363 C CA A MET B 1 93 ? 4.570 34.679 -18.160 0.500 8.630 134 MET B CA 1
ATOM 5364 C CA B MET B 1 93 ? 4.515 34.695 -18.218 0.500 9.521 134 MET B CA 1
ATOM 5365 C C . MET B 1 93 ? 3.896 35.813 -17.383 1.000 8.210 134 MET B C 1
ATOM 5366 O O . MET B 1 93 ? 3.055 35.502 -16.536 1.000 9.082 134 MET B O 1
ATOM 5375 N N . VAL B 1 94 ? 4.157 37.070 -17.754 1.000 8.625 135 VAL B N 1
ATOM 5376 C CA . VAL B 1 94 ? 3.560 38.205 -17.019 1.000 9.025 135 VAL B CA 1
ATOM 5377 C C . VAL B 1 94 ? 2.086 38.287 -17.407 1.000 7.682 135 VAL B C 1
ATOM 5378 O O . VAL B 1 94 ? 1.792 38.516 -18.596 1.000 10.293 135 VAL B O 1
ATOM 5382 N N . TYR B 1 95 ? 1.191 38.190 -16.430 1.000 8.354 136 TYR B N 1
ATOM 5383 C CA . TYR B 1 95 ? -0.246 38.023 -16.676 1.000 8.198 136 TYR B CA 1
ATOM 5384 C C . TYR B 1 95 ? -0.992 39.161 -16.006 1.000 8.639 136 TYR B C 1
ATOM 5385 O O . TYR B 1 95 ? -1.178 39.157 -14.783 1.000 8.963 136 TYR B O 1
ATOM 5394 N N . LEU B 1 96 ? -1.338 40.180 -16.805 1.000 8.629 137 LEU B N 1
ATOM 5395 C CA . LEU B 1 96 ? -1.923 41.447 -16.301 1.000 8.375 137 LEU B CA 1
ATOM 5396 C C . LEU B 1 96 ? -2.993 41.900 -17.267 1.000 7.869 137 LEU B C 1
ATOM 5397 O O . LEU B 1 96 ? -2.760 41.932 -18.473 1.000 9.578 137 LEU B O 1
ATOM 5402 N N . ARG B 1 97 ? -4.126 42.307 -16.724 1.000 8.727 138 ARG B N 1
ATOM 5403 C CA . ARG B 1 97 ? -5.162 43.011 -17.496 1.000 9.066 138 ARG B CA 1
ATOM 5404 C C . ARG B 1 97 ? -4.749 44.469 -17.745 1.000 9.299 138 ARG B C 1
ATOM 5405 O O . ARG B 1 97 ? -3.922 45.010 -17.003 1.000 10.037 138 ARG B O 1
ATOM 5413 N N . GLY B 1 98 ? -5.372 45.085 -18.740 1.000 8.818 139 GLY B N 1
ATOM 5414 C CA . GLY B 1 98 ? -5.290 46.539 -18.900 1.000 8.752 139 GLY B CA 1
ATOM 5415 C C . GLY B 1 98 ? -6.105 47.259 -17.846 1.000 8.714 139 GLY B C 1
ATOM 5416 O O . GLY B 1 98 ? -6.594 46.657 -16.896 1.000 9.547 139 GLY B O 1
ATOM 5417 N N . ASP B 1 99 ? -6.201 48.570 -18.013 1.000 8.842 140 ASP B N 1
ATOM 5418 C CA . ASP B 1 99 ? -6.986 49.415 -17.120 1.000 8.982 140 ASP B CA 1
ATOM 5419 C C . ASP B 1 99 ? -8.401 49.600 -17.660 1.000 9.255 140 ASP B C 1
ATOM 5420 O O . ASP B 1 99 ? -8.605 49.397 -18.867 1.000 10.101 140 ASP B O 1
ATOM 5425 N N . LYS B 1 100 ? -9.346 49.974 -16.822 1.000 9.832 141 LYS B N 1
ATOM 5426 C CA . LYS B 1 100 ? -10.758 50.065 -17.261 1.000 9.987 141 LYS B CA 1
ATOM 5427 C C . LYS B 1 100 ? -10.861 50.870 -18.545 1.000 9.841 141 LYS B C 1
ATOM 5428 O O . LYS B 1 100 ? -11.557 50.459 -19.485 1.000 11.338 141 LYS B O 1
ATOM 5434 N N . ASP B 1 101 ? -10.244 52.048 -18.548 1.000 10.289 142 ASP B N 1
ATOM 5435 C CA . ASP B 1 101 ? -10.439 52.966 -19.672 1.000 11.493 142 ASP B CA 1
ATOM 5436 C C . ASP B 1 101 ? -9.875 52.418 -20.963 1.000 10.272 142 ASP B C 1
ATOM 5437 O O . ASP B 1 101 ? -10.238 52.918 -22.013 1.000 10.664 142 ASP B O 1
ATOM 5442 N N . ASP B 1 102 ? -8.938 51.465 -20.910 1.000 9.671 143 ASP B N 1
ATOM 5443 C CA . ASP B 1 102 ? -8.480 50.899 -22.184 1.000 9.515 143 ASP B CA 1
ATOM 5444 C C . ASP B 1 102 ? -9.691 50.348 -22.958 1.000 9.921 143 ASP B C 1
ATOM 5445 O O . ASP B 1 102 ? -9.857 50.627 -24.155 1.000 11.000 143 ASP B O 1
ATOM 5450 N N . TYR B 1 103 ? -10.469 49.509 -22.305 1.000 9.844 144 TYR B N 1
ATOM 5451 C CA . TYR B 1 103 ? -11.586 48.811 -22.974 1.000 10.414 144 TYR B CA 1
ATOM 5452 C C . TYR B 1 103 ? -12.740 49.785 -23.208 1.000 10.835 144 TYR B C 1
ATOM 5453 O O . TYR B 1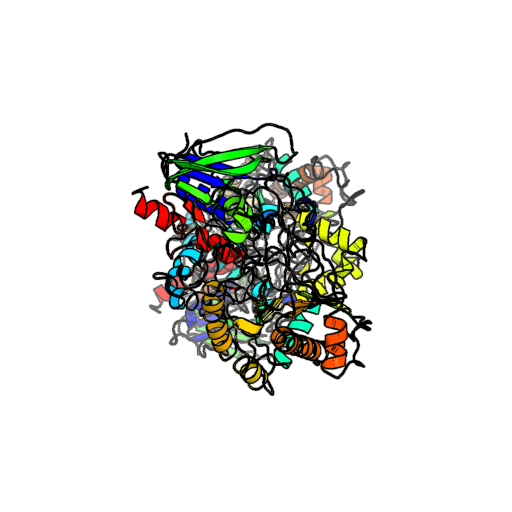 103 ? -13.363 49.728 -24.267 1.000 11.596 144 TYR B O 1
ATOM 5462 N N . ASP B 1 104 ? -12.957 50.696 -22.266 1.000 11.020 145 ASP B N 1
ATOM 5463 C CA . ASP B 1 104 ? -14.002 51.699 -22.468 1.000 11.638 145 ASP B CA 1
ATOM 5464 C C . ASP B 1 104 ? -13.662 52.537 -23.698 1.000 11.650 145 ASP B C 1
ATOM 5465 O O . ASP B 1 104 ? -14.550 52.866 -24.499 1.000 13.142 145 ASP B O 1
ATOM 5470 N N . SER B 1 105 ? -12.397 52.876 -23.860 1.000 12.123 146 SER B N 1
ATOM 5471 C CA A SER B 1 105 ? -11.903 53.670 -25.004 0.500 11.615 146 SER B CA 1
ATOM 5472 C CA B SER B 1 105 ? -11.988 53.706 -25.006 0.500 12.947 146 SER B CA 1
ATOM 5473 C C . SER B 1 105 ? -12.118 52.912 -26.306 1.000 12.193 146 SER B C 1
ATOM 5474 O O . SER B 1 105 ? -12.519 53.514 -27.317 1.000 13.746 146 SER B O 1
ATOM 5479 N N . TRP B 1 106 ? -11.814 51.621 -26.285 1.000 12.668 147 TRP B N 1
ATOM 5480 C CA . TRP B 1 106 ? -12.029 50.828 -27.515 1.000 13.446 147 TRP B CA 1
ATOM 5481 C C . TRP B 1 106 ? -13.512 50.944 -27.915 1.000 13.265 147 TRP B C 1
ATOM 5482 O O . TRP B 1 106 ? -13.848 51.116 -29.104 1.000 15.798 147 TRP B O 1
ATOM 5493 N N . GLY B 1 107 ? -14.411 50.850 -26.959 1.000 13.448 148 GLY B N 1
ATOM 5494 C CA . GLY B 1 107 ? -15.855 50.985 -27.223 1.000 13.103 148 GLY B CA 1
ATOM 5495 C C . GLY B 1 107 ? -16.185 52.348 -27.811 1.000 12.837 148 GLY B C 1
ATOM 5496 O O . GLY B 1 107 ? -16.952 52.437 -28.784 1.000 15.527 148 GLY B O 1
ATOM 5497 N N . ALA B 1 108 ? -15.629 53.390 -27.221 1.000 13.272 149 ALA B N 1
ATOM 5498 C CA . ALA B 1 108 ? -15.914 54.785 -27.599 1.000 15.816 149 ALA B CA 1
ATOM 5499 C C . ALA B 1 108 ? -15.369 55.139 -28.990 1.000 17.204 149 ALA B C 1
ATOM 5500 O O . ALA B 1 108 ? -15.863 56.091 -29.544 1.000 19.453 149 ALA B O 1
ATOM 5502 N N . LEU B 1 109 ? -14.436 54.344 -29.560 1.000 15.102 150 LEU B N 1
ATOM 5503 C CA . LEU B 1 109 ? -13.967 54.520 -30.952 1.000 17.014 150 LEU B CA 1
ATOM 5504 C C . LEU B 1 109 ? -15.019 54.052 -31.969 1.000 18.393 150 LEU B C 1
ATOM 5505 O O . LEU B 1 109 ? -14.732 54.134 -33.162 1.000 24.545 150 LEU B O 1
ATOM 5510 N N . GLY B 1 110 ? -16.165 53.546 -31.547 1.000 16.788 151 GLY B N 1
ATOM 5511 C CA . GLY B 1 110 ? -17.241 53.095 -32.453 1.000 18.998 151 GLY B CA 1
ATOM 5512 C C . GLY B 1 110 ? -17.416 51.592 -32.471 1.000 18.286 151 GLY B C 1
ATOM 5513 O O . GLY B 1 110 ? -17.797 51.044 -33.520 1.000 20.230 151 GLY B O 1
ATOM 5514 N N . ASN B 1 111 ? -17.168 50.946 -31.343 1.000 17.699 152 ASN B N 1
ATOM 5515 C CA . ASN B 1 111 ? -17.247 49.482 -31.162 1.000 18.617 152 ASN B CA 1
ATOM 5516 C C . ASN B 1 111 ? -18.250 49.104 -30.107 1.000 18.510 152 ASN B C 1
ATOM 5517 O O . ASN B 1 111 ? -17.910 48.904 -28.927 1.000 20.405 152 ASN B O 1
ATOM 5522 N N . PRO B 1 112 ? -19.515 48.966 -30.525 1.000 21.921 153 PRO B N 1
ATOM 5523 C CA . PRO B 1 112 ? -20.546 48.511 -29.604 1.000 27.851 153 PRO B CA 1
ATOM 5524 C C . PRO B 1 112 ? -20.167 47.191 -28.924 1.000 23.991 153 PRO B C 1
ATOM 5525 O O . PRO B 1 112 ? -19.533 46.324 -29.590 1.000 24.117 153 PRO B O 1
ATOM 5529 N N . GLY B 1 113 ? -20.429 47.095 -27.620 1.000 26.855 154 GLY B N 1
ATOM 5530 C CA . GLY B 1 113 ? -20.216 45.854 -26.840 1.000 23.904 154 GLY B CA 1
ATOM 5531 C C . GLY B 1 113 ? -18.857 45.745 -26.171 1.000 20.814 154 GLY B C 1
ATOM 5532 O O . GLY B 1 113 ? -18.565 44.666 -25.619 1.000 23.196 154 GLY B O 1
ATOM 5533 N N . TRP B 1 114 ? -18.064 46.812 -26.230 1.000 18.215 155 TRP B N 1
ATOM 5534 C CA . TRP B 1 114 ? -16.684 46.862 -25.704 1.000 15.480 155 TRP B CA 1
ATOM 5535 C C . TRP B 1 114 ? -16.602 47.847 -24.539 1.000 14.109 155 TRP B C 1
ATOM 5536 O O . TRP B 1 114 ? -16.784 49.049 -24.731 1.000 14.095 155 TRP B O 1
ATOM 5547 N N . SER B 1 115 ? -16.225 47.349 -23.372 1.000 12.131 156 SER B N 1
ATOM 5548 C CA . SER B 1 115 ? -16.050 48.147 -22.147 1.000 11.633 156 SER B CA 1
ATOM 5549 C C . SER B 1 115 ? -15.349 47.283 -21.097 1.000 10.998 156 SER B C 1
ATOM 5550 O O . SER B 1 115 ? -15.333 46.058 -21.262 1.000 10.890 156 SER B O 1
ATOM 5553 N N . TRP B 1 116 ? -14.947 47.879 -19.989 1.000 10.465 157 TRP B N 1
ATOM 5554 C CA . TRP B 1 116 ? -14.441 47.068 -18.868 1.000 11.189 157 TRP B CA 1
ATOM 5555 C C . TRP B 1 116 ? -15.514 46.114 -18.383 1.000 10.851 157 TRP B C 1
ATOM 5556 O O . TRP B 1 116 ? -15.237 44.910 -18.205 1.000 11.504 157 TRP B O 1
ATOM 5567 N N . ASN B 1 117 ? -16.737 46.595 -18.231 1.000 11.015 158 ASN B N 1
ATOM 5568 C CA . ASN B 1 117 ? -17.792 45.732 -17.686 1.000 12.233 158 ASN B CA 1
ATOM 5569 C C . ASN B 1 117 ? -18.078 44.573 -18.638 1.000 10.928 158 ASN B C 1
ATOM 5570 O O . ASN B 1 117 ? -18.445 43.506 -18.173 1.000 13.166 158 ASN B O 1
ATOM 5575 N N . SER B 1 118 ? -17.984 44.772 -19.949 1.000 11.036 159 SER B N 1
ATOM 5576 C CA . SER B 1 118 ? -18.280 43.644 -20.863 1.000 12.593 159 SER B CA 1
ATOM 5577 C C . SER B 1 118 ? -17.099 42.672 -20.890 1.000 11.359 159 SER B C 1
ATOM 5578 O O . SER B 1 118 ? -17.321 41.492 -21.156 1.000 12.800 159 SER B O 1
ATOM 5581 N N . MET B 1 119 ? -15.884 43.165 -20.651 1.000 10.208 160 MET B N 1
ATOM 5582 C CA . MET B 1 119 ? -14.705 42.267 -20.650 1.000 10.965 160 MET B CA 1
ATOM 5583 C C . MET B 1 119 ? -14.595 41.481 -19.352 1.000 9.721 160 MET B C 1
ATOM 5584 O O . MET B 1 119 ? -14.111 40.348 -19.388 1.000 10.979 160 MET B O 1
ATOM 5589 N N . LEU B 1 120 ? -15.017 42.052 -18.213 1.000 10.687 161 LEU B N 1
ATOM 5590 C CA . LEU B 1 120 ? -14.817 41.423 -16.898 1.000 11.125 161 LEU B CA 1
ATOM 5591 C C . LEU B 1 120 ? -15.311 39.982 -16.872 1.000 11.107 161 LEU B C 1
ATOM 5592 O O . LEU B 1 120 ? -14.582 39.093 -16.405 1.000 10.870 161 LEU B O 1
ATOM 5597 N N . PRO B 1 121 ? -16.521 39.637 -17.339 1.000 10.754 162 PRO B N 1
ATOM 5598 C CA . PRO B 1 121 ? -16.927 38.228 -17.312 1.000 11.979 162 PRO B CA 1
ATOM 5599 C C . PRO B 1 121 ? -15.982 37.291 -18.058 1.000 10.417 162 PRO B C 1
ATOM 5600 O O . PRO B 1 121 ? -15.864 36.135 -17.686 1.000 11.104 162 PRO B O 1
ATOM 5604 N N . TYR B 1 122 ? -15.379 37.781 -19.116 1.000 10.384 163 TYR B N 1
ATOM 5605 C CA . TYR B 1 122 ? -14.432 36.986 -19.932 1.000 9.808 163 TYR B CA 1
ATOM 5606 C C . TYR B 1 122 ? -13.068 36.882 -19.267 1.000 10.054 163 TYR B C 1
ATOM 5607 O O . TYR B 1 122 ? -12.452 35.827 -19.358 1.000 10.726 163 TYR B O 1
ATOM 5616 N N . PHE B 1 123 ? -12.617 37.937 -18.617 1.000 9.365 164 PHE B N 1
ATOM 5617 C CA . PHE B 1 123 ? -11.404 37.791 -17.776 1.000 9.409 164 PHE B CA 1
ATOM 5618 C C . PHE B 1 123 ? -11.626 36.696 -16.730 1.000 9.385 164 PHE B C 1
ATOM 5619 O O . PHE B 1 123 ? -10.801 35.823 -16.531 1.000 10.666 164 PHE B O 1
ATOM 5627 N N . ILE B 1 124 ? -12.781 36.730 -16.060 1.000 10.046 165 ILE B N 1
ATOM 5628 C CA A ILE B 1 124 ? -13.020 35.738 -14.990 0.500 9.353 165 ILE B CA 1
ATOM 5629 C CA B ILE B 1 124 ? -13.137 35.743 -15.003 0.500 9.944 165 ILE B CA 1
ATOM 5630 C C . ILE B 1 124 ? -13.165 34.339 -15.624 1.000 9.755 165 ILE B C 1
ATOM 5631 O O . ILE B 1 124 ? -12.576 33.387 -15.078 1.000 11.158 165 ILE B O 1
ATOM 5640 N N . LYS B 1 125 ? -13.897 34.198 -16.729 1.000 10.315 166 LYS B N 1
ATOM 5641 C CA . LYS B 1 125 ? -14.079 32.889 -17.377 1.000 10.382 166 LYS B CA 1
ATOM 5642 C C . LYS B 1 125 ? -12.751 32.298 -17.818 1.000 9.924 166 LYS B C 1
ATOM 5643 O O . LYS B 1 125 ? -12.610 31.058 -17.867 1.000 10.400 166 LYS B O 1
ATOM 5649 N N . SER B 1 126 ? -11.788 33.145 -18.155 1.000 9.531 167 SER B N 1
ATOM 5650 C CA . SER B 1 126 ? -10.562 32.700 -18.826 1.000 9.256 167 SER B CA 1
ATOM 5651 C C . SER B 1 126 ? -9.650 31.856 -17.935 1.000 8.558 167 SER B C 1
ATOM 5652 O O . SER B 1 126 ? -8.787 31.190 -18.498 1.000 9.564 167 SER B O 1
ATOM 5655 N N . GLU B 1 127 ? -9.805 31.908 -16.614 1.000 8.873 168 GLU B N 1
ATOM 5656 C CA . GLU B 1 127 ? -8.653 31.686 -15.741 1.000 9.571 168 GLU B CA 1
ATOM 5657 C C . GLU B 1 127 ? -9.013 31.019 -14.412 1.000 8.640 168 GLU B C 1
ATOM 5658 O O . GLU B 1 127 ? -10.185 31.131 -13.964 1.000 8.994 168 GLU B O 1
ATOM 5664 N N . THR B 1 128 ? -8.010 30.442 -13.792 1.000 9.288 169 THR B N 1
ATOM 5665 C CA . THR B 1 128 ? -8.047 30.000 -12.399 1.000 8.705 169 THR B CA 1
ATOM 5666 C C . THR B 1 128 ? -6.849 30.590 -11.685 1.000 8.275 169 THR B C 1
ATOM 5667 O O . THR B 1 128 ? -5.698 30.200 -11.985 1.000 8.860 169 THR B O 1
ATOM 5671 N N . PHE B 1 129 ? -7.099 31.472 -10.725 1.000 8.637 170 PHE B N 1
ATOM 5672 C CA . PHE B 1 129 ? -6.053 32.032 -9.854 1.000 8.905 170 PHE B CA 1
ATOM 5673 C C . PHE B 1 129 ? -5.862 31.076 -8.671 1.000 8.940 170 PHE B C 1
ATOM 5674 O O . PHE B 1 129 ? -6.828 30.738 -7.997 1.000 10.333 170 PHE B O 1
ATOM 5682 N N . THR B 1 130 ? -4.608 30.736 -8.371 1.000 9.205 171 THR B N 1
ATOM 5683 C CA . THR B 1 130 ? -4.265 29.975 -7.172 1.000 9.026 171 THR B CA 1
ATOM 5684 C C . THR B 1 130 ? -3.541 30.909 -6.215 1.000 9.171 171 THR B C 1
ATOM 5685 O O . THR B 1 130 ? -2.466 31.441 -6.555 1.000 9.801 171 THR B O 1
ATOM 5689 N N . PRO B 1 131 ? -4.050 31.142 -5.011 1.000 9.075 172 PRO B N 1
ATOM 5690 C CA A PRO B 1 131 ? -3.374 32.020 -4.076 0.500 8.714 172 PRO B CA 1
ATOM 5691 C CA B PRO B 1 131 ? -3.366 32.043 -4.103 0.500 9.126 172 PRO B CA 1
ATOM 5692 C C . PRO B 1 131 ? -2.005 31.534 -3.647 1.000 9.220 172 PRO B C 1
ATOM 5693 O O . PRO B 1 131 ? -1.783 30.331 -3.531 1.000 9.632 172 PRO B O 1
ATOM 5700 N N . PRO B 1 132 ? -1.084 32.461 -3.351 1.000 9.249 173 PRO B N 1
ATOM 5701 C CA . PRO B 1 132 ? 0.195 32.095 -2.752 1.000 10.248 173 PRO B CA 1
ATOM 5702 C C . PRO B 1 132 ? -0.037 31.611 -1.321 1.000 9.721 173 PRO B C 1
ATOM 5703 O O . PRO B 1 132 ? -1.145 31.821 -0.735 1.000 10.358 173 PRO B O 1
ATOM 5707 N N . SER B 1 133 ? 1.002 31.057 -0.741 1.000 9.933 174 SER B N 1
ATOM 5708 C CA A SER B 1 133 ? 0.999 30.646 0.681 0.300 11.188 174 SER B CA 1
ATOM 5709 C CA B SER B 1 133 ? 0.933 30.648 0.666 0.700 10.104 174 SER B CA 1
ATOM 5710 C C . SER B 1 133 ? 0.784 31.864 1.574 1.000 10.262 174 SER B C 1
ATOM 5711 O O . SER B 1 133 ? 1.246 32.952 1.246 1.000 10.103 174 SER B O 1
ATOM 5716 N N . PRO B 1 134 ? 0.116 31.723 2.732 1.000 9.563 175 PRO B N 1
ATOM 5717 C CA . PRO B 1 134 ? -0.083 32.898 3.593 1.000 9.411 175 PRO B CA 1
ATOM 5718 C C . PRO B 1 134 ? 1.224 33.551 4.055 1.000 8.414 175 PRO B C 1
ATOM 5719 O O . PRO B 1 134 ? 1.275 34.780 4.168 1.000 9.599 175 PRO B O 1
ATOM 5723 N N . GLU B 1 135 ? 2.262 32.764 4.293 1.000 8.993 176 GLU B N 1
ATOM 5724 C CA . GLU B 1 135 ? 3.535 33.331 4.797 1.000 9.515 176 GLU B CA 1
ATOM 5725 C C . GLU B 1 135 ? 4.207 34.143 3.704 1.000 9.242 176 GLU B C 1
ATOM 5726 O O . GLU B 1 135 ? 4.820 35.154 4.017 1.000 9.595 176 GLU B O 1
ATOM 5732 N N . LEU B 1 136 ? 4.115 33.683 2.460 1.000 9.446 177 LEU B N 1
ATOM 5733 C CA . LEU B 1 136 ? 4.736 34.456 1.349 1.000 8.860 177 LEU B CA 1
ATOM 5734 C C . LEU B 1 136 ? 3.929 35.717 1.092 1.000 9.417 177 LEU B C 1
ATOM 5735 O O . LEU B 1 136 ? 4.491 36.772 0.806 1.000 9.947 177 LEU B O 1
ATOM 5740 N N . ALA B 1 137 ? 2.597 35.619 1.170 1.000 8.514 178 ALA B N 1
ATOM 5741 C CA . ALA B 1 137 ? 1.772 36.813 0.970 1.000 8.865 178 ALA B CA 1
ATOM 5742 C C . ALA B 1 137 ? 2.103 37.870 2.020 1.000 8.814 178 ALA B C 1
ATOM 5743 O O . ALA B 1 137 ? 2.290 39.056 1.687 1.000 9.700 178 ALA B O 1
ATOM 5745 N N . ALA B 1 138 ? 2.221 37.467 3.272 1.000 8.592 179 ALA B N 1
ATOM 5746 C CA . ALA B 1 138 ? 2.518 38.425 4.347 1.000 9.414 179 ALA B CA 1
ATOM 5747 C C . ALA B 1 138 ? 3.946 38.977 4.234 1.000 9.295 179 ALA B C 1
ATOM 5748 O O . ALA B 1 138 ? 4.129 40.198 4.251 1.000 11.117 179 ALA B O 1
ATOM 5750 N N . ALA B 1 139 ? 4.939 38.115 4.000 1.000 8.780 180 ALA B N 1
ATOM 5751 C CA . ALA B 1 139 ? 6.337 38.540 3.899 1.000 9.005 180 ALA B CA 1
ATOM 5752 C C . ALA B 1 139 ? 6.562 39.372 2.639 1.000 9.512 180 ALA B C 1
ATOM 5753 O O . ALA B 1 139 ? 7.372 40.318 2.677 1.000 10.744 180 ALA B O 1
ATOM 5755 N N . GLY B 1 140 ? 5.910 39.007 1.544 1.000 8.897 181 GLY B N 1
ATOM 5756 C CA . GLY B 1 140 ? 6.165 39.620 0.249 1.000 9.655 181 GLY B CA 1
ATOM 5757 C C . GLY B 1 140 ? 5.315 40.850 -0.047 1.000 8.160 181 GLY B C 1
ATOM 5758 O O . GLY B 1 140 ? 5.581 41.510 -1.064 1.000 9.374 181 GLY B O 1
ATOM 5759 N N . ASN B 1 141 ? 4.296 41.140 0.756 1.000 8.965 182 ASN B N 1
ATOM 5760 C CA . ASN B 1 141 ? 3.288 42.190 0.440 1.000 9.120 182 ASN B CA 1
ATOM 5761 C C . ASN B 1 141 ? 2.501 41.810 -0.797 1.000 9.009 182 ASN B C 1
ATOM 5762 O O . ASN B 1 141 ? 2.241 42.649 -1.682 1.000 10.563 182 ASN B O 1
ATOM 5767 N N . ILE B 1 142 ? 2.137 40.521 -0.886 1.000 8.670 183 ILE B N 1
ATOM 5768 C CA . ILE B 1 142 ? 1.264 40.050 -1.989 1.000 8.697 183 ILE B CA 1
ATOM 5769 C C . ILE B 1 142 ? -0.188 40.266 -1.603 1.000 9.788 183 ILE B C 1
ATOM 5770 O O . ILE B 1 142 ? -0.587 39.718 -0.555 1.000 10.680 183 ILE B O 1
ATOM 5775 N N . THR B 1 143 ? -0.944 40.979 -2.411 1.000 9.050 184 THR B N 1
ATOM 5776 C CA . THR B 1 143 ? -2.380 41.184 -2.188 1.000 9.752 184 THR B CA 1
ATOM 5777 C C . THR B 1 143 ? -3.129 40.950 -3.477 1.000 8.772 184 THR B C 1
ATOM 5778 O O . THR B 1 143 ? -2.581 41.100 -4.571 1.000 9.733 184 THR B O 1
ATOM 5782 N N . TRP B 1 144 ? -4.413 40.668 -3.319 1.000 9.990 185 TRP B N 1
ATOM 5783 C CA . TRP B 1 144 ? -5.320 40.480 -4.464 1.000 9.657 185 TRP B CA 1
ATOM 5784 C C . TRP B 1 144 ? -6.745 40.652 -3.976 1.000 9.578 185 TRP B C 1
ATOM 5785 O O . TRP B 1 144 ? -7.001 40.635 -2.755 1.000 11.923 185 TRP B O 1
ATOM 5796 N N . ASP B 1 145 ? -7.622 40.786 -4.937 1.000 10.271 186 ASP B N 1
ATOM 5797 C CA . ASP B 1 145 ? -9.075 40.850 -4.710 1.000 11.179 186 ASP B CA 1
ATOM 5798 C C . ASP B 1 145 ? -9.696 39.602 -5.353 1.000 11.484 186 ASP B C 1
ATOM 5799 O O . ASP B 1 145 ? -9.870 39.545 -6.572 1.000 12.012 186 ASP B O 1
ATOM 5804 N N . GLY B 1 146 ? -9.951 38.607 -4.527 1.000 13.302 187 GLY B N 1
ATOM 5805 C CA . GLY B 1 146 ? -10.447 37.330 -5.024 1.000 14.001 187 GLY B CA 1
ATOM 5806 C C . GLY B 1 146 ? -11.755 37.479 -5.782 1.000 15.082 187 GLY B C 1
ATOM 5807 O O . GLY B 1 146 ? -12.046 36.638 -6.658 1.000 16.696 187 GLY B O 1
ATOM 5808 N N . SER B 1 147 ? -12.515 38.533 -5.534 1.000 13.736 188 SER B N 1
ATOM 5809 C CA . SER B 1 147 ? -13.838 38.721 -6.161 1.000 15.663 188 SER B CA 1
ATOM 5810 C C . SER B 1 147 ? -13.691 39.021 -7.656 1.000 13.574 188 SER B C 1
ATOM 5811 O O . SER B 1 147 ? -14.675 38.850 -8.377 1.000 16.336 188 SER B O 1
ATOM 5814 N N . ILE B 1 148 ? -12.509 39.472 -8.130 1.000 11.579 189 ILE B N 1
ATOM 5815 C CA . ILE B 1 148 ? -12.359 39.788 -9.571 1.000 11.247 189 ILE B CA 1
ATOM 5816 C C . ILE B 1 148 ? -11.316 38.909 -10.250 1.000 9.901 189 ILE B C 1
ATOM 5817 O O . ILE B 1 148 ? -10.997 39.189 -11.376 1.000 11.317 189 ILE B O 1
ATOM 5822 N N . ARG B 1 149 ? -10.913 37.807 -9.595 1.000 9.755 190 ARG B N 1
ATOM 5823 C CA . ARG B 1 149 ? -10.008 36.826 -10.222 1.000 10.285 190 ARG B CA 1
ATOM 5824 C C . ARG B 1 149 ? -10.791 35.518 -10.439 1.000 10.529 190 ARG B C 1
ATOM 5825 O O . ARG B 1 149 ? -11.523 35.070 -9.543 1.000 11.298 190 ARG B O 1
ATOM 5833 N N . GLY B 1 150 ? -10.636 34.920 -11.607 1.000 10.024 191 GLY B N 1
ATOM 5834 C CA . GLY B 1 150 ? -11.375 33.688 -11.904 1.000 9.434 191 GLY B CA 1
ATOM 5835 C C . GLY B 1 150 ? -10.907 32.503 -11.074 1.000 8.829 191 GLY B C 1
ATOM 5836 O O . GLY B 1 150 ? -9.729 32.463 -10.686 1.000 10.200 191 GLY B O 1
ATOM 5837 N N . ARG B 1 151 ? -11.827 31.584 -10.863 1.000 10.256 192 ARG B N 1
ATOM 5838 C CA A ARG B 1 151 ? -11.499 30.387 -10.054 0.500 10.369 192 ARG B CA 1
ATOM 5839 C CA B ARG B 1 151 ? -11.654 30.393 -10.002 0.500 10.877 192 ARG B CA 1
ATOM 5840 C C . ARG B 1 151 ? -11.786 29.076 -10.791 1.000 10.185 192 ARG B C 1
ATOM 5841 O O . ARG B 1 151 ? -11.459 28.025 -10.218 1.000 12.426 192 ARG B O 1
ATOM 5856 N N . SER B 1 152 ? -12.309 29.119 -12.019 1.000 10.950 193 SER B N 1
ATOM 5857 C CA . SER B 1 152 ? -12.746 27.880 -12.684 1.000 10.970 193 SER B CA 1
ATOM 5858 C C . SER B 1 152 ? -12.260 27.748 -14.115 1.000 11.107 193 SER B C 1
ATOM 5859 O O . SER B 1 152 ? -12.549 26.716 -14.739 1.000 13.446 193 SER B O 1
ATOM 5862 N N . GLY B 1 153 ? -11.575 28.756 -14.664 1.000 9.550 194 GLY B N 1
ATOM 5863 C CA . GLY B 1 153 ? -11.227 28.758 -16.079 1.000 9.635 194 GLY B CA 1
ATOM 5864 C C . GLY B 1 153 ? -9.871 28.135 -16.350 1.000 9.661 194 GLY B C 1
ATOM 5865 O O . GLY B 1 153 ? -9.121 27.769 -15.457 1.000 10.451 194 GLY B O 1
ATOM 5866 N N . PRO B 1 154 ? -9.564 27.936 -17.645 1.000 9.831 195 PRO B N 1
ATOM 5867 C CA . PRO B 1 154 ? -8.440 27.106 -17.995 1.000 10.200 195 PRO B CA 1
ATOM 5868 C C . PRO B 1 154 ? -7.016 27.612 -17.754 1.000 9.520 195 PRO B C 1
ATOM 5869 O O . PRO B 1 154 ? -6.119 26.814 -17.569 1.000 11.422 195 PRO B O 1
ATOM 5873 N N . VAL B 1 155 ? -6.819 28.911 -17.852 1.000 9.195 196 VAL B N 1
ATOM 5874 C CA . VAL B 1 155 ? -5.474 29.474 -17.730 1.000 8.475 196 VAL B CA 1
ATOM 5875 C C . VAL B 1 155 ? -5.153 29.507 -16.227 1.000 8.273 196 VAL B C 1
ATOM 5876 O O . VAL B 1 155 ? -5.758 30.260 -15.469 1.000 9.342 196 VAL B O 1
ATOM 5880 N N . ASN B 1 156 ? -4.163 28.730 -15.816 1.000 9.155 197 ASN B N 1
ATOM 5881 C CA . ASN B 1 156 ? -3.737 28.770 -14.422 1.000 9.047 197 ASN B CA 1
ATOM 5882 C C . ASN B 1 156 ? -2.780 29.946 -14.222 1.000 9.186 197 ASN B C 1
ATOM 5883 O O . ASN B 1 156 ? -1.835 30.092 -15.025 1.000 10.352 197 ASN B O 1
ATOM 5888 N N . TYR B 1 157 ? -2.955 30.702 -13.150 1.000 8.652 198 TYR B N 1
ATOM 5889 C CA . TYR B 1 157 ? -1.974 31.722 -12.797 1.000 7.839 198 TYR B CA 1
ATOM 5890 C C . TYR B 1 157 ? -1.893 31.854 -11.290 1.000 8.078 198 TYR B C 1
ATOM 5891 O O . TYR B 1 157 ? -2.802 31.490 -10.541 1.000 8.845 198 TYR B O 1
ATOM 5900 N N . SER B 1 158 ? -0.725 32.324 -10.859 1.000 7.917 199 SER B N 1
ATOM 5901 C CA . SER B 1 158 ? -0.372 32.389 -9.451 1.000 7.901 199 SER B CA 1
ATOM 5902 C C . SER B 1 158 ? 0.837 33.317 -9.324 1.000 7.867 199 SER B C 1
ATOM 5903 O O . SER B 1 158 ? 0.914 34.287 -10.071 1.000 8.860 199 SER B O 1
ATOM 5906 N N . TYR B 1 159 ? 1.743 33.014 -8.405 1.000 8.518 200 TYR B N 1
ATOM 5907 C CA . TYR B 1 159 ? 3.000 33.730 -8.224 1.000 8.838 200 TYR B CA 1
ATOM 5908 C C . TYR B 1 159 ? 4.108 32.717 -8.036 1.000 8.500 200 TYR B C 1
ATOM 5909 O O . TYR B 1 159 ? 3.876 31.589 -7.591 1.000 9.105 200 TYR B O 1
ATOM 5918 N N . PRO B 1 160 ? 5.367 33.111 -8.269 1.000 8.453 201 PRO B N 1
ATOM 5919 C CA . PRO B 1 160 ? 6.492 32.346 -7.745 1.000 8.487 201 PRO B CA 1
ATOM 5920 C C . PRO B 1 160 ? 6.306 32.126 -6.233 1.000 8.943 201 PRO B C 1
ATOM 5921 O O . PRO B 1 160 ? 5.593 32.891 -5.583 1.000 9.461 201 PRO B O 1
ATOM 5925 N N . ASN B 1 161 ? 7.020 31.137 -5.683 1.000 8.301 202 ASN B N 1
ATOM 5926 C CA . ASN B 1 161 ? 6.946 30.855 -4.250 1.000 8.631 202 ASN B CA 1
ATOM 5927 C C . ASN B 1 161 ? 8.173 31.321 -3.475 1.000 8.632 202 ASN B C 1
ATOM 5928 O O . ASN B 1 161 ? 8.454 30.825 -2.372 1.000 9.405 202 ASN B O 1
ATOM 5933 N N . TYR B 1 162 ? 8.850 32.296 -4.011 1.000 9.156 203 TYR B N 1
ATOM 5934 C CA . TYR B 1 162 ? 10.118 32.799 -3.508 1.000 8.774 203 TYR B CA 1
ATOM 5935 C C . TYR B 1 162 ? 10.274 34.226 -4.020 1.000 8.306 203 TYR B C 1
ATOM 5936 O O . TYR B 1 162 ? 9.748 34.535 -5.083 1.000 9.187 203 TYR B O 1
ATOM 5945 N N . PHE B 1 163 ? 11.022 35.069 -3.290 1.000 8.392 204 PHE B N 1
ATOM 5946 C CA . PHE B 1 163 ? 11.486 36.357 -3.810 1.000 8.460 204 PHE B CA 1
ATOM 5947 C C . PHE B 1 163 ? 12.949 36.532 -3.422 1.000 7.917 204 PHE B C 1
ATOM 5948 O O . PHE B 1 163 ? 13.337 36.171 -2.313 1.000 9.090 204 PHE B O 1
ATOM 5956 N N . PHE B 1 164 ? 13.711 37.192 -4.266 1.000 9.339 205 PHE B N 1
ATOM 5957 C CA . PHE B 1 164 ? 15.093 37.577 -3.950 1.000 9.384 205 PHE B CA 1
ATOM 5958 C C . PHE B 1 164 ? 15.020 38.698 -2.928 1.000 9.982 205 PHE B C 1
ATOM 5959 O O . PHE B 1 164 ? 14.158 39.591 -2.978 1.000 10.051 205 PHE B O 1
ATOM 5967 N N . PRO B 1 165 ? 15.948 38.744 -1.976 1.000 9.976 206 PRO B N 1
ATOM 5968 C CA . PRO B 1 165 ? 15.863 39.718 -0.911 1.000 9.901 206 PRO B CA 1
ATOM 5969 C C . PRO B 1 165 ? 15.900 41.166 -1.391 1.000 10.383 206 PRO B C 1
ATOM 5970 O O . PRO B 1 165 ? 15.242 42.007 -0.752 1.000 11.628 206 PRO B O 1
ATOM 5974 N N . GLY B 1 166 ? 16.647 41.462 -2.458 1.000 9.681 207 GLY B N 1
ATOM 5975 C CA . GLY B 1 166 ? 16.741 42.841 -2.966 1.000 10.305 207 GLY B CA 1
ATOM 5976 C C . GLY B 1 166 ? 15.391 43.381 -3.430 1.000 9.552 207 GLY B C 1
ATOM 5977 O O . GLY B 1 166 ? 15.249 44.615 -3.537 1.000 10.042 207 GLY B O 1
ATOM 5978 N N . SER B 1 167 ? 14.467 42.528 -3.779 1.000 9.073 208 SER B N 1
ATOM 5979 C CA . SER B 1 167 ? 13.131 42.971 -4.195 1.000 9.202 208 SER B CA 1
ATOM 5980 C C . SER B 1 167 ? 12.448 43.761 -3.063 1.000 8.845 208 SER B C 1
ATOM 5981 O O . SER B 1 167 ? 11.569 44.578 -3.346 1.000 9.671 208 SER B O 1
ATOM 5984 N N . GLU B 1 168 ? 12.809 43.496 -1.802 1.000 8.938 209 GLU B N 1
ATOM 5985 C CA . GLU B 1 168 ? 12.297 44.221 -0.644 1.000 9.311 209 GLU B CA 1
ATOM 5986 C C . GLU B 1 168 ? 12.822 45.663 -0.702 1.000 9.114 209 GLU B C 1
ATOM 5987 O O . GLU B 1 168 ? 12.077 46.620 -0.519 1.000 9.906 209 GLU B O 1
ATOM 5993 N N . ASN B 1 169 ? 14.140 45.828 -0.874 1.000 8.944 210 ASN B N 1
ATOM 5994 C CA . ASN B 1 169 ? 14.728 47.172 -1.008 1.000 9.595 210 ASN B CA 1
ATOM 5995 C C . ASN B 1 169 ? 13.983 47.961 -2.092 1.000 9.500 210 ASN B C 1
ATOM 5996 O O . ASN B 1 169 ? 13.700 49.174 -1.896 1.000 9.943 210 ASN B O 1
ATOM 6001 N N . TRP B 1 170 ? 13.758 47.324 -3.227 1.000 9.117 211 TRP B N 1
ATOM 6002 C CA . TRP B 1 170 ? 13.153 48.020 -4.378 1.000 9.189 211 TRP B CA 1
ATOM 6003 C C . TRP B 1 170 ? 11.696 48.415 -4.067 1.000 9.059 211 TRP B C 1
ATOM 6004 O O . TRP B 1 170 ? 11.300 49.552 -4.355 1.000 9.342 211 TRP B O 1
ATOM 6015 N N . TRP B 1 171 ? 10.914 47.520 -3.459 1.000 8.813 212 TRP B N 1
ATOM 6016 C CA . TRP B 1 171 ? 9.539 47.823 -3.062 1.000 8.905 212 TRP B CA 1
ATOM 6017 C C . TRP B 1 171 ? 9.517 49.053 -2.163 1.000 8.548 212 TRP B C 1
ATOM 6018 O O . TRP B 1 171 ? 8.762 50.004 -2.402 1.000 9.701 212 TRP B O 1
ATOM 6029 N N . ASN B 1 172 ? 10.364 49.038 -1.141 1.000 9.703 213 ASN B N 1
ATOM 6030 C CA . ASN B 1 172 ? 10.359 50.159 -0.195 1.000 9.889 213 ASN B CA 1
ATOM 6031 C C . ASN B 1 172 ? 10.817 51.461 -0.848 1.000 9.582 213 ASN B C 1
ATOM 6032 O O . ASN B 1 172 ? 10.261 52.532 -0.538 1.000 10.762 213 ASN B O 1
ATOM 6037 N N . ALA B 1 173 ? 11.806 51.382 -1.719 1.000 9.425 214 ALA B N 1
ATOM 6038 C CA . ALA B 1 173 ? 12.286 52.580 -2.468 1.000 9.593 214 ALA B CA 1
ATOM 6039 C C . ALA B 1 173 ? 11.166 53.115 -3.374 1.000 9.045 214 ALA B C 1
ATOM 6040 O O . ALA B 1 173 ? 10.961 54.342 -3.438 1.000 10.250 214 ALA B O 1
ATOM 6042 N N . ALA B 1 174 ? 10.475 52.244 -4.057 1.000 9.600 215 ALA B N 1
ATOM 6043 C CA . ALA B 1 174 ? 9.359 52.654 -4.920 1.000 9.656 215 ALA B CA 1
ATOM 6044 C C . ALA B 1 174 ? 8.296 53.388 -4.078 1.000 9.676 215 ALA B C 1
ATOM 6045 O O . ALA B 1 174 ? 7.796 54.474 -4.478 1.000 10.149 215 ALA B O 1
ATOM 6047 N N . ASN B 1 175 ? 7.958 52.851 -2.921 1.000 9.780 216 ASN B N 1
ATOM 6048 C CA . ASN B 1 175 ? 7.001 53.495 -2.032 1.000 10.306 216 ASN B CA 1
ATOM 6049 C C . ASN B 1 175 ? 7.518 54.880 -1.578 1.000 11.181 216 ASN B C 1
ATOM 6050 O O . ASN B 1 175 ? 6.743 55.832 -1.527 1.000 12.748 216 ASN B O 1
ATOM 6055 N N . GLU B 1 176 ? 8.814 54.980 -1.341 1.000 11.069 217 GLU B N 1
ATOM 6056 C CA . GLU B 1 176 ? 9.461 56.256 -0.912 1.000 12.352 217 GLU B CA 1
ATOM 6057 C C . GLU B 1 176 ? 9.349 57.327 -1.990 1.000 13.263 217 GLU B C 1
ATOM 6058 O O . GLU B 1 176 ? 9.447 58.512 -1.633 1.000 18.071 217 GLU B O 1
ATOM 6064 N N . VAL B 1 177 ? 9.194 56.935 -3.249 1.000 11.638 218 VAL B N 1
ATOM 6065 C CA . VAL B 1 177 ? 9.115 57.915 -4.353 1.000 11.585 218 VAL B CA 1
ATOM 6066 C C . VAL B 1 177 ? 7.739 57.899 -5.016 1.000 12.145 218 VAL B C 1
ATOM 6067 O O . VAL B 1 177 ? 7.623 58.206 -6.214 1.000 15.179 218 VAL B O 1
ATOM 6071 N N . GLY B 1 178 ? 6.693 57.568 -4.274 1.000 11.111 219 GLY B N 1
ATOM 6072 C CA . GLY B 1 178 ? 5.330 57.842 -4.738 1.000 13.052 219 GLY B CA 1
ATOM 6073 C C . GLY B 1 178 ? 4.700 56.753 -5.552 1.000 10.924 219 GLY B C 1
ATOM 6074 O O . GLY B 1 178 ? 3.705 57.040 -6.250 1.000 11.873 219 GLY B O 1
ATOM 6075 N N . LEU B 1 179 ? 5.188 55.526 -5.430 1.000 10.219 220 LEU B N 1
ATOM 6076 C CA . LEU B 1 179 ? 4.582 54.342 -6.087 1.000 9.301 220 LEU B CA 1
ATOM 6077 C C . LEU B 1 179 ? 4.102 53.432 -4.961 1.000 10.053 220 LEU B C 1
ATOM 6078 O O . LEU B 1 179 ? 4.877 52.619 -4.455 1.000 9.656 220 LEU B O 1
ATOM 6083 N N . PRO B 1 180 ? 2.843 53.567 -4.517 1.000 9.978 221 PRO B N 1
ATOM 6084 C CA . PRO B 1 180 ? 2.369 52.836 -3.335 1.000 9.538 221 PRO B CA 1
ATOM 6085 C C . PRO B 1 180 ? 1.949 51.424 -3.680 1.000 9.310 221 PRO B C 1
ATOM 6086 O O . PRO B 1 180 ? 1.751 51.093 -4.850 1.000 9.402 221 PRO B O 1
ATOM 6090 N N . PRO B 1 181 ? 1.733 50.579 -2.663 1.000 9.568 222 PRO B N 1
ATOM 6091 C CA . PRO B 1 181 ? 1.180 49.260 -2.964 1.000 9.055 222 PRO B CA 1
ATOM 6092 C C . PRO B 1 181 ? -0.207 49.347 -3.617 1.000 9.440 222 PRO B C 1
ATOM 6093 O O . PRO B 1 181 ? -1.044 50.118 -3.196 1.000 11.511 222 PRO B O 1
ATOM 6097 N N . VAL B 1 182 ? -0.382 48.511 -4.621 1.000 9.384 223 VAL B N 1
ATOM 6098 C CA . VAL B 1 182 ? -1.637 48.349 -5.369 1.000 9.616 223 VAL B CA 1
ATOM 6099 C C . VAL B 1 182 ? -2.348 47.112 -4.832 1.000 8.937 223 VAL B C 1
ATOM 6100 O O . VAL B 1 182 ? -1.802 46.014 -4.891 1.000 10.120 223 VAL B O 1
ATOM 6104 N N . LYS B 1 183 ? -3.582 47.281 -4.394 1.000 9.855 224 LYS B N 1
ATOM 6105 C CA A LYS B 1 183 ? -4.383 46.163 -3.847 0.500 10.324 224 LYS B CA 1
ATOM 6106 C CA B LYS B 1 183 ? -4.319 46.131 -3.817 0.500 9.955 224 LYS B CA 1
ATOM 6107 C C . LYS B 1 183 ? -4.444 44.999 -4.845 1.000 8.861 224 LYS B C 1
ATOM 6108 O O . LYS B 1 183 ? -4.128 43.857 -4.498 1.000 10.126 224 LYS B O 1
ATOM 6119 N N . ASP B 1 184 ? -4.862 45.293 -6.063 1.000 8.906 225 ASP B N 1
ATOM 6120 C CA . ASP B 1 184 ? -4.935 44.236 -7.095 1.000 9.136 225 ASP B CA 1
ATOM 6121 C C . ASP B 1 184 ? -4.797 44.906 -8.463 1.000 9.316 225 ASP B C 1
ATOM 6122 O O . ASP B 1 184 ? -5.707 45.596 -8.897 1.000 9.173 225 ASP B O 1
ATOM 6127 N N . PRO B 1 185 ? -3.684 44.673 -9.191 1.000 8.298 226 PRO B N 1
ATOM 6128 C CA . PRO B 1 185 ? -3.505 45.259 -10.525 1.000 8.052 226 PRO B CA 1
ATOM 6129 C C . PRO B 1 185 ? -4.468 44.690 -11.575 1.000 8.229 226 PRO B C 1
ATOM 6130 O O . PRO B 1 185 ? -4.451 45.177 -12.690 1.000 9.381 226 PRO B O 1
ATOM 6134 N N . MET B 1 186 ? -5.242 43.650 -11.231 1.000 8.819 227 MET B N 1
ATOM 6135 C CA . MET B 1 186 ? -6.267 43.056 -12.099 1.000 8.889 227 MET B CA 1
ATOM 6136 C C . MET B 1 186 ? -7.617 43.742 -11.913 1.000 8.903 227 MET B C 1
ATOM 6137 O O . MET B 1 186 ? -8.578 43.356 -12.612 1.000 9.573 227 MET B O 1
ATOM 6142 N N . ALA B 1 187 ? -7.713 44.743 -11.030 1.000 9.143 228 ALA B N 1
ATOM 6143 C CA . ALA B 1 187 ? -9.027 45.334 -10.709 1.000 10.127 228 ALA B CA 1
ATOM 6144 C C . ALA B 1 187 ? -9.327 46.536 -11.611 1.000 11.018 228 ALA B C 1
ATOM 6145 O O . ALA B 1 187 ? -10.338 47.224 -11.336 1.000 12.799 228 ALA B O 1
ATOM 6147 N N . GLY B 1 188 ? -8.563 46.789 -12.669 1.000 10.132 229 GLY B N 1
ATOM 6148 C CA . GLY B 1 188 ? -8.828 47.879 -13.600 1.000 10.498 229 GLY B CA 1
ATOM 6149 C C . GLY B 1 188 ? -8.029 49.124 -13.360 1.000 9.425 229 GLY B C 1
ATOM 6150 O O . GLY B 1 188 ? -8.244 50.084 -14.116 1.000 10.285 229 GLY B O 1
ATOM 6151 N N . SER B 1 189 ? -7.120 49.111 -12.390 1.000 9.826 230 SER B N 1
ATOM 6152 C CA . SER B 1 189 ? -6.156 50.205 -12.151 1.000 9.974 230 SER B CA 1
ATOM 6153 C C . SER B 1 189 ? -4.926 49.573 -11.496 1.000 9.759 230 SER B C 1
ATOM 6154 O O . SER B 1 189 ? -5.059 48.511 -10.840 1.000 10.043 230 SER B O 1
ATOM 6157 N N . LYS B 1 190 ? -3.782 50.194 -11.645 1.000 9.315 231 LYS B N 1
ATOM 6158 C CA . LYS B 1 190 ? -2.526 49.597 -11.184 1.000 8.919 231 LYS B CA 1
ATOM 6159 C C . LYS B 1 190 ? -1.478 50.666 -10.872 1.000 8.655 231 LYS B C 1
ATOM 6160 O O . LYS B 1 190 ? -0.310 50.541 -11.241 1.000 9.384 231 LYS B O 1
ATOM 6166 N N . GLN B 1 191 ? -1.863 51.713 -10.155 1.000 8.574 232 GLN B N 1
ATOM 6167 C CA . GLN B 1 191 ? -0.999 52.870 -9.885 1.000 8.999 232 GLN B CA 1
ATOM 6168 C C . GLN B 1 191 ? -0.084 52.614 -8.698 1.000 8.239 232 GLN B C 1
ATOM 6169 O O . GLN B 1 191 ? -0.460 52.896 -7.554 1.000 9.870 232 GLN B O 1
ATOM 6175 N N . GLY B 1 192 ? 1.127 52.131 -8.956 1.000 9.014 233 GLY B N 1
ATOM 6176 C CA . GLY B 1 192 ? 2.102 51.824 -7.898 1.000 8.793 233 GLY B CA 1
ATOM 6177 C C . GLY B 1 192 ? 2.732 50.472 -8.128 1.000 7.928 233 GLY B C 1
ATOM 6178 O O . GLY B 1 192 ? 2.930 50.079 -9.287 1.000 9.324 233 GLY B O 1
ATOM 6179 N N . VAL B 1 193 ? 3.046 49.808 -7.032 1.000 8.765 234 VAL B N 1
ATOM 6180 C CA . VAL B 1 193 ? 3.821 48.551 -7.083 1.000 8.609 234 VAL B CA 1
ATOM 6181 C C . VAL B 1 193 ? 2.939 47.377 -6.635 1.000 8.047 234 VAL B C 1
ATOM 6182 O O . VAL B 1 193 ? 2.023 47.513 -5.812 1.000 8.676 234 VAL B O 1
ATOM 6186 N N . PHE B 1 194 ? 3.280 46.236 -7.176 1.000 7.689 235 PHE B N 1
ATOM 6187 C CA . PHE B 1 194 ? 2.524 45.006 -6.921 1.000 7.980 235 PHE B CA 1
ATOM 6188 C C . PHE B 1 194 ? 3.368 43.828 -7.347 1.000 7.642 235 PHE B C 1
ATOM 6189 O O . PHE B 1 194 ? 4.257 43.942 -8.178 1.000 8.433 235 PHE B O 1
ATOM 6197 N N . TRP B 1 195 ? 3.017 42.662 -6.813 1.000 8.003 236 TRP B N 1
ATOM 6198 C CA . TRP B 1 195 ? 3.529 41.397 -7.347 1.000 7.848 236 TRP B CA 1
ATOM 6199 C C . TRP B 1 195 ? 3.009 41.142 -8.749 1.000 7.352 236 TRP B C 1
ATOM 6200 O O . TRP B 1 195 ? 1.800 41.311 -9.032 1.000 8.109 236 TRP B O 1
ATOM 6211 N N . ILE B 1 196 ? 3.902 40.674 -9.597 1.000 8.408 237 ILE B N 1
ATOM 6212 C CA . ILE B 1 196 ? 3.573 40.270 -10.967 1.000 8.549 237 ILE B CA 1
ATOM 6213 C C . ILE B 1 196 ? 2.809 38.969 -10.950 1.000 7.268 237 ILE B C 1
ATOM 6214 O O . ILE B 1 196 ? 3.375 37.935 -10.568 1.000 8.672 237 ILE B O 1
ATOM 6219 N N . PRO B 1 197 ? 1.527 38.911 -11.357 1.000 8.048 238 PRO B N 1
ATOM 6220 C CA . PRO B 1 197 ? 0.894 37.596 -11.513 1.000 8.353 238 PRO B CA 1
ATOM 6221 C C . PRO B 1 197 ? 1.610 36.885 -12.678 1.000 7.994 238 PRO B C 1
ATOM 6222 O O . PRO B 1 197 ? 1.918 37.483 -13.687 1.000 8.389 238 PRO B O 1
ATOM 6226 N N . SER B 1 198 ? 1.768 35.565 -12.504 1.000 7.975 239 SER B N 1
ATOM 6227 C CA . SER B 1 198 ? 2.535 34.732 -13.436 1.000 7.618 239 SER B CA 1
ATOM 6228 C C . SER B 1 198 ? 1.660 33.587 -13.930 1.000 7.606 239 SER B C 1
ATOM 6229 O O . SER B 1 198 ? 1.007 32.919 -13.101 1.000 8.445 239 SER B O 1
ATOM 6232 N N . ALA B 1 199 ? 1.647 33.342 -15.223 1.000 7.878 240 ALA B N 1
ATOM 6233 C CA . ALA B 1 199 ? 0.854 32.271 -15.858 1.000 8.243 240 ALA B CA 1
ATOM 6234 C C . ALA B 1 199 ? 1.531 30.911 -15.643 1.000 8.240 240 ALA B C 1
ATOM 6235 O O . ALA B 1 199 ? 1.977 30.252 -16.611 1.000 9.043 240 ALA B O 1
ATOM 6237 N N . ILE B 1 200 ? 1.597 30.521 -14.386 1.000 8.555 241 ILE B N 1
ATOM 6238 C CA A ILE B 1 200 ? 2.210 29.286 -13.830 0.500 8.342 241 ILE B CA 1
ATOM 6239 C CA B ILE B 1 200 ? 2.163 29.207 -13.957 0.500 9.268 241 ILE B CA 1
ATOM 6240 C C . ILE B 1 200 ? 1.106 28.411 -13.223 1.000 9.059 241 ILE B C 1
ATOM 6241 O O . ILE B 1 200 ? 0.225 28.954 -12.581 1.000 9.212 241 ILE B O 1
ATOM 6250 N N . ASP B 1 201 ? 1.211 27.107 -13.434 1.000 8.871 242 ASP B N 1
ATOM 6251 C CA . ASP B 1 201 ? 0.435 26.106 -12.711 1.000 9.559 242 ASP B CA 1
ATOM 6252 C C . ASP B 1 201 ? 1.160 25.817 -11.415 1.000 9.343 242 ASP B C 1
ATOM 6253 O O . ASP B 1 201 ? 2.258 25.227 -11.456 1.000 10.798 242 ASP B O 1
ATOM 6258 N N . ALA B 1 202 ? 0.598 26.232 -10.298 1.000 9.126 243 ALA B N 1
ATOM 6259 C CA . ALA B 1 202 ? 1.241 26.114 -8.984 1.000 10.773 243 ALA B CA 1
ATOM 6260 C C . ALA B 1 202 ? 1.354 24.675 -8.536 1.000 12.601 243 ALA B C 1
ATOM 6261 O O . ALA B 1 202 ? 2.078 24.412 -7.586 1.000 17.145 243 ALA B O 1
ATOM 6263 N N . ARG B 1 203 ? 0.643 23.752 -9.117 1.000 11.687 244 ARG B N 1
ATOM 6264 C CA . ARG B 1 203 ? 0.809 22.367 -8.662 1.000 13.678 244 ARG B CA 1
ATOM 6265 C C . ARG B 1 203 ? 2.179 21.810 -9.047 1.000 11.903 244 ARG B C 1
ATOM 6266 O O . ARG B 1 203 ? 2.713 21.010 -8.315 1.000 14.696 244 ARG B O 1
ATOM 6274 N N . THR B 1 204 ? 2.658 22.158 -10.220 1.000 10.438 245 THR B N 1
ATOM 6275 C CA . THR B 1 204 ? 3.937 21.667 -10.744 1.000 11.865 245 THR B CA 1
ATOM 6276 C C . THR B 1 204 ? 4.970 22.772 -10.867 1.000 10.490 245 THR B C 1
ATOM 6277 O O . THR B 1 204 ? 6.107 22.474 -11.230 1.000 12.125 245 THR B O 1
ATOM 6281 N N . MET B 1 205 ? 4.577 24.014 -10.645 1.000 9.380 246 MET B N 1
ATOM 6282 C CA A MET B 1 205 ? 5.418 25.220 -10.876 0.500 9.819 246 MET B CA 1
ATOM 6283 C CA B MET B 1 205 ? 5.484 25.167 -10.858 0.500 9.295 246 MET B CA 1
ATOM 6284 C C . MET B 1 205 ? 6.020 25.153 -12.295 1.000 9.014 246 MET B C 1
ATOM 6285 O O . MET B 1 205 ? 7.240 25.309 -12.498 1.000 11.041 246 MET B O 1
ATOM 6294 N N . THR B 1 206 ? 5.124 24.969 -13.238 1.000 9.199 247 THR B N 1
ATOM 6295 C CA . THR B 1 206 ? 5.438 24.990 -14.671 1.000 9.780 247 THR B CA 1
ATOM 6296 C C . THR B 1 206 ? 4.527 25.970 -15.392 1.000 8.855 247 THR B C 1
ATOM 6297 O O . THR B 1 206 ? 3.361 26.206 -15.000 1.000 9.711 247 THR B O 1
ATOM 6301 N N . ARG B 1 207 ? 5.006 26.436 -16.521 1.000 8.991 248 ARG B N 1
ATOM 6302 C CA . ARG B 1 207 ? 4.243 27.330 -17.428 1.000 9.126 248 ARG B CA 1
ATOM 6303 C C . ARG B 1 207 ? 2.868 26.749 -17.750 1.000 8.910 248 ARG B C 1
ATOM 6304 O O . ARG B 1 207 ? 2.780 25.593 -18.180 1.000 9.797 248 ARG B O 1
ATOM 6312 N N . SER B 1 208 ? 1.852 27.581 -17.683 1.000 8.584 249 SER B N 1
ATOM 6313 C CA . SER B 1 208 ? 0.487 27.290 -18.165 1.000 8.359 249 SER B CA 1
ATOM 6314 C C . SER B 1 208 ? 0.262 28.034 -19.477 1.000 8.989 249 SER B C 1
ATOM 6315 O O . SER B 1 208 ? -0.362 29.088 -19.470 1.000 9.511 249 SER B O 1
ATOM 6318 N N . HIS B 1 209 ? 0.818 27.524 -20.567 1.000 8.995 250 HIS B N 1
ATOM 6319 C CA . HIS B 1 209 ? 0.692 28.167 -21.892 1.000 9.859 250 HIS B CA 1
ATOM 6320 C C . HIS B 1 209 ? -0.521 27.580 -22.640 1.000 8.968 250 HIS B C 1
ATOM 6321 O O . HIS B 1 209 ? -1.096 26.559 -22.225 1.000 9.969 250 HIS B O 1
ATOM 6328 N N . ALA B 1 210 ? -0.910 28.239 -23.715 1.000 9.337 251 ALA B N 1
ATOM 6329 C CA . ALA B 1 210 ? -2.170 27.935 -24.402 1.000 9.361 251 ALA B CA 1
ATOM 6330 C C . ALA B 1 210 ? -2.113 26.515 -24.996 1.000 9.420 251 ALA B C 1
ATOM 6331 O O . ALA B 1 210 ? -3.165 25.875 -25.154 1.000 10.506 251 ALA B O 1
ATOM 6333 N N . ARG B 1 211 ? -0.927 26.060 -25.391 1.000 9.924 252 ARG B N 1
ATOM 6334 C CA A ARG B 1 211 ? -0.706 24.654 -25.803 0.500 9.730 252 ARG B CA 1
ATOM 6335 C CA B ARG B 1 211 ? -0.792 24.657 -25.852 0.500 10.570 252 ARG B CA 1
ATOM 6336 C C . ARG B 1 211 ? -1.300 23.689 -24.773 1.000 10.695 252 ARG B C 1
ATOM 6337 O O . ARG B 1 211 ? -1.898 22.672 -25.143 1.000 12.207 252 ARG B O 1
ATOM 6352 N N . ARG B 1 212 ? -1.096 23.990 -23.486 1.000 9.688 253 ARG B N 1
ATOM 6353 C CA . ARG B 1 212 ? -1.559 23.117 -22.386 1.000 11.191 253 ARG B CA 1
ATOM 6354 C C . ARG B 1 212 ? -3.014 23.420 -22.073 1.000 11.401 253 ARG B C 1
ATOM 6355 O O . ARG B 1 212 ? -3.836 22.482 -22.101 1.000 13.404 253 ARG B O 1
ATOM 6363 N N . ASN B 1 213 ? -3.314 24.681 -21.779 1.000 9.407 254 ASN B N 1
ATOM 6364 C CA . ASN B 1 213 ? -4.623 25.024 -21.180 1.000 10.072 254 ASN B CA 1
ATOM 6365 C C . ASN B 1 213 ? -5.749 25.118 -22.201 1.000 9.426 254 ASN B C 1
ATOM 6366 O O . ASN B 1 213 ? -6.916 25.049 -21.789 1.000 11.576 254 ASN B O 1
ATOM 6371 N N . HIS B 1 214 ? -5.435 25.198 -23.479 1.000 9.411 255 HIS B N 1
ATOM 6372 C CA . HIS B 1 214 ? -6.474 25.312 -24.521 1.000 9.992 255 HIS B CA 1
ATOM 6373 C C . HIS B 1 214 ? -6.268 24.311 -25.662 1.000 10.782 255 HIS B C 1
ATOM 6374 O O . HIS B 1 214 ? -6.927 24.421 -26.687 1.000 11.756 255 HIS B O 1
ATOM 6381 N N . TYR B 1 215 ? -5.351 23.363 -25.502 1.000 11.663 256 TYR B N 1
ATOM 6382 C CA . TYR B 1 215 ? -5.218 22.250 -26.477 1.000 11.643 256 TYR B CA 1
ATOM 6383 C C . TYR B 1 215 ? -5.037 20.937 -25.722 1.000 10.949 256 TYR B C 1
ATOM 6384 O O . TYR B 1 215 ? -5.909 20.071 -25.753 1.000 12.485 256 TYR B O 1
ATOM 6393 N N . ASP B 1 216 ? -3.915 20.748 -25.023 1.000 11.937 257 ASP B N 1
ATOM 6394 C CA . ASP B 1 216 ? -3.681 19.453 -24.337 1.000 12.312 257 ASP B CA 1
ATOM 6395 C C . ASP B 1 216 ? -4.895 19.066 -23.485 1.000 13.477 257 ASP B C 1
ATOM 6396 O O . ASP B 1 216 ? -5.310 17.904 -23.453 1.000 14.712 257 ASP B O 1
ATOM 6401 N N . ARG B 1 217 ? -5.420 20.013 -22.734 1.000 12.289 258 ARG B N 1
ATOM 6402 C CA . ARG B 1 217 ? -6.519 19.832 -21.760 1.000 13.591 258 ARG B CA 1
ATOM 6403 C C . ARG B 1 217 ? -7.741 19.197 -22.443 1.000 12.397 258 ARG B C 1
ATOM 6404 O O . ARG B 1 217 ? -8.498 18.510 -21.772 1.000 15.337 258 ARG B O 1
ATOM 6412 N N . VAL B 1 218 ? -7.931 19.464 -23.733 1.000 12.224 259 VAL B N 1
ATOM 6413 C CA . VAL B 1 218 ? -9.151 19.058 -24.492 1.000 12.224 259 VAL B CA 1
ATOM 6414 C C . VAL B 1 218 ? -8.778 18.229 -25.735 1.000 12.677 259 VAL B C 1
ATOM 6415 O O . VAL B 1 218 ? -9.621 18.040 -26.606 1.000 13.916 259 VAL B O 1
ATOM 6419 N N . SER B 1 219 ? -7.582 17.667 -25.766 1.000 12.901 260 SER B N 1
ATOM 6420 C CA . SER B 1 219 ? -7.052 17.008 -26.986 1.000 13.563 260 SER B CA 1
ATOM 6421 C C . SER B 1 219 ? -7.631 15.615 -27.159 1.000 14.406 260 SER B C 1
ATOM 6422 O O . SER B 1 219 ? -7.340 14.991 -28.188 1.000 16.619 260 SER B O 1
ATOM 6425 N N . SER B 1 220 ? -8.479 15.147 -26.238 1.000 14.150 261 SER B N 1
ATOM 6426 C CA A SER B 1 220 ? -9.253 13.906 -26.515 0.500 14.235 261 SER B CA 1
ATOM 6427 C CA B SER B 1 220 ? -9.257 13.902 -26.509 0.500 16.085 261 SER B CA 1
ATOM 6428 C C . SER B 1 220 ? -10.339 14.152 -27.565 1.000 15.781 261 SER B C 1
ATOM 6429 O O . SER B 1 220 ? -10.875 13.196 -28.105 1.000 17.265 261 SER B O 1
ATOM 6434 N N . ARG B 1 221 ? -10.695 15.400 -27.825 1.000 14.120 262 ARG B N 1
ATOM 6435 C CA . ARG B 1 221 ? -11.805 15.724 -28.745 1.000 12.789 262 ARG B CA 1
ATOM 6436 C C . ARG B 1 221 ? -11.398 15.399 -30.181 1.000 14.923 262 ARG B C 1
ATOM 6437 O O . ARG B 1 221 ? -10.440 15.951 -30.707 1.000 15.454 262 ARG B O 1
ATOM 6445 N N . PRO B 1 222 ? -12.112 14.492 -30.881 1.000 15.096 263 PRO B N 1
ATOM 6446 C CA . PRO B 1 222 ? -11.763 14.196 -32.269 1.000 15.024 263 PRO B CA 1
ATOM 6447 C C . PRO B 1 222 ? -12.084 15.359 -33.217 1.000 14.266 263 PRO B C 1
ATOM 6448 O O . PRO B 1 222 ? -11.610 15.365 -34.322 1.000 16.444 263 PRO B O 1
ATOM 6452 N N . ASN B 1 223 ? -12.923 16.308 -32.777 1.000 14.141 264 ASN B N 1
ATOM 6453 C CA . ASN B 1 223 ? -13.381 17.433 -33.615 1.000 13.819 264 ASN B CA 1
ATOM 6454 C C . ASN B 1 223 ? -12.412 18.609 -33.550 1.000 13.061 264 ASN B C 1
ATOM 6455 O O . ASN B 1 223 ? -12.642 19.579 -34.286 1.000 13.656 264 ASN B O 1
ATOM 6460 N N . TYR B 1 224 ? -11.417 18.543 -32.675 1.000 12.832 265 TYR B N 1
ATOM 6461 C CA . TYR B 1 224 ? -10.409 19.622 -32.523 1.000 12.075 265 TYR B CA 1
ATOM 6462 C C . TYR B 1 224 ? -9.119 19.169 -33.211 1.000 12.108 265 TYR B C 1
ATOM 6463 O O . TYR B 1 224 ? -8.355 18.379 -32.620 1.000 13.837 265 TYR B O 1
ATOM 6472 N N . HIS B 1 225 ? -8.913 19.568 -34.439 1.000 11.973 266 HIS B N 1
ATOM 6473 C CA . HIS B 1 225 ? -7.765 19.121 -35.260 1.000 11.663 266 HIS B CA 1
ATOM 6474 C C . HIS B 1 225 ? -6.715 20.216 -35.227 1.000 11.537 266 HIS B C 1
ATOM 6475 O O . HIS B 1 225 ? -7.047 21.414 -35.342 1.000 12.328 266 HIS B O 1
ATOM 6482 N N . ILE B 1 226 ? -5.466 19.795 -35.210 1.000 11.704 267 ILE B N 1
ATOM 6483 C CA A ILE B 1 226 ? -4.321 20.721 -35.359 0.400 11.286 267 ILE B CA 1
ATOM 6484 C CA B ILE B 1 226 ? -4.273 20.679 -35.290 0.600 12.042 267 ILE B CA 1
ATOM 6485 C C . ILE B 1 226 ? -3.322 20.195 -36.391 1.000 11.671 267 ILE B C 1
ATOM 6486 O O . ILE B 1 226 ? -3.108 18.984 -36.487 1.000 12.455 267 ILE B O 1
ATOM 6495 N N . LEU B 1 227 ? -2.752 21.129 -37.138 1.000 11.743 268 LEU B N 1
ATOM 6496 C CA . LEU B 1 227 ? -1.729 20.842 -38.164 1.000 12.603 268 LEU B CA 1
ATOM 6497 C C . LEU B 1 227 ? -0.584 21.794 -37.868 1.000 12.065 268 LEU B C 1
ATOM 6498 O O . LEU B 1 227 ? -0.547 22.939 -38.350 1.000 12.181 268 LEU B O 1
ATOM 6503 N N . PRO B 1 228 ? 0.394 21.355 -37.072 1.000 11.583 269 PRO B N 1
ATOM 6504 C CA . PRO B 1 228 ? 1.600 22.137 -36.858 1.000 11.282 269 PRO B CA 1
ATOM 6505 C C . PRO B 1 228 ? 2.479 22.190 -38.120 1.000 11.644 269 PRO B C 1
ATOM 6506 O O . PRO B 1 228 ? 2.274 21.432 -39.069 1.000 13.017 269 PRO B O 1
ATOM 6510 N N . SER B 1 229 ? 3.435 23.109 -38.089 1.000 11.264 270 SER B N 1
ATOM 6511 C CA . SER B 1 229 ? 4.486 23.240 -39.095 1.000 11.151 270 SER B CA 1
ATOM 6512 C C . SER B 1 229 ? 3.937 23.557 -40.499 1.000 12.852 270 SER B C 1
ATOM 6513 O O . SER B 1 229 ? 4.606 23.231 -41.481 1.000 13.512 270 SER B O 1
ATOM 6516 N N . HIS B 1 230 ? 2.797 24.271 -40.578 1.000 12.296 271 HIS B N 1
ATOM 6517 C CA . HIS B 1 230 ? 2.236 24.691 -41.882 1.000 12.630 271 HIS B CA 1
ATOM 6518 C C . HIS B 1 230 ? 1.811 26.149 -41.781 1.000 11.938 271 HIS B C 1
ATOM 6519 O O . HIS B 1 230 ? 1.319 26.581 -40.723 1.000 12.692 271 HIS B O 1
ATOM 6526 N N . LEU B 1 231 ? 1.945 26.847 -42.902 1.000 12.745 272 LEU B N 1
ATOM 6527 C CA . LEU B 1 231 ? 1.574 28.261 -43.056 1.000 13.416 272 LEU B CA 1
ATOM 6528 C C . LEU B 1 231 ? 0.309 28.408 -43.857 1.000 12.855 272 LEU B C 1
ATOM 6529 O O . LEU B 1 231 ? 0.274 27.880 -45.004 1.000 14.516 272 LEU B O 1
ATOM 6534 N N . VAL B 1 232 ? -0.626 29.192 -43.372 1.000 13.450 273 VAL B N 1
ATOM 6535 C CA . VAL B 1 232 ? -1.726 29.657 -44.253 1.000 14.080 273 VAL B CA 1
ATOM 6536 C C . VAL B 1 232 ? -1.156 30.720 -45.182 1.000 13.146 273 VAL B C 1
ATOM 6537 O O . VAL B 1 232 ? -0.688 31.763 -44.692 1.000 14.394 273 VAL B O 1
ATOM 6541 N N . SER B 1 233 ? -1.244 30.474 -46.488 1.000 12.683 274 SER B N 1
ATOM 6542 C CA . SER B 1 233 ? -0.611 31.326 -47.506 1.000 14.549 274 SER B CA 1
ATOM 6543 C C . SER B 1 233 ? -1.651 32.217 -48.190 1.000 13.600 274 SER B C 1
ATOM 6544 O O . SER B 1 233 ? -1.252 33.205 -48.867 1.000 15.710 274 SER B O 1
ATOM 6547 N N . LYS B 1 234 ? -2.934 31.874 -48.094 1.000 13.849 275 LYS B N 1
ATOM 6548 C CA . LYS B 1 234 ? -3.998 32.609 -48.818 1.000 15.265 275 LYS B CA 1
ATOM 6549 C C . LYS B 1 234 ? -5.360 32.198 -48.277 1.000 14.094 275 LYS B C 1
ATOM 6550 O O . LYS B 1 234 ? -5.565 31.019 -47.921 1.000 15.358 275 LYS B O 1
ATOM 6556 N N . ILE B 1 235 ? -6.281 33.151 -48.254 1.000 13.690 276 ILE B N 1
ATOM 6557 C CA . ILE B 1 235 ? -7.730 32.875 -48.079 1.000 14.440 276 ILE B CA 1
ATOM 6558 C C . ILE B 1 235 ? -8.323 32.627 -49.470 1.000 15.660 276 ILE B C 1
ATOM 6559 O O . ILE B 1 235 ? -8.002 33.359 -50.403 1.000 18.116 276 ILE B O 1
ATOM 6564 N N . LEU B 1 236 ? -9.210 31.653 -49.536 1.000 16.171 277 LEU B N 1
ATOM 6565 C CA . LEU B 1 236 ? -9.956 31.296 -50.740 1.000 16.063 277 LEU B CA 1
ATOM 6566 C C . LEU B 1 236 ? -11.377 31.825 -50.614 1.000 16.435 277 LEU B C 1
ATOM 6567 O O . LEU B 1 236 ? -11.974 31.791 -49.530 1.000 16.388 277 LEU B O 1
ATOM 6572 N N . PHE B 1 237 ? -11.878 32.333 -51.723 1.000 17.381 278 PHE B N 1
ATOM 6573 C CA . PHE B 1 237 ? -13.196 32.987 -51.797 1.000 17.779 278 PHE B CA 1
ATOM 6574 C C . PHE B 1 237 ? -14.079 32.389 -52.884 1.000 19.032 278 PHE B C 1
ATOM 6575 O O . PHE B 1 237 ? -13.586 31.892 -53.908 1.000 22.085 278 PHE B O 1
ATOM 6583 N N . ARG B 1 238 ? -15.373 32.479 -52.618 1.000 19.045 279 ARG B N 1
ATOM 6584 C CA A ARG B 1 238 ? -16.472 32.367 -53.614 0.500 22.357 279 ARG B CA 1
ATOM 6585 C CA B ARG B 1 238 ? -16.424 32.396 -53.664 0.500 21.302 279 ARG B CA 1
ATOM 6586 C C . ARG B 1 238 ? -17.116 33.757 -53.648 1.000 19.978 279 ARG B C 1
ATOM 6587 O O . ARG B 1 238 ? -17.842 34.086 -52.677 1.000 20.653 279 ARG B O 1
ATOM 6602 N N . GLY B 1 239 ? -16.801 34.559 -54.654 1.000 19.947 280 GLY B N 1
ATOM 6603 C CA . GLY B 1 239 ? -17.221 35.958 -54.608 1.000 19.425 280 GLY B CA 1
ATOM 6604 C C . GLY B 1 239 ? -16.583 36.638 -53.408 1.000 18.406 280 GLY B C 1
ATOM 6605 O O . GLY B 1 239 ? -15.342 36.630 -53.314 1.000 21.448 280 GLY B O 1
ATOM 6606 N N . LYS B 1 240 ? -17.374 37.263 -52.532 1.000 17.908 281 LYS B N 1
ATOM 6607 C CA . LYS B 1 240 ? -16.870 37.956 -51.310 1.000 18.947 281 LYS B CA 1
ATOM 6608 C C . LYS B 1 240 ? -16.998 37.053 -50.083 1.000 16.111 281 LYS B C 1
ATOM 6609 O O . LYS B 1 240 ? -16.725 37.535 -48.973 1.000 18.269 281 LYS B O 1
ATOM 6615 N N . GLN B 1 241 ? -17.319 35.777 -50.256 1.000 17.190 282 GLN B N 1
ATOM 6616 C CA . GLN B 1 241 ? -17.467 34.796 -49.161 1.000 16.979 282 GLN B CA 1
ATOM 6617 C C . GLN B 1 241 ? -16.130 34.058 -48.962 1.000 15.868 282 GLN B C 1
ATOM 6618 O O . GLN B 1 241 ? -15.657 33.419 -49.926 1.000 17.815 282 GLN B O 1
ATOM 6624 N N . ALA B 1 242 ? -15.555 34.122 -47.761 1.000 16.503 283 ALA B N 1
ATOM 6625 C CA . ALA B 1 242 ? -14.350 33.340 -47.431 1.000 16.377 283 ALA B CA 1
ATOM 6626 C C . ALA B 1 242 ? -14.758 31.887 -47.230 1.000 17.599 283 ALA B C 1
ATOM 6627 O O . ALA B 1 242 ? -15.602 31.616 -46.355 1.000 18.463 283 ALA B O 1
ATOM 6629 N N . ILE B 1 243 ? -14.208 30.995 -48.036 1.000 16.465 284 ILE B N 1
ATOM 6630 C CA . ILE B 1 243 ? -14.671 29.589 -48.010 1.000 17.647 284 ILE B CA 1
ATOM 6631 C C . ILE B 1 243 ? -13.583 28.616 -47.586 1.000 15.732 284 ILE B C 1
ATOM 6632 O O . ILE B 1 243 ? -13.931 27.462 -47.367 1.000 17.533 284 ILE B O 1
ATOM 6637 N N . GLY B 1 244 ? -12.339 29.037 -47.511 1.000 15.766 285 GLY B N 1
ATOM 6638 C CA . GLY B 1 244 ? -11.245 28.107 -47.293 1.000 14.977 285 GLY B CA 1
ATOM 6639 C C . GLY B 1 244 ? -9.918 28.837 -47.219 1.000 13.762 285 GLY B C 1
ATOM 6640 O O . GLY B 1 244 ? -9.862 30.112 -47.262 1.000 15.297 285 GLY B O 1
ATOM 6641 N N . VAL B 1 245 ? -8.860 28.074 -47.141 1.000 14.888 286 VAL B N 1
ATOM 6642 C CA . VAL B 1 245 ? -7.475 28.558 -47.159 1.000 15.031 286 VAL B CA 1
ATOM 6643 C C . VAL B 1 245 ? -6.615 27.618 -47.979 1.000 14.883 286 VAL B C 1
ATOM 6644 O O . VAL B 1 245 ? -6.900 26.417 -48.064 1.000 16.515 286 VAL B O 1
ATOM 6648 N N . SER B 1 246 ? -5.549 28.185 -48.479 1.000 14.359 287 SER B N 1
ATOM 6649 C CA . SER B 1 246 ? -4.345 27.479 -48.964 1.000 15.297 287 SER B CA 1
ATOM 6650 C C . SER B 1 246 ? -3.319 27.421 -47.837 1.000 13.901 287 SER B C 1
ATOM 6651 O O . SER B 1 246 ? -3.148 28.431 -47.130 1.000 14.295 287 SER B O 1
ATOM 6654 N N . TYR B 1 247 ? -2.621 26.295 -47.726 1.000 15.114 288 TYR B N 1
ATOM 6655 C CA . TYR B 1 247 ? -1.463 26.192 -46.818 1.000 14.329 288 TYR B CA 1
ATOM 6656 C C . TYR B 1 247 ? -0.318 25.440 -47.449 1.000 14.270 288 TYR B C 1
ATOM 6657 O O . TYR B 1 247 ? -0.505 24.652 -48.384 1.000 15.447 288 TYR B O 1
ATOM 6666 N N . ILE B 1 248 ? 0.850 25.732 -46.931 1.000 13.685 289 ILE B N 1
ATOM 6667 C CA . ILE B 1 248 ? 2.164 25.270 -47.443 1.000 14.816 289 ILE B CA 1
ATOM 6668 C C . ILE B 1 248 ? 2.964 24.823 -46.245 1.000 14.211 289 ILE B C 1
ATOM 6669 O O . ILE B 1 248 ? 2.736 25.290 -45.104 1.000 14.565 289 ILE B O 1
ATOM 6674 N N . PRO B 1 249 ? 3.969 23.960 -46.441 1.000 14.367 290 PRO B N 1
ATOM 6675 C CA . PRO B 1 249 ? 4.865 23.652 -45.328 1.000 14.761 290 PRO B CA 1
ATOM 6676 C C . PRO B 1 249 ? 5.684 24.881 -44.933 1.000 14.012 290 PRO B C 1
ATOM 6677 O O . PRO B 1 249 ? 6.188 25.587 -45.785 1.000 14.811 290 PRO B O 1
ATOM 6681 N N . THR B 1 250 ? 5.853 25.100 -43.631 1.000 14.280 291 THR B N 1
ATOM 6682 C CA . THR B 1 250 ? 6.648 26.234 -43.135 1.000 14.326 291 THR B CA 1
ATOM 6683 C C . THR B 1 250 ? 8.090 26.131 -43.637 1.000 15.776 291 THR B C 1
ATOM 6684 O O . THR B 1 250 ? 8.713 27.169 -43.915 1.000 17.450 291 THR B O 1
ATOM 6688 N N . SER B 1 251 ? 8.582 24.919 -43.829 1.000 15.379 292 SER B N 1
ATOM 6689 C CA . SER B 1 251 ? 9.994 24.686 -44.208 1.000 18.864 292 SER B CA 1
ATOM 6690 C C . SER B 1 251 ? 10.264 24.931 -45.699 1.000 20.369 292 SER B C 1
ATOM 6691 O O . SER B 1 251 ? 11.442 24.819 -46.130 1.000 24.241 292 SER B O 1
ATOM 6694 N N . GLY B 1 252 ? 9.252 25.323 -46.473 1.000 18.865 293 GLY B N 1
ATOM 6695 C CA . GLY B 1 252 ? 9.509 25.921 -47.797 1.000 21.306 293 GLY B CA 1
ATOM 6696 C C . GLY B 1 252 ? 9.388 24.946 -48.955 1.000 22.347 293 GLY B C 1
ATOM 6697 O O . GLY B 1 252 ? 9.710 25.367 -50.075 1.000 25.817 293 GLY B O 1
ATOM 6698 N N . GLY B 1 253 ? 8.857 23.738 -48.746 1.000 25.272 294 GLY B N 1
ATOM 6699 C CA . GLY B 1 253 ? 8.672 22.790 -49.854 1.000 28.932 294 GLY B CA 1
ATOM 6700 C C . GLY B 1 253 ? 7.593 23.252 -50.810 1.000 32.651 294 GLY B C 1
ATOM 6701 O O . GLY B 1 253 ? 6.651 23.976 -50.385 1.000 28.588 294 GLY B O 1
ATOM 6702 N N . ASN B 1 254 ? 7.750 22.924 -52.076 1.000 32.493 295 ASN B N 1
ATOM 6703 C CA . ASN B 1 254 ? 6.912 23.411 -53.191 1.000 30.303 295 ASN B CA 1
ATOM 6704 C C . ASN B 1 254 ? 5.641 22.567 -53.279 1.000 34.399 295 ASN B C 1
ATOM 6705 O O . ASN B 1 254 ? 5.430 21.823 -54.257 1.000 36.977 295 ASN B O 1
ATOM 6710 N N . THR B 1 255 ? 4.869 22.626 -52.231 1.000 22.997 296 THR B N 1
ATOM 6711 C CA . THR B 1 255 ? 3.571 21.970 -52.070 1.000 21.733 296 THR B CA 1
ATOM 6712 C C . THR B 1 255 ? 2.587 23.037 -51.595 1.000 20.745 296 THR B C 1
ATOM 6713 O O . THR B 1 255 ? 2.971 23.899 -50.751 1.000 23.207 296 THR B O 1
ATOM 6717 N N . THR B 1 256 ? 1.371 22.983 -52.110 1.000 19.666 297 THR B N 1
ATOM 6718 C CA A THR B 1 256 ? 0.249 23.834 -51.665 0.500 17.143 297 THR B CA 1
ATOM 6719 C CA B THR B 1 256 ? 0.249 23.832 -51.659 0.500 20.578 297 THR B CA 1
ATOM 6720 C C . THR B 1 256 ? -1.003 22.963 -51.614 1.000 19.550 297 THR B C 1
ATOM 6721 O O . THR B 1 256 ? -1.151 22.077 -52.475 1.000 21.119 297 THR B O 1
ATOM 6728 N N . THR B 1 257 ? -1.812 23.168 -50.590 1.000 17.527 298 THR B N 1
ATOM 6729 C CA . THR B 1 257 ? -3.044 22.409 -50.344 1.000 16.883 298 THR B CA 1
ATOM 6730 C C . THR B 1 257 ? -4.171 23.381 -50.014 1.000 17.516 298 THR B C 1
ATOM 6731 O O . THR B 1 257 ? -3.953 24.318 -49.212 1.000 17.403 298 THR B O 1
ATOM 6735 N N . ASN B 1 258 ? -5.356 23.102 -50.514 1.000 17.650 299 ASN B N 1
ATOM 6736 C CA . ASN B 1 258 ? -6.589 23.853 -50.201 1.000 16.706 299 ASN B CA 1
ATOM 6737 C C . ASN B 1 258 ? -7.450 23.045 -49.246 1.000 17.744 299 ASN B C 1
ATOM 6738 O O . ASN B 1 258 ? -7.567 21.816 -49.419 1.000 19.149 299 ASN B O 1
ATOM 6743 N N . VAL B 1 259 ? -8.003 23.704 -48.251 1.000 16.158 300 VAL B N 1
ATOM 6744 C CA . VAL B 1 259 ? -8.994 23.118 -47.308 1.000 16.908 300 VAL B CA 1
ATOM 6745 C C . VAL B 1 259 ? -10.111 24.137 -47.107 1.000 16.279 300 VAL B C 1
ATOM 6746 O O . VAL B 1 259 ? -9.855 25.345 -47.184 1.000 16.965 300 VAL B O 1
ATOM 6750 N N . TYR B 1 260 ? -11.325 23.654 -46.836 1.000 16.498 301 TYR B N 1
ATOM 6751 C CA . TYR B 1 260 ? -12.573 24.434 -46.867 1.000 16.833 301 TYR B CA 1
ATOM 6752 C C . TYR B 1 260 ? -13.289 24.345 -45.529 1.000 16.347 301 TYR B C 1
ATOM 6753 O O . TYR B 1 260 ? -13.252 23.291 -44.819 1.000 17.270 301 TYR B O 1
ATOM 6762 N N . ALA B 1 261 ? -13.967 25.435 -45.198 1.000 16.032 302 ALA B N 1
ATOM 6763 C CA . ALA B 1 261 ? -14.790 25.565 -43.982 1.000 17.714 302 ALA B CA 1
ATOM 6764 C C . ALA B 1 261 ? -16.231 25.863 -44.375 1.000 15.494 302 ALA B C 1
ATOM 6765 O O . ALA B 1 261 ? -16.461 26.712 -45.248 1.000 18.643 302 ALA B O 1
ATOM 6767 N N . SER B 1 262 ? -17.166 25.204 -43.740 1.000 17.665 303 SER B N 1
ATOM 6768 C CA . SER B 1 262 ? -18.593 25.412 -44.015 1.000 16.674 303 SER B CA 1
ATOM 6769 C C . SER B 1 262 ? -19.093 26.726 -43.399 1.000 18.469 303 SER B C 1
ATOM 6770 O O . SER B 1 262 ? -20.080 27.240 -43.926 1.000 22.547 303 SER B O 1
ATOM 6773 N N . LYS B 1 263 ? -18.477 27.226 -42.321 1.000 17.788 304 LYS B N 1
ATOM 6774 C CA . LYS B 1 263 ? -19.011 28.422 -41.634 1.000 17.707 304 LYS B CA 1
ATOM 6775 C C . LYS B 1 263 ? -18.028 29.581 -41.784 1.000 16.669 304 LYS B C 1
ATOM 6776 O O . LYS B 1 263 ? -18.392 30.539 -42.456 1.000 16.795 304 LYS B O 1
ATOM 6782 N N . GLU B 1 264 ? -16.829 29.544 -41.197 1.000 15.364 305 GLU B N 1
ATOM 6783 C CA . GLU B 1 264 ? -15.953 30.727 -41.220 1.000 14.567 305 GLU B CA 1
ATOM 6784 C C . GLU B 1 264 ? -14.483 30.320 -41.266 1.000 13.647 305 GLU B C 1
ATOM 6785 O O . GLU B 1 264 ? -14.097 29.223 -40.813 1.000 15.318 305 GLU B O 1
ATOM 6791 N N . ILE B 1 265 ? -13.706 31.296 -41.710 1.000 13.656 306 ILE B N 1
ATOM 6792 C CA . ILE B 1 265 ? -12.259 31.366 -41.595 1.000 13.045 306 ILE B CA 1
ATOM 6793 C C . ILE B 1 265 ? -11.961 32.387 -40.498 1.000 13.894 306 ILE B C 1
ATOM 6794 O O . ILE B 1 265 ? -12.492 33.521 -40.531 1.000 13.632 306 ILE B O 1
ATOM 6799 N N . THR B 1 266 ? -11.092 32.015 -39.569 1.000 13.306 307 THR B N 1
ATOM 6800 C CA . THR B 1 266 ? -10.657 32.956 -38.500 1.000 11.749 307 THR B CA 1
ATOM 6801 C C . THR B 1 266 ? -9.163 33.157 -38.613 1.000 11.586 307 THR B C 1
ATOM 6802 O O . THR B 1 266 ? -8.418 32.174 -38.619 1.000 13.015 307 THR B O 1
ATOM 6806 N N . LEU B 1 267 ? -8.731 34.408 -38.760 1.000 11.358 308 LEU B N 1
ATOM 6807 C CA . LEU B 1 267 ? -7.293 34.735 -38.717 1.000 10.669 308 LEU B CA 1
ATOM 6808 C C . LEU B 1 267 ? -6.868 34.927 -37.264 1.000 11.301 308 LEU B C 1
ATOM 6809 O O . LEU B 1 267 ? -7.500 35.684 -36.509 1.000 12.766 308 LEU B O 1
ATOM 6814 N N . ALA B 1 268 ? -5.779 34.222 -36.889 1.000 11.170 309 ALA B N 1
ATOM 6815 C CA . ALA B 1 268 ? -5.226 34.291 -35.524 1.000 10.006 309 ALA B CA 1
ATOM 6816 C C . ALA B 1 268 ? -3.706 34.269 -35.617 1.000 9.330 309 ALA B C 1
ATOM 6817 O O . ALA B 1 268 ? -3.054 33.660 -34.766 1.000 10.618 309 ALA B O 1
ATOM 6819 N N . ALA B 1 269 ? -3.162 34.894 -36.656 1.000 10.715 310 ALA B N 1
ATOM 6820 C CA . ALA B 1 269 ? -1.733 34.764 -37.012 1.000 10.385 310 ALA B CA 1
ATOM 6821 C C . ALA B 1 269 ? -0.864 35.881 -36.431 1.000 10.370 310 ALA B C 1
ATOM 6822 O O . ALA B 1 269 ? 0.322 35.926 -36.727 1.000 11.007 310 ALA B O 1
ATOM 6824 N N . GLY B 1 270 ? -1.445 36.678 -35.550 1.000 11.581 311 GLY B N 1
ATOM 6825 C CA . GLY B 1 270 ? -0.733 37.703 -34.781 1.000 12.400 311 GLY B CA 1
ATOM 6826 C C . GLY B 1 270 ? -0.537 39.023 -35.508 1.000 9.981 311 GLY B C 1
ATOM 6827 O O . GLY B 1 270 ? -0.755 39.137 -36.735 1.000 11.335 311 GLY B O 1
ATOM 6828 N N . GLY B 1 271 ? -0.035 39.996 -34.775 1.000 10.251 312 GLY B N 1
ATOM 6829 C CA . GLY B 1 271 ? 0.155 41.341 -35.324 1.000 10.521 312 GLY B CA 1
ATOM 6830 C C . GLY B 1 271 ? 0.996 41.337 -36.584 1.000 10.131 312 GLY B C 1
ATOM 6831 O O . GLY B 1 271 ? 0.784 42.240 -37.414 1.000 11.300 312 GLY B O 1
ATOM 6832 N N . LEU B 1 272 ? 1.999 40.469 -36.681 1.000 11.265 313 LEU B N 1
ATOM 6833 C CA . LEU B 1 272 ? 2.923 40.444 -37.850 1.000 11.624 313 LEU B CA 1
ATOM 6834 C C . LEU B 1 272 ? 2.534 39.353 -38.855 1.000 11.132 313 LEU B C 1
ATOM 6835 O O . LEU B 1 272 ? 3.221 39.270 -39.867 1.000 12.508 313 LEU B O 1
ATOM 6840 N N . GLY B 1 273 ? 1.510 38.547 -38.580 1.000 11.140 314 GLY B N 1
ATOM 6841 C CA . GLY B 1 273 ? 1.093 37.472 -39.502 1.000 11.178 314 GLY B CA 1
ATOM 6842 C C . GLY B 1 273 ? -0.259 37.685 -40.150 1.000 10.885 314 GLY B C 1
ATOM 6843 O O . GLY B 1 273 ? -0.424 37.353 -41.364 1.000 11.668 314 GLY B O 1
ATOM 6844 N N . THR B 1 274 ? -1.238 38.187 -39.414 1.000 10.777 315 THR B N 1
ATOM 6845 C CA . THR B 1 274 ? -2.584 38.393 -39.935 1.000 10.550 315 THR B CA 1
ATOM 6846 C C . THR B 1 274 ? -2.611 39.387 -41.090 1.000 10.867 315 THR B C 1
ATOM 6847 O O . THR B 1 274 ? -3.237 39.089 -42.134 1.000 12.228 315 THR B O 1
ATOM 6851 N N . PRO B 1 275 ? -1.955 40.567 -40.999 1.000 10.557 316 PRO B N 1
ATOM 6852 C CA . PRO B 1 275 ? -1.998 41.479 -42.141 1.000 11.195 316 PRO B CA 1
ATOM 6853 C C . PRO B 1 275 ? -1.400 40.890 -43.420 1.000 11.106 316 PRO B C 1
ATOM 6854 O O . PRO B 1 275 ? -1.894 41.174 -44.511 1.000 12.438 316 PRO B O 1
ATOM 6858 N N . LYS B 1 276 ? -0.387 40.052 -43.283 1.000 11.877 317 LYS B N 1
ATOM 6859 C CA . LYS B 1 276 ? 0.234 39.382 -44.442 1.000 11.937 317 LYS B CA 1
ATOM 6860 C C . LYS B 1 276 ? -0.787 38.470 -45.110 1.000 11.526 317 LYS B C 1
ATOM 6861 O O . LYS B 1 276 ? -0.852 38.436 -46.349 1.000 13.221 317 LYS B O 1
ATOM 6867 N N . ILE B 1 277 ? -1.486 37.672 -44.340 1.000 12.056 318 ILE B N 1
ATOM 6868 C CA . ILE B 1 277 ? -2.514 36.782 -44.958 1.000 11.902 318 ILE B CA 1
ATOM 6869 C C . ILE B 1 277 ? -3.516 37.652 -45.706 1.000 12.270 318 ILE B C 1
ATOM 6870 O O . ILE B 1 277 ? -3.906 37.326 -46.856 1.000 13.462 318 ILE B O 1
ATOM 6875 N N . LEU B 1 278 ? -3.982 38.707 -45.069 1.000 12.562 319 LEU B N 1
ATOM 6876 C CA . LEU B 1 278 ? -5.001 39.566 -45.703 1.000 12.697 319 LEU B CA 1
ATOM 6877 C C . LEU B 1 278 ? -4.460 40.141 -47.015 1.000 11.943 319 LEU B C 1
ATOM 6878 O O . LEU B 1 278 ? -5.113 40.042 -48.053 1.000 13.888 319 LEU B O 1
ATOM 6883 N N . GLN B 1 279 ? -3.288 40.749 -46.970 1.000 11.866 320 GLN B N 1
ATOM 6884 C CA . GLN B 1 279 ? -2.744 41.435 -48.143 1.000 13.397 320 GLN B CA 1
ATOM 6885 C C . GLN B 1 279 ? -2.548 40.413 -49.262 1.000 14.006 320 GLN B C 1
ATOM 6886 O O . GLN B 1 279 ? -2.850 40.726 -50.442 1.000 14.282 320 GLN B O 1
ATOM 6892 N N . LEU B 1 280 ? -1.954 39.261 -48.963 1.000 14.461 321 LEU B N 1
ATOM 6893 C CA . LEU B 1 280 ? -1.741 38.218 -49.995 1.000 14.374 321 LEU B CA 1
ATOM 6894 C C . LEU B 1 280 ? -3.059 37.766 -50.616 1.000 14.578 321 LEU B C 1
ATOM 6895 O O . LEU B 1 280 ? -3.032 37.325 -51.784 1.000 16.147 321 LEU B O 1
ATOM 6900 N N . SER B 1 281 ? -4.155 37.871 -49.881 1.000 13.343 322 SER B N 1
ATOM 6901 C CA . SER B 1 281 ? -5.505 37.423 -50.287 1.000 14.314 322 SER B CA 1
ATOM 6902 C C . SER B 1 281 ? -6.281 38.551 -50.973 1.000 14.927 322 SER B C 1
ATOM 6903 O O . SER B 1 281 ? -7.486 38.366 -51.211 1.000 18.148 322 SER B O 1
ATOM 6906 N N . GLY B 1 282 ? -5.677 39.709 -51.192 1.000 14.799 323 GLY B N 1
ATOM 6907 C CA . GLY B 1 282 ? -6.345 40.826 -51.883 1.000 16.020 323 GLY B CA 1
ATOM 6908 C C . GLY B 1 282 ? -7.193 41.683 -50.955 1.000 15.527 323 GLY B C 1
ATOM 6909 O O . GLY B 1 282 ? -8.084 42.452 -51.428 1.000 15.754 323 GLY B O 1
ATOM 6910 N N . ILE B 1 283 ? -6.896 41.627 -49.653 1.000 14.150 324 ILE B N 1
ATOM 6911 C CA . ILE B 1 283 ? -7.596 42.481 -48.659 1.000 13.912 324 ILE B CA 1
ATOM 6912 C C . ILE B 1 283 ? -6.570 43.411 -48.044 1.000 13.115 324 ILE B C 1
ATOM 6913 O O . ILE B 1 283 ? -5.706 42.970 -47.268 1.000 13.158 324 ILE B O 1
ATOM 6918 N N . GLY B 1 284 ? -6.610 44.660 -48.450 1.000 13.475 325 GLY B N 1
ATOM 6919 C CA . GLY B 1 284 ? -5.539 45.576 -48.076 1.000 13.633 325 GLY B CA 1
ATOM 6920 C C . GLY B 1 284 ? -5.565 46.826 -48.915 1.000 12.726 325 GLY B C 1
ATOM 6921 O O . GLY B 1 284 ? -6.509 47.043 -49.672 1.000 14.733 325 GLY B O 1
ATOM 6922 N N . PRO B 1 285 ? -4.524 47.660 -48.767 1.000 13.340 326 PRO B N 1
ATOM 6923 C CA . PRO B 1 285 ? -4.501 48.953 -49.451 1.000 13.802 326 PRO B CA 1
ATOM 6924 C C . PRO B 1 285 ? -4.388 48.764 -50.982 1.000 15.506 326 PRO B C 1
ATOM 6925 O O . PRO B 1 285 ? -3.509 48.059 -51.425 1.000 15.560 326 PRO B O 1
ATOM 6929 N N . ARG B 1 286 ? -5.273 49.387 -51.741 1.000 16.330 327 ARG B N 1
ATOM 6930 C CA A ARG B 1 286 ? -5.249 49.314 -53.230 0.500 17.322 327 ARG B CA 1
ATOM 6931 C CA B ARG B 1 286 ? -5.266 49.370 -53.233 0.500 18.556 327 ARG B CA 1
ATOM 6932 C C . ARG B 1 286 ? -3.834 49.589 -53.751 1.000 16.990 327 ARG B C 1
ATOM 6933 O O . ARG B 1 286 ? -3.403 48.861 -54.653 1.000 17.813 327 ARG B O 1
ATOM 6948 N N . LYS B 1 287 ? -3.165 50.640 -53.278 1.000 17.782 328 LYS B N 1
ATOM 6949 C CA . LYS B 1 287 ? -1.859 51.059 -53.861 1.000 18.101 328 LYS B CA 1
ATOM 6950 C C . LYS B 1 287 ? -0.880 49.886 -53.729 1.000 17.717 328 LYS B C 1
ATOM 6951 O O . LYS B 1 287 ? -0.165 49.550 -54.693 1.000 19.024 328 LYS B O 1
ATOM 6957 N N . LEU B 1 288 ? -0.803 49.278 -52.558 1.000 17.545 329 LEU B N 1
ATOM 6958 C CA . LEU B 1 288 ? 0.181 48.188 -52.319 1.000 18.467 329 LEU B CA 1
ATOM 6959 C C . LEU B 1 288 ? -0.171 46.972 -53.175 1.000 16.638 329 LEU B C 1
ATOM 6960 O O . LEU B 1 288 ? 0.738 46.381 -53.785 1.000 18.736 329 LEU B O 1
ATOM 6965 N N . LEU B 1 289 ? -1.452 46.608 -53.181 1.000 15.898 330 LEU B N 1
ATOM 6966 C CA . LEU B 1 289 ? -1.907 45.392 -53.882 1.000 16.353 330 LEU B CA 1
ATOM 6967 C C . LEU B 1 289 ? -1.739 45.599 -55.388 1.000 18.807 330 LEU B C 1
ATOM 6968 O O . LEU B 1 289 ? -1.183 44.708 -56.056 1.000 20.367 330 LEU B O 1
ATOM 6973 N N . ASN B 1 290 ? -2.046 46.808 -55.886 1.000 17.701 331 ASN B N 1
ATOM 6974 C CA . ASN B 1 290 ? -1.836 47.131 -57.321 1.000 18.876 331 ASN B CA 1
ATOM 6975 C C . ASN B 1 290 ? -0.335 46.977 -57.649 1.000 18.679 331 ASN B C 1
ATOM 6976 O O . ASN B 1 290 ? -0.011 46.401 -58.723 1.000 21.762 331 ASN B O 1
ATOM 6981 N N . GLU B 1 291 ? 0.545 47.558 -56.828 1.000 20.499 332 GLU B N 1
ATOM 6982 C CA A GLU B 1 291 ? 2.039 47.510 -56.973 0.500 21.509 332 GLU B CA 1
ATOM 6983 C CA B GLU B 1 291 ? 2.004 47.515 -57.110 0.500 20.233 332 GLU B CA 1
ATOM 6984 C C . GLU B 1 291 ? 2.461 46.051 -57.210 1.000 20.595 332 GLU B C 1
ATOM 6985 O O . GLU B 1 291 ? 3.339 45.780 -58.061 1.000 23.888 332 GLU B O 1
ATOM 6996 N N . LEU B 1 292 ? 1.890 45.148 -56.414 1.000 19.593 333 LEU B N 1
ATOM 6997 C CA . LEU B 1 292 ? 2.307 43.720 -56.415 1.000 19.487 333 LEU B CA 1
ATOM 6998 C C . LEU B 1 292 ? 1.493 42.868 -57.383 1.000 23.711 333 LEU B C 1
ATOM 6999 O O . LEU B 1 292 ? 1.775 41.657 -57.485 1.000 23.420 333 LEU B O 1
ATOM 7004 N N . GLY B 1 293 ? 0.538 43.445 -58.103 1.000 21.523 334 GLY B N 1
ATOM 7005 C CA . GLY B 1 293 ? -0.259 42.648 -59.041 1.000 22.098 334 GLY B CA 1
ATOM 7006 C C . GLY B 1 293 ? -1.252 41.726 -58.361 1.000 21.229 334 GLY B C 1
ATOM 7007 O O . GLY B 1 293 ? -1.654 40.734 -59.014 1.000 26.229 334 GLY B O 1
ATOM 7008 N N . ILE B 1 294 ? -1.666 42.038 -57.130 1.000 18.131 335 ILE B N 1
ATOM 7009 C CA . ILE B 1 294 ? -2.656 41.238 -56.378 1.000 18.343 335 ILE B CA 1
ATOM 7010 C C . ILE B 1 294 ? -4.045 41.816 -56.613 1.000 17.253 335 ILE B C 1
ATOM 7011 O O . ILE B 1 294 ? -4.309 42.968 -56.255 1.000 19.424 335 ILE B O 1
ATOM 7016 N N . PRO B 1 295 ? -4.988 41.079 -57.217 1.000 19.960 336 PRO B N 1
ATOM 7017 C CA . PRO B 1 295 ? -6.338 41.596 -57.388 1.000 22.262 336 PRO B CA 1
ATOM 7018 C C . PRO B 1 295 ? -6.981 41.961 -56.050 1.000 20.426 336 PRO B C 1
ATOM 7019 O O . PRO B 1 295 ? -6.907 41.211 -55.100 1.000 21.528 336 PRO B O 1
ATOM 7023 N N . VAL B 1 296 ? -7.599 43.148 -56.022 1.000 19.813 337 VAL B N 1
ATOM 7024 C CA . VAL B 1 296 ? -8.212 43.715 -54.810 1.000 18.507 337 VAL B CA 1
ATOM 7025 C C . VAL B 1 296 ? -9.608 43.134 -54.622 1.000 18.722 337 VAL B C 1
ATOM 7026 O O . VAL B 1 296 ? -10.462 43.349 -55.511 1.000 24.305 337 VAL B O 1
ATOM 7030 N N . ILE B 1 297 ? -9.803 42.362 -53.553 1.000 17.516 338 ILE B N 1
ATOM 7031 C CA . ILE B 1 297 ? -11.118 41.802 -53.111 1.000 20.825 338 ILE B CA 1
ATOM 7032 C C . ILE B 1 297 ? -11.794 42.843 -52.202 1.000 18.902 338 ILE B C 1
ATOM 7033 O O . ILE B 1 297 ? -12.998 43.000 -52.243 1.000 19.531 338 ILE B O 1
ATOM 7038 N N . SER B 1 298 ? -11.043 43.507 -51.328 1.000 18.254 339 SER B N 1
ATOM 7039 C CA . SER B 1 298 ? -11.585 44.530 -50.399 1.000 16.251 339 SER B CA 1
ATOM 7040 C C . SER B 1 298 ? -10.489 45.561 -50.149 1.000 16.459 339 SER B C 1
ATOM 7041 O O . SER B 1 298 ? -9.392 45.225 -49.641 1.000 14.713 339 SER B O 1
ATOM 7044 N N . ASP B 1 299 ? -10.723 46.774 -50.604 1.000 16.423 340 ASP B N 1
ATOM 7045 C CA . ASP B 1 299 ? -9.757 47.892 -50.522 1.000 16.116 340 ASP B CA 1
ATOM 7046 C C . ASP B 1 299 ? -9.833 48.454 -49.104 1.000 16.186 340 ASP B C 1
ATOM 7047 O O . ASP B 1 299 ? -10.781 49.173 -48.785 1.000 16.901 340 ASP B O 1
ATOM 7052 N N . LEU B 1 300 ? -8.909 48.030 -48.260 1.000 14.324 341 LEU B N 1
ATOM 7053 C CA . LEU B 1 300 ? -8.867 48.402 -46.823 1.000 13.332 341 LEU B CA 1
ATOM 7054 C C . LEU B 1 300 ? -7.487 48.983 -46.534 1.000 13.330 341 LEU B C 1
ATOM 7055 O O . LEU B 1 300 ? -6.514 48.250 -46.280 1.000 14.015 341 LEU B O 1
ATOM 7060 N N . PRO B 1 301 ? -7.354 50.324 -46.609 1.000 13.447 342 PRO B N 1
ATOM 7061 C CA . PRO B 1 301 ? -6.054 50.944 -46.366 1.000 14.426 342 PRO B CA 1
ATOM 7062 C C . PRO B 1 301 ? -5.484 50.708 -44.958 1.000 13.246 342 PRO B C 1
ATOM 7063 O O . PRO B 1 301 ? -4.287 50.861 -44.801 1.000 13.336 342 PRO B O 1
ATOM 7067 N N . GLY B 1 302 ? -6.305 50.285 -44.003 1.000 12.792 343 GLY B N 1
ATOM 7068 C CA . GLY B 1 302 ? -5.794 50.057 -42.638 1.000 11.679 343 GLY B CA 1
ATOM 7069 C C . GLY B 1 302 ? -5.004 48.769 -42.471 1.000 11.576 343 GLY B C 1
ATOM 7070 O O . GLY B 1 302 ? -4.383 48.605 -41.430 1.000 11.505 343 GLY B O 1
ATOM 7071 N N . VAL B 1 303 ? -5.074 47.828 -43.424 1.000 11.638 344 VAL B N 1
ATOM 7072 C CA . VAL B 1 303 ? -4.377 46.540 -43.233 1.000 11.376 344 VAL B CA 1
ATOM 7073 C C . VAL B 1 303 ? -2.874 46.756 -43.293 1.000 10.963 344 VAL B C 1
ATOM 7074 O O . VAL B 1 303 ? -2.349 47.220 -44.319 1.000 11.914 344 VAL B O 1
ATOM 7078 N N . GLY B 1 304 ? -2.207 46.494 -42.172 1.000 10.674 345 GLY B N 1
ATOM 7079 C CA . GLY B 1 304 ? -0.765 46.704 -42.056 1.000 10.659 345 GLY B CA 1
ATOM 7080 C C . GLY B 1 304 ? -0.396 48.079 -41.530 1.000 11.207 345 GLY B C 1
ATOM 7081 O O . GLY B 1 304 ? 0.796 48.294 -41.274 1.000 11.856 345 GLY B O 1
ATOM 7082 N N . GLN B 1 305 ? -1.374 48.945 -41.369 1.000 11.145 346 GLN B N 1
ATOM 7083 C CA . GLN B 1 305 ? -1.153 50.252 -40.741 1.000 11.309 346 GLN B CA 1
ATOM 7084 C C . GLN B 1 305 ? -1.265 50.087 -39.229 1.000 10.960 346 GLN B C 1
ATOM 7085 O O . GLN B 1 305 ? -1.711 49.036 -38.752 1.000 11.503 346 GLN B O 1
ATOM 7091 N N . ASN B 1 306 ? -0.919 51.117 -38.500 1.000 10.477 347 ASN B N 1
ATOM 7092 C CA . ASN B 1 306 ? -1.284 51.235 -37.074 1.000 10.130 347 ASN B CA 1
ATOM 7093 C C . ASN B 1 306 ? -0.494 50.282 -36.192 1.000 9.243 347 ASN B C 1
ATOM 7094 O O . ASN B 1 306 ? -0.881 50.109 -35.027 1.000 9.646 347 ASN B O 1
ATOM 7099 N N . LEU B 1 307 ? 0.633 49.767 -36.681 1.000 9.317 348 LEU B N 1
ATOM 7100 C CA . LEU B 1 307 ? 1.466 48.856 -35.851 1.000 9.447 348 LEU B CA 1
ATOM 7101 C C . LEU B 1 307 ? 1.902 49.542 -34.568 1.000 9.137 348 LEU B C 1
ATOM 7102 O O . LEU B 1 307 ? 2.381 50.704 -34.622 1.000 9.714 348 LEU B O 1
ATOM 7107 N N . GLN B 1 308 ? 1.718 48.860 -33.453 1.000 9.109 349 GLN B N 1
ATOM 7108 C CA . GLN B 1 308 ? 2.197 49.350 -32.163 1.000 9.058 349 GLN B CA 1
ATOM 7109 C C . GLN B 1 308 ? 2.927 48.223 -31.441 1.000 8.822 349 GLN B C 1
ATOM 7110 O O . GLN B 1 308 ? 2.648 47.031 -31.632 1.000 9.443 349 GLN B O 1
ATOM 7116 N N . ASP B 1 309 ? 3.806 48.627 -30.546 1.000 9.024 350 ASP B N 1
ATOM 7117 C CA . ASP B 1 309 ? 4.461 47.734 -29.585 1.000 8.905 350 ASP B CA 1
ATOM 7118 C C . ASP B 1 309 ? 4.639 48.544 -28.298 1.000 8.334 350 ASP B C 1
ATOM 7119 O O . ASP B 1 309 ? 4.105 49.661 -28.215 1.000 10.138 350 ASP B O 1
ATOM 7124 N N . GLN B 1 310 ? 5.359 47.997 -27.339 1.000 8.384 351 GLN B N 1
ATOM 7125 C CA . GLN B 1 310 ? 5.618 48.684 -26.049 1.000 8.654 351 GLN B CA 1
ATOM 7126 C C . GLN B 1 310 ? 7.130 48.664 -25.869 1.000 8.697 351 GLN B C 1
ATOM 7127 O O . GLN B 1 310 ? 7.679 47.677 -25.392 1.000 10.242 351 GLN B O 1
ATOM 7133 N N . PRO B 1 311 ? 7.811 49.735 -26.283 1.000 8.130 352 PRO B N 1
ATOM 7134 C CA . PRO B 1 311 ? 9.268 49.775 -26.224 1.000 8.107 352 PRO B CA 1
ATOM 7135 C C . PRO B 1 311 ? 9.846 49.493 -24.834 1.000 8.268 352 PRO B C 1
ATOM 7136 O O . PRO B 1 311 ? 9.235 49.727 -23.801 1.000 8.926 352 PRO B O 1
ATOM 7140 N N . THR B 1 312 ? 11.088 49.008 -24.882 1.000 8.923 353 THR B N 1
ATOM 7141 C CA . THR B 1 312 ? 11.838 48.696 -23.672 1.000 9.163 353 THR B CA 1
ATOM 7142 C C . THR B 1 312 ? 13.197 49.395 -23.612 1.000 8.992 353 THR B C 1
ATOM 7143 O O . THR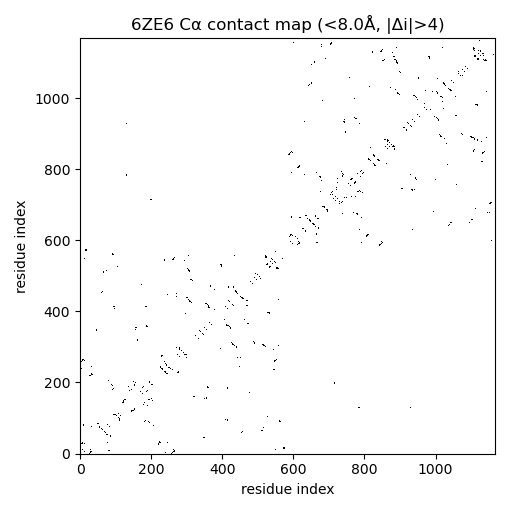 B 1 312 ? 13.794 49.738 -24.629 1.000 9.823 353 THR B O 1
ATOM 7147 N N . LEU B 1 313 ? 13.623 49.614 -22.379 1.000 8.571 354 LEU B N 1
ATOM 7148 C CA . LEU B 1 313 ? 14.936 50.200 -22.114 1.000 8.664 354 LEU B CA 1
ATOM 7149 C C . LEU B 1 313 ? 15.553 49.407 -20.991 1.000 8.351 354 LEU B C 1
ATOM 7150 O O . LEU B 1 313 ? 14.925 49.296 -19.918 1.000 9.493 354 LEU B O 1
ATOM 7155 N N . THR B 1 314 ? 16.778 48.932 -21.207 1.000 8.796 355 THR B N 1
ATOM 7156 C CA . THR B 1 314 ? 17.534 48.225 -20.177 1.000 9.440 355 THR B CA 1
ATOM 7157 C C . THR B 1 314 ? 18.647 49.148 -19.680 1.000 8.990 355 THR B C 1
ATOM 7158 O O . THR B 1 314 ? 19.490 49.599 -20.476 1.000 11.789 355 THR B O 1
ATOM 7162 N N . ILE B 1 315 ? 18.597 49.500 -18.419 1.000 9.146 356 ILE B N 1
ATOM 7163 C CA . ILE B 1 315 ? 19.546 50.440 -17.777 1.000 9.578 356 ILE B CA 1
ATOM 7164 C C . ILE B 1 315 ? 20.517 49.599 -16.955 1.000 8.966 356 ILE B C 1
ATOM 7165 O O . ILE B 1 315 ? 20.099 48.934 -16.005 1.000 10.046 356 ILE B O 1
ATOM 7170 N N . PRO B 1 316 ? 21.830 49.657 -17.264 1.000 9.174 357 PRO B N 1
ATOM 7171 C CA . PRO B 1 316 ? 22.813 48.887 -16.514 1.000 9.589 357 PRO B CA 1
ATOM 7172 C C . PRO B 1 316 ? 23.260 49.609 -15.244 1.000 9.088 357 PRO B C 1
ATOM 7173 O O . PRO B 1 316 ? 23.319 50.836 -15.221 1.000 10.537 357 PRO B O 1
ATOM 7177 N N . TYR B 1 317 ? 23.573 48.805 -14.219 1.000 10.490 358 TYR B N 1
ATOM 7178 C CA . TYR B 1 317 ? 24.009 49.303 -12.902 1.000 11.195 358 TYR B CA 1
ATOM 7179 C C . TYR B 1 317 ? 25.248 48.511 -12.439 1.000 11.300 358 TYR B C 1
ATOM 7180 O O . TYR B 1 317 ? 25.407 47.332 -12.779 1.000 13.631 358 TYR B O 1
ATOM 7189 N N . THR B 1 318 ? 26.018 49.147 -11.568 1.000 12.998 359 THR B N 1
ATOM 7190 C CA . THR B 1 318 ? 26.931 48.402 -10.668 1.000 13.368 359 THR B CA 1
ATOM 7191 C C . THR B 1 318 ? 26.533 48.782 -9.241 1.000 12.502 359 THR B C 1
ATOM 7192 O O . THR B 1 318 ? 25.847 49.799 -9.002 1.000 13.577 359 THR B O 1
ATOM 7196 N N . PHE B 1 319 ? 26.944 47.951 -8.315 1.000 11.779 360 PHE B N 1
ATOM 7197 C CA . PHE B 1 319 ? 26.590 48.094 -6.904 1.000 11.589 360 PHE B CA 1
ATOM 7198 C C . PHE B 1 319 ? 27.847 47.898 -6.063 1.000 12.276 360 PHE B C 1
ATOM 7199 O O . PHE B 1 319 ? 28.583 46.959 -6.294 1.000 14.619 360 PHE B O 1
ATOM 7207 N N . THR B 1 320 ? 27.975 48.714 -5.031 1.000 12.811 361 THR B N 1
ATOM 7208 C CA . THR B 1 320 ? 29.049 48.485 -4.048 1.000 13.209 361 THR B CA 1
ATOM 7209 C C . THR B 1 320 ? 28.615 47.476 -2.984 1.000 13.505 361 THR B C 1
ATOM 7210 O O . THR B 1 320 ? 29.514 46.936 -2.291 1.000 16.452 361 THR B O 1
ATOM 7214 N N . ASN B 1 321 ? 27.303 47.272 -2.832 1.000 13.802 362 ASN B N 1
ATOM 7215 C CA . ASN B 1 321 ? 26.805 46.467 -1.684 1.000 14.845 362 ASN B CA 1
ATOM 7216 C C . ASN B 1 321 ? 25.497 45.769 -2.050 1.000 13.340 362 ASN B C 1
ATOM 7217 O O . ASN B 1 321 ? 24.602 45.775 -1.230 1.000 14.985 362 ASN B O 1
ATOM 7222 N N . ASN B 1 322 ? 25.436 45.122 -3.206 1.000 13.111 363 ASN B N 1
ATOM 7223 C CA . ASN B 1 322 ? 24.202 44.382 -3.530 1.000 12.470 363 ASN B CA 1
ATOM 7224 C C . ASN B 1 322 ? 24.100 43.178 -2.560 1.000 14.116 363 ASN B C 1
ATOM 7225 O O . ASN B 1 322 ? 25.092 42.658 -2.046 1.000 18.488 363 ASN B O 1
ATOM 7230 N N . VAL B 1 323 ? 22.880 42.771 -2.317 1.000 12.930 364 VAL B N 1
ATOM 7231 C CA . VAL B 1 323 ? 22.572 41.623 -1.454 1.000 12.730 364 VAL B CA 1
ATOM 7232 C C . VAL B 1 323 ? 22.605 40.324 -2.243 1.000 12.861 364 VAL B C 1
ATOM 7233 O O . VAL B 1 323 ? 22.243 40.275 -3.415 1.000 14.833 364 VAL B O 1
ATOM 7237 N N . PHE B 1 324 ? 23.037 39.272 -1.564 1.000 15.164 365 PHE B N 1
ATOM 7238 C CA . PHE B 1 324 ? 23.097 37.904 -2.109 1.000 14.857 365 PHE B CA 1
ATOM 7239 C C . PHE B 1 324 ? 22.021 37.112 -1.406 1.000 12.606 365 PHE B C 1
ATOM 7240 O O . PHE B 1 324 ? 21.827 37.279 -0.199 1.000 15.074 365 PHE B O 1
ATOM 7248 N N . PRO B 1 325 ? 21.332 36.199 -2.112 1.000 11.142 366 PRO B N 1
ATOM 7249 C CA . PRO B 1 325 ? 21.431 35.981 -3.559 1.000 10.610 366 PRO B CA 1
ATOM 7250 C C . PRO B 1 325 ? 20.595 37.011 -4.322 1.000 10.001 366 PRO B C 1
ATOM 7251 O O . PRO B 1 325 ? 19.732 37.652 -3.753 1.000 10.660 366 PRO B O 1
ATOM 7255 N N . ASN B 1 326 ? 20.830 37.057 -5.620 1.000 10.287 367 ASN B N 1
ATOM 7256 C CA . ASN B 1 326 ? 20.055 37.874 -6.571 1.000 9.711 367 ASN B CA 1
ATOM 7257 C C . ASN B 1 326 ? 19.987 37.120 -7.897 1.000 10.088 367 ASN B C 1
ATOM 7258 O O . ASN B 1 326 ? 20.589 36.038 -8.055 1.000 10.095 367 ASN B O 1
ATOM 7263 N N . THR B 1 327 ? 19.252 37.678 -8.843 1.000 9.538 368 THR B N 1
ATOM 7264 C CA . THR B 1 327 ? 19.040 36.969 -10.115 1.000 11.362 368 THR B CA 1
ATOM 7265 C C . THR B 1 327 ? 20.371 36.651 -10.774 1.000 11.128 368 THR B C 1
ATOM 7266 O O . THR B 1 327 ? 20.496 35.595 -11.417 1.000 13.041 368 THR B O 1
ATOM 7270 N N . ASP B 1 328 ? 21.350 37.551 -10.676 1.000 11.284 369 ASP B N 1
ATOM 7271 C CA . ASP B 1 328 ? 22.624 37.298 -11.369 1.000 11.929 369 ASP B CA 1
ATOM 7272 C C . ASP B 1 328 ? 23.420 36.150 -10.746 1.000 12.989 369 ASP B C 1
ATOM 7273 O O . ASP B 1 328 ? 24.251 35.529 -11.453 1.000 13.512 369 ASP B O 1
ATOM 7278 N N . SER B 1 329 ? 23.139 35.809 -9.494 1.000 12.993 370 SER B N 1
ATOM 7279 C CA . SER B 1 329 ? 23.739 34.643 -8.824 1.000 11.567 370 SER B CA 1
ATOM 7280 C C . SER B 1 329 ? 23.469 33.369 -9.640 1.000 12.992 370 SER B C 1
ATOM 7281 O O . SER B 1 329 ? 24.321 32.469 -9.624 1.000 13.600 370 SER B O 1
ATOM 7284 N N . LEU B 1 330 ? 22.291 33.268 -10.279 1.000 12.280 371 LEU B N 1
ATOM 7285 C CA . LEU B 1 330 ? 21.979 32.043 -11.058 1.000 12.963 371 LEU B CA 1
ATOM 7286 C C . LEU B 1 330 ? 22.972 31.895 -12.225 1.000 14.225 371 LEU B C 1
ATOM 7287 O O . LEU B 1 330 ? 23.138 30.759 -12.714 1.000 16.978 371 LEU B O 1
ATOM 7292 N N . THR B 1 331 ? 23.485 33.009 -12.755 1.000 14.069 372 THR B N 1
ATOM 7293 C CA . THR B 1 331 ? 24.393 32.985 -13.933 1.000 15.142 372 THR B CA 1
ATOM 7294 C C . THR B 1 331 ? 25.833 32.754 -13.488 1.000 15.155 372 THR B C 1
ATOM 7295 O O . THR B 1 331 ? 26.523 31.895 -14.103 1.000 19.152 372 THR B O 1
ATOM 7299 N N . THR B 1 332 ? 26.298 33.548 -12.514 1.000 14.567 373 THR B N 1
ATOM 7300 C CA . THR B 1 332 ? 27.729 33.589 -12.182 1.000 15.576 373 THR B CA 1
ATOM 7301 C C . THR B 1 332 ? 28.142 32.591 -11.108 1.000 15.571 373 THR B C 1
ATOM 7302 O O . THR B 1 332 ? 29.342 32.352 -10.980 1.000 20.206 373 THR B O 1
ATOM 7306 N N . ASN B 1 333 ? 27.212 32.066 -10.343 1.000 13.151 374 ASN B N 1
ATOM 7307 C CA . ASN B 1 333 ? 27.526 31.206 -9.181 1.000 13.995 374 ASN B CA 1
ATOM 7308 C C . ASN B 1 333 ? 26.994 29.820 -9.485 1.000 12.873 374 ASN B C 1
ATOM 7309 O O . ASN B 1 333 ? 25.781 29.557 -9.250 1.000 13.105 374 ASN B O 1
ATOM 7314 N N . ALA B 1 334 ? 27.830 28.924 -9.976 1.000 13.898 375 ALA B N 1
ATOM 7315 C CA . ALA B 1 334 ? 27.364 27.586 -10.401 1.000 15.033 375 ALA B CA 1
ATOM 7316 C C . ALA B 1 334 ? 26.824 26.840 -9.185 1.000 13.166 375 ALA B C 1
ATOM 7317 O O . ALA B 1 334 ? 25.939 26.017 -9.358 1.000 15.203 375 ALA B O 1
ATOM 7319 N N . THR B 1 335 ? 27.409 27.069 -8.011 1.000 13.845 376 THR B N 1
ATOM 7320 C CA . THR B 1 335 ? 26.974 26.359 -6.781 1.000 13.067 376 THR B CA 1
ATOM 7321 C C . THR B 1 335 ? 25.543 26.805 -6.406 1.000 12.663 376 THR B C 1
ATOM 7322 O O . THR B 1 335 ? 24.661 25.951 -6.166 1.000 13.997 376 THR B O 1
ATOM 7326 N N . TYR B 1 336 ? 25.296 28.114 -6.419 1.000 12.478 377 TYR B N 1
ATOM 7327 C CA . TYR B 1 336 ? 23.942 28.647 -6.120 1.000 12.136 377 TYR B CA 1
ATOM 7328 C C . TYR B 1 336 ? 22.974 28.083 -7.146 1.000 10.606 377 TYR B C 1
ATOM 7329 O O . TYR B 1 336 ? 21.845 27.658 -6.785 1.000 11.524 377 TYR B O 1
ATOM 7338 N N . ASN B 1 337 ? 23.317 28.170 -8.413 1.000 11.679 378 ASN B N 1
ATOM 7339 C CA . ASN B 1 337 ? 22.435 27.711 -9.484 1.000 11.568 378 ASN B CA 1
ATOM 7340 C C . ASN B 1 337 ? 22.091 26.229 -9.249 1.000 12.056 378 ASN B C 1
ATOM 7341 O O . ASN B 1 337 ? 20.927 25.834 -9.327 1.000 12.082 378 ASN B O 1
ATOM 7346 N N . ALA B 1 338 ? 23.105 25.409 -9.026 1.000 12.283 379 ALA B N 1
ATOM 7347 C CA . ALA B 1 338 ? 22.893 23.965 -8.842 1.000 12.513 379 ALA B CA 1
ATOM 7348 C C . ALA B 1 338 ? 22.019 23.710 -7.612 1.000 11.209 379 ALA B C 1
ATOM 7349 O O . ALA B 1 338 ? 21.149 22.824 -7.671 1.000 12.240 379 ALA B O 1
ATOM 7351 N N . GLU B 1 339 ? 22.279 24.402 -6.519 1.000 10.659 380 GLU B N 1
ATOM 7352 C CA . GLU B 1 339 ? 21.482 24.200 -5.297 1.000 11.578 380 GLU B CA 1
ATOM 7353 C C . GLU B 1 339 ? 20.028 24.650 -5.520 1.000 10.478 380 GLU B C 1
ATOM 7354 O O . GLU B 1 339 ? 19.096 23.956 -5.069 1.000 11.337 380 GLU B O 1
ATOM 7360 N N . GLN B 1 340 ? 19.816 25.775 -6.236 1.000 10.376 381 GLN B N 1
ATOM 7361 C CA . GLN B 1 340 ? 18.424 26.176 -6.489 1.000 9.395 381 GLN B CA 1
ATOM 7362 C C . GLN B 1 340 ? 17.758 25.197 -7.448 1.000 9.927 381 GLN B C 1
ATOM 7363 O O . GLN B 1 340 ? 16.573 24.903 -7.266 1.000 9.971 381 GLN B O 1
ATOM 7369 N N . ARG B 1 341 ? 18.476 24.650 -8.430 1.000 9.828 382 ARG B N 1
ATOM 7370 C CA . ARG B 1 341 ? 17.820 23.688 -9.310 1.000 10.858 382 ARG B CA 1
ATOM 7371 C C . ARG B 1 341 ? 17.499 22.409 -8.524 1.000 9.953 382 ARG B C 1
ATOM 7372 O O . ARG B 1 341 ? 16.424 21.843 -8.762 1.000 10.478 382 ARG B O 1
ATOM 7380 N N . ALA B 1 342 ? 18.390 21.945 -7.659 1.000 10.681 383 ALA B N 1
ATOM 7381 C CA . ALA B 1 342 ? 18.152 20.751 -6.855 1.000 10.446 383 ALA B CA 1
ATOM 7382 C C . ALA B 1 342 ? 16.933 20.968 -5.946 1.000 10.050 383 ALA B C 1
ATOM 7383 O O . ALA B 1 342 ? 16.109 20.061 -5.768 1.000 10.531 383 ALA B O 1
ATOM 7385 N N . LEU B 1 343 ? 16.839 22.141 -5.378 1.000 9.773 384 LEU B N 1
ATOM 7386 C CA . LEU B 1 343 ? 15.717 22.496 -4.499 1.000 9.659 384 LEU B CA 1
ATOM 7387 C C . LEU B 1 343 ? 14.408 22.442 -5.301 1.000 9.159 384 LEU B C 1
ATOM 7388 O O . LEU B 1 343 ? 13.405 21.868 -4.866 1.000 9.975 384 LEU B O 1
ATOM 7393 N N . TYR B 1 344 ? 14.402 23.051 -6.480 1.000 9.394 385 TYR B N 1
ATOM 7394 C CA . TYR B 1 344 ? 13.222 22.991 -7.351 1.000 9.268 385 TYR B CA 1
ATOM 7395 C C . TYR B 1 344 ? 12.901 21.520 -7.712 1.000 9.418 385 TYR B C 1
ATOM 7396 O O . TYR B 1 344 ? 11.720 21.120 -7.693 1.000 10.109 385 TYR B O 1
ATOM 7405 N N . ASP B 1 345 ? 13.913 20.754 -8.076 1.000 10.090 386 ASP B N 1
ATOM 7406 C CA . ASP B 1 345 ? 13.667 19.365 -8.527 1.000 10.788 386 ASP B CA 1
ATOM 7407 C C . ASP B 1 345 ? 13.069 18.524 -7.390 1.000 10.212 386 ASP B C 1
ATOM 7408 O O . ASP B 1 345 ? 12.264 17.620 -7.695 1.000 13.205 386 ASP B O 1
ATOM 7413 N N . SER B 1 346 ? 13.448 18.813 -6.154 1.000 9.901 387 SER B N 1
ATOM 7414 C CA . SER B 1 346 ? 13.014 18.050 -4.976 1.000 10.018 387 SER B CA 1
ATOM 7415 C C . SER B 1 346 ? 11.612 18.520 -4.523 1.000 10.202 387 SER B C 1
ATOM 7416 O O . SER B 1 346 ? 10.648 17.743 -4.490 1.000 11.088 387 SER B O 1
ATOM 7419 N N . SER B 1 347 ? 11.504 19.772 -4.089 1.000 10.180 388 SER B N 1
ATOM 7420 C CA . SER B 1 347 ? 10.292 20.291 -3.422 1.000 9.848 388 SER B CA 1
ATOM 7421 C C . SER B 1 347 ? 9.632 21.457 -4.153 1.000 10.188 388 SER B C 1
ATOM 7422 O O . SER B 1 347 ? 8.697 22.024 -3.605 1.000 10.185 388 SER B O 1
ATOM 7425 N N . LYS B 1 348 ? 10.075 21.754 -5.360 1.000 9.482 389 LYS B N 1
ATOM 7426 C CA . LYS B 1 348 ? 9.487 22.795 -6.230 1.000 9.585 389 LYS B CA 1
ATOM 7427 C C . LYS B 1 348 ? 9.517 24.152 -5.560 1.000 9.431 389 LYS B C 1
ATOM 7428 O O . LYS B 1 348 ? 8.684 25.012 -5.895 1.000 9.971 389 LYS B O 1
ATOM 7434 N N . GLN B 1 349 ? 10.544 24.402 -4.721 1.000 9.470 390 GLN B N 1
ATOM 7435 C CA . GLN B 1 349 ? 10.738 25.698 -4.057 1.000 8.992 390 GLN B CA 1
ATOM 7436 C C . GLN B 1 349 ? 11.832 26.493 -4.766 1.000 8.742 390 GLN B C 1
ATOM 7437 O O . GLN B 1 349 ? 12.698 25.930 -5.453 1.000 10.173 390 GLN B O 1
ATOM 7443 N N . GLY B 1 350 ? 11.824 27.807 -4.514 1.000 8.840 391 GLY B N 1
ATOM 7444 C CA . GLY B 1 350 ? 13.006 28.650 -4.719 1.000 9.005 391 GLY B CA 1
ATOM 7445 C C . GLY B 1 350 ? 13.063 29.433 -6.029 1.000 8.391 391 GLY B C 1
ATOM 7446 O O . GLY B 1 350 ? 12.041 29.675 -6.683 1.000 8.786 391 GLY B O 1
ATOM 7447 N N . ALA B 1 351 ? 14.282 29.858 -6.338 1.000 8.359 392 ALA B N 1
ATOM 7448 C CA . ALA B 1 351 ? 14.500 30.824 -7.429 1.000 8.749 392 ALA B CA 1
ATOM 7449 C C . ALA B 1 351 ? 14.053 30.306 -8.793 1.000 8.344 392 ALA B C 1
ATOM 7450 O O . ALA B 1 351 ? 13.782 31.128 -9.668 1.000 9.339 392 ALA B O 1
ATOM 7452 N N . TYR B 1 352 ? 14.034 28.995 -9.008 1.000 8.455 393 TYR B N 1
ATOM 7453 C CA . TYR B 1 352 ? 13.590 28.450 -10.304 1.000 9.142 393 TYR B CA 1
ATOM 7454 C C . TYR B 1 352 ? 12.091 28.615 -10.538 1.000 8.990 393 TYR B C 1
ATOM 7455 O O . TYR B 1 352 ? 11.672 28.314 -11.660 1.000 9.552 393 TYR B O 1
ATOM 7464 N N . THR B 1 353 ? 11.327 29.100 -9.558 1.000 8.850 394 THR B N 1
ATOM 7465 C CA . THR B 1 353 ? 9.902 29.404 -9.786 1.000 8.537 394 THR B CA 1
ATOM 7466 C C . THR B 1 353 ? 9.696 30.805 -10.372 1.000 8.934 394 THR B C 1
ATOM 7467 O O . THR B 1 353 ? 8.550 31.097 -10.712 1.000 8.924 394 THR B O 1
ATOM 7471 N N . ILE B 1 354 ? 10.752 31.617 -10.427 1.000 8.124 395 ILE B N 1
ATOM 7472 C CA . ILE B 1 354 ? 10.707 32.973 -11.002 1.000 8.156 395 ILE B CA 1
ATOM 7473 C C . ILE B 1 354 ? 11.230 32.866 -12.427 1.000 8.875 395 ILE B C 1
ATOM 7474 O O . ILE B 1 354 ? 12.220 32.162 -12.689 1.000 9.412 395 ILE B O 1
ATOM 7479 N N . VAL B 1 355 ? 10.609 33.538 -13.383 1.000 8.566 396 VAL B N 1
ATOM 7480 C CA . VAL B 1 355 ? 11.144 33.564 -14.749 1.000 9.818 396 VAL B CA 1
ATOM 7481 C C . VAL B 1 355 ? 12.551 34.132 -14.688 1.000 9.228 396 VAL B C 1
ATOM 7482 O O . VAL B 1 355 ? 12.779 35.216 -14.102 1.000 10.336 396 VAL B O 1
ATOM 7486 N N . ASN B 1 356 ? 13.468 33.461 -15.357 1.000 9.774 397 ASN B N 1
ATOM 7487 C CA . ASN B 1 356 ? 14.895 33.840 -15.301 1.000 11.072 397 ASN B CA 1
ATOM 7488 C C . ASN B 1 356 ? 15.071 35.294 -15.745 1.000 11.527 397 ASN B C 1
ATOM 7489 O O . ASN B 1 356 ? 14.630 35.667 -16.830 1.000 15.709 397 ASN B O 1
ATOM 7494 N N . SER B 1 357 ? 15.841 36.029 -14.942 1.000 12.676 398 SER B N 1
ATOM 7495 C CA . SER B 1 357 ? 16.198 37.454 -15.082 1.000 15.432 398 SER B CA 1
ATOM 7496 C C . SER B 1 357 ? 15.126 38.377 -14.486 1.000 13.557 398 SER B C 1
ATOM 7497 O O . SER B 1 357 ? 15.474 39.581 -14.377 1.000 16.607 398 SER B O 1
ATOM 7500 N N . LEU B 1 358 ? 13.857 37.947 -14.266 1.000 13.950 399 LEU B N 1
ATOM 7501 C CA . LEU B 1 358 ? 12.809 38.793 -13.674 1.000 12.380 399 LEU B CA 1
ATOM 7502 C C . LEU B 1 358 ? 12.933 38.676 -12.149 1.000 10.671 399 LEU B C 1
ATOM 7503 O O . LEU B 1 358 ? 13.462 37.711 -11.563 1.000 11.045 399 LEU B O 1
ATOM 7508 N N . SER B 1 359 ? 12.374 39.680 -11.505 1.000 9.669 400 SER B N 1
ATOM 7509 C CA . SER B 1 359 ? 12.007 39.655 -10.101 1.000 9.352 400 SER B CA 1
ATOM 7510 C C . SER B 1 359 ? 10.495 39.449 -9.945 1.000 8.737 400 SER B C 1
ATOM 7511 O O . SER B 1 359 ? 9.813 39.056 -10.876 1.000 10.390 400 SER B O 1
ATOM 7514 N N . THR B 1 360 ? 10.014 39.665 -8.735 1.000 8.644 401 THR B N 1
ATOM 7515 C CA . THR B 1 360 ? 8.624 39.339 -8.333 1.000 8.301 401 THR B CA 1
ATOM 7516 C C . THR B 1 360 ? 7.661 40.503 -8.294 1.000 7.659 401 THR B C 1
ATOM 7517 O O . THR B 1 360 ? 6.432 40.261 -8.276 1.000 8.348 401 THR B O 1
ATOM 7521 N N . ASN B 1 361 ? 8.164 41.734 -8.235 1.000 8.318 402 ASN B N 1
ATOM 7522 C CA . ASN B 1 361 ? 7.357 42.952 -8.146 1.000 8.125 402 ASN B CA 1
ATOM 7523 C C . ASN B 1 361 ? 7.656 43.878 -9.312 1.000 8.503 402 ASN B C 1
ATOM 7524 O O . ASN B 1 361 ? 8.643 43.688 -10.049 1.000 8.397 402 ASN B O 1
ATOM 7529 N N . ILE B 1 362 ? 6.777 44.838 -9.494 1.000 8.247 403 ILE B N 1
ATOM 7530 C CA . ILE B 1 362 ? 6.865 45.754 -10.641 1.000 7.924 403 ILE B CA 1
ATOM 7531 C C . ILE B 1 362 ? 6.079 47.003 -10.266 1.000 8.171 403 ILE B C 1
ATOM 7532 O O . ILE B 1 362 ? 5.245 46.965 -9.357 1.000 8.829 403 ILE B O 1
ATOM 7537 N N . GLY B 1 363 ? 6.307 48.076 -11.011 1.000 8.294 404 GLY B N 1
ATOM 7538 C CA . GLY B 1 363 ? 5.589 49.333 -10.811 1.000 9.505 404 GLY B CA 1
ATOM 7539 C C . GLY B 1 363 ? 5.020 49.871 -12.104 1.000 8.552 404 GLY B C 1
ATOM 7540 O O . GLY B 1 363 ? 5.684 49.747 -13.161 1.000 9.234 404 GLY B O 1
ATOM 7541 N N . VAL B 1 364 ? 3.829 50.442 -12.036 1.000 8.779 405 VAL B N 1
ATOM 7542 C CA . VAL B 1 364 ? 3.193 51.106 -13.194 1.000 8.731 405 VAL B CA 1
ATOM 7543 C C . VAL B 1 364 ? 2.762 52.500 -12.767 1.000 9.148 405 VAL B C 1
ATOM 7544 O O . VAL B 1 364 ? 2.380 52.715 -11.592 1.000 9.324 405 VAL B O 1
ATOM 7548 N N . MET B 1 365 ? 2.855 53.446 -13.668 1.000 8.705 406 MET B N 1
ATOM 7549 C CA . MET B 1 365 ? 2.545 54.842 -13.338 1.000 9.151 406 MET B CA 1
ATOM 7550 C C . MET B 1 365 ? 1.850 55.551 -14.480 1.000 8.555 406 MET B C 1
ATOM 7551 O O . MET B 1 365 ? 2.180 55.360 -15.646 1.000 8.939 406 MET B O 1
ATOM 7556 N N . SER B 1 366 ? 0.878 56.368 -14.097 1.000 8.610 407 SER B N 1
ATOM 7557 C CA . SER B 1 366 ? 0.249 57.375 -14.965 1.000 8.894 407 SER B CA 1
ATOM 7558 C C . SER B 1 366 ? 1.251 58.473 -15.320 1.000 9.025 407 SER B C 1
ATOM 7559 O O . SER B 1 366 ? 2.351 58.574 -14.773 1.000 9.317 407 SER B O 1
ATOM 7562 N N . LEU B 1 367 ? 0.885 59.278 -16.318 1.000 9.061 408 LEU B N 1
ATOM 7563 C CA . LEU B 1 367 ? 1.779 60.386 -16.697 1.000 9.121 408 LEU B CA 1
ATOM 7564 C C . LEU B 1 367 ? 1.944 61.362 -15.516 1.000 9.508 408 LEU B C 1
ATOM 7565 O O . LEU B 1 367 ? 3.034 61.852 -15.312 1.000 10.744 408 LEU B O 1
ATOM 7570 N N . GLN B 1 368 ? 0.861 61.692 -14.816 1.000 9.896 409 GLN B N 1
ATOM 7571 C CA . GLN B 1 368 ? 1.008 62.645 -13.679 1.000 10.733 409 GLN B CA 1
ATOM 7572 C C . GLN B 1 368 ? 1.810 62.031 -12.536 1.000 10.059 409 GLN B C 1
ATOM 7573 O O . GLN B 1 368 ? 2.423 62.764 -11.806 1.000 11.591 409 GLN B O 1
ATOM 7579 N N . ARG B 1 369 ? 1.764 60.710 -12.384 1.000 9.315 410 ARG B N 1
ATOM 7580 C CA . ARG B 1 369 ? 2.574 60.053 -11.348 1.000 10.450 410 ARG B CA 1
ATOM 7581 C C . ARG B 1 369 ? 4.049 60.069 -11.761 1.000 10.157 410 ARG B C 1
ATOM 7582 O O . ARG B 1 369 ? 4.937 60.259 -10.915 1.000 12.043 410 ARG B O 1
ATOM 7590 N N . ALA B 1 370 ? 4.343 59.876 -13.036 1.000 11.068 411 ALA B N 1
ATOM 7591 C CA . ALA B 1 370 ? 5.726 59.943 -13.516 1.000 11.887 411 ALA B CA 1
ATOM 7592 C C . ALA B 1 370 ? 6.258 61.367 -13.439 1.000 12.259 411 ALA B C 1
ATOM 7593 O O . ALA B 1 370 ? 7.425 61.535 -13.074 1.000 15.435 411 ALA B O 1
ATOM 7595 N N . ALA B 1 371 ? 5.450 62.345 -13.819 1.000 11.254 412 ALA B N 1
ATOM 7596 C CA . ALA B 1 371 ? 5.899 63.721 -14.108 1.000 11.970 412 ALA B CA 1
ATOM 7597 C C . ALA B 1 371 ? 4.972 64.704 -13.392 1.000 12.135 412 ALA B C 1
ATOM 7598 O O . ALA B 1 371 ? 4.270 65.484 -14.037 1.000 12.063 412 ALA B O 1
ATOM 7600 N N . PRO B 1 372 ? 4.931 64.704 -12.052 1.000 13.304 413 PRO B N 1
ATOM 7601 C CA . PRO B 1 372 ? 3.928 65.486 -11.332 1.000 14.347 413 PRO B CA 1
ATOM 7602 C C . PRO B 1 372 ? 4.071 66.997 -11.558 1.000 15.362 413 PRO B C 1
ATOM 7603 O O . PRO B 1 372 ? 3.062 67.686 -11.465 1.000 18.528 413 PRO B O 1
ATOM 7607 N N . LYS B 1 373 ? 5.257 67.466 -11.903 1.000 14.778 414 LYS B N 1
ATOM 7608 C CA . LYS B 1 373 ? 5.502 68.927 -12.056 1.000 17.238 414 LYS B CA 1
ATOM 7609 C C . LYS B 1 373 ? 5.402 69.365 -13.516 1.000 16.126 414 LYS B C 1
ATOM 7610 O O . LYS B 1 373 ? 5.426 70.585 -13.753 1.000 21.233 414 LYS B O 1
ATOM 7616 N N . SER B 1 374 ? 5.301 68.438 -14.477 1.000 14.318 415 SER B N 1
ATOM 7617 C CA . SER B 1 374 ? 5.360 68.819 -15.909 1.000 13.686 415 SER B CA 1
ATOM 7618 C C . SER B 1 374 ? 4.334 68.087 -16.782 1.000 12.982 415 SER B C 1
ATOM 7619 O O . SER B 1 374 ? 4.331 68.377 -17.975 1.000 13.555 415 SER B O 1
ATOM 7622 N N . TYR B 1 375 ? 3.543 67.159 -16.258 1.000 12.239 416 TYR B N 1
ATOM 7623 C CA . TYR B 1 375 ? 2.662 66.381 -17.164 1.000 12.552 416 TYR B CA 1
ATOM 7624 C C . TYR B 1 375 ? 1.737 67.296 -17.978 1.000 11.247 416 TYR B C 1
ATOM 7625 O O . TYR B 1 375 ? 1.426 66.939 -19.106 1.000 12.281 416 TYR B O 1
ATOM 7634 N N . ARG B 1 376 ? 1.308 68.441 -17.446 1.000 12.053 417 ARG B N 1
ATOM 7635 C CA A ARG B 1 376 ? 0.396 69.319 -18.216 0.500 12.720 417 ARG B CA 1
ATOM 7636 C CA B ARG B 1 376 ? 0.389 69.308 -18.223 0.500 12.938 417 ARG B CA 1
ATOM 7637 C C . ARG B 1 376 ? 1.125 69.946 -19.406 1.000 11.288 417 ARG B C 1
ATOM 7638 O O . ARG B 1 376 ? 0.474 70.231 -20.412 1.000 12.349 417 ARG B O 1
ATOM 7653 N N . GLN B 1 377 ? 2.437 70.138 -19.299 1.000 11.503 418 GLN B N 1
ATOM 7654 C CA . GLN B 1 377 ? 3.265 70.691 -20.398 1.000 11.791 418 GLN B CA 1
ATOM 7655 C C . GLN B 1 377 ? 3.360 69.631 -21.496 1.000 11.489 418 GLN B C 1
ATOM 7656 O O . GLN B 1 377 ? 3.284 69.956 -22.709 1.000 11.968 418 GLN B O 1
ATOM 7662 N N . ILE B 1 378 ? 3.547 68.362 -21.123 1.000 11.385 419 ILE B N 1
ATOM 7663 C CA . ILE B 1 378 ? 3.589 67.259 -22.126 1.000 10.615 419 ILE B CA 1
ATOM 7664 C C . ILE B 1 378 ? 2.242 67.134 -22.820 1.000 10.498 419 ILE B C 1
ATOM 7665 O O . ILE B 1 378 ? 2.193 67.033 -24.053 1.000 11.594 419 ILE B O 1
ATOM 7670 N N . ILE B 1 379 ? 1.162 67.168 -22.056 1.000 10.781 420 ILE B N 1
ATOM 7671 C CA . ILE B 1 379 ? -0.191 67.115 -22.644 1.000 11.263 420 ILE B CA 1
ATOM 7672 C C . ILE B 1 379 ? -0.396 68.293 -23.588 1.000 11.071 420 ILE B C 1
ATOM 7673 O O . ILE B 1 379 ? -0.963 68.085 -24.671 1.000 12.090 420 ILE B O 1
ATOM 7678 N N . ALA B 1 380 ? 0.006 69.483 -23.191 1.000 10.862 421 ALA B N 1
ATOM 7679 C CA . ALA B 1 380 ? -0.148 70.677 -24.057 1.000 12.458 421 ALA B CA 1
ATOM 7680 C C . ALA B 1 380 ? 0.564 70.458 -25.381 1.000 11.230 421 ALA B C 1
ATOM 7681 O O . ALA B 1 380 ? -0.019 70.746 -26.448 1.000 12.802 421 ALA B O 1
ATOM 7683 N N . ALA B 1 381 ? 1.814 70.000 -25.338 1.000 12.016 422 ALA B N 1
ATOM 7684 C CA . ALA B 1 381 ? 2.586 69.742 -26.564 1.000 11.208 422 ALA B CA 1
ATOM 7685 C C . ALA B 1 381 ? 1.860 68.728 -27.429 1.000 11.692 422 ALA B C 1
ATOM 7686 O O . ALA B 1 381 ? 1.731 68.913 -28.669 1.000 12.675 422 ALA B O 1
ATOM 7688 N N . ALA B 1 382 ? 1.377 67.665 -26.817 1.000 11.301 423 ALA B N 1
ATOM 7689 C CA . ALA B 1 382 ? 0.681 66.612 -27.575 1.000 11.934 423 ALA B CA 1
ATOM 7690 C C . ALA B 1 382 ? -0.635 67.137 -28.182 1.000 13.244 423 ALA B C 1
ATOM 7691 O O . ALA B 1 382 ? -0.954 66.794 -29.331 1.000 13.285 423 ALA B O 1
ATOM 7693 N N . ARG B 1 383 ? -1.393 67.918 -27.422 1.000 11.331 424 ARG B N 1
ATOM 7694 C CA A ARG B 1 383 ? -2.679 68.476 -27.872 0.500 11.945 424 ARG B CA 1
ATOM 7695 C CA B ARG B 1 383 ? -2.691 68.460 -27.889 0.500 12.495 424 ARG B CA 1
ATOM 7696 C C . ARG B 1 383 ? -2.422 69.428 -29.043 1.000 12.777 424 ARG B C 1
ATOM 7697 O O . ARG B 1 383 ? -3.277 69.507 -29.954 1.000 14.244 424 ARG B O 1
ATOM 7712 N N . ALA B 1 384 ? -1.326 70.186 -28.959 1.000 11.527 425 ALA B N 1
ATOM 7713 C CA . ALA B 1 384 ? -1.080 71.263 -29.918 1.000 12.005 425 ALA B CA 1
ATOM 7714 C C . ALA B 1 384 ? -0.785 70.666 -31.294 1.000 12.791 425 ALA B C 1
ATOM 7715 O O . ALA B 1 384 ? -1.023 71.325 -32.338 1.000 14.090 425 ALA B O 1
ATOM 7717 N N . ARG B 1 385 ? -0.137 69.505 -31.320 1.000 13.213 426 ARG B N 1
ATOM 7718 C CA . ARG B 1 385 ? 0.403 68.942 -32.573 1.000 13.823 426 ARG B CA 1
ATOM 7719 C C . ARG B 1 385 ? -0.678 68.217 -33.348 1.000 15.019 426 ARG B C 1
ATOM 7720 O O . ARG B 1 385 ? -1.360 67.323 -32.790 1.000 18.022 426 ARG B O 1
ATOM 7728 N N A SER B 1 386 ? -0.723 68.487 -34.647 0.700 17.233 427 SER B N 1
ATOM 7729 N N B SER B 1 386 ? -0.845 68.532 -34.627 0.300 16.581 427 SER B N 1
ATOM 7730 C CA A SER B 1 386 ? -1.640 67.781 -35.573 0.700 18.266 427 SER B CA 1
ATOM 7731 C CA B SER B 1 386 ? -1.847 67.810 -35.447 0.300 14.991 427 SER B CA 1
ATOM 7732 C C A SER B 1 386 ? -1.406 66.274 -35.482 0.700 15.519 427 SER B C 1
ATOM 7733 C C B SER B 1 386 ? -1.465 66.334 -35.512 0.300 15.609 427 SER B C 1
ATOM 7734 O O A SER B 1 386 ? -0.236 65.846 -35.638 0.700 14.957 427 SER B O 1
ATOM 7735 O O B SER B 1 386 ? -0.274 66.023 -35.748 0.300 16.479 427 SER B O 1
ATOM 7740 N N . ALA B 1 387 ? -2.459 65.475 -35.319 1.000 17.385 428 ALA B N 1
ATOM 7741 C CA . ALA B 1 387 ? -2.314 64.014 -35.361 1.000 15.656 428 ALA B CA 1
ATOM 7742 C C . ALA B 1 387 ? -1.583 63.583 -36.638 1.000 15.321 428 ALA B C 1
ATOM 7743 O O . ALA B 1 387 ? -0.755 62.654 -36.602 1.000 14.162 428 ALA B O 1
ATOM 7745 N N . SER B 1 388 ? -1.863 64.217 -37.767 1.000 15.059 429 SER B N 1
ATOM 7746 C CA . SER B 1 388 ? -1.320 63.809 -39.088 1.000 14.850 429 SER B CA 1
ATOM 7747 C C . SER B 1 388 ? 0.218 63.848 -39.103 1.000 14.506 429 SER B C 1
ATOM 7748 O O . SER B 1 388 ? 0.794 63.128 -39.898 1.000 16.195 429 SER B O 1
ATOM 7751 N N . LEU B 1 389 ? 0.861 64.652 -38.250 1.000 14.841 430 LEU B N 1
ATOM 7752 C CA . LEU B 1 389 ? 2.326 64.781 -38.274 1.000 15.948 430 LEU B CA 1
ATOM 7753 C C . LEU B 1 389 ? 2.968 63.443 -37.857 1.000 14.940 430 LEU B C 1
ATOM 7754 O O . LEU B 1 389 ? 4.143 63.227 -38.180 1.000 16.828 430 LEU B O 1
ATOM 7759 N N . SER B 1 390 ? 2.219 62.553 -37.181 1.000 13.681 431 SER B N 1
ATOM 7760 C CA . SER B 1 390 ? 2.781 61.277 -36.694 1.000 13.617 431 SER B CA 1
ATOM 7761 C C . SER B 1 390 ? 2.797 60.204 -37.793 1.000 13.830 431 SER B C 1
ATOM 7762 O O . SER B 1 390 ? 3.357 59.130 -37.557 1.000 14.373 431 SER B O 1
ATOM 7765 N N . LEU B 1 391 ? 2.215 60.499 -38.950 1.000 15.618 432 LEU B N 1
ATOM 7766 C CA . LEU B 1 391 ? 2.091 59.527 -40.036 1.000 14.746 432 LEU B CA 1
ATOM 7767 C C . LEU B 1 391 ? 2.740 60.183 -41.253 1.000 17.057 432 LEU B C 1
ATOM 7768 O O . LEU B 1 391 ? 2.770 61.395 -41.368 1.000 18.733 432 LEU B O 1
ATOM 7773 N N . PRO B 1 392 ? 3.276 59.423 -42.209 1.000 20.770 433 PRO B N 1
ATOM 7774 C CA . PRO B 1 392 ? 3.884 60.024 -43.389 1.000 23.598 433 PRO B CA 1
ATOM 7775 C C . PRO B 1 392 ? 2.895 60.811 -44.207 1.000 24.349 433 PRO B C 1
ATOM 7776 O O . PRO B 1 392 ? 1.734 60.435 -44.216 1.000 21.041 433 PRO B O 1
ATOM 7780 N N . PRO B 1 393 ? 3.344 61.872 -44.923 1.000 28.558 434 PRO B N 1
ATOM 7781 C CA . PRO B 1 393 ? 2.504 62.502 -45.912 1.000 28.707 434 PRO B CA 1
ATOM 7782 C C . PRO B 1 393 ? 1.985 61.387 -46.831 1.000 21.204 434 PRO B C 1
ATOM 7783 O O . PRO B 1 393 ? 2.710 60.388 -47.180 1.000 28.499 434 PRO B O 1
ATOM 7787 N N . GLY B 1 394 ? 0.737 61.551 -47.225 1.000 26.231 435 GLY B N 1
ATOM 7788 C CA . GLY B 1 394 ? 0.133 60.646 -48.203 1.000 22.275 435 GLY B CA 1
ATOM 7789 C C . GLY B 1 394 ? -0.533 59.487 -47.521 1.000 20.107 435 GLY B C 1
ATOM 7790 O O . GLY B 1 394 ? -1.160 58.710 -48.232 1.000 23.225 435 GLY B O 1
ATOM 7791 N N . THR B 1 395 ? -0.457 59.384 -46.184 1.000 17.483 436 THR B N 1
ATOM 7792 C CA . THR B 1 395 ? -1.187 58.322 -45.467 1.000 16.074 436 THR B CA 1
ATOM 7793 C C . THR B 1 395 ? -2.678 58.473 -45.796 1.000 15.665 436 THR B C 1
ATOM 7794 O O . THR B 1 395 ? -3.202 59.590 -45.913 1.000 17.082 436 THR B O 1
ATOM 7798 N N . ASP B 1 396 ? -3.348 57.356 -45.992 1.000 15.405 437 ASP B N 1
ATOM 7799 C CA . ASP B 1 396 ? -4.785 57.393 -46.343 1.000 15.195 437 ASP B CA 1
ATOM 7800 C C . ASP B 1 396 ? -5.552 58.243 -45.355 1.000 15.286 437 ASP B C 1
ATOM 7801 O O . ASP B 1 396 ? -5.357 58.118 -44.134 1.000 14.217 437 ASP B O 1
ATOM 7806 N N . PRO B 1 397 ? -6.443 59.136 -45.825 1.000 14.972 438 PRO B N 1
ATOM 7807 C CA . PRO B 1 397 ? -7.176 60.003 -44.914 1.000 15.971 438 PRO B CA 1
ATOM 7808 C C . PRO B 1 397 ? -8.041 59.284 -43.881 1.000 14.477 438 PRO B C 1
ATOM 7809 O O . PRO B 1 397 ? -8.177 59.800 -42.774 1.000 15.172 438 PRO B O 1
ATOM 7813 N N . ALA B 1 398 ? -8.550 58.088 -44.209 1.000 14.988 439 ALA B N 1
ATOM 7814 C CA . ALA B 1 398 ? -9.346 57.315 -43.250 1.000 15.798 439 ALA B CA 1
ATOM 7815 C C . ALA B 1 398 ? -8.407 56.858 -42.127 1.000 12.947 439 ALA B C 1
ATOM 7816 O O . ALA B 1 398 ? -8.769 56.919 -40.950 1.000 13.664 439 ALA B O 1
ATOM 7818 N N . VAL B 1 399 ? -7.245 56.366 -42.489 1.000 12.589 440 VAL B N 1
ATOM 7819 C CA . VAL B 1 399 ? -6.236 55.923 -41.488 1.000 13.370 440 VAL B CA 1
ATOM 7820 C C . VAL B 1 399 ? -5.852 57.108 -40.585 1.000 12.681 440 VAL B C 1
ATOM 7821 O O . VAL B 1 399 ? -5.763 56.922 -39.333 1.000 13.898 440 VAL B O 1
ATOM 7825 N N . ILE B 1 400 ? -5.675 58.294 -41.143 1.000 12.631 441 ILE B N 1
ATOM 7826 C CA . ILE B 1 400 ? -5.384 59.490 -40.314 1.000 12.769 441 ILE B CA 1
ATOM 7827 C C . ILE B 1 400 ? -6.535 59.736 -39.337 1.000 12.931 441 ILE B C 1
ATOM 7828 O O . ILE B 1 400 ? -6.296 60.007 -38.152 1.000 13.789 441 ILE B O 1
ATOM 7833 N N . ARG B 1 401 ? -7.772 59.680 -39.814 1.000 13.664 442 ARG B N 1
ATOM 7834 C CA . ARG B 1 401 ? -8.935 59.930 -38.938 1.000 13.683 442 ARG B CA 1
ATOM 7835 C C . ARG B 1 401 ? -8.944 58.940 -37.779 1.000 13.443 442 ARG B C 1
ATOM 7836 O O . ARG B 1 401 ? -9.221 59.319 -36.628 1.000 14.684 442 ARG B O 1
ATOM 7844 N N . GLY B 1 402 ? -8.719 57.665 -38.041 1.000 13.182 443 GLY B N 1
ATOM 7845 C CA . GLY B 1 402 ? -8.657 56.680 -36.967 1.000 13.824 443 GLY B CA 1
ATOM 7846 C C . GLY B 1 402 ? -7.519 56.955 -35.989 1.000 11.530 443 GLY B C 1
ATOM 7847 O O . GLY B 1 402 ? -7.715 56.768 -34.772 1.000 12.973 443 GLY B O 1
ATOM 7848 N N . TYR B 1 403 ? -6.376 57.379 -36.463 1.000 11.726 444 TYR B N 1
ATOM 7849 C CA . TYR B 1 403 ? -5.247 57.692 -35.580 1.000 12.133 444 TYR B CA 1
ATOM 7850 C C . TYR B 1 403 ? -5.615 58.892 -34.722 1.000 12.588 444 TYR B C 1
ATOM 7851 O O . TYR B 1 403 ? -5.342 58.908 -33.527 1.000 12.380 444 TYR B O 1
ATOM 7860 N N . GLN B 1 404 ? -6.241 59.903 -35.345 1.000 12.645 445 GLN B N 1
ATOM 7861 C CA A GLN B 1 404 ? -6.645 61.078 -34.546 0.700 12.939 445 GLN B CA 1
ATOM 7862 C CA B GLN B 1 404 ? -6.670 61.102 -34.560 0.300 12.944 445 GLN B CA 1
ATOM 7863 C C . GLN B 1 404 ? -7.582 60.649 -33.409 1.000 11.642 445 GLN B C 1
ATOM 7864 O O . GLN B 1 404 ? -7.458 61.147 -32.290 1.000 12.494 445 GLN B O 1
ATOM 7875 N N . ALA B 1 405 ? -8.501 59.716 -33.684 1.000 12.600 446 ALA B N 1
ATOM 7876 C CA . ALA B 1 405 ? -9.440 59.279 -32.640 1.000 12.716 446 ALA B CA 1
ATOM 7877 C C . ALA B 1 405 ? -8.663 58.526 -31.556 1.000 12.233 446 ALA B C 1
ATOM 7878 O O . ALA B 1 405 ? -8.921 58.730 -30.353 1.000 12.525 446 ALA B O 1
ATOM 7880 N N . GLN B 1 406 ? -7.747 57.662 -31.956 1.000 11.707 447 GLN B N 1
ATOM 7881 C CA . GLN B 1 406 ? -6.912 56.957 -30.942 1.000 11.372 447 GLN B CA 1
ATOM 7882 C C . GLN B 1 406 ? -6.133 57.974 -30.111 1.000 11.514 447 GLN B C 1
ATOM 7883 O O . GLN B 1 406 ? -6.091 57.834 -28.869 1.000 11.530 447 GLN B O 1
ATOM 7889 N N . ARG B 1 407 ? -5.512 58.925 -30.774 1.000 11.276 448 ARG B N 1
ATOM 7890 C CA . ARG B 1 407 ? -4.646 59.911 -30.108 1.000 11.354 448 ARG B CA 1
ATOM 7891 C C . ARG B 1 407 ? -5.488 60.669 -29.090 1.000 11.673 448 ARG B C 1
ATOM 7892 O O . ARG B 1 407 ? -5.038 60.936 -27.980 1.000 12.809 448 ARG B O 1
ATOM 7900 N N . ASN B 1 408 ? -6.701 61.085 -29.476 1.000 11.423 449 ASN B N 1
ATOM 7901 C CA . ASN B 1 408 ? -7.551 61.856 -28.549 1.000 12.585 449 ASN B CA 1
ATOM 7902 C C . ASN B 1 408 ? -7.863 61.009 -27.320 1.000 11.957 449 ASN B C 1
ATOM 7903 O O . ASN B 1 408 ? -7.861 61.523 -26.177 1.000 12.848 449 ASN B O 1
ATOM 7908 N N . ALA B 1 409 ? -8.130 59.729 -27.520 1.000 11.555 450 ALA B N 1
ATOM 7909 C CA . ALA B 1 409 ? -8.410 58.831 -26.377 1.000 11.352 450 ALA B CA 1
ATOM 7910 C C . ALA B 1 409 ? -7.180 58.715 -25.487 1.000 9.708 450 ALA B C 1
ATOM 7911 O O . ALA B 1 409 ? -7.292 58.756 -24.253 1.000 11.382 450 ALA B O 1
ATOM 7913 N N . ILE B 1 410 ? -6.007 58.608 -26.081 1.000 10.530 451 ILE B N 1
ATOM 7914 C CA . ILE B 1 410 ? -4.746 58.486 -25.321 1.000 10.653 451 ILE B CA 1
ATOM 7915 C C . ILE B 1 410 ? -4.437 59.774 -24.573 1.000 10.512 451 ILE B C 1
ATOM 7916 O O . ILE B 1 410 ? -3.939 59.700 -23.439 1.000 10.950 451 ILE B O 1
ATOM 7921 N N . LEU B 1 411 ? -4.694 60.938 -25.160 1.000 10.820 452 LEU B N 1
ATOM 7922 C CA . LEU B 1 411 ? -4.458 62.209 -24.462 1.000 12.756 452 LEU B CA 1
ATOM 7923 C C . LEU B 1 411 ? -5.398 62.295 -23.257 1.000 11.820 452 LEU B C 1
ATOM 7924 O O . LEU B 1 411 ? -4.960 62.779 -22.194 1.000 12.659 452 LEU B O 1
ATOM 7929 N N . LYS B 1 412 ? -6.629 61.799 -23.353 1.000 11.867 453 LYS B N 1
ATOM 7930 C CA . LYS B 1 412 ? -7.480 61.709 -22.145 1.000 11.676 453 LYS B CA 1
ATOM 7931 C C . LYS B 1 412 ? -6.836 60.772 -21.117 1.000 10.547 453 LYS B C 1
ATOM 7932 O O . LYS B 1 412 ? -6.884 61.036 -19.927 1.000 11.626 453 LYS B O 1
ATOM 7938 N N . GLN B 1 413 ? -6.254 59.673 -21.585 1.000 10.710 454 GLN B N 1
ATOM 7939 C CA . GLN B 1 413 ? -5.551 58.760 -20.665 1.000 9.602 454 GLN B CA 1
ATOM 7940 C C . GLN B 1 413 ? -4.328 59.450 -20.015 1.000 10.193 454 GLN B C 1
ATOM 7941 O O . GLN B 1 413 ? -4.097 59.245 -18.803 1.000 10.487 454 GLN B O 1
ATOM 7947 N N . PHE B 1 414 ? -3.631 60.306 -20.739 1.000 10.569 455 PHE B N 1
ATOM 7948 C CA . PHE B 1 414 ? -2.506 61.059 -20.163 1.000 10.963 455 PHE B CA 1
ATOM 7949 C C . PHE B 1 414 ? -2.979 61.954 -19.000 1.000 11.483 455 PHE B C 1
ATOM 7950 O O . PHE B 1 414 ? -2.189 62.237 -18.089 1.000 12.448 455 PHE B O 1
ATOM 7958 N N . GLU B 1 415 ? -4.210 62.468 -19.076 1.000 11.324 456 GLU B N 1
ATOM 7959 C CA A GLU B 1 415 ? -4.851 63.335 -18.051 0.500 12.761 456 GLU B CA 1
ATOM 7960 C CA B GLU B 1 415 ? -4.798 63.340 -18.029 0.500 13.299 456 GLU B CA 1
ATOM 7961 C C . GLU B 1 415 ? -5.356 62.513 -16.869 1.000 11.953 456 GLU B C 1
ATOM 7962 O O . GLU B 1 415 ? -5.639 63.097 -15.822 1.000 16.955 456 GLU B O 1
ATOM 7973 N N . ASN B 1 416 ? -5.527 61.210 -17.048 1.000 10.986 457 ASN B N 1
ATOM 7974 C CA . ASN B 1 416 ? -6.221 60.329 -16.089 1.000 11.233 457 ASN B CA 1
ATOM 7975 C C . ASN B 1 416 ? -5.218 59.819 -15.066 1.000 11.272 457 ASN B C 1
ATOM 7976 O O . ASN B 1 416 ? -4.246 59.176 -15.431 1.000 11.497 457 ASN B O 1
ATOM 7981 N N . PRO B 1 417 ? -5.433 60.063 -13.754 1.000 11.884 458 PRO B N 1
ATOM 7982 C CA . PRO B 1 417 ? -4.491 59.565 -12.770 1.000 11.489 458 PRO B CA 1
ATOM 7983 C C . PRO B 1 417 ? -4.530 58.045 -12.653 1.000 11.033 458 PRO B C 1
ATOM 7984 O O . PRO B 1 417 ? -3.637 57.474 -12.005 1.000 12.813 458 PRO B O 1
ATOM 7988 N N . ASN B 1 418 ? -5.542 57.406 -13.242 1.000 11.162 459 ASN B N 1
ATOM 7989 C CA . ASN B 1 418 ? -5.756 55.952 -13.040 1.000 11.574 459 ASN B CA 1
ATOM 7990 C C . ASN B 1 418 ? -5.473 55.137 -14.284 1.000 10.758 459 ASN B C 1
ATOM 7991 O O . ASN B 1 418 ? -5.886 53.986 -14.315 1.000 12.887 459 ASN B O 1
ATOM 7996 N N . VAL B 1 419 ? -4.714 55.673 -15.236 1.000 9.604 460 VAL B N 1
ATOM 7997 C CA . VAL B 1 419 ? -4.271 54.890 -16.406 1.000 9.354 460 VAL B CA 1
ATOM 7998 C C . VAL B 1 419 ? -2.749 54.942 -16.476 1.000 8.784 460 VAL B C 1
ATOM 7999 O O . VAL B 1 419 ? -2.150 56.026 -16.412 1.000 9.773 460 VAL B O 1
ATOM 8003 N N . GLY B 1 420 ? -2.115 53.787 -16.651 1.000 8.599 461 GLY B N 1
ATOM 8004 C CA . GLY B 1 420 ? -0.653 53.705 -16.759 1.000 9.048 461 GLY B CA 1
ATOM 8005 C C . GLY B 1 420 ? -0.133 54.078 -18.134 1.000 9.334 461 GLY B C 1
ATOM 8006 O O . GLY B 1 420 ? -0.767 53.748 -19.179 1.000 10.374 461 GLY B O 1
ATOM 8007 N N . VAL B 1 421 ? 1.057 54.671 -18.153 1.000 8.729 462 VAL B N 1
ATOM 8008 C CA . VAL B 1 421 ? 1.772 54.951 -19.427 1.000 9.350 462 VAL B CA 1
ATOM 8009 C C . VAL B 1 421 ? 3.166 54.305 -19.435 1.000 8.585 462 VAL B C 1
ATOM 8010 O O . VAL B 1 421 ? 3.788 54.285 -20.514 1.000 9.191 462 VAL B O 1
ATOM 8014 N N . GLY B 1 422 ? 3.656 53.791 -18.311 1.000 8.409 463 GLY B N 1
ATOM 8015 C CA . GLY B 1 422 ? 5.014 53.219 -18.270 1.000 8.722 463 GLY B CA 1
ATOM 8016 C C . GLY B 1 422 ? 5.143 52.289 -17.084 1.000 9.096 463 GLY B C 1
ATOM 8017 O O . GLY B 1 422 ? 4.354 52.383 -16.096 1.000 9.373 463 GLY B O 1
ATOM 8018 N N . THR B 1 423 ? 6.163 51.475 -17.154 1.000 9.585 464 THR B N 1
ATOM 8019 C CA A THR B 1 423 ? 6.488 50.422 -16.175 0.500 10.299 464 THR B CA 1
ATOM 8020 C CA B THR B 1 423 ? 6.482 50.518 -16.096 0.500 10.139 464 THR B CA 1
ATOM 8021 C C . THR B 1 423 ? 7.948 50.606 -15.697 1.000 10.983 464 THR B C 1
ATOM 8022 O O . THR B 1 423 ? 8.788 50.995 -16.526 1.000 14.508 464 THR B O 1
ATOM 8029 N N . VAL B 1 424 ? 8.217 50.241 -14.448 1.000 8.674 465 VAL B N 1
ATOM 8030 C CA . VAL B 1 424 ? 9.565 50.129 -13.909 1.000 8.654 465 VAL B CA 1
ATOM 8031 C C . VAL B 1 424 ? 9.684 48.753 -13.259 1.000 9.133 465 VAL B C 1
ATOM 8032 O O . VAL B 1 424 ? 8.793 48.302 -12.539 1.000 9.671 465 VAL B O 1
ATOM 8036 N N . HIS B 1 425 ? 10.824 48.125 -13.481 1.000 9.521 466 HIS B N 1
ATOM 8037 C CA . HIS B 1 425 ? 11.126 46.795 -12.904 1.000 9.163 466 HIS B CA 1
ATOM 8038 C C . HIS B 1 425 ? 12.629 46.734 -12.589 1.000 9.239 466 HIS B C 1
ATOM 8039 O O . HIS B 1 425 ? 13.455 47.352 -13.306 1.000 9.604 466 HIS B O 1
ATOM 8046 N N . TRP B 1 426 ? 12.968 45.968 -11.569 1.000 8.867 467 TRP B N 1
ATOM 8047 C CA . TRP B 1 426 ? 14.385 45.639 -11.326 1.000 8.706 467 TRP B CA 1
ATOM 8048 C C . TRP B 1 426 ? 14.486 44.160 -11.013 1.000 8.419 467 TRP B C 1
ATOM 8049 O O . TRP B 1 426 ? 13.918 43.709 -10.002 1.000 9.125 467 TRP B O 1
ATOM 8060 N N . GLY B 1 427 ? 15.209 43.439 -11.828 1.000 8.504 468 GLY B N 1
ATOM 8061 C CA . GLY B 1 427 ? 15.381 42.006 -11.665 1.000 9.098 468 GLY B CA 1
ATOM 8062 C C . GLY B 1 427 ? 16.148 41.560 -10.433 1.000 9.546 468 GLY B C 1
ATOM 8063 O O . GLY B 1 427 ? 16.127 40.346 -10.180 1.000 10.122 468 GLY B O 1
ATOM 8064 N N . THR B 1 428 ? 16.800 42.487 -9.752 1.000 9.345 469 THR B N 1
ATOM 8065 C CA . THR B 1 428 ? 17.667 42.354 -8.547 1.000 9.044 469 THR B CA 1
ATOM 8066 C C . THR B 1 428 ? 19.143 42.249 -8.903 1.000 9.061 469 THR B C 1
ATOM 8067 O O . THR B 1 428 ? 19.950 42.132 -7.992 1.000 9.959 469 THR B O 1
ATOM 8071 N N . GLY B 1 429 ? 19.471 42.235 -10.190 1.000 9.846 470 GLY B N 1
ATOM 8072 C CA . GLY B 1 429 ? 20.859 42.181 -10.654 1.000 10.038 470 GLY B CA 1
ATOM 8073 C C . GLY B 1 429 ? 21.299 43.430 -11.375 1.000 9.023 470 GLY B C 1
ATOM 8074 O O . GLY B 1 429 ? 21.007 44.540 -10.937 1.000 10.630 470 GLY B O 1
ATOM 8075 N N . SER B 1 430 ? 22.061 43.226 -12.448 1.000 9.952 471 SER B N 1
ATOM 8076 C CA . SER B 1 430 ? 22.842 44.315 -13.062 1.000 11.127 471 SER B CA 1
ATOM 8077 C C . SER B 1 430 ? 22.024 45.245 -13.952 1.000 10.776 471 SER B C 1
ATOM 8078 O O . SER B 1 430 ? 22.614 46.179 -14.521 1.000 13.760 471 SER B O 1
ATOM 8081 N N . SER B 1 431 ? 20.723 45.055 -14.096 1.000 9.959 472 SER B N 1
ATOM 8082 C CA . SER B 1 431 ? 19.955 45.985 -14.941 1.000 11.397 472 SER B CA 1
ATOM 8083 C C . SER B 1 431 ? 18.529 46.178 -14.466 1.000 10.439 472 SER B C 1
ATOM 8084 O O . SER B 1 431 ? 17.956 45.335 -13.819 1.000 11.230 472 SER B O 1
ATOM 8087 N N . ALA B 1 432 ? 18.043 47.371 -14.766 1.000 9.223 473 ALA B N 1
ATOM 8088 C CA . ALA B 1 432 ? 16.635 47.734 -14.550 1.000 8.948 473 ALA B CA 1
ATOM 8089 C C . ALA B 1 432 ? 15.966 47.843 -15.911 1.000 8.220 473 ALA B C 1
ATOM 8090 O O . ALA B 1 432 ? 16.648 48.063 -16.928 1.000 9.872 473 ALA B O 1
ATOM 8092 N N . LEU B 1 433 ? 14.647 47.695 -15.920 1.000 8.300 474 LEU B N 1
ATOM 8093 C CA . LEU B 1 433 ? 13.850 47.757 -17.169 1.000 9.085 474 LEU B CA 1
ATOM 8094 C C . LEU B 1 433 ? 12.784 48.843 -17.038 1.000 9.194 474 LEU B C 1
ATOM 8095 O O . LEU B 1 433 ? 12.114 48.920 -16.008 1.000 10.868 474 LEU B O 1
ATOM 8100 N N . VAL B 1 434 ? 12.688 49.673 -18.049 1.000 8.966 475 VAL B N 1
ATOM 8101 C CA . VAL B 1 434 ? 11.678 50.728 -18.123 1.000 8.428 475 VAL B CA 1
ATOM 8102 C C . VAL B 1 434 ? 10.937 50.544 -19.440 1.000 8.377 475 VAL B C 1
ATOM 8103 O O . VAL B 1 434 ? 11.551 50.574 -20.494 1.000 8.767 475 VAL B O 1
ATOM 8107 N N . TYR B 1 435 ? 9.623 50.335 -19.361 1.000 8.387 476 TYR B N 1
ATOM 8108 C CA . TYR B 1 435 ? 8.798 50.099 -20.556 1.000 8.620 476 TYR B CA 1
ATOM 8109 C C . TYR B 1 435 ? 7.866 51.282 -20.809 1.000 8.020 476 TYR B C 1
ATOM 8110 O O . TYR B 1 435 ? 7.319 51.846 -19.851 1.000 8.799 476 TYR B O 1
ATOM 8119 N N . HIS B 1 436 ? 7.696 51.567 -22.084 1.000 8.154 477 HIS B N 1
ATOM 8120 C CA . HIS B 1 436 ? 6.809 52.645 -22.542 1.000 8.512 477 HIS B CA 1
ATOM 8121 C C . HIS B 1 436 ? 5.521 52.005 -23.048 1.000 8.018 477 HIS B C 1
ATOM 8122 O O . HIS B 1 436 ? 5.541 51.311 -24.073 1.000 8.791 477 HIS B O 1
ATOM 8129 N N . LEU B 1 437 ? 4.433 52.129 -22.302 1.000 8.598 478 LEU B N 1
ATOM 8130 C CA . LEU B 1 437 ? 3.206 51.337 -22.583 1.000 9.266 478 LEU B CA 1
ATOM 8131 C C . LEU B 1 437 ? 2.308 51.976 -23.631 1.000 8.385 478 LEU B C 1
ATOM 8132 O O . LEU B 1 437 ? 1.511 51.251 -24.246 1.000 10.581 478 LEU B O 1
ATOM 8137 N N . LYS B 1 438 ? 2.359 53.291 -23.781 1.000 9.400 479 LYS B N 1
ATOM 8138 C CA . LYS B 1 438 ? 1.334 54.055 -24.527 1.000 10.034 479 LYS B CA 1
ATOM 8139 C C . LYS B 1 438 ? 1.999 54.959 -25.560 1.000 9.498 479 LYS B C 1
ATOM 8140 O O . LYS B 1 438 ? 1.820 56.180 -25.546 1.000 10.440 479 LYS B O 1
ATOM 8146 N N . PRO B 1 439 ? 2.775 54.392 -26.512 1.000 9.053 480 PRO B N 1
ATOM 8147 C CA . PRO B 1 439 ? 3.362 55.226 -27.523 1.000 9.356 480 PRO B CA 1
ATOM 8148 C C . PRO B 1 439 ? 2.312 55.835 -28.452 1.000 8.824 4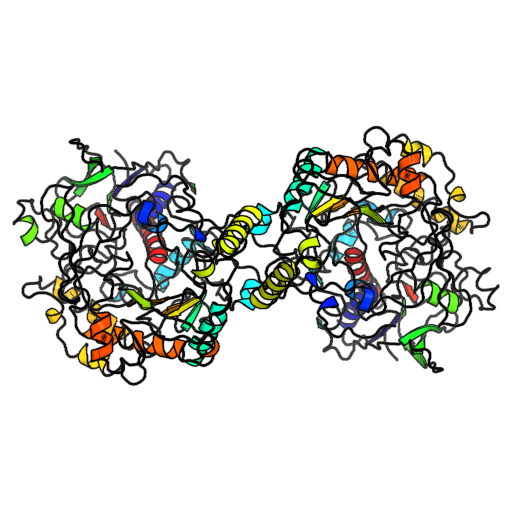80 PRO B C 1
ATOM 8149 O O . PRO B 1 439 ? 1.281 55.217 -28.743 1.000 10.453 480 PRO B O 1
ATOM 8153 N N . LEU B 1 440 ? 2.559 57.085 -28.840 1.000 9.451 481 LEU B N 1
ATOM 8154 C CA . LEU B 1 440 ? 1.749 57.777 -29.876 1.000 9.277 481 LEU B CA 1
ATOM 8155 C C . LEU B 1 440 ? 2.319 57.480 -31.269 1.000 9.496 481 LEU B C 1
ATOM 8156 O O . LEU B 1 440 ? 1.629 57.756 -32.251 1.000 10.025 481 LEU B O 1
ATOM 8161 N N . SER B 1 441 ? 3.537 56.950 -31.368 1.000 9.376 482 SER B N 1
ATOM 8162 C CA . SER B 1 441 ? 4.116 56.575 -32.665 1.000 9.284 482 SER B CA 1
ATOM 8163 C C . SER B 1 441 ? 3.377 55.361 -33.245 1.000 9.508 482 SER B C 1
ATOM 8164 O O . SER B 1 441 ? 2.872 54.523 -32.491 1.000 9.665 482 SER B O 1
ATOM 8167 N N . ARG B 1 442 ? 3.354 55.276 -34.570 1.000 10.169 483 ARG B N 1
ATOM 8168 C CA . ARG B 1 442 ? 2.677 54.179 -35.297 1.000 9.374 483 ARG B CA 1
ATOM 8169 C C . ARG B 1 442 ? 3.549 53.691 -36.426 1.000 9.472 483 ARG B C 1
ATOM 8170 O O . ARG B 1 442 ? 4.118 54.504 -37.146 1.000 11.257 483 ARG B O 1
ATOM 8178 N N . GLY B 1 443 ? 3.590 52.381 -36.609 1.000 10.147 484 GLY B N 1
ATOM 8179 C CA . GLY B 1 443 ? 4.391 51.749 -37.653 1.000 10.632 484 GLY B CA 1
ATOM 8180 C C . GLY B 1 443 ? 3.570 51.028 -38.695 1.000 9.355 484 GLY B C 1
ATOM 8181 O O . GLY B 1 443 ? 2.336 51.180 -38.761 1.000 11.010 484 GLY B O 1
ATOM 8182 N N . THR B 1 444 ? 4.262 50.197 -39.461 1.000 10.532 485 THR B N 1
ATOM 8183 C CA . THR B 1 444 ? 3.665 49.476 -40.599 1.000 10.787 485 THR B CA 1
ATOM 8184 C C . THR B 1 444 ? 4.226 48.062 -40.660 1.000 11.004 485 THR B C 1
ATOM 8185 O O . THR B 1 444 ? 5.410 47.834 -40.345 1.000 11.265 485 THR B O 1
ATOM 8189 N N . VAL B 1 445 ? 3.421 47.177 -41.208 1.000 11.055 486 VAL B N 1
ATOM 8190 C CA A VAL B 1 445 ? 3.882 45.855 -41.625 0.700 11.061 486 VAL B CA 1
ATOM 8191 C CA B VAL B 1 445 ? 3.784 45.785 -41.572 0.300 11.177 486 VAL B CA 1
ATOM 8192 C C . VAL B 1 445 ? 3.200 45.520 -42.957 1.000 11.312 486 VAL B C 1
ATOM 8193 O O . VAL B 1 445 ? 1.975 45.331 -43.016 1.000 12.774 486 VAL B O 1
ATOM 8200 N N . ASN B 1 446 ? 4.015 45.439 -44.004 1.000 11.974 487 ASN B N 1
ATOM 8201 C CA . ASN B 1 446 ? 3.488 45.283 -45.377 1.000 12.850 487 ASN B CA 1
ATOM 8202 C C . ASN B 1 446 ? 4.241 44.161 -46.073 1.000 12.120 487 ASN B C 1
ATOM 8203 O O . ASN B 1 446 ? 5.471 44.092 -45.965 1.000 13.154 487 ASN B O 1
ATOM 8208 N N . ILE B 1 447 ? 3.546 43.351 -46.822 1.000 12.923 488 ILE B N 1
ATOM 8209 C CA . ILE B 1 447 ? 4.241 42.372 -47.696 1.000 13.372 488 ILE B CA 1
ATOM 8210 C C . ILE B 1 447 ? 5.110 43.116 -48.730 1.000 14.473 488 ILE B C 1
ATOM 8211 O O . ILE B 1 447 ? 4.797 44.273 -49.117 1.000 15.321 488 ILE B O 1
ATOM 8216 N N . ARG B 1 448 ? 6.179 42.434 -49.142 1.000 15.277 489 ARG B N 1
ATOM 8217 C CA . ARG B 1 448 ? 7.179 42.921 -50.110 1.000 17.548 489 ARG B CA 1
ATOM 8218 C C . ARG B 1 448 ? 7.016 42.207 -51.457 1.000 17.592 489 ARG B C 1
ATOM 8219 O O . ARG B 1 448 ? 7.617 42.651 -52.460 1.000 18.938 489 ARG B O 1
ATOM 8227 N N . SER B 1 449 ? 6.228 41.138 -51.483 1.000 16.591 490 SER B N 1
ATOM 8228 C CA . SER B 1 449 ? 6.120 40.250 -52.643 1.000 16.232 490 SER B CA 1
ATOM 8229 C C . SER B 1 449 ? 4.874 39.404 -52.488 1.000 14.935 490 SER B C 1
ATOM 8230 O O . SER B 1 449 ? 4.264 39.371 -51.397 1.000 16.336 490 SER B O 1
ATOM 8233 N N . THR B 1 450 ? 4.568 38.664 -53.537 1.000 15.455 491 THR B N 1
ATOM 8234 C CA . THR B 1 450 ? 3.485 37.668 -53.506 1.000 15.850 491 THR B CA 1
ATOM 8235 C C . THR B 1 450 ? 3.981 36.312 -53.003 1.000 14.983 491 THR B C 1
ATOM 8236 O O . THR B 1 450 ? 3.183 35.372 -52.971 1.000 17.676 491 THR B O 1
ATOM 8240 N N . ASN B 1 451 ? 5.255 36.192 -52.644 1.000 15.373 492 ASN B N 1
ATOM 8241 C CA . ASN B 1 451 ? 5.779 34.887 -52.211 1.000 15.630 492 ASN B CA 1
ATOM 8242 C C . ASN B 1 451 ? 5.428 34.717 -50.729 1.000 15.312 492 ASN B C 1
ATOM 8243 O O . ASN B 1 451 ? 5.888 35.511 -49.894 1.000 15.845 492 ASN B O 1
ATOM 8248 N N . PRO B 1 452 ? 4.581 33.739 -50.344 1.000 16.537 493 PRO B N 1
ATOM 8249 C CA . PRO B 1 452 ? 4.175 33.614 -48.943 1.000 16.454 493 PRO B CA 1
ATOM 8250 C C . PRO B 1 452 ? 5.316 33.244 -47.976 1.000 14.949 493 PRO B C 1
ATOM 8251 O O . PRO B 1 452 ? 5.107 33.357 -46.756 1.000 15.544 493 PRO B O 1
ATOM 8255 N N . LEU B 1 453 ? 6.482 32.839 -48.467 1.000 15.500 494 LEU B N 1
ATOM 8256 C CA . LEU B 1 453 ? 7.673 32.555 -47.634 1.000 16.018 494 LEU B CA 1
ATOM 8257 C C . LEU B 1 453 ? 8.487 33.815 -47.314 1.000 14.082 494 LEU B C 1
ATOM 8258 O O . LEU B 1 453 ? 9.406 33.750 -46.482 1.000 16.422 494 LEU B O 1
ATOM 8263 N N . ASP B 1 454 ? 8.210 34.943 -47.978 1.000 14.287 495 ASP B N 1
ATOM 8264 C CA . ASP B 1 454 ? 9.000 36.174 -47.821 1.000 14.056 495 ASP B CA 1
ATOM 8265 C C . ASP B 1 454 ? 8.491 36.936 -46.594 1.000 13.515 495 ASP B C 1
ATOM 8266 O O . ASP B 1 454 ? 7.290 37.114 -46.430 1.000 13.805 495 ASP B O 1
ATOM 8271 N N . ALA B 1 455 ? 9.394 37.290 -45.718 1.000 14.151 496 ALA B N 1
ATOM 8272 C CA . ALA B 1 455 ? 9.053 38.148 -44.563 1.000 14.528 496 ALA B CA 1
ATOM 8273 C C . ALA B 1 455 ? 8.459 39.464 -45.068 1.000 13.733 496 ALA B C 1
ATOM 8274 O O . ALA B 1 455 ? 8.847 39.989 -46.128 1.000 14.338 496 ALA B O 1
ATOM 8276 N N . PRO B 1 456 ? 7.525 40.038 -44.304 1.000 13.931 497 PRO B N 1
ATOM 8277 C CA . PRO B 1 456 ? 7.039 41.358 -44.615 1.000 12.814 497 PRO B CA 1
ATOM 8278 C C . PRO B 1 456 ? 8.074 42.403 -44.165 1.000 12.160 497 PRO B C 1
ATOM 8279 O O . PRO B 1 456 ? 9.001 42.121 -43.388 1.000 14.857 497 PRO B O 1
ATOM 8283 N N . GLU B 1 457 ? 7.903 43.604 -44.677 1.000 12.482 498 GLU B N 1
ATOM 8284 C CA . GLU B 1 457 ? 8.648 44.791 -44.230 1.000 11.921 498 GLU B CA 1
ATOM 8285 C C . GLU B 1 457 ? 8.025 45.281 -42.919 1.000 11.494 498 GLU B C 1
ATOM 8286 O O . GLU B 1 457 ? 6.816 45.527 -42.877 1.000 12.238 498 GLU B O 1
ATOM 8292 N N . ILE B 1 458 ? 8.845 45.349 -41.882 1.000 11.811 499 ILE B N 1
ATOM 8293 C CA . ILE B 1 458 ? 8.409 45.674 -40.507 1.000 11.885 499 ILE B CA 1
ATOM 8294 C C . ILE B 1 458 ? 9.076 46.974 -40.087 1.000 11.172 499 ILE B C 1
ATOM 8295 O O . ILE B 1 458 ? 10.287 46.977 -39.885 1.000 12.597 499 ILE B O 1
ATOM 8300 N N . ASP B 1 459 ? 8.300 48.046 -39.991 1.000 11.453 500 ASP B N 1
ATOM 8301 C CA . ASP B 1 459 ? 8.857 49.378 -39.616 1.000 11.093 500 ASP B CA 1
ATOM 8302 C C . ASP B 1 459 ? 8.126 49.839 -38.358 1.000 10.301 500 ASP B C 1
ATOM 8303 O O . ASP B 1 459 ? 6.964 50.284 -38.435 1.000 10.940 500 ASP B O 1
ATOM 8308 N N . TYR B 1 460 ? 8.739 49.686 -37.206 1.000 10.664 501 TYR B N 1
ATOM 8309 C CA . TYR B 1 460 ? 8.063 50.075 -35.952 1.000 10.107 501 TYR B CA 1
ATOM 8310 C C . TYR B 1 460 ? 7.798 51.573 -35.867 1.000 9.780 501 TYR B C 1
ATOM 8311 O O . TYR B 1 460 ? 6.787 51.966 -35.241 1.000 10.452 501 TYR B O 1
ATOM 8320 N N . ARG B 1 461 ? 8.665 52.394 -36.459 1.000 9.456 502 ARG B N 1
ATOM 8321 C CA . ARG B 1 461 ? 8.574 53.873 -36.379 1.000 10.391 502 ARG B CA 1
ATOM 8322 C C . ARG B 1 461 ? 8.607 54.338 -34.920 1.000 9.975 502 ARG B C 1
ATOM 8323 O O . ARG B 1 461 ? 8.077 55.392 -34.573 1.000 10.437 502 ARG B O 1
ATOM 8331 N N . THR B 1 462 ? 9.334 53.612 -34.083 1.000 9.866 503 THR B N 1
ATOM 8332 C CA . THR B 1 462 ? 9.504 53.979 -32.677 1.000 9.803 503 THR B CA 1
ATOM 8333 C C . THR B 1 462 ? 10.087 55.389 -32.619 1.000 9.952 503 THR B C 1
ATOM 8334 O O . THR B 1 462 ? 11.101 55.669 -33.285 1.000 10.692 503 THR B O 1
ATOM 8338 N N . GLY B 1 463 ? 9.568 56.205 -31.716 1.000 10.348 504 GLY B N 1
ATOM 8339 C CA . GLY B 1 463 ? 10.186 57.516 -31.449 1.000 11.370 504 GLY B CA 1
ATOM 8340 C C . GLY B 1 463 ? 10.022 58.490 -32.587 1.000 11.923 504 GLY B C 1
ATOM 8341 O O . GLY B 1 463 ? 10.656 59.553 -32.541 1.000 14.904 504 GLY B O 1
ATOM 8342 N N . THR B 1 464 ? 9.166 58.212 -33.563 1.000 10.754 505 THR B N 1
ATOM 8343 C CA . THR B 1 464 ? 8.962 59.179 -34.655 1.000 11.912 505 THR B CA 1
ATOM 8344 C C . THR B 1 464 ? 8.046 60.311 -34.193 1.000 11.358 505 THR B C 1
ATOM 8345 O O . THR B 1 464 ? 8.229 61.455 -34.611 1.000 14.621 505 THR B O 1
ATOM 8349 N N . ASP B 1 465 ? 7.115 60.030 -33.313 1.000 10.507 506 ASP B N 1
ATOM 8350 C CA . ASP B 1 465 ? 6.307 61.073 -32.645 1.000 10.022 506 ASP B CA 1
ATOM 8351 C C . ASP B 1 465 ? 7.108 61.617 -31.485 1.000 10.160 506 ASP B C 1
ATOM 8352 O O . ASP B 1 465 ? 7.415 60.858 -30.570 1.000 10.750 506 ASP B O 1
ATOM 8357 N N . PRO B 1 466 ? 7.507 62.904 -31.490 1.000 10.718 507 PRO B N 1
ATOM 8358 C CA . PRO B 1 466 ? 8.434 63.410 -30.474 1.000 11.565 507 PRO B CA 1
ATOM 8359 C C . PRO B 1 466 ? 7.845 63.463 -29.067 1.000 10.693 507 PRO B C 1
ATOM 8360 O O . PRO B 1 466 ? 8.603 63.619 -28.090 1.000 12.606 507 PRO B O 1
ATOM 8364 N N . ILE B 1 467 ? 6.520 63.345 -28.935 1.000 10.528 508 ILE B N 1
ATOM 8365 C CA . ILE B 1 467 ? 5.917 63.273 -27.585 1.000 10.481 508 ILE B CA 1
ATOM 8366 C C . ILE B 1 467 ? 6.388 62.027 -26.870 1.000 10.333 508 ILE B C 1
ATOM 8367 O O . ILE B 1 467 ? 6.545 62.045 -25.649 1.000 10.696 508 ILE B O 1
ATOM 8372 N N . ASP B 1 468 ? 6.630 60.953 -27.606 1.000 9.852 509 ASP B N 1
ATOM 8373 C CA . ASP B 1 468 ? 7.038 59.703 -26.944 1.000 9.808 509 ASP B CA 1
ATOM 8374 C C . ASP B 1 468 ? 8.341 59.894 -26.159 1.000 9.645 509 ASP B C 1
ATOM 8375 O O . ASP B 1 468 ? 8.439 59.350 -25.053 1.000 11.416 509 ASP B O 1
ATOM 8380 N N . ALA B 1 469 ? 9.288 60.663 -26.671 1.000 10.206 510 ALA B N 1
ATOM 8381 C CA . ALA B 1 469 ? 10.568 60.881 -25.967 1.000 10.543 510 ALA B CA 1
ATOM 8382 C C . ALA B 1 469 ? 10.295 61.632 -24.662 1.000 10.072 510 ALA B C 1
ATOM 8383 O O . ALA B 1 469 ? 10.983 61.391 -23.684 1.000 9.973 510 ALA B O 1
ATOM 8385 N N . GLN B 1 470 ? 9.375 62.580 -24.669 1.000 9.479 511 GLN B N 1
ATOM 8386 C CA . GLN B 1 470 ? 9.057 63.336 -23.450 1.000 9.772 511 GLN B CA 1
ATOM 8387 C C . GLN B 1 470 ? 8.499 62.379 -22.379 1.000 9.345 511 GLN B C 1
ATOM 8388 O O . GLN B 1 470 ? 8.891 62.461 -21.205 1.000 10.941 511 GLN B O 1
ATOM 8394 N N . VAL B 1 471 ? 7.550 61.536 -22.772 1.000 9.097 512 VAL B N 1
ATOM 8395 C CA . VAL B 1 471 ? 6.990 60.564 -21.818 1.000 9.375 512 VAL B CA 1
ATOM 8396 C C . VAL B 1 471 ? 8.125 59.644 -21.347 1.000 9.240 512 VAL B C 1
ATOM 8397 O O . VAL B 1 471 ? 8.253 59.391 -20.124 1.000 10.158 512 VAL B O 1
ATOM 8401 N N . TYR B 1 472 ? 8.905 59.118 -22.270 1.000 9.331 513 TYR B N 1
ATOM 8402 C CA . TYR B 1 472 ? 9.893 58.082 -21.908 1.000 8.992 513 TYR B CA 1
ATOM 8403 C C . TYR B 1 472 ? 10.969 58.693 -21.009 1.000 8.922 513 TYR B C 1
ATOM 8404 O O . TYR B 1 472 ? 11.412 58.034 -20.068 1.000 9.846 513 TYR B O 1
ATOM 8413 N N . THR B 1 473 ? 11.376 59.927 -21.273 1.000 9.327 514 THR B N 1
ATOM 8414 C CA . THR B 1 473 ? 12.387 60.584 -20.436 1.000 10.503 514 THR B CA 1
ATOM 8415 C C . THR B 1 473 ? 11.835 60.723 -19.007 1.000 9.840 514 THR B C 1
ATOM 8416 O O . THR B 1 473 ? 12.563 60.509 -18.017 1.000 10.223 514 THR B O 1
ATOM 8420 N N . SER B 1 474 ? 10.559 61.067 -18.854 1.000 10.538 515 SER B N 1
ATOM 8421 C CA A SER B 1 474 ? 9.940 61.162 -17.509 0.500 10.060 515 SER B CA 1
ATOM 8422 C CA B SER B 1 474 ? 9.944 61.160 -17.502 0.500 10.797 515 SER B CA 1
ATOM 8423 C C . SER B 1 474 ? 9.985 59.794 -16.805 1.000 9.651 515 SER B C 1
ATOM 8424 O O . SER B 1 474 ? 10.234 59.733 -15.577 1.000 10.697 515 SER B O 1
ATOM 8429 N N . LEU B 1 475 ? 9.700 58.716 -17.537 1.000 9.856 516 LEU B N 1
ATOM 8430 C CA . LEU B 1 475 ? 9.773 57.366 -16.944 1.000 9.258 516 LEU B CA 1
ATOM 8431 C C . LEU B 1 475 ? 11.189 57.044 -16.473 1.000 9.620 516 LEU B C 1
ATOM 8432 O O . LEU B 1 475 ? 11.394 56.518 -15.353 1.000 10.393 516 LEU B O 1
ATOM 8437 N N . PHE B 1 476 ? 12.192 57.373 -17.287 1.000 9.701 517 PHE B N 1
ATOM 8438 C CA . PHE B 1 476 ? 13.600 57.190 -16.913 1.000 9.780 517 PHE B CA 1
ATOM 8439 C C . PHE B 1 476 ? 13.858 57.921 -15.606 1.000 10.168 517 PHE B C 1
ATOM 8440 O O . PHE B 1 476 ? 14.540 57.378 -14.719 1.000 10.348 517 PHE B O 1
ATOM 8448 N N . ARG B 1 477 ? 13.431 59.172 -15.515 1.000 10.225 518 ARG B N 1
ATOM 8449 C CA . ARG B 1 477 ? 13.693 59.959 -14.299 1.000 11.130 518 ARG B CA 1
ATOM 8450 C C . ARG B 1 477 ? 13.030 59.322 -13.089 1.000 10.862 518 ARG B C 1
ATOM 8451 O O . ARG B 1 477 ? 13.624 59.372 -11.988 1.000 11.312 518 ARG B O 1
ATOM 8459 N N . LYS B 1 478 ? 11.824 58.780 -13.207 1.000 11.207 519 LYS B N 1
ATOM 8460 C CA . LYS B 1 478 ? 11.182 58.106 -12.065 1.000 11.144 519 LYS B CA 1
ATOM 8461 C C . LYS B 1 478 ? 12.026 56.897 -11.661 1.000 9.572 519 LYS B C 1
ATOM 8462 O O . LYS B 1 478 ? 12.199 56.634 -10.459 1.000 10.769 519 LYS B O 1
ATOM 8468 N N . ASN B 1 479 ? 12.498 56.121 -12.631 1.000 10.118 520 ASN B N 1
ATOM 8469 C CA . ASN B 1 479 ? 13.381 54.979 -12.299 1.000 10.030 520 ASN B CA 1
ATOM 8470 C C . ASN B 1 479 ? 14.601 55.441 -11.494 1.000 9.981 520 ASN B C 1
ATOM 8471 O O . ASN B 1 479 ? 14.951 54.833 -10.464 1.000 10.602 520 ASN B O 1
ATOM 8476 N N . ARG B 1 480 ? 15.203 56.555 -11.901 1.000 10.237 521 ARG B N 1
ATOM 8477 C CA . ARG B 1 480 ? 16.414 57.084 -11.231 1.000 10.210 521 ARG B CA 1
ATOM 8478 C C . ARG B 1 480 ? 16.030 57.459 -9.791 1.000 10.540 521 ARG B C 1
ATOM 8479 O O . ARG B 1 480 ? 16.822 57.249 -8.846 1.000 11.881 521 ARG B O 1
ATOM 8487 N N . GLU B 1 481 ? 14.838 58.008 -9.579 1.000 10.775 522 GLU B N 1
ATOM 8488 C CA . GLU B 1 481 ? 14.373 58.345 -8.209 1.000 10.656 522 GLU B CA 1
ATOM 8489 C C . GLU B 1 481 ? 14.359 57.068 -7.346 1.000 10.258 522 GLU B C 1
ATOM 8490 O O . GLU B 1 481 ? 14.741 57.103 -6.162 1.000 11.743 522 GLU B O 1
ATOM 8496 N N . ILE B 1 482 ? 13.863 55.959 -7.882 1.000 10.006 523 ILE B N 1
ATOM 8497 C CA . ILE B 1 482 ? 13.797 54.688 -7.108 1.000 9.836 523 ILE B CA 1
ATOM 8498 C C . ILE B 1 482 ? 15.223 54.301 -6.666 1.000 10.374 523 ILE B C 1
ATOM 8499 O O . ILE B 1 482 ? 15.454 53.990 -5.471 1.000 11.137 523 ILE B O 1
ATOM 8504 N N . PHE B 1 483 ? 16.152 54.275 -7.589 1.000 10.489 524 PHE B N 1
ATOM 8505 C CA . PHE B 1 483 ? 17.537 53.860 -7.306 1.000 10.434 524 PHE B CA 1
ATOM 8506 C C . PHE B 1 483 ? 18.242 54.826 -6.367 1.000 11.470 524 PHE B C 1
ATOM 8507 O O . PHE B 1 483 ? 19.197 54.402 -5.682 1.000 14.358 524 PHE B O 1
ATOM 8515 N N . ASN B 1 484 ? 17.786 56.059 -6.316 1.000 11.140 525 ASN B N 1
ATOM 8516 C CA . ASN B 1 484 ? 18.351 57.058 -5.406 1.000 12.464 525 ASN B CA 1
ATOM 8517 C C . ASN B 1 484 ? 17.664 57.100 -4.041 1.000 12.387 525 ASN B C 1
ATOM 8518 O O . ASN B 1 484 ? 18.117 57.872 -3.173 1.000 14.229 525 ASN B O 1
ATOM 8523 N N . ALA B 1 485 ? 16.590 56.346 -3.850 1.000 11.388 526 ALA B N 1
ATOM 8524 C CA . ALA B 1 485 ? 15.789 56.440 -2.617 1.000 11.821 526 ALA B CA 1
ATOM 8525 C C . ALA B 1 485 ? 16.526 55.715 -1.489 1.000 11.861 526 ALA B C 1
ATOM 8526 O O . ALA B 1 485 ? 17.326 54.825 -1.735 1.000 11.639 526 ALA B O 1
ATOM 8528 N N . PRO B 1 486 ? 16.264 56.072 -0.231 1.000 12.165 527 PRO B N 1
ATOM 8529 C CA . PRO B 1 486 ? 17.018 55.511 0.869 1.000 13.097 527 PRO B CA 1
ATOM 8530 C C . PRO B 1 486 ? 17.113 53.977 0.875 1.000 12.632 527 PRO B C 1
ATOM 8531 O O . PRO B 1 486 ? 18.204 53.441 1.131 1.000 14.237 527 PRO B O 1
ATOM 8535 N N . SER B 1 487 ? 16.013 53.299 0.574 1.000 13.622 528 SER B N 1
ATOM 8536 C CA . SER B 1 487 ? 15.995 51.826 0.686 1.000 12.916 528 SER B CA 1
ATOM 8537 C C . SER B 1 487 ? 16.871 51.162 -0.384 1.000 13.045 528 SER B C 1
ATOM 8538 O O . SER B 1 487 ? 17.272 49.996 -0.184 1.000 15.123 528 SER B O 1
ATOM 8541 N N . MET B 1 488 ? 17.147 51.820 -1.506 1.000 12.399 529 MET B N 1
ATOM 8542 C CA . MET B 1 488 ? 18.061 51.278 -2.560 1.000 12.749 529 MET B CA 1
ATOM 8543 C C . MET B 1 488 ? 19.473 51.807 -2.376 1.000 13.818 529 MET B C 1
ATOM 8544 O O . MET B 1 488 ? 20.424 51.085 -2.628 1.000 14.083 529 MET B O 1
ATOM 8549 N N . ARG B 1 489 ? 19.615 53.006 -1.853 1.000 16.692 530 ARG B N 1
ATOM 8550 C CA . ARG B 1 489 ? 20.971 53.588 -1.665 1.000 17.069 530 ARG B CA 1
ATOM 8551 C C . ARG B 1 489 ? 21.801 52.680 -0.730 1.000 16.956 530 ARG B C 1
ATOM 8552 O O . ARG B 1 489 ? 23.066 52.592 -0.860 1.000 17.380 530 ARG B O 1
ATOM 8560 N N . VAL B 1 490 ? 21.190 51.912 0.161 1.000 19.198 531 VAL B N 1
ATOM 8561 C CA A VAL B 1 490 ? 21.950 50.991 1.061 0.500 16.801 531 VAL B CA 1
ATOM 8562 C CA B VAL B 1 490 ? 21.971 51.003 1.052 0.500 17.189 531 VAL B CA 1
ATOM 8563 C C . VAL B 1 490 ? 22.709 49.917 0.237 1.000 17.366 531 VAL B C 1
ATOM 8564 O O . VAL B 1 490 ? 23.744 49.427 0.692 1.000 19.606 531 VAL B O 1
ATOM 8571 N N . LEU B 1 491 ? 22.249 49.579 -0.942 1.000 14.136 532 LEU B N 1
ATOM 8572 C CA . LEU B 1 491 ? 22.911 48.564 -1.813 1.000 13.312 532 LEU B CA 1
ATOM 8573 C C . LEU B 1 491 ? 24.040 49.203 -2.629 1.000 12.086 532 LEU B C 1
ATOM 8574 O O . LEU B 1 491 ? 24.724 48.488 -3.370 1.000 12.787 532 LEU B O 1
ATOM 8579 N N . GLY B 1 492 ? 24.165 50.523 -2.580 1.000 13.220 533 GLY B N 1
ATOM 8580 C CA . GLY B 1 492 ? 25.170 51.272 -3.333 1.000 13.466 533 GLY B CA 1
ATOM 8581 C C . GLY B 1 492 ? 25.101 51.207 -4.849 1.000 12.321 533 GLY B C 1
ATOM 8582 O O . GLY B 1 492 ? 26.100 50.962 -5.512 1.000 12.282 533 GLY B O 1
ATOM 8583 N N . PRO B 1 493 ? 23.930 51.444 -5.482 1.000 12.249 534 PRO B N 1
ATOM 8584 C CA . PRO B 1 493 ? 23.842 51.411 -6.933 1.000 11.280 534 PRO B CA 1
ATOM 8585 C C . PRO B 1 493 ? 24.440 52.666 -7.566 1.000 12.610 534 PRO B C 1
ATOM 8586 O O . PRO B 1 493 ? 24.370 53.755 -6.994 1.000 14.774 534 PRO B O 1
ATOM 8590 N N . SER B 1 494 ? 24.906 52.464 -8.782 1.000 13.373 535 SER B N 1
ATOM 8591 C CA A SER B 1 494 ? 25.119 53.608 -9.683 0.500 13.771 535 SER B CA 1
ATOM 8592 C CA B SER B 1 494 ? 25.353 53.537 -9.706 0.500 13.295 535 SER B CA 1
ATOM 8593 C C . SER B 1 494 ? 24.914 53.156 -11.116 1.000 12.012 535 SER B C 1
ATOM 8594 O O . SER B 1 494 ? 25.264 52.050 -11.508 1.000 13.326 535 SER B O 1
ATOM 8599 N N . GLU B 1 495 ? 24.328 54.064 -11.882 1.000 12.035 536 GLU B N 1
ATOM 8600 C CA . GLU B 1 495 ? 24.142 53.799 -13.325 1.000 11.732 536 GLU B CA 1
ATOM 8601 C C . GLU B 1 495 ? 25.521 53.558 -13.952 1.000 11.306 536 GLU B C 1
ATOM 8602 O O . GLU B 1 495 ? 26.487 54.327 -13.719 1.000 13.875 536 GLU B O 1
ATOM 8608 N N . ALA B 1 496 ? 25.589 52.559 -14.795 1.000 11.000 537 ALA B N 1
ATOM 8609 C CA . ALA B 1 496 ? 26.784 52.227 -15.563 1.000 11.749 537 ALA B CA 1
ATOM 8610 C C . ALA B 1 496 ? 26.706 52.849 -16.953 1.000 12.348 537 ALA B C 1
ATOM 8611 O O . ALA B 1 496 ? 25.618 53.221 -17.448 1.000 12.144 537 ALA B O 1
ATOM 8613 N N . ALA B 1 497 ? 27.823 52.872 -17.627 1.000 14.012 538 ALA B N 1
ATOM 8614 C CA . ALA B 1 497 ? 27.908 53.426 -18.984 1.000 14.180 538 ALA B CA 1
ATOM 8615 C C . ALA B 1 497 ? 26.991 52.650 -19.902 1.000 14.517 538 ALA B C 1
ATOM 8616 O O . ALA B 1 497 ? 26.915 51.440 -19.779 1.000 15.734 538 ALA B O 1
ATOM 8618 N N . PRO B 1 498 ? 26.326 53.265 -20.906 1.000 13.304 539 PRO B N 1
ATOM 8619 C CA . PRO B 1 498 ? 26.450 54.683 -21.250 1.000 13.910 539 PRO B CA 1
ATOM 8620 C C . PRO B 1 498 ? 25.531 55.656 -20.508 1.000 12.412 539 PRO B C 1
ATOM 8621 O O . PRO B 1 498 ? 25.489 56.838 -20.843 1.000 14.161 539 PRO B O 1
ATOM 8625 N N . PHE B 1 499 ? 24.864 55.195 -19.446 1.000 12.695 540 PHE B N 1
ATOM 8626 C CA . PHE B 1 499 ? 24.136 56.111 -18.545 1.000 12.901 540 PHE B CA 1
ATOM 8627 C C . PHE B 1 499 ? 25.126 56.626 -17.504 1.000 13.421 540 PHE B C 1
ATOM 8628 O O . PHE B 1 499 ? 26.351 56.513 -17.687 1.000 15.314 540 PHE B O 1
ATOM 8636 N N . GLY B 1 500 ? 24.603 57.230 -16.456 1.000 13.749 541 GLY B N 1
ATOM 8637 C CA . GLY B 1 500 ? 25.436 57.856 -15.431 1.000 14.845 541 GLY B CA 1
ATOM 8638 C C . GLY B 1 500 ? 24.770 59.044 -14.788 1.000 14.498 541 GLY B C 1
ATOM 8639 O O . GLY B 1 500 ? 24.007 59.796 -15.458 1.000 14.024 541 GLY B O 1
ATOM 8640 N N . ALA B 1 501 ? 25.090 59.271 -13.528 1.000 17.744 542 ALA B N 1
ATOM 8641 C CA . ALA B 1 501 ? 24.534 60.385 -12.748 1.000 16.306 542 ALA B CA 1
ATOM 8642 C C . ALA B 1 501 ? 24.838 61.741 -13.388 1.000 16.832 542 ALA B C 1
ATOM 8643 O O . ALA B 1 501 ? 24.076 62.681 -13.115 1.000 20.779 542 ALA B O 1
ATOM 8645 N N . ASN B 1 502 ? 25.918 61.884 -14.150 1.000 18.380 543 ASN B N 1
ATOM 8646 C CA . ASN B 1 502 ? 26.237 63.210 -14.748 1.000 20.142 543 ASN B CA 1
ATOM 8647 C C . ASN B 1 502 ? 25.409 63.495 -16.013 1.000 19.292 543 ASN B C 1
ATOM 8648 O O . ASN B 1 502 ? 25.571 64.596 -16.558 1.000 22.291 543 ASN B O 1
ATOM 8653 N N . LEU B 1 503 ? 24.604 62.546 -16.496 1.000 16.922 544 LEU B N 1
ATOM 8654 C CA . LEU B 1 503 ? 23.580 62.856 -17.528 1.000 15.987 544 LEU B CA 1
ATOM 8655 C C . LEU B 1 503 ? 22.358 63.406 -16.808 1.000 16.234 544 LEU B C 1
ATOM 8656 O O . LEU B 1 503 ? 21.652 62.630 -16.159 1.000 16.824 544 LEU B O 1
ATOM 8661 N N . THR B 1 504 ? 22.142 64.719 -16.854 1.000 16.836 545 THR B N 1
ATOM 8662 C CA . THR B 1 504 ? 21.082 65.380 -16.069 1.000 19.907 545 THR B CA 1
ATOM 8663 C C . THR B 1 504 ? 20.052 66.042 -16.972 1.000 19.386 545 THR B C 1
ATOM 8664 O O . THR B 1 504 ? 18.943 66.226 -16.475 1.000 22.102 545 THR B O 1
ATOM 8668 N N . THR B 1 505 ? 20.407 66.459 -18.192 1.000 18.055 546 THR B N 1
ATOM 8669 C CA . THR B 1 505 ? 19.425 67.185 -19.027 1.000 19.144 546 THR B CA 1
ATOM 8670 C C . THR B 1 505 ? 18.572 66.192 -19.810 1.000 17.296 546 THR B C 1
ATOM 8671 O O . THR B 1 505 ? 19.035 65.037 -20.092 1.000 17.364 546 THR B O 1
ATOM 8675 N N . ASP B 1 506 ? 17.366 66.627 -20.182 1.000 17.271 547 ASP B N 1
ATOM 8676 C CA . ASP B 1 506 ? 16.519 65.786 -21.043 1.000 17.083 547 ASP B CA 1
ATOM 8677 C C . ASP B 1 506 ? 17.317 65.367 -22.284 1.000 16.470 547 ASP B C 1
ATOM 8678 O O . ASP B 1 506 ? 17.217 64.204 -22.676 1.000 18.490 547 ASP B O 1
ATOM 8683 N N . GLU B 1 507 ? 18.016 66.305 -22.916 1.000 18.536 548 GLU B N 1
ATOM 8684 C CA . GLU B 1 507 ? 18.782 66.059 -24.163 1.000 22.390 548 GLU B CA 1
ATOM 8685 C C . GLU B 1 507 ? 19.816 64.953 -23.917 1.000 17.423 548 GLU B C 1
ATOM 8686 O O . GLU B 1 507 ? 19.941 64.030 -24.747 1.000 19.720 548 GLU B O 1
ATOM 8692 N N . GLU B 1 508 ? 20.567 65.088 -22.839 1.000 18.386 549 GLU B N 1
ATOM 8693 C CA . GLU B 1 508 ? 21.700 64.191 -22.509 1.000 18.421 549 GLU B CA 1
ATOM 8694 C C . GLU B 1 508 ? 21.156 62.783 -22.292 1.000 16.870 549 GLU B C 1
ATOM 8695 O O . GLU B 1 508 ? 21.650 61.801 -22.862 1.000 17.076 549 GLU B O 1
ATOM 8701 N N . ILE B 1 509 ? 20.087 62.703 -21.537 1.000 13.923 550 ILE B N 1
ATOM 8702 C CA . ILE B 1 509 ? 19.493 61.382 -21.194 1.000 13.892 550 ILE B CA 1
ATOM 8703 C C . ILE B 1 509 ? 18.898 60.727 -22.435 1.000 12.603 550 ILE B C 1
ATOM 8704 O O . ILE B 1 509 ? 19.144 59.565 -22.713 1.000 12.745 550 ILE B O 1
ATOM 8709 N N . TYR B 1 510 ? 18.067 61.460 -23.158 1.000 12.684 551 TYR B N 1
ATOM 8710 C CA . TYR B 1 510 ? 17.337 60.874 -24.284 1.000 13.152 551 TYR B CA 1
ATOM 8711 C C . TYR B 1 510 ? 18.328 60.511 -25.405 1.000 13.513 551 TYR B C 1
ATOM 8712 O O . TYR B 1 510 ? 18.077 59.517 -26.113 1.000 13.949 551 TYR B O 1
ATOM 8721 N N . ALA B 1 511 ? 19.443 61.241 -25.570 1.000 14.006 552 ALA B N 1
ATOM 8722 C CA . ALA B 1 511 ? 20.411 60.853 -26.609 1.000 15.168 552 ALA B CA 1
ATOM 8723 C C . ALA B 1 511 ? 20.879 59.418 -26.342 1.000 12.877 552 ALA B C 1
ATOM 8724 O O . ALA B 1 511 ? 21.083 58.636 -27.277 1.000 14.759 552 ALA B O 1
ATOM 8726 N N . VAL B 1 512 ? 21.108 59.072 -25.085 1.000 12.990 553 VAL B N 1
ATOM 8727 C CA . VAL B 1 512 ? 21.550 57.692 -24.780 1.000 13.221 553 VAL B CA 1
ATOM 8728 C C . VAL B 1 512 ? 20.382 56.724 -24.983 1.000 11.690 553 VAL 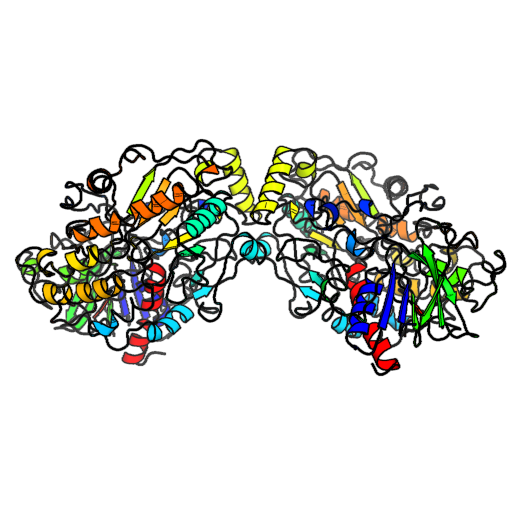B C 1
ATOM 8729 O O . VAL B 1 512 ? 20.554 55.642 -25.549 1.000 12.856 553 VAL B O 1
ATOM 8733 N N . MET B 1 513 ? 19.187 57.113 -24.561 1.000 12.798 554 MET B N 1
ATOM 8734 C CA . MET B 1 513 ? 17.997 56.264 -24.741 1.000 13.265 554 MET B CA 1
ATOM 8735 C C . MET B 1 513 ? 17.771 55.953 -26.228 1.000 13.191 554 MET B C 1
ATOM 8736 O O . MET B 1 513 ? 17.423 54.836 -26.610 1.000 15.150 554 MET B O 1
ATOM 8741 N N . ARG B 1 514 ? 17.947 56.940 -27.084 1.000 14.304 555 ARG B N 1
ATOM 8742 C CA A ARG B 1 514 ? 17.693 56.752 -28.519 0.500 14.445 555 ARG B CA 1
ATOM 8743 C CA B ARG B 1 514 ? 17.748 56.816 -28.553 0.500 15.078 555 ARG B CA 1
ATOM 8744 C C . ARG B 1 514 ? 18.598 55.643 -29.076 1.000 14.161 555 ARG B C 1
ATOM 8745 O O . ARG B 1 514 ? 18.173 54.919 -30.000 1.000 16.750 555 ARG B O 1
ATOM 8760 N N . GLU B 1 515 ? 19.814 55.489 -28.532 1.000 13.073 556 GLU B N 1
ATOM 8761 C CA . GLU B 1 515 ? 20.735 54.448 -29.003 1.000 14.659 556 GLU B CA 1
ATOM 8762 C C . GLU B 1 515 ? 20.404 53.075 -28.403 1.000 13.063 556 GLU B C 1
ATOM 8763 O O . GLU B 1 515 ? 20.786 52.090 -28.975 1.000 14.853 556 GLU B O 1
ATOM 8769 N N . LEU B 1 516 ? 19.685 53.005 -27.285 1.000 12.357 557 LEU B N 1
ATOM 8770 C CA . LEU B 1 516 ? 19.480 51.732 -26.571 1.000 11.996 557 LEU B CA 1
ATOM 8771 C C . LEU B 1 516 ? 18.034 51.243 -26.596 1.000 10.679 557 LEU B C 1
ATOM 8772 O O . LEU B 1 516 ? 17.837 50.042 -26.374 1.000 12.181 557 LEU B O 1
ATOM 8777 N N . ILE B 1 517 ? 17.026 52.088 -26.751 1.000 10.515 558 ILE B N 1
ATOM 8778 C CA . ILE B 1 517 ? 15.626 51.612 -26.737 1.000 10.132 558 ILE B CA 1
ATOM 8779 C C . ILE B 1 517 ? 15.473 50.478 -27.726 1.000 9.499 558 ILE B C 1
ATOM 8780 O O . ILE B 1 517 ? 15.919 50.589 -28.898 1.000 11.246 558 ILE B O 1
ATOM 8785 N N . ASN B 1 518 ? 14.784 49.430 -27.297 1.000 10.010 559 ASN B N 1
ATOM 8786 C CA . ASN B 1 518 ? 14.288 48.440 -28.257 1.000 9.992 559 ASN B CA 1
ATOM 8787 C C . ASN B 1 518 ? 12.869 48.819 -28.622 1.000 9.620 559 ASN B C 1
ATOM 8788 O O . ASN B 1 518 ? 12.044 49.030 -27.730 1.000 10.069 559 ASN B O 1
ATOM 8793 N N . PRO B 1 519 ? 12.532 48.896 -29.919 1.000 10.428 560 PRO B N 1
ATOM 8794 C CA . PRO B 1 519 ? 11.149 49.144 -30.341 1.000 10.210 560 PRO B CA 1
ATOM 8795 C C . PRO B 1 519 ? 10.102 48.241 -29.714 1.000 9.859 560 PRO B C 1
ATOM 8796 O O . PRO B 1 519 ? 8.938 48.593 -29.727 1.000 10.687 560 PRO B O 1
ATOM 8800 N N . SER B 1 520 ? 10.476 47.043 -29.268 1.000 9.633 561 SER B N 1
ATOM 8801 C CA . SER B 1 520 ? 9.510 45.965 -29.072 1.000 10.301 561 SER B CA 1
ATOM 8802 C C . SER B 1 520 ? 9.807 45.143 -27.822 1.000 10.107 561 SER B C 1
ATOM 8803 O O . SER B 1 520 ? 10.975 44.832 -27.558 1.000 12.413 561 SER B O 1
ATOM 8806 N N . ASN B 1 521 ? 8.749 44.722 -27.183 1.000 10.525 562 ASN B N 1
ATOM 8807 C CA . ASN B 1 521 ? 8.777 43.668 -26.174 1.000 11.435 562 ASN B CA 1
ATOM 8808 C C . ASN B 1 521 ? 8.020 42.449 -26.696 1.000 10.822 562 ASN B C 1
ATOM 8809 O O . ASN B 1 521 ? 7.496 41.668 -25.882 1.000 12.280 562 ASN B O 1
ATOM 8814 N N . ALA B 1 522 ? 7.927 42.313 -28.023 1.000 10.434 563 ALA B N 1
ATOM 8815 C CA . ALA B 1 522 ? 7.142 41.273 -28.699 1.000 10.481 563 ALA B CA 1
ATOM 8816 C C . ALA B 1 522 ? 5.651 41.441 -28.370 1.000 10.467 563 ALA B C 1
ATOM 8817 O O . ALA B 1 522 ? 4.967 40.434 -28.285 1.000 10.403 563 ALA B O 1
ATOM 8819 N N . HIS B 1 523 ? 5.176 42.663 -28.246 1.000 10.173 564 HIS B N 1
ATOM 8820 C CA . HIS B 1 523 ? 3.763 42.976 -27.978 1.000 9.766 564 HIS B CA 1
ATOM 8821 C C . HIS B 1 523 ? 3.097 43.541 -29.242 1.000 10.011 564 HIS B C 1
ATOM 8822 O O . HIS B 1 523 ? 2.202 44.379 -29.126 1.000 11.203 564 HIS B O 1
ATOM 8829 N N . GLN B 1 524 ? 3.484 43.076 -30.417 1.000 10.086 565 GLN B N 1
ATOM 8830 C CA . GLN B 1 524 ? 3.015 43.679 -31.668 1.000 9.458 565 GLN B CA 1
ATOM 8831 C C . GLN B 1 524 ? 1.489 43.559 -31.738 1.000 10.417 565 GLN B C 1
ATOM 8832 O O . GLN B 1 524 ? 0.941 42.485 -31.500 1.000 11.454 565 GLN B O 1
ATOM 8838 N N . CYS B 1 525 ? 0.820 44.666 -32.095 1.000 8.878 566 CYS B N 1
ATOM 8839 C CA . CYS B 1 525 ? -0.648 44.689 -32.157 1.000 9.426 566 CYS B CA 1
ATOM 8840 C C . CYS B 1 525 ? -1.119 45.620 -33.263 1.000 9.363 566 CYS B C 1
ATOM 8841 O O . CYS B 1 525 ? -0.320 46.382 -33.821 1.000 10.128 566 CYS B O 1
ATOM 8844 N N . CYS B 1 526 ? -2.439 45.555 -33.484 1.000 9.534 567 CYS B N 1
ATOM 8845 C CA . CYS B 1 526 ? -3.217 46.733 -33.932 1.000 9.756 567 CYS B CA 1
ATOM 8846 C C . CYS B 1 526 ? -3.177 46.969 -35.449 1.000 9.782 567 CYS B C 1
ATOM 8847 O O . CYS B 1 526 ? -3.656 48.026 -35.907 1.000 10.382 567 CYS B O 1
ATOM 8850 N N . THR B 1 527 ? -2.639 46.005 -36.193 1.000 9.842 568 THR B N 1
ATOM 8851 C CA . THR B 1 527 ? -2.395 46.062 -37.648 1.000 10.574 568 THR B CA 1
ATOM 8852 C C . THR B 1 527 ? -3.607 45.617 -38.469 1.000 10.296 568 THR B C 1
ATOM 8853 O O . THR B 1 527 ? -3.501 45.682 -39.721 1.000 11.750 568 THR B O 1
ATOM 8857 N N . ALA B 1 528 ? -4.701 45.211 -37.833 1.000 9.661 569 ALA B N 1
ATOM 8858 C CA . ALA B 1 528 ? -5.977 44.923 -38.514 1.000 10.922 569 ALA B CA 1
ATOM 8859 C C . ALA B 1 528 ? -7.090 45.467 -37.625 1.000 10.409 569 ALA B C 1
ATOM 8860 O O . ALA B 1 528 ? -7.924 44.732 -37.110 1.000 11.751 569 ALA B O 1
ATOM 8862 N N . ALA B 1 529 ? -7.032 46.770 -37.376 1.000 11.358 570 ALA B N 1
ATOM 8863 C CA . ALA B 1 529 ? -7.708 47.369 -36.217 1.000 11.430 570 ALA B CA 1
ATOM 8864 C C . ALA B 1 529 ? -9.227 47.267 -36.303 1.000 10.606 570 ALA B C 1
ATOM 8865 O O . ALA B 1 529 ? -9.822 47.492 -37.362 1.000 12.734 570 ALA B O 1
ATOM 8867 N N . MET B 1 530 ? -9.808 47.097 -35.128 1.000 10.478 571 MET B N 1
ATOM 8868 C CA . MET B 1 530 ? -11.263 47.176 -34.910 1.000 10.869 571 MET B CA 1
ATOM 8869 C C . MET B 1 530 ? -11.620 48.654 -34.724 1.000 12.068 571 MET B C 1
ATOM 8870 O O . MET B 1 530 ? -11.608 49.179 -33.635 1.000 12.720 571 MET B O 1
ATOM 8875 N N . MET B 1 531 ? -11.884 49.295 -35.837 1.000 12.555 572 MET B N 1
ATOM 8876 C CA A MET B 1 531 ? -12.465 50.650 -35.847 0.500 12.654 572 MET B CA 1
ATOM 8877 C CA B MET B 1 531 ? -12.339 50.697 -35.940 0.500 13.938 572 MET B CA 1
ATOM 8878 C C . MET B 1 531 ? -13.380 50.732 -37.056 1.000 14.051 572 MET B C 1
ATOM 8879 O O . MET B 1 531 ? -13.300 49.895 -37.948 1.000 13.510 572 MET B O 1
ATOM 8888 N N . PRO B 1 532 ? -14.293 51.710 -37.083 1.000 13.688 573 PRO B N 1
ATOM 8889 C CA . PRO B 1 532 ? -15.119 51.901 -38.277 1.000 14.057 573 PRO B CA 1
ATOM 8890 C C . PRO B 1 532 ? -14.255 51.994 -39.538 1.000 14.017 573 PRO B C 1
ATOM 8891 O O . PRO B 1 532 ? -13.112 52.487 -39.542 1.000 12.762 573 PRO B O 1
ATOM 8895 N N . LYS B 1 533 ? -14.783 51.483 -40.650 1.000 14.144 574 LYS B N 1
ATOM 8896 C CA . LYS B 1 533 ? -14.035 51.499 -41.916 1.000 13.330 574 LYS B CA 1
ATOM 8897 C C . LYS B 1 533 ? -13.644 52.942 -42.264 1.000 13.569 574 LYS B C 1
ATOM 8898 O O . LYS B 1 533 ? -12.504 53.143 -42.755 1.000 14.642 574 LYS B O 1
ATOM 8904 N N . ASP B 1 534 ? -14.502 53.922 -41.988 1.000 14.769 575 ASP B N 1
ATOM 8905 C CA . ASP B 1 534 ? -14.171 55.319 -42.391 1.000 16.845 575 ASP B CA 1
ATOM 8906 C C . ASP B 1 534 ? -13.110 55.913 -41.477 1.000 14.911 575 ASP B C 1
ATOM 8907 O O . ASP B 1 534 ? -12.662 57.027 -41.754 1.000 16.398 575 ASP B O 1
ATOM 8912 N N . MET B 1 535 ? -12.687 55.145 -40.463 1.000 14.470 576 MET B N 1
ATOM 8913 C CA A MET B 1 535 ? -11.564 55.534 -39.578 0.700 14.585 576 MET B CA 1
ATOM 8914 C CA B MET B 1 535 ? -11.581 55.519 -39.545 0.300 14.008 576 MET B CA 1
ATOM 8915 C C . MET B 1 535 ? -10.368 54.614 -39.824 1.000 13.571 576 MET B C 1
ATOM 8916 O O . MET B 1 535 ? -9.460 54.540 -38.980 1.000 14.821 576 MET B O 1
ATOM 8925 N N . GLY B 1 536 ? -10.312 53.989 -40.991 1.000 13.031 577 GLY B N 1
ATOM 8926 C CA . GLY B 1 536 ? -9.177 53.126 -41.346 1.000 14.096 577 GLY B CA 1
ATOM 8927 C C . GLY B 1 536 ? -9.201 51.774 -40.674 1.000 13.156 577 GLY B C 1
ATOM 8928 O O . GLY B 1 536 ? -8.168 51.110 -40.662 1.000 13.845 577 GLY B O 1
ATOM 8929 N N . GLY B 1 537 ? -10.348 51.400 -40.134 1.000 12.605 578 GLY B N 1
ATOM 8930 C CA . GLY B 1 537 ? -10.528 50.071 -39.571 1.000 11.864 578 GLY B CA 1
ATOM 8931 C C . GLY B 1 537 ? -10.486 48.962 -40.573 1.000 12.122 578 GLY B C 1
ATOM 8932 O O . GLY B 1 537 ? -10.812 49.182 -41.775 1.000 13.604 578 GLY B O 1
ATOM 8933 N N . VAL B 1 538 ? -10.166 47.777 -40.047 1.000 12.255 579 VAL B N 1
ATOM 8934 C CA . VAL B 1 538 ? -10.144 46.539 -40.883 1.000 12.481 579 VAL B CA 1
ATOM 8935 C C . VAL B 1 538 ? -11.284 45.624 -40.483 1.000 12.399 579 VAL B C 1
ATOM 8936 O O . VAL B 1 538 ? -11.819 44.887 -41.342 1.000 12.558 579 VAL B O 1
ATOM 8940 N N . VAL B 1 539 ? -11.661 45.633 -39.203 1.000 11.695 580 VAL B N 1
ATOM 8941 C CA . VAL B 1 539 ? -12.762 44.797 -38.690 1.000 12.339 580 VAL B CA 1
ATOM 8942 C C . VAL B 1 539 ? -13.803 45.576 -37.931 1.000 12.246 580 VAL B C 1
ATOM 8943 O O . VAL B 1 539 ? -13.527 46.639 -37.303 1.000 12.766 580 VAL B O 1
ATOM 8947 N N . SER B 1 540 ? -15.027 45.074 -38.035 1.000 12.585 581 SER B N 1
ATOM 8948 C CA . SER B 1 540 ? -16.203 45.569 -37.293 1.000 13.092 581 SER B CA 1
ATOM 8949 C C . SER B 1 540 ? -16.071 45.279 -35.794 1.000 13.521 581 SER B C 1
ATOM 8950 O O . SER B 1 540 ? -15.162 44.535 -35.349 1.000 13.378 581 SER B O 1
ATOM 8953 N N . SER B 1 541 ? -17.075 45.696 -35.021 1.000 14.749 582 SER B N 1
ATOM 8954 C CA . SER B 1 541 ? -17.113 45.396 -33.561 1.000 15.800 582 SER B CA 1
ATOM 8955 C C . SER B 1 541 ? -17.332 43.894 -33.309 1.000 14.196 582 SER B C 1
ATOM 8956 O O . SER B 1 541 ? -17.028 43.428 -32.210 1.000 17.995 582 SER B O 1
ATOM 8959 N N . GLU B 1 542 ? -17.778 43.152 -34.327 1.000 14.287 583 GLU B N 1
ATOM 8960 C CA . GLU B 1 542 ? -17.939 41.680 -34.285 1.000 14.630 583 GLU B CA 1
ATOM 8961 C C . GLU B 1 542 ? -16.682 41.007 -34.854 1.000 12.785 583 GLU B C 1
ATOM 8962 O O . GLU B 1 542 ? -16.689 39.763 -35.044 1.000 14.183 583 GLU B O 1
ATOM 8968 N N . GLN B 1 543 ? -15.640 41.784 -35.134 1.000 12.849 584 GLN B N 1
ATOM 8969 C CA . GLN B 1 543 ? -14.301 41.325 -35.622 1.000 12.400 584 GLN B CA 1
ATOM 8970 C C . GLN B 1 543 ? -14.406 40.766 -37.042 1.000 12.574 584 GLN B C 1
ATOM 8971 O O . GLN B 1 543 ? -13.518 40.069 -37.450 1.000 12.522 584 GLN B O 1
ATOM 8977 N N . LYS B 1 544 ? -15.459 41.149 -37.783 1.000 13.332 585 LYS B N 1
ATOM 8978 C CA . LYS B 1 544 ? -15.572 40.743 -39.184 1.000 12.799 585 LYS B CA 1
ATOM 8979 C C . LYS B 1 544 ? -14.827 41.709 -40.098 1.000 12.694 585 LYS B C 1
ATOM 8980 O O . LYS B 1 544 ? -14.982 42.919 -39.990 1.000 13.307 585 LYS B O 1
ATOM 8986 N N . VAL B 1 545 ? -14.036 41.144 -40.999 1.000 12.755 586 VAL B N 1
ATOM 8987 C CA . VAL B 1 545 ? -13.281 41.948 -41.991 1.000 13.062 586 VAL B CA 1
ATOM 8988 C C . VAL B 1 545 ? -14.253 42.626 -42.957 1.000 13.653 586 VAL B C 1
ATOM 8989 O O . VAL B 1 545 ? -15.120 41.987 -43.562 1.000 14.858 586 VAL B O 1
ATOM 8993 N N . TYR B 1 546 ? -14.122 43.933 -43.094 1.000 14.256 587 TYR B N 1
ATOM 8994 C CA . TYR B 1 546 ? -14.997 44.716 -43.978 1.000 13.843 587 TYR B CA 1
ATOM 8995 C C . TYR B 1 546 ? -14.877 44.237 -45.432 1.000 14.539 587 TYR B C 1
ATOM 8996 O O . TYR B 1 546 ? -13.769 44.026 -45.961 1.000 14.504 587 TYR B O 1
ATOM 9005 N N . GLY B 1 547 ? -16.024 44.172 -46.080 1.000 15.640 588 GLY B N 1
ATOM 9006 C CA . GLY B 1 547 ? -16.105 43.905 -47.519 1.000 16.593 588 GLY B CA 1
ATOM 9007 C C . GLY B 1 547 ? -16.137 42.437 -47.871 1.000 16.590 588 GLY B C 1
ATOM 9008 O O . GLY B 1 547 ? -16.317 42.134 -49.066 1.000 19.515 588 GLY B O 1
ATOM 9009 N N . VAL B 1 548 ? -16.041 41.564 -46.877 1.000 15.939 589 VAL B N 1
ATOM 9010 C CA . VAL B 1 548 ? -16.122 40.105 -47.137 1.000 17.226 589 VAL B CA 1
ATOM 9011 C C . VAL B 1 548 ? -16.918 39.456 -46.030 1.000 16.879 589 VAL B C 1
ATOM 9012 O O . VAL B 1 548 ? -17.076 40.024 -44.941 1.000 17.898 589 VAL B O 1
ATOM 9016 N N . GLN B 1 549 ? -17.421 38.281 -46.335 1.000 16.284 590 GLN B N 1
ATOM 9017 C CA . GLN B 1 549 ? -18.261 37.502 -45.411 1.000 15.965 590 GLN B CA 1
ATOM 9018 C C . GLN B 1 549 ? -17.512 36.252 -44.975 1.000 15.814 590 GLN B C 1
ATOM 9019 O O . GLN B 1 549 ? -16.721 35.725 -45.720 1.000 16.072 590 GLN B O 1
ATOM 9025 N N . GLY B 1 550 ? -17.779 35.800 -43.768 1.000 16.549 591 GLY B N 1
ATOM 9026 C CA . GLY B 1 550 ? -17.230 34.544 -43.259 1.000 15.611 591 GLY B CA 1
ATOM 9027 C C . GLY B 1 550 ? -15.798 34.659 -42.774 1.000 15.514 591 GLY B C 1
ATOM 9028 O O . GLY B 1 550 ? -15.143 33.604 -42.664 1.000 16.384 591 GLY B O 1
ATOM 9029 N N . LEU B 1 551 ? -15.302 35.875 -42.511 1.000 13.534 592 LEU B N 1
ATOM 9030 C CA . LEU B 1 551 ? -13.866 36.066 -42.188 1.000 12.420 592 LEU B CA 1
ATOM 9031 C C . LEU B 1 551 ? -13.759 37.000 -40.982 1.000 12.859 592 LEU B C 1
ATOM 9032 O O . LEU B 1 551 ? -14.201 38.178 -41.052 1.000 13.627 592 LEU B O 1
ATOM 9037 N N . ARG B 1 552 ? -13.036 36.561 -39.955 1.000 12.867 593 ARG B N 1
ATOM 9038 C CA . ARG B 1 552 ? -12.804 37.384 -38.768 1.000 12.198 593 ARG B CA 1
ATOM 9039 C C . ARG B 1 552 ? -11.317 37.412 -38.418 1.000 11.580 593 ARG B C 1
ATOM 9040 O O . ARG B 1 552 ? -10.546 36.534 -38.816 1.000 12.644 593 ARG B O 1
ATOM 9048 N N . VAL B 1 553 ? -10.964 38.382 -37.576 1.000 11.786 594 VAL B N 1
ATOM 9049 C CA . VAL B 1 553 ? -9.621 38.478 -36.952 1.000 10.790 594 VAL B CA 1
ATOM 9050 C C . VAL B 1 553 ? -9.770 38.304 -35.445 1.000 10.941 594 VAL B C 1
ATOM 9051 O O . VAL B 1 553 ? -10.476 39.105 -34.827 1.000 11.990 594 VAL B O 1
ATOM 9055 N N . ALA B 1 554 ? -9.083 37.306 -34.895 1.000 10.983 595 ALA B N 1
ATOM 9056 C CA . ALA B 1 554 ? -9.127 36.936 -33.472 1.000 10.792 595 ALA B CA 1
ATOM 9057 C C . ALA B 1 554 ? -7.909 37.408 -32.690 1.000 10.712 595 ALA B C 1
ATOM 9058 O O . ALA B 1 554 ? -8.034 37.598 -31.465 1.000 11.221 595 ALA B O 1
ATOM 9060 N N . ASP B 1 555 ? -6.769 37.504 -33.339 1.000 10.885 596 ASP B N 1
ATOM 9061 C CA . ASP B 1 555 ? -5.525 37.852 -32.657 1.000 10.206 596 ASP B CA 1
ATOM 9062 C C . ASP B 1 555 ? -5.431 39.356 -32.425 1.000 10.091 596 ASP B C 1
ATOM 9063 O O . ASP B 1 555 ? -6.263 40.115 -32.940 1.000 10.760 596 ASP B O 1
ATOM 9068 N N . ILE B 1 556 ? -4.406 39.782 -31.669 1.000 10.023 597 ILE B N 1
ATOM 9069 C CA . ILE B 1 556 ? -4.368 41.183 -31.200 1.000 9.349 597 ILE B CA 1
ATOM 9070 C C . ILE B 1 556 ? -4.004 42.164 -32.299 1.000 8.863 597 ILE B C 1
ATOM 9071 O O . ILE B 1 556 ? -3.995 43.401 -32.036 1.000 9.694 597 ILE B O 1
ATOM 9076 N N . SER B 1 557 ? -3.875 41.719 -33.551 1.000 9.707 598 SER B N 1
ATOM 9077 C CA A SER B 1 557 ? -4.017 42.621 -34.727 0.500 10.242 598 SER B CA 1
ATOM 9078 C CA B SER B 1 557 ? -3.956 42.684 -34.671 0.500 10.031 598 SER B CA 1
ATOM 9079 C C . SER B 1 557 ? -5.275 43.479 -34.608 1.000 9.453 598 SER B C 1
ATOM 9080 O O . SER B 1 557 ? -5.296 44.615 -35.121 1.000 11.009 598 SER B O 1
ATOM 9085 N N . PHE B 1 558 ? -6.333 42.969 -34.009 1.000 10.407 599 PHE B N 1
ATOM 9086 C CA . PHE B 1 558 ? -7.615 43.730 -34.003 1.000 9.756 599 PHE B CA 1
ATOM 9087 C C . PHE B 1 558 ? -7.598 44.896 -33.014 1.000 10.322 599 PHE B C 1
ATOM 9088 O O . PHE B 1 558 ? -8.488 45.763 -33.095 1.000 11.014 599 PHE B O 1
ATOM 9096 N N . TRP B 1 559 ? -6.695 44.909 -32.020 1.000 10.128 600 TRP B N 1
ATOM 9097 C CA . TRP B 1 559 ? -6.814 45.982 -31.013 1.000 10.075 600 TRP B CA 1
ATOM 9098 C C . TRP B 1 559 ? -6.641 47.359 -31.632 1.000 10.416 600 TRP B C 1
ATOM 9099 O O . TRP B 1 559 ? -5.783 47.559 -32.495 1.000 10.124 600 TRP B O 1
ATOM 9110 N N . PRO B 1 560 ? -7.410 48.385 -31.186 1.000 9.689 601 PRO B N 1
ATOM 9111 C CA . PRO B 1 560 ? -7.122 49.749 -31.648 1.000 10.185 601 PRO B CA 1
ATOM 9112 C C . PRO B 1 560 ? -5.755 50.260 -31.205 1.000 10.171 601 PRO B C 1
ATOM 9113 O O . PRO B 1 560 ? -5.037 50.869 -31.979 1.000 10.480 601 PRO B O 1
ATOM 9117 N N . PHE B 1 561 ? -5.443 50.051 -29.926 1.000 10.114 602 PHE B N 1
ATOM 9118 C CA . PHE B 1 561 ? -4.202 50.593 -29.358 1.000 10.068 602 PHE B CA 1
ATOM 9119 C C . PHE B 1 561 ? -3.818 49.810 -28.109 1.000 9.520 602 PHE B C 1
ATOM 9120 O O . PHE B 1 561 ? -4.614 49.043 -27.557 1.000 10.781 602 PHE B O 1
ATOM 9128 N N . GLN B 1 562 ? -2.584 50.026 -27.694 1.000 9.600 603 GLN B N 1
ATOM 9129 C CA . GLN B 1 562 ? -1.950 49.279 -26.582 1.000 9.552 603 GLN B CA 1
ATOM 9130 C C . GLN B 1 562 ? -2.609 49.564 -25.244 1.000 9.000 603 GLN B C 1
ATOM 9131 O O . GLN B 1 562 ? -3.109 50.669 -24.976 1.000 10.943 603 GLN B O 1
ATOM 9137 N N . LEU B 1 563 ? -2.504 48.572 -24.363 1.000 8.515 604 LEU B N 1
ATOM 9138 C CA . LEU B 1 563 ? -3.033 48.633 -23.007 1.000 8.604 604 LEU B CA 1
ATOM 9139 C C . LEU B 1 563 ? -2.081 49.269 -22.018 1.000 7.969 604 LEU B C 1
ATOM 9140 O O . LEU B 1 563 ? -0.861 49.244 -22.218 1.000 9.422 604 LEU B O 1
ATOM 9145 N N . SER B 1 564 ? -2.637 49.670 -20.864 1.000 9.029 605 SER B N 1
ATOM 9146 C CA . SER B 1 564 ? -1.871 49.855 -19.644 1.000 9.236 605 SER B CA 1
ATOM 9147 C C . SER B 1 564 ? -1.646 48.450 -19.071 1.000 9.264 605 SER B C 1
ATOM 9148 O O . SER B 1 564 ? -2.366 48.027 -18.173 1.000 11.260 605 SER B O 1
ATOM 9151 N N . GLY B 1 565 ? -0.680 47.748 -19.625 1.000 9.978 606 GLY B N 1
ATOM 9152 C CA . GLY B 1 565 ? -0.477 46.340 -19.293 1.000 11.634 606 GLY B CA 1
ATOM 9153 C C . GLY B 1 565 ? 0.173 45.639 -20.447 1.000 10.255 606 GLY B C 1
ATOM 9154 O O . GLY B 1 565 ? 0.381 46.213 -21.443 1.000 16.818 606 GLY B O 1
ATOM 9155 N N . SER B 1 566 ? 0.457 44.370 -20.295 1.000 12.029 607 SER B N 1
ATOM 9156 C CA . SER B 1 566 ? 1.038 43.510 -21.341 1.000 10.419 607 SER B CA 1
ATOM 9157 C C . SER B 1 566 ? -0.104 42.710 -21.939 1.000 9.835 607 SER B C 1
ATOM 9158 O O . SER B 1 566 ? -1.166 42.557 -21.332 1.000 10.952 607 SER B O 1
ATOM 9161 N N . PRO B 1 567 ? 0.028 42.224 -23.180 1.000 9.847 608 PRO B N 1
ATOM 9162 C CA . PRO B 1 567 ? -1.137 41.722 -23.898 1.000 9.286 608 PRO B CA 1
ATOM 9163 C C . PRO B 1 567 ? -1.766 40.386 -23.514 1.000 8.236 608 PRO B C 1
ATOM 9164 O O . PRO B 1 567 ? -2.945 40.176 -23.801 1.000 9.520 608 PRO B O 1
ATOM 9168 N N . MET B 1 568 ? -1.005 39.496 -22.880 1.000 8.799 609 MET B N 1
ATOM 9169 C CA . MET B 1 568 ? -1.455 38.081 -22.799 1.000 8.937 609 MET B CA 1
ATOM 9170 C C . MET B 1 568 ? -2.842 37.914 -22.167 1.000 8.828 609 MET B C 1
ATOM 9171 O O . MET B 1 568 ? -3.651 37.152 -22.717 1.000 9.375 609 MET B O 1
ATOM 9176 N N . ALA B 1 569 ? -3.087 38.480 -20.985 1.000 8.378 610 ALA B N 1
ATOM 9177 C CA . ALA B 1 569 ? -4.363 38.171 -20.323 1.000 8.750 610 ALA B CA 1
ATOM 9178 C C . ALA B 1 569 ? -5.523 38.571 -21.253 1.000 8.069 610 ALA B C 1
ATOM 9179 O O . ALA B 1 569 ? -6.569 37.888 -21.322 1.000 9.490 610 ALA B O 1
ATOM 9181 N N . THR B 1 570 ? -5.400 39.737 -21.897 1.000 8.408 611 THR B N 1
ATOM 9182 C CA . THR B 1 570 ? -6.453 40.226 -22.797 1.000 8.977 611 THR B CA 1
ATOM 9183 C C . THR B 1 570 ? -6.516 39.400 -24.094 1.000 8.997 611 THR B C 1
ATOM 9184 O O . THR B 1 570 ? -7.612 39.224 -24.653 1.000 10.032 611 THR B O 1
ATOM 9188 N N . ALA B 1 571 ? -5.402 38.877 -24.564 1.000 9.398 612 ALA B N 1
ATOM 9189 C CA . ALA B 1 571 ? -5.439 37.974 -25.727 1.000 9.818 612 ALA B CA 1
ATOM 9190 C C . ALA B 1 571 ? -6.304 36.752 -25.414 1.000 9.658 612 ALA B C 1
ATOM 9191 O O . ALA B 1 571 ? -7.139 36.355 -26.252 1.000 11.170 612 ALA B O 1
ATOM 9193 N N . TYR B 1 572 ? -6.161 36.171 -24.230 1.000 8.850 613 TYR B N 1
ATOM 9194 C CA . TYR B 1 572 ? -7.034 35.061 -23.834 1.000 9.054 613 TYR B CA 1
ATOM 9195 C C . TYR B 1 572 ? -8.493 35.545 -23.743 1.000 8.876 613 TYR B C 1
ATOM 9196 O O . TYR B 1 572 ? -9.402 34.925 -24.292 1.000 9.807 613 TYR B O 1
ATOM 9205 N N . ALA B 1 573 ? -8.734 36.604 -22.964 1.000 8.695 614 ALA B N 1
ATOM 9206 C CA . ALA B 1 573 ? -10.123 37.006 -22.673 1.000 9.189 614 ALA B CA 1
ATOM 9207 C C . ALA B 1 573 ? -10.834 37.443 -23.949 1.000 9.866 614 ALA B C 1
ATOM 9208 O O . ALA B 1 573 ? -12.062 37.204 -24.102 1.000 10.538 614 ALA B O 1
ATOM 9210 N N . GLY B 1 574 ? -10.135 38.153 -24.829 1.000 9.820 615 GLY B N 1
ATOM 9211 C CA . GLY B 1 574 ? -10.758 38.587 -26.093 1.000 10.791 615 GLY B CA 1
ATOM 9212 C C . GLY B 1 574 ? -11.146 37.409 -26.967 1.000 10.426 615 GLY B C 1
ATOM 9213 O O . GLY B 1 574 ? -12.149 37.488 -27.713 1.000 11.124 615 GLY B O 1
ATOM 9214 N N . ALA B 1 575 ? -10.401 36.313 -26.905 1.000 10.550 616 ALA B N 1
ATOM 9215 C CA . ALA B 1 575 ? -10.737 35.107 -27.678 1.000 10.699 616 ALA B CA 1
ATOM 9216 C C . ALA B 1 575 ? -11.907 34.388 -27.001 1.000 11.037 616 ALA B C 1
ATOM 9217 O O . ALA B 1 575 ? -12.778 33.832 -27.715 1.000 11.033 616 ALA B O 1
ATOM 9219 N N . GLU B 1 576 ? -11.934 34.375 -25.668 1.000 10.489 617 GLU B N 1
ATOM 9220 C CA . GLU B 1 576 ? -13.121 33.863 -24.943 1.000 10.903 617 GLU B CA 1
ATOM 9221 C C . GLU B 1 576 ? -14.368 34.604 -25.427 1.000 11.063 617 GLU B C 1
ATOM 9222 O O . GLU B 1 576 ? -15.422 34.000 -25.664 1.000 11.654 617 GLU B O 1
ATOM 9228 N N . ARG B 1 577 ? -14.277 35.929 -25.502 1.000 11.125 618 ARG B N 1
ATOM 9229 C CA A ARG B 1 577 ? -15.428 36.757 -25.882 0.600 11.254 618 ARG B CA 1
ATOM 9230 C CA B ARG B 1 577 ? -15.418 36.789 -25.894 0.400 11.958 618 ARG B CA 1
ATOM 9231 C C . ARG B 1 577 ? -15.825 36.468 -27.338 1.000 11.266 618 ARG B C 1
ATOM 9232 O O . ARG B 1 577 ? -17.022 36.253 -27.598 1.000 12.319 618 ARG B O 1
ATOM 9247 N N . LEU B 1 578 ? -14.871 36.391 -28.237 1.000 11.286 619 LEU B N 1
ATOM 9248 C CA . LEU B 1 578 ? -15.172 36.140 -29.658 1.000 11.172 619 LEU B CA 1
ATOM 9249 C C . LEU B 1 578 ? -15.855 34.768 -29.800 1.000 11.544 619 LEU B C 1
ATOM 9250 O O . LEU B 1 578 ? -16.755 34.593 -30.652 1.000 12.153 619 LEU B O 1
ATOM 9255 N N . ALA B 1 579 ? -15.412 33.771 -29.037 1.000 11.161 620 ALA B N 1
ATOM 9256 C CA . ALA B 1 579 ? -16.020 32.436 -29.140 1.000 12.004 620 ALA B CA 1
ATOM 9257 C C . ALA B 1 579 ? -17.526 32.534 -28.912 1.000 12.646 620 ALA B C 1
ATOM 9258 O O . ALA B 1 579 ? -18.302 31.915 -29.643 1.000 13.642 620 ALA B O 1
ATOM 9260 N N . ASP B 1 580 ? -17.927 33.283 -27.906 1.000 11.965 621 ASP B N 1
ATOM 9261 C CA . ASP B 1 580 ? -19.373 33.453 -27.641 1.000 13.081 621 ASP B CA 1
ATOM 9262 C C . ASP B 1 580 ? -20.060 34.222 -28.776 1.000 12.839 621 ASP B C 1
ATOM 9263 O O . ASP B 1 580 ? -21.197 33.873 -29.137 1.000 14.557 621 ASP B O 1
ATOM 9268 N N . VAL B 1 581 ? -19.417 35.226 -29.318 1.000 13.138 622 VAL B N 1
ATOM 9269 C CA . VAL B 1 581 ? -20.001 36.010 -30.435 1.000 14.080 622 VAL B CA 1
ATOM 9270 C C . VAL B 1 581 ? -20.272 35.067 -31.606 1.000 12.879 622 VAL B C 1
ATOM 9271 O O . VAL B 1 581 ? -21.363 35.130 -32.203 1.000 15.197 622 VAL B O 1
ATOM 9275 N N . ILE B 1 582 ? -19.307 34.220 -31.942 1.000 13.518 623 ILE B N 1
ATOM 9276 C CA . ILE B 1 582 ? -19.417 33.255 -33.064 1.000 14.142 623 ILE B CA 1
ATOM 9277 C C . ILE B 1 582 ? -20.536 32.253 -32.756 1.000 14.246 623 ILE B C 1
ATOM 9278 O O . ILE B 1 582 ? -21.381 31.998 -33.644 1.000 16.071 623 ILE B O 1
ATOM 9283 N N . LYS B 1 583 ? -20.522 31.682 -31.562 1.000 14.808 624 LYS B N 1
ATOM 9284 C CA . LYS B 1 583 ? -21.532 30.700 -31.168 1.000 15.897 624 LYS B CA 1
ATOM 9285 C C . LYS 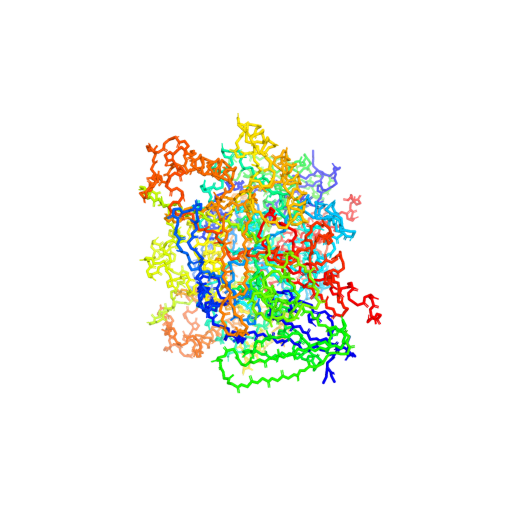B 1 583 ? -22.930 31.303 -31.294 1.000 16.414 624 LYS B C 1
ATOM 9286 O O . LYS B 1 583 ? -23.848 30.588 -31.791 1.000 19.120 624 LYS B O 1
ATOM 9292 N N . LYS B 1 584 ? -23.109 32.533 -30.853 1.000 15.849 625 LYS B N 1
ATOM 9293 C CA . LYS B 1 584 ? -24.440 33.174 -30.883 1.000 17.097 625 LYS B CA 1
ATOM 9294 C C . LYS B 1 584 ? -24.880 33.350 -32.349 1.000 18.618 625 LYS B C 1
ATOM 9295 O O . LYS B 1 584 ? -26.041 33.054 -32.664 1.000 20.092 625 LYS B O 1
ATOM 9301 N N . GLU B 1 585 ? -24.012 33.827 -33.233 1.000 17.445 626 GLU B N 1
ATOM 9302 C CA . GLU B 1 585 ? -24.425 34.060 -34.622 1.000 20.061 626 GLU B CA 1
ATOM 9303 C C . GLU B 1 585 ? -24.824 32.741 -35.274 1.000 19.885 626 GLU B C 1
ATOM 9304 O O . GLU B 1 585 ? -25.824 32.757 -35.956 1.000 22.149 626 GLU B O 1
ATOM 9310 N N . HIS B 1 586 ? -24.097 31.646 -35.030 1.000 19.897 627 HIS B N 1
ATOM 9311 C CA . HIS B 1 586 ? -24.328 30.340 -35.732 1.000 20.639 627 HIS B CA 1
ATOM 9312 C C . HIS B 1 586 ? -25.230 29.376 -34.955 1.000 31.631 627 HIS B C 1
ATOM 9313 O O . HIS B 1 586 ? -25.426 28.200 -35.427 1.000 43.573 627 HIS B O 1
ATOM 9320 N N . ARG B 1 587 ? -25.775 29.836 -33.838 1.000 22.761 628 ARG B N 1
ATOM 9321 C CA A ARG B 1 587 ? -26.646 29.051 -32.916 0.500 35.285 628 ARG B CA 1
ATOM 9322 C CA B ARG B 1 587 ? -26.669 29.018 -32.976 0.500 31.840 628 ARG B CA 1
ATOM 9323 C C . ARG B 1 587 ? -25.971 27.706 -32.558 1.000 37.981 628 ARG B C 1
ATOM 9324 O O . ARG B 1 587 ? -26.608 26.623 -32.707 1.000 48.154 628 ARG B O 1
ATOM 9339 N N . LEU B 1 588 ? -24.751 27.767 -32.007 1.000 41.930 629 LEU B N 1
ATOM 9340 C CA . LEU B 1 588 ? -23.932 26.563 -31.643 1.000 37.755 629 LEU B CA 1
ATOM 9341 C C . LEU B 1 588 ? -24.184 26.173 -30.179 1.000 47.694 629 LEU B C 1
ATOM 9342 O O . LEU B 1 588 ? -24.306 27.041 -29.316 1.000 45.592 629 LEU B O 1
#

Radius of gyration: 37.07 Å; Cα contacts (8 Å, |Δi|>4): 3179; chains: 2; bounding box: 56×86×118 Å

Nearest PDB structures (foldseek):
  6ze4-assembly1_A  TM=1.002E+00  e=0.000E+00  Thermochaetoides thermophila DSM 1495
  6o9n-assembly1_A  TM=9.297E-01  e=3.383E-64  Thermothelomyces thermophilus
  7vkd-assembly1_A  TM=9.161E-01  e=2.666E-55  Aspergillus oryzae
  8bxl-assembly3_E  TM=8.477E-01  e=1.888E-52  Penicillium expansum
  4h7u-assembly1_A  TM=8.670E-01  e=2.952E-47  Macropsalliota meleagris

Secondary structure (DSSP, 8-state):
-EEEEEE--SHHHHHHHHHHTTSTT--EEEE-SS------HHHH-GGG--GGGGBPTT-BBPPBTTTTTB--B---B-STTTHHHHS--B-----HHHHHHHHHTT-TT-SHHHHHHHHHHTEEE-PPPHHHHHHHT----GGGS-BSSSEEEB--S---THHHHHHHHHHHTT-PBPS-TTSS---EEEEPPB-EETTTTEE--HHHHTTGGGTT-TTEEEETTEEEEEEEEETTEEEEEEEEETT--S--EEEEEEEEEEE-S-TTTHHHHHHHTTEE-HHHHHHHT---SEE-TTTT-SBB---EEEEEEEESS--SS-TTHHHH-HHHHHHHHHHHHHHS-SGGGSPTT--SEEEEE-HHHH-TTTHHHHHHHHHHS-GGGGS-TT--HHHHHHHHHHHHHHHHHHH-TTS--EEEEE-SSSEEEEEE------BEEE-SSS-TTSPPEEE--TT-STHHHHHHHHHHHHHHHHHHSHHHHTT-EEEPTTS-TT--SHHHHHHHHHHH-BS-SS--B-TT-BS-GGGT-SB-TT-BBTT-BSEEE-SGGG-SS--SS-SHHHHHHHHHHHHHHHHHHHT--/-EEEEEE--SHHHHHHHHHHTTSTT--EEEE-SS------HHHH-GGG--GGGGBPTT-BBPPBTTTTTB--B---B-STTTHHHHS--B-----HHHHHHHHHTT-TT-SHHHHHHHHHHTEEE-PPPHHHHHHHT----GGGS-BSSSEEEB--S---THHHHHHHHHHHTT-PBPS-TTSS---EEEE--B-EETTTTEE--HHHHTTGGGTT-TTEEEETTEEEEEEEEETTEEEEEEEEETT--S--EEEEEEEEEEE-S-TTTHHHHHHHTTEE-HHHHHHHT---SEE-TTTT-SBB---EEEEEEEESS--SS-TTHHHH-HHHHHHHHHHHHHHS-SGGGSPTT--SEEEEE-HHHH-TTTHHHHHHHHHHS-GGGGS-TT--HHHHHHHHHHHHHHHHHHH-TTS--EEEEE-SSSEEEEEE------BEEE-SSS-TTSPPEEE--TT-STHHHHHHHHHHHHHHHHHHSHHHHTT-EEEPTT--TT--SHHHHHHHHHHH-BS-SS--B-TT-BS-GGGT-SB-TT-BBTT-BSEEE-SGGG-SS--SS-SHHHHHHHHHHHHHHHHHHHT-

InterPro domains:
  IPR000172 Glucose-methanol-choline oxidoreductase, N-terminal [PF00732] (47-361)
  IPR007867 Glucose-methanol-choline oxidoreductase, C-terminal [PF05199] (489-625)
  IPR012132 Glucose-methanol-choline oxidoreductase [PIRSF000137] (44-639)
  IPR012132 Glucose-methanol-choline oxidoreductase [PTHR11552] (34-637)
  IPR036188 FAD/NAD(P)-binding domain superfamily [G3DSA:3.50.50.60] (47-633)
  IPR036188 FAD/NAD(P)-binding domain superfamily [SSF51905] (46-636)

Organism: Chaetomium thermophilum (strain DSM 1495 / CBS 144.50 / IMI 039719) (NCBI:txid759272)

Foldseek 3Di:
DFQEEEFAQAQLRLLLLLLQCVFLVGFYEYEAQAEADPCDCCQWWQQNPDLVVFWDPDAKAAQQPQQNRDIGHATWGRHRHTCLRRANQQFFDFAFLQQVLLVVLPFPQTTSVSLQVLLQQAEAEDEADPVCCVVVVAAADPVRHHHDHQFYKYFANDFFPVVVLLLVLQVVQQAHEDRHRRPRFFRHKHFGIGRHDPVQLTHRGSCVRRDVVRVVRPSRHYHGQKGFQEFDDDQQAGFWTWIDGSVDPPDIDIDGHPFFYEYAHALQRRLNRCLLHQREACVQCVVQVHHHLHHFPLFFWFKAAKKKFKFFKDWPAQDPDFLCCCVPPVVVVVVQVVVCVPPNHDDSSRRRLFGTMKHFFALCSLPVPCLVVLLVVLVVDQLCQLDDPVRDPLQSLLLNSLSVSVSVSNVDRRGTQKMWGHRSDGIIMIIGFFDSHMWGWAQPHSPSSDRTHTHLNPSVPVSSLVSRLSSVVSNVSSCVGVSNCVRGMFGDPPDGPVQDDSVSVVVVVSNGMDRHPNQIAQSQEAHPSSNSHQAHSLQAGPSHPRYGYLHRNHHNGGGSGGCSSVSSSSSSVNSVSSCVVVVGD/DAQEEEFAQALLRLLLLLLQCVPLVHFYEYEAQAEADPCDCCQWWQQNPDLVPFWDPDAKAAQFPQQNRDIGHAGWGRHRLTCLRRAQQQAFDFAFLQQVLLVVLPFPQTTSVSLQVLLQQAEAEDEADPVCCVVVVAAADPVRHHHDHQQYKYFANDFFPCVVLLLVLQVLQQAHDDRHRRPRFFRHKHFGIGRADVVQLTHRGSCVRRDVVRVVSPSRHYHGQKGFQEFDDDQQAGFWTWIDGSVDDPDIDIDGHPFFYEYAHALQRRLNRCLLHQHEAPVQNVVQVHHHLHHFPLFFWFKAAKKKFKFFKDFPAFDPDFLCCCVPPVVVVVVQVVVCVPPNHDDSSRRRLFGTMKHFFALCSLPVPCLVVLLVVLVVDQLCQLDDPPRPPLQSLLLNSVSVSVSVSNVDRRGTQKMWGHRSDGIIMIIGFFDSHMWGWAQPHSPSSDRTHTHLNPSVPVSSLVSRLSSVVSNVSSCVGPSNCVRGMFGDPPDGPVQDDSCSVSSVVSNGMDRHPNQIAQSQEAHPSSNSHQAHSLQDGPSHPRYGYLHRNHHNGGGSGGCSSVSSSSSSVNSVSSCVVVVD